Protein 1KSQ (pdb70)

InterPro domains:
  IPR000152 EGF-type aspartate/asparagine hydroxylation site [PS00010] (641-652)
  IPR000152 EGF-type aspartate/asparagine hydroxylation site [PS00010] (889-900)
  IPR000152 EGF-type aspartate/asparagine hydroxylation site [PS00010] (931-942)
  IPR000152 EGF-type aspartate/asparagine hydroxylation site [PS00010] (1053-1064)
  IPR000152 EGF-type aspartate/asparagine hydroxylation site [PS00010] (1094-1105)
  IPR000152 EGF-type aspartate/asparagine hydroxylation site [PS00010] (1135-1146)
  IPR000152 EGF-type aspartate/asparagine hydroxylation site [PS00010] (1177-1188)
  IPR000152 EGF-type aspartate/asparagine hydroxylation site [PS00010] (1218-1229)
  IPR000152 EGF-type aspartate/asparagine hydroxylation site [PS00010] (1260-1271)
  IPR000152 EGF-type aspartate/asparagine hydroxylation site [PS00010] (1482-1493)
  IPR000152 EGF-type aspartate/asparagine hydroxylation site [PS00010] (1681-1692)
  IPR000742 EGF-like domain [PS00022] (207-218)
  IPR000742 EGF-like domain [PS00022] (419-430)
  IPR000742 EGF-like domain [PS01186] (940-955)
  IPR000742 EGF-like domain [PS01186] (1062-1077)
  IPR000742 EGF-like domain [PS01186] (1103-1118)
  IPR000742 EGF-like domain [PS01186] (1144-1159)
  IPR000742 EGF-like domain [PS01186] (1186-1200)
  IPR000742 EGF-like domain [PS01186] (1227-1242)
  IPR000742 EGF-like domain [PS01186] (1690-1705)

Secondary structure (DSSP, 8-state):
--SSS-S-EEEEESSB-TTTT-B-SS--EEEHHHHHHT--SEEEETTEEEE---SSSHHHHHH-SS-S--SSS--

Organism: Homo sapiens (NCBI:txid9606)

GO terms:
  GO:0005515 protein binding (F, IPI)
  GO:0031012 extracellular matrix (C, IDA)
  GO:0005576 extracellular region (C, EXP)
  GO:0050431 transforming growth factor beta binding (F, IPI)
  GO:0001527 microfibril (C, IDA)
  GO:0032991 protein-containing complex (C, IDA)
  GO:0050436 microfibril binding (F, IDA)
  GO:0005576 extracellular region (C, TAS)
  GO:0005788 endoplasmic reticulum lumen (C, TAS)
  GO:0140311 protein sequestering activity (F, TAS)
  GO:0005576 extracellular region (C, HDA)
  GO:0031012 extracellular matrix (C, HDA)
  GO:0071953 elastic fiber (C, TAS)
  GO:0099126 transforming growth factor beta complex (C, TAS)
  GO:0060090 molecular adaptor activity (F, EXP)
  GO:0035592 establishment of protein localization to extracellular region (P, IDA)
  GO:0071604 transforming growth factor beta production (P, IDA)
  GO:0141069 receptor ligand inhibitor activity (F, IDA)

Foldseek 3Di:
DDQDFDQPWAWAAQDQDALAGGDRDPTGIGGQLQSQLQFGAFGDYGSRTGGHDDPPDDRNCNSHVPHHQDHPPSD

Solvent-accessible surface area: 4432 Å² total; per-residue (Å²): 91,108,134,101,40,118,132,82,124,69,63,0,0,59,73,60,0,85,46,83,91,32,61,47,102,162,28,66,86,36,36,14,36,67,2,0,5,0,34,18,17,0,0,0,56,76,31,91,1,94,78,0,24,74,98,75,58,77,47,16,68,99,12,5,111,164,31,119,23,132,21,98,80,16,152

Radius of gyration: 10.79 Å; Cα contacts (8 Å, |Δi|>4): 195; chains: 1; bounding box: 28×29×21 Å

CATH classification: 3.90.290.10

Structure (mmCIF, N/CA/C/O backbone):
data_1KSQ
#
_entry.id   1KSQ
#
loop_
_atom_site.group_PDB
_atom_site.id
_atom_site.type_symbol
_atom_site.label_atom_id
_atom_site.label_alt_id
_atom_site.label_comp_id
_atom_site.label_asym_id
_atom_site.label_entity_id
_atom_site.label_seq_id
_atom_site.pdbx_PDB_ins_code
_atom_site.Cartn_x
_atom_site.Cartn_y
_atom_site.Cartn_z
_atom_site.occupancy
_atom_site.B_iso_or_equiv
_atom_site.auth_seq_id
_atom_site.auth_comp_id
_atom_site.auth_asym_id
_atom_site.auth_atom_id
_atom_site.pdbx_PDB_model_num
ATOM 1 N N . SER A 1 1 ? 13.944 -8.417 6.735 1.00 0.00 1 SER A N 1
ATOM 2 C CA . SER A 1 1 ? 13.155 -7.446 7.537 1.00 0.00 1 SER A CA 1
ATOM 3 C C . SER A 1 1 ? 13.019 -6.111 6.810 1.00 0.00 1 SER A C 1
ATOM 4 O O . SER A 1 1 ? 11.911 -5.657 6.527 1.00 0.00 1 SER A O 1
ATOM 14 N N . ALA A 1 2 ? 14.155 -5.488 6.512 1.00 0.00 2 ALA A N 1
ATOM 15 C CA . ALA A 1 2 ? 14.162 -4.207 5.817 1.00 0.00 2 ALA A CA 1
ATOM 16 C C . ALA A 1 2 ? 14.084 -4.403 4.307 1.00 0.00 2 ALA A C 1
ATOM 17 O O . ALA A 1 2 ? 13.589 -3.538 3.584 1.00 0.00 2 ALA A O 1
ATOM 24 N N . ASP A 1 3 ? 14.574 -5.546 3.838 1.00 0.00 3 ASP A N 1
ATOM 25 C CA . ASP A 1 3 ? 14.558 -5.857 2.413 1.00 0.00 3 ASP A CA 1
ATOM 26 C C . ASP A 1 3 ? 13.293 -6.620 2.037 1.00 0.00 3 ASP A C 1
ATOM 27 O O . ASP A 1 3 ? 13.352 -7.637 1.347 1.00 0.00 3 ASP A O 1
ATOM 36 N N . GLN A 1 4 ? 12.150 -6.122 2.496 1.00 0.00 4 GLN A N 1
ATOM 37 C CA . GLN A 1 4 ? 10.870 -6.757 2.207 1.00 0.00 4 GLN A CA 1
ATOM 38 C C . GLN A 1 4 ? 9.746 -6.104 3.005 1.00 0.00 4 GLN A C 1
ATOM 39 O O . GLN A 1 4 ? 9.923 -5.745 4.169 1.00 0.00 4 GLN A O 1
ATOM 53 N N . PRO A 1 5 ? 8.570 -5.942 2.380 1.00 0.00 5 PRO A N 1
ATOM 54 C CA . PRO A 1 5 ? 7.405 -5.330 3.027 1.00 0.00 5 PRO A CA 1
ATOM 55 C C . PRO A 1 5 ? 7.036 -6.030 4.331 1.00 0.00 5 PRO A C 1
ATOM 56 O O . PRO A 1 5 ? 6.359 -7.059 4.325 1.00 0.00 5 PRO A O 1
ATOM 67 N N . LYS A 1 6 ? 7.485 -5.467 5.448 1.00 0.00 6 LYS A N 1
ATOM 68 C CA . LYS A 1 6 ? 7.202 -6.039 6.759 1.00 0.00 6 LYS A CA 1
ATOM 69 C C . LYS A 1 6 ? 7.420 -5.008 7.862 1.00 0.00 6 LYS A C 1
ATOM 70 O O . LYS A 1 6 ? 8.219 -4.084 7.709 1.00 0.00 6 LYS A O 1
ATOM 89 N N . GLU A 1 7 ? 6.706 -5.178 8.972 1.00 0.00 7 GLU A N 1
ATOM 90 C CA . GLU A 1 7 ? 6.817 -4.268 10.107 1.00 0.00 7 GLU A CA 1
ATOM 91 C C . GLU A 1 7 ? 7.103 -2.843 9.645 1.00 0.00 7 GLU A C 1
ATOM 92 O O . GLU A 1 7 ? 8.208 -2.331 9.827 1.00 0.00 7 GLU A O 1
ATOM 104 N N . GLU A 1 8 ? 6.101 -2.208 9.047 1.00 0.00 8 GLU A N 1
ATOM 105 C CA . GLU A 1 8 ? 6.244 -0.842 8.559 1.00 0.00 8 GLU A CA 1
ATOM 106 C C . GLU A 1 8 ? 4.890 -0.252 8.184 1.00 0.00 8 GLU A C 1
ATOM 107 O O . GLU A 1 8 ? 4.401 -0.453 7.072 1.00 0.00 8 GLU A O 1
ATOM 119 N N . LYS A 1 9 ? 4.288 0.480 9.116 1.00 0.00 9 LYS A N 1
ATOM 120 C CA . LYS A 1 9 ? 2.993 1.100 8.874 1.00 0.00 9 LYS A CA 1
ATOM 121 C C . LYS A 1 9 ? 3.159 2.551 8.435 1.00 0.00 9 LYS A C 1
ATOM 122 O O . LYS A 1 9 ? 4.006 3.277 8.954 1.00 0.00 9 LYS A O 1
ATOM 141 N N . LYS A 1 10 ? 2.343 2.961 7.472 1.00 0.00 10 LYS A N 1
ATOM 142 C CA . LYS A 1 10 ? 2.378 4.319 6.952 1.00 0.00 10 LYS A CA 1
ATOM 143 C C . LYS A 1 10 ? 1.000 4.726 6.452 1.00 0.00 10 LYS A C 1
ATOM 144 O O . LYS A 1 10 ? 0.015 4.028 6.688 1.00 0.00 10 LYS A O 1
ATOM 163 N N . GLU A 1 11 ? 0.935 5.849 5.749 1.00 0.00 11 GLU A N 1
ATOM 164 C CA . GLU A 1 11 ? -0.329 6.329 5.210 1.00 0.00 11 GLU A CA 1
ATOM 165 C C . GLU A 1 11 ? -0.598 5.703 3.847 1.00 0.00 11 GLU A C 1
ATOM 166 O O . GLU A 1 11 ? 0.257 5.735 2.960 1.00 0.00 11 GLU A O 1
ATOM 178 N N . CYS A 1 12 ? -1.787 5.133 3.685 1.00 0.00 12 CYS A N 1
ATOM 179 C CA . CYS A 1 12 ? -2.157 4.504 2.425 1.00 0.00 12 CYS A CA 1
ATOM 180 C C . CYS A 1 12 ? -2.523 5.565 1.397 1.00 0.00 12 CYS A C 1
ATOM 181 O O . CYS A 1 12 ? -2.790 6.713 1.749 1.00 0.00 12 CYS A O 1
ATOM 188 N N . TYR A 1 13 ? -2.517 5.187 0.126 1.00 0.00 13 TYR A N 1
ATOM 189 C CA . TYR A 1 13 ? -2.838 6.128 -0.938 1.00 0.00 13 TYR A CA 1
ATOM 190 C C . TYR A 1 13 ? -3.596 5.452 -2.074 1.00 0.00 13 TYR A C 1
ATOM 191 O O . TYR A 1 13 ? -2.999 4.763 -2.902 1.00 0.00 13 TYR A O 1
ATOM 209 N N . TYR A 1 14 ? -4.905 5.671 -2.131 1.00 0.00 14 TYR A N 1
ATOM 210 C CA . TYR A 1 14 ? -5.716 5.095 -3.194 1.00 0.00 14 TYR A CA 1
ATOM 211 C C . TYR A 1 14 ? -5.456 5.853 -4.491 1.00 0.00 14 TYR A C 1
ATOM 212 O O . TYR A 1 14 ? -5.321 5.251 -5.554 1.00 0.00 14 TYR A O 1
ATOM 230 N N . ASN A 1 15 ? -5.338 7.178 -4.387 1.00 0.00 15 ASN A N 1
ATOM 231 C CA . ASN A 1 15 ? -5.030 7.997 -5.552 1.00 0.00 15 ASN A CA 1
ATOM 232 C C . ASN A 1 15 ? -3.606 7.662 -5.970 1.00 0.00 15 ASN A C 1
ATOM 233 O O . ASN A 1 15 ? -3.354 6.551 -6.406 1.00 0.00 15 ASN A O 1
ATOM 244 N N . LEU A 1 16 ? -2.661 8.579 -5.778 1.00 0.00 16 LEU A N 1
ATOM 245 C CA . LEU A 1 16 ? -1.265 8.280 -6.083 1.00 0.00 16 LEU A CA 1
ATOM 246 C C . LEU A 1 16 ? -0.328 9.098 -5.210 1.00 0.00 16 LEU A C 1
ATOM 247 O O . LEU A 1 16 ? -0.709 9.584 -4.154 1.00 0.00 16 LEU A O 1
ATOM 263 N N . ASN A 1 17 ? 0.910 9.214 -5.646 1.00 0.00 17 ASN A N 1
ATOM 264 C CA . ASN A 1 17 ? 1.929 9.927 -4.900 1.00 0.00 17 ASN A CA 1
ATOM 265 C C . ASN A 1 17 ? 3.174 10.133 -5.745 1.00 0.00 17 ASN A C 1
ATOM 266 O O . ASN A 1 17 ? 3.871 11.137 -5.613 1.00 0.00 17 ASN A O 1
ATOM 277 N N . ASP A 1 18 ? 3.471 9.150 -6.584 1.00 0.00 18 ASP A N 1
ATOM 278 C CA . ASP A 1 18 ? 4.656 9.207 -7.425 1.00 0.00 18 ASP A CA 1
ATOM 279 C C . ASP A 1 18 ? 5.894 9.398 -6.559 1.00 0.00 18 ASP A C 1
ATOM 280 O O . ASP A 1 18 ? 6.944 9.825 -7.038 1.00 0.00 18 ASP A O 1
ATOM 289 N N . ALA A 1 19 ? 5.752 9.085 -5.274 1.00 0.00 19 ALA A N 1
ATOM 290 C CA . ALA A 1 19 ? 6.847 9.227 -4.326 1.00 0.00 19 ALA A CA 1
ATOM 291 C C . ALA A 1 19 ? 7.599 10.529 -4.562 1.00 0.00 19 ALA A C 1
ATOM 292 O O . ALA A 1 19 ? 8.815 10.531 -4.750 1.00 0.00 19 ALA A O 1
ATOM 299 N N . SER A 1 20 ? 6.864 11.638 -4.549 1.00 0.00 20 SER A N 1
ATOM 300 C CA . SER A 1 20 ? 7.463 12.951 -4.763 1.00 0.00 20 SER A CA 1
ATOM 301 C C . SER A 1 20 ? 6.403 14.047 -4.866 1.00 0.00 20 SER A C 1
ATOM 302 O O . SER A 1 20 ? 6.677 15.212 -4.574 1.00 0.00 20 SER A O 1
ATOM 310 N N . LEU A 1 21 ? 5.196 13.675 -5.278 1.00 0.00 21 LEU A N 1
ATOM 311 C CA . LEU A 1 21 ? 4.109 14.639 -5.411 1.00 0.00 21 LEU A CA 1
ATOM 312 C C . LEU A 1 21 ? 3.040 14.408 -4.347 1.00 0.00 21 LEU A C 1
ATOM 313 O O . LEU A 1 21 ? 2.198 15.271 -4.106 1.00 0.00 21 LEU A O 1
ATOM 329 N N . CYS A 1 22 ? 3.088 13.240 -3.707 1.00 0.00 22 CYS A N 1
ATOM 330 C CA . CYS A 1 22 ? 2.128 12.893 -2.658 1.00 0.00 22 CYS A CA 1
ATOM 331 C C . CYS A 1 22 ? 0.693 13.161 -3.113 1.00 0.00 22 CYS A C 1
ATOM 332 O O . CYS A 1 22 ? 0.281 14.312 -3.252 1.00 0.00 22 CYS A O 1
ATOM 339 N N . ASP A 1 23 ? -0.065 12.091 -3.348 1.00 0.00 23 ASP A N 1
ATOM 340 C CA . ASP A 1 23 ? -1.450 12.223 -3.796 1.00 0.00 23 ASP A CA 1
ATOM 341 C C . ASP A 1 23 ? -2.370 11.228 -3.089 1.00 0.00 23 ASP A C 1
ATOM 342 O O . ASP A 1 23 ? -2.876 10.292 -3.708 1.00 0.00 23 ASP A O 1
ATOM 351 N N . ASN A 1 24 ? -2.590 11.436 -1.794 1.00 0.00 24 ASN A N 1
ATOM 352 C CA . ASN A 1 24 ? -3.457 10.551 -1.015 1.00 0.00 24 ASN A CA 1
ATOM 353 C C . ASN A 1 24 ? -4.929 10.882 -1.247 1.00 0.00 24 ASN A C 1
ATOM 354 O O . ASN A 1 24 ? -5.542 10.390 -2.194 1.00 0.00 24 ASN A O 1
ATOM 365 N N . VAL A 1 25 ? -5.492 11.714 -0.375 1.00 0.00 25 VAL A N 1
ATOM 366 C CA . VAL A 1 25 ? -6.893 12.102 -0.490 1.00 0.00 25 VAL A CA 1
ATOM 367 C C . VAL A 1 25 ? -7.814 10.931 -0.162 1.00 0.00 25 VAL A C 1
ATOM 368 O O . VAL A 1 25 ? -8.395 10.319 -1.058 1.00 0.00 25 VAL A O 1
ATOM 381 N N . LEU A 1 26 ? -7.939 10.628 1.128 1.00 0.00 26 LEU A N 1
ATOM 382 C CA . LEU A 1 26 ? -8.789 9.532 1.583 1.00 0.00 26 LEU A CA 1
ATOM 383 C C . LEU A 1 26 ? -8.026 8.211 1.596 1.00 0.00 26 LEU A C 1
ATOM 384 O O . LEU A 1 26 ? -8.112 7.423 0.654 1.00 0.00 26 LEU A O 1
ATOM 400 N N . ALA A 1 27 ? -7.284 7.975 2.673 1.00 0.00 27 ALA A N 1
ATOM 401 C CA . ALA A 1 27 ? -6.510 6.751 2.817 1.00 0.00 27 ALA A CA 1
ATOM 402 C C . ALA A 1 27 ? -6.007 6.597 4.249 1.00 0.00 27 ALA A C 1
ATOM 403 O O . ALA A 1 27 ? -5.351 7.489 4.786 1.00 0.00 27 ALA A O 1
ATOM 410 N N . PRO A 1 28 ? -6.320 5.461 4.887 1.00 0.00 28 PRO A N 1
ATOM 411 C CA . PRO A 1 28 ? -5.911 5.188 6.268 1.00 0.00 28 PRO A CA 1
ATOM 412 C C . PRO A 1 28 ? -4.443 4.795 6.379 1.00 0.00 28 PRO A C 1
ATOM 413 O O . PRO A 1 28 ? -3.826 4.372 5.400 1.00 0.00 28 PRO A O 1
ATOM 424 N N . ASN A 1 29 ? -3.892 4.927 7.581 1.00 0.00 29 ASN A N 1
ATOM 425 C CA . ASN A 1 29 ? -2.499 4.576 7.826 1.00 0.00 29 ASN A CA 1
ATOM 426 C C . ASN A 1 29 ? -2.390 3.114 8.242 1.00 0.00 29 ASN A C 1
ATOM 427 O O . ASN A 1 29 ? -2.889 2.721 9.296 1.00 0.00 29 ASN A O 1
ATOM 438 N N . VAL A 1 30 ? -1.750 2.309 7.402 1.00 0.00 30 VAL A N 1
ATOM 439 C CA . VAL A 1 30 ? -1.597 0.889 7.684 1.00 0.00 30 VAL A CA 1
ATOM 440 C C . VAL A 1 30 ? -0.317 0.331 7.075 1.00 0.00 30 VAL A C 1
ATOM 441 O O . VAL A 1 30 ? 0.567 1.080 6.666 1.00 0.00 30 VAL A O 1
ATOM 454 N N . THR A 1 31 ? -0.234 -0.992 7.009 1.00 0.00 31 THR A N 1
ATOM 455 C CA . THR A 1 31 ? 0.929 -1.654 6.438 1.00 0.00 31 THR A CA 1
ATOM 456 C C . THR A 1 31 ? 0.723 -1.896 4.947 1.00 0.00 31 THR A C 1
ATOM 457 O O . THR A 1 31 ? -0.264 -2.504 4.541 1.00 0.00 31 THR A O 1
ATOM 468 N N . LYS A 1 32 ? 1.659 -1.406 4.141 1.00 0.00 32 LYS A N 1
ATOM 469 C CA . LYS A 1 32 ? 1.589 -1.558 2.689 1.00 0.00 32 LYS A CA 1
ATOM 470 C C . LYS A 1 32 ? 0.887 -2.855 2.295 1.00 0.00 32 LYS A C 1
ATOM 471 O O . LYS A 1 32 ? 0.144 -2.898 1.315 1.00 0.00 32 LYS A O 1
ATOM 490 N N . GLN A 1 33 ? 1.133 -3.911 3.061 1.00 0.00 33 GLN A N 1
ATOM 491 C CA . GLN A 1 33 ? 0.530 -5.211 2.789 1.00 0.00 33 GLN A CA 1
ATOM 492 C C . GLN A 1 33 ? -0.993 -5.123 2.787 1.00 0.00 33 GLN A C 1
ATOM 493 O O . GLN A 1 33 ? -1.657 -5.706 1.929 1.00 0.00 33 GLN A O 1
ATOM 507 N N . GLU A 1 34 ? -1.542 -4.397 3.755 1.00 0.00 34 GLU A N 1
ATOM 508 C CA . GLU A 1 34 ? -2.988 -4.237 3.871 1.00 0.00 34 GLU A CA 1
ATOM 509 C C . GLU A 1 34 ? -3.517 -3.225 2.858 1.00 0.00 34 GLU A C 1
ATOM 510 O O . GLU A 1 34 ? -4.404 -3.535 2.063 1.00 0.00 34 GLU A O 1
ATOM 522 N N . CYS A 1 35 ? -2.971 -2.014 2.896 1.00 0.00 35 CYS A N 1
ATOM 523 C CA . CYS A 1 35 ? -3.395 -0.957 1.984 1.00 0.00 35 CYS A CA 1
ATOM 524 C C . CYS A 1 35 ? -3.386 -1.444 0.538 1.00 0.00 35 CYS A C 1
ATOM 525 O O . CYS A 1 35 ? -4.424 -1.480 -0.123 1.00 0.00 35 CYS A O 1
ATOM 532 N N . CYS A 1 36 ? -2.207 -1.814 0.055 1.00 0.00 36 CYS A N 1
ATOM 533 C CA . CYS A 1 36 ? -2.052 -2.296 -1.312 1.00 0.00 36 CYS A CA 1
ATOM 534 C C . CYS A 1 36 ? -2.909 -3.531 -1.564 1.00 0.00 36 CYS A C 1
ATOM 535 O O . CYS A 1 36 ? -3.610 -3.607 -2.570 1.00 0.00 36 CYS A O 1
ATOM 542 N N . CYS A 1 37 ? -2.865 -4.495 -0.651 1.00 0.00 37 CYS A N 1
ATOM 543 C CA . CYS A 1 37 ? -3.663 -5.704 -0.811 1.00 0.00 37 CYS A CA 1
ATOM 544 C C . CYS A 1 37 ? -5.119 -5.328 -1.057 1.00 0.00 37 CYS A C 1
ATOM 545 O O . CYS A 1 37 ? -5.886 -6.104 -1.626 1.00 0.00 37 CYS A O 1
ATOM 552 N N . THR A 1 38 ? -5.480 -4.116 -0.646 1.00 0.00 38 THR A N 1
ATOM 553 C CA . THR A 1 38 ? -6.831 -3.611 -0.841 1.00 0.00 38 THR A CA 1
ATOM 554 C C . THR A 1 38 ? -7.020 -3.197 -2.295 1.00 0.00 38 THR A C 1
ATOM 555 O O . THR A 1 38 ? -8.142 -3.148 -2.800 1.00 0.00 38 THR A O 1
ATOM 566 N N . SER A 1 39 ? -5.897 -2.910 -2.957 1.00 0.00 39 SER A N 1
ATOM 567 C CA . SER A 1 39 ? -5.890 -2.506 -4.361 1.00 0.00 39 SER A CA 1
ATOM 568 C C . SER A 1 39 ? -5.896 -0.992 -4.501 1.00 0.00 39 SER A C 1
ATOM 569 O O . SER A 1 39 ? -6.790 -0.416 -5.122 1.00 0.00 39 SER A O 1
ATOM 577 N N . GLY A 1 40 ? -4.886 -0.355 -3.921 1.00 0.00 40 GLY A N 1
ATOM 578 C CA . GLY A 1 40 ? -4.782 1.086 -3.991 1.00 0.00 40 GLY A CA 1
ATOM 579 C C . GLY A 1 40 ? -3.940 1.563 -5.161 1.00 0.00 40 GLY A C 1
ATOM 580 O O . GLY A 1 40 ? -4.232 1.255 -6.317 1.00 0.00 40 GLY A O 1
ATOM 584 N N . ALA A 1 41 ? -2.900 2.331 -4.854 1.00 0.00 41 ALA A N 1
ATOM 585 C CA . ALA A 1 41 ? -2.008 2.881 -5.871 1.00 0.00 41 ALA A CA 1
ATOM 586 C C . ALA A 1 41 ? -0.606 3.110 -5.336 1.00 0.00 41 ALA A C 1
ATOM 587 O O . ALA A 1 41 ? 0.374 2.983 -6.068 1.00 0.00 41 ALA A O 1
ATOM 594 N N . GLY A 1 42 ? -0.514 3.454 -4.060 1.00 0.00 42 GLY A N 1
ATOM 595 C CA . GLY A 1 42 ? 0.766 3.701 -3.453 1.00 0.00 42 GLY A CA 1
ATOM 596 C C . GLY A 1 42 ? 0.678 3.695 -1.936 1.00 0.00 42 GLY A C 1
ATOM 597 O O . GLY A 1 42 ? -0.356 4.041 -1.369 1.00 0.00 42 GLY A O 1
ATOM 601 N N . TRP A 1 43 ? 1.754 3.289 -1.275 1.00 0.00 43 TRP A N 1
ATOM 602 C CA . TRP A 1 43 ? 1.779 3.239 0.184 1.00 0.00 43 TRP A CA 1
ATOM 603 C C . TRP A 1 43 ? 3.112 3.746 0.723 1.00 0.00 43 TRP A C 1
ATOM 604 O O . TRP A 1 43 ? 4.170 3.223 0.373 1.00 0.00 43 TRP A O 1
ATOM 625 N N . GLY A 1 44 ? 3.058 4.766 1.576 1.00 0.00 44 GLY A N 1
ATOM 626 C CA . GLY A 1 44 ? 4.278 5.315 2.141 1.00 0.00 44 GLY A CA 1
ATOM 627 C C . GLY A 1 44 ? 4.029 6.485 3.071 1.00 0.00 44 GLY A C 1
ATOM 628 O O . GLY A 1 44 ? 2.932 6.647 3.606 1.00 0.00 44 GLY A O 1
ATOM 632 N N . ASP A 1 45 ? 5.063 7.299 3.271 1.00 0.00 45 ASP A N 1
ATOM 633 C CA . ASP A 1 45 ? 4.971 8.459 4.150 1.00 0.00 45 ASP A CA 1
ATOM 634 C C . ASP A 1 45 ? 4.886 9.760 3.352 1.00 0.00 45 ASP A C 1
ATOM 635 O O . ASP A 1 45 ? 5.906 10.363 3.024 1.00 0.00 45 ASP A O 1
ATOM 644 N N . ASN A 1 46 ? 3.656 10.182 3.064 1.00 0.00 46 ASN A N 1
ATOM 645 C CA . ASN A 1 46 ? 3.396 11.419 2.321 1.00 0.00 46 ASN A CA 1
ATOM 646 C C . ASN A 1 46 ? 4.559 11.818 1.417 1.00 0.00 46 ASN A C 1
ATOM 647 O O . ASN A 1 46 ? 5.573 12.337 1.882 1.00 0.00 46 ASN A O 1
ATOM 658 N N . CYS A 1 47 ? 4.392 11.594 0.114 1.00 0.00 47 CYS A N 1
ATOM 659 C CA . CYS A 1 47 ? 5.414 11.947 -0.867 1.00 0.00 47 CYS A CA 1
ATOM 660 C C . CYS A 1 47 ? 6.435 10.825 -1.033 1.00 0.00 47 CYS A C 1
ATOM 661 O O . CYS A 1 47 ? 7.123 10.746 -2.050 1.00 0.00 47 CYS A O 1
ATOM 668 N N . GLU A 1 48 ? 6.513 9.949 -0.039 1.00 0.00 48 GLU A N 1
ATOM 669 C CA . GLU A 1 48 ? 7.429 8.816 -0.087 1.00 0.00 48 GLU A CA 1
ATOM 670 C C . GLU A 1 48 ? 6.626 7.524 -0.173 1.00 0.00 48 GLU A C 1
ATOM 671 O O . GLU A 1 48 ? 6.713 6.659 0.698 1.00 0.00 48 GLU A O 1
ATOM 683 N N . ILE A 1 49 ? 5.816 7.429 -1.221 1.00 0.00 49 ILE A N 1
ATOM 684 C CA . ILE A 1 49 ? 4.952 6.278 -1.435 1.00 0.00 49 ILE A CA 1
ATOM 685 C C . ILE A 1 49 ? 5.471 5.375 -2.557 1.00 0.00 49 ILE A C 1
ATOM 686 O O . ILE A 1 49 ? 6.181 5.828 -3.454 1.00 0.00 49 ILE A O 1
ATOM 702 N N . PHE A 1 50 ? 5.101 4.095 -2.497 1.00 0.00 50 PHE A N 1
ATOM 703 C CA . PHE A 1 50 ? 5.517 3.125 -3.504 1.00 0.00 50 PHE A CA 1
ATOM 704 C C . PHE A 1 50 ? 4.313 2.632 -4.303 1.00 0.00 50 PHE A C 1
ATOM 705 O O . PHE A 1 50 ? 3.364 2.085 -3.740 1.00 0.00 50 PHE A O 1
ATOM 722 N N . PRO A 1 51 ? 4.338 2.828 -5.629 1.00 0.00 51 PRO A N 1
ATOM 723 C CA . PRO A 1 51 ? 3.248 2.411 -6.516 1.00 0.00 51 PRO A CA 1
ATOM 724 C C . PRO A 1 51 ? 2.743 1.000 -6.220 1.00 0.00 51 PRO A C 1
ATOM 725 O O . PRO A 1 51 ? 3.330 0.014 -6.666 1.00 0.00 51 PRO A O 1
ATOM 736 N N . CYS A 1 52 ? 1.648 0.913 -5.468 1.00 0.00 52 CYS A N 1
ATOM 737 C CA . CYS A 1 52 ? 1.059 -0.375 -5.116 1.00 0.00 52 CYS A CA 1
ATOM 738 C C . CYS A 1 52 ? -0.460 -0.316 -5.121 1.00 0.00 52 CYS A C 1
ATOM 739 O O . CYS A 1 52 ? -1.076 0.692 -4.731 1.00 0.00 52 CYS A O 1
ATOM 746 N N . PRO A 1 53 ? -1.091 -1.411 -5.556 1.00 0.00 53 PRO A N 1
ATOM 747 C CA . PRO A 1 53 ? -0.416 -2.617 -6.020 1.00 0.00 53 PRO A CA 1
ATOM 748 C C . PRO A 1 53 ? -0.250 -2.646 -7.536 1.00 0.00 53 PRO A C 1
ATOM 749 O O . PRO A 1 53 ? -0.403 -1.627 -8.208 1.00 0.00 53 PRO A O 1
ATOM 760 N N . VAL A 1 54 ? 0.056 -3.826 -8.064 1.00 0.00 54 VAL A N 1
ATOM 761 C CA . VAL A 1 54 ? 0.235 -4.001 -9.499 1.00 0.00 54 VAL A CA 1
ATOM 762 C C . VAL A 1 54 ? -0.681 -5.099 -10.037 1.00 0.00 54 VAL A C 1
ATOM 763 O O . VAL A 1 54 ? -0.788 -5.294 -11.248 1.00 0.00 54 VAL A O 1
ATOM 776 N N . LEU A 1 55 ? -1.344 -5.811 -9.128 1.00 0.00 55 LEU A N 1
ATOM 777 C CA . LEU A 1 55 ? -2.252 -6.888 -9.509 1.00 0.00 55 LEU A CA 1
ATOM 778 C C . LEU A 1 55 ? -1.524 -7.958 -10.313 1.00 0.00 55 LEU A C 1
ATOM 779 O O . LEU A 1 55 ? -0.705 -7.651 -11.180 1.00 0.00 55 LEU A O 1
ATOM 795 N N . GLY A 1 56 ? -1.829 -9.218 -10.019 1.00 0.00 56 GLY A N 1
ATOM 796 C CA . GLY A 1 56 ? -1.198 -10.318 -10.723 1.00 0.00 56 GLY A CA 1
ATOM 797 C C . GLY A 1 56 ? 0.257 -10.040 -11.044 1.00 0.00 56 GLY A C 1
ATOM 798 O O . GLY A 1 56 ? 0.708 -10.278 -12.165 1.00 0.00 56 GLY A O 1
ATOM 802 N N . THR A 1 57 ? 0.994 -9.535 -10.061 1.00 0.00 57 THR A N 1
ATOM 803 C CA . THR A 1 57 ? 2.405 -9.225 -10.249 1.00 0.00 57 THR A CA 1
ATOM 804 C C . THR A 1 57 ? 3.182 -9.390 -8.949 1.00 0.00 57 THR A C 1
ATOM 805 O O . THR A 1 57 ? 2.606 -9.647 -7.893 1.00 0.00 57 THR A O 1
ATOM 816 N N . ALA A 1 58 ? 4.499 -9.241 -9.040 1.00 0.00 58 ALA A N 1
ATOM 817 C CA . ALA A 1 58 ? 5.373 -9.374 -7.882 1.00 0.00 58 ALA A CA 1
ATOM 818 C C . ALA A 1 58 ? 4.884 -8.537 -6.706 1.00 0.00 58 ALA A C 1
ATOM 819 O O . ALA A 1 58 ? 4.520 -9.071 -5.658 1.00 0.00 58 ALA A O 1
ATOM 826 N N . GLU A 1 59 ? 4.891 -7.222 -6.886 1.00 0.00 59 GLU A N 1
ATOM 827 C CA . GLU A 1 59 ? 4.461 -6.306 -5.842 1.00 0.00 59 GLU A CA 1
ATOM 828 C C . GLU A 1 59 ? 3.243 -6.849 -5.108 1.00 0.00 59 GLU A C 1
ATOM 829 O O . GLU A 1 59 ? 3.372 -7.522 -4.085 1.00 0.00 59 GLU A O 1
ATOM 841 N N . PHE A 1 60 ? 2.061 -6.548 -5.631 1.00 0.00 60 PHE A N 1
ATOM 842 C CA . PHE A 1 60 ? 0.818 -7.003 -5.022 1.00 0.00 60 PHE A CA 1
ATOM 843 C C . PHE A 1 60 ? 0.972 -8.375 -4.382 1.00 0.00 60 PHE A C 1
ATOM 844 O O . PHE A 1 60 ? 0.885 -8.522 -3.164 1.00 0.00 60 PHE A O 1
ATOM 861 N N . THR A 1 61 ? 1.179 -9.383 -5.218 1.00 0.00 61 THR A N 1
ATOM 862 C CA . THR A 1 61 ? 1.324 -10.754 -4.739 1.00 0.00 61 THR A CA 1
ATOM 863 C C . THR A 1 61 ? 2.038 -10.794 -3.391 1.00 0.00 61 THR A C 1
ATOM 864 O O . THR A 1 61 ? 1.784 -11.676 -2.570 1.00 0.00 61 THR A O 1
ATOM 875 N N . GLU A 1 62 ? 2.929 -9.833 -3.166 1.00 0.00 62 GLU A N 1
ATOM 876 C CA . GLU A 1 62 ? 3.672 -9.761 -1.914 1.00 0.00 62 GLU A CA 1
ATOM 877 C C . GLU A 1 62 ? 2.831 -9.128 -0.808 1.00 0.00 62 GLU A C 1
ATOM 878 O O . GLU A 1 62 ? 2.683 -9.695 0.274 1.00 0.00 62 GLU A O 1
ATOM 890 N N . MET A 1 63 ? 2.294 -7.945 -1.085 1.00 0.00 63 MET A N 1
ATOM 891 C CA . MET A 1 63 ? 1.477 -7.225 -0.111 1.00 0.00 63 MET A CA 1
ATOM 892 C C . MET A 1 63 ? 0.133 -7.912 0.118 1.00 0.00 63 MET A C 1
ATOM 893 O O . MET A 1 63 ? -0.576 -7.592 1.072 1.00 0.00 63 MET A O 1
ATOM 907 N N . CYS A 1 64 ? -0.219 -8.843 -0.759 1.00 0.00 64 CYS A N 1
ATOM 908 C CA . CYS A 1 64 ? -1.489 -9.552 -0.636 1.00 0.00 64 CYS A CA 1
ATOM 909 C C . CYS A 1 64 ? -1.370 -10.992 -1.127 1.00 0.00 64 CYS A C 1
ATOM 910 O O . CYS A 1 64 ? -1.672 -11.293 -2.282 1.00 0.00 64 CYS A O 1
ATOM 917 N N . PRO A 1 65 ? -0.931 -11.902 -0.246 1.00 0.00 65 PRO A N 1
ATOM 918 C CA . PRO A 1 65 ? -0.776 -13.318 -0.581 1.00 0.00 65 PRO A CA 1
ATOM 919 C C . PRO A 1 65 ? -2.112 -14.052 -0.618 1.00 0.00 65 PRO A C 1
ATOM 920 O O . PRO A 1 65 ? -2.204 -15.172 -1.119 1.00 0.00 65 PRO A O 1
ATOM 931 N N . LYS A 1 66 ? -3.146 -13.411 -0.081 1.00 0.00 66 LYS A N 1
ATOM 932 C CA . LYS A 1 66 ? -4.479 -14.002 -0.049 1.00 0.00 66 LYS A CA 1
ATOM 933 C C . LYS A 1 66 ? -5.267 -13.632 -1.301 1.00 0.00 66 LYS A C 1
ATOM 934 O O . LYS A 1 66 ? -5.500 -14.472 -2.171 1.00 0.00 66 LYS A O 1
ATOM 953 N N . GLY A 1 67 ? -5.675 -12.370 -1.387 1.00 0.00 67 GLY A N 1
ATOM 954 C CA . GLY A 1 67 ? -6.432 -11.912 -2.538 1.00 0.00 67 GLY A CA 1
ATOM 955 C C . GLY A 1 67 ? -6.859 -10.463 -2.413 1.00 0.00 67 GLY A C 1
ATOM 956 O O . GLY A 1 67 ? -6.916 -9.918 -1.311 1.00 0.00 67 GLY A O 1
ATOM 960 N N . LYS A 1 68 ? -7.160 -9.840 -3.546 1.00 0.00 68 LYS A N 1
ATOM 961 C CA . LYS A 1 68 ? -7.583 -8.445 -3.564 1.00 0.00 68 LYS A CA 1
ATOM 962 C C . LYS A 1 68 ? -8.942 -8.277 -2.892 1.00 0.00 68 LYS A C 1
ATOM 963 O O . LYS A 1 68 ? -9.937 -8.852 -3.332 1.00 0.00 68 LYS A O 1
ATOM 982 N N . GLY A 1 69 ? -8.977 -7.486 -1.825 1.00 0.00 69 GLY A N 1
ATOM 983 C CA . GLY A 1 69 ? -10.219 -7.255 -1.112 1.00 0.00 69 GLY A CA 1
ATOM 984 C C . GLY A 1 69 ? -10.202 -7.827 0.291 1.00 0.00 69 GLY A C 1
ATOM 985 O O . GLY A 1 69 ? -11.121 -8.540 0.691 1.00 0.00 69 GLY A O 1
ATOM 989 N N . PHE A 1 70 ? -9.152 -7.510 1.038 1.00 0.00 70 PHE A N 1
ATOM 990 C CA . PHE A 1 70 ? -9.015 -7.994 2.407 1.00 0.00 70 PHE A CA 1
ATOM 991 C C . PHE A 1 70 ? -9.430 -6.923 3.407 1.00 0.00 70 PHE A C 1
ATOM 992 O O . PHE A 1 70 ? -10.307 -7.142 4.243 1.00 0.00 70 PHE A O 1
ATOM 1009 N N . VAL A 1 71 ? -8.794 -5.762 3.313 1.00 0.00 71 VAL A N 1
ATOM 1010 C CA . VAL A 1 71 ? -9.092 -4.649 4.204 1.00 0.00 71 VAL A CA 1
ATOM 1011 C C . VAL A 1 71 ? -10.353 -3.913 3.740 1.00 0.00 71 VAL A C 1
ATOM 1012 O O . VAL A 1 71 ? -10.889 -4.204 2.671 1.00 0.00 71 VAL A O 1
ATOM 1025 N N . PRO A 1 72 ? -10.846 -2.952 4.539 1.00 0.00 72 PRO A N 1
ATOM 1026 C CA . PRO A 1 72 ? -12.049 -2.185 4.196 1.00 0.00 72 PRO A CA 1
ATOM 1027 C C . PRO A 1 72 ? -11.846 -1.313 2.961 1.00 0.00 72 PRO A C 1
ATOM 1028 O O . PRO A 1 72 ? -10.716 -1.078 2.533 1.00 0.00 72 PRO A O 1
ATOM 1039 N N . ALA A 1 73 ? -12.949 -0.840 2.390 1.00 0.00 73 ALA A N 1
ATOM 1040 C CA . ALA A 1 73 ? -12.894 0.002 1.203 1.00 0.00 73 ALA A CA 1
ATOM 1041 C C . ALA A 1 73 ? -12.729 -0.840 -0.056 1.00 0.00 73 ALA A C 1
ATOM 1042 O O . ALA A 1 73 ? -13.675 -1.024 -0.823 1.00 0.00 73 ALA A O 1
ATOM 1049 N N . GLY A 1 74 ? -11.522 -1.351 -0.262 1.00 0.00 74 GLY A N 1
ATOM 1050 C CA . GLY A 1 74 ? -11.252 -2.171 -1.428 1.00 0.00 74 GLY A CA 1
ATOM 1051 C C . GLY A 1 74 ? -11.719 -3.601 -1.250 1.00 0.00 74 GLY A C 1
ATOM 1052 O O . GLY A 1 74 ? -11.439 -4.462 -2.084 1.00 0.00 74 GLY A O 1
ATOM 1056 N N . GLU A 1 75 ? -12.434 -3.856 -0.158 1.00 0.00 75 GLU A N 1
ATOM 1057 C CA . GLU A 1 75 ? -12.942 -5.193 0.129 1.00 0.00 75 GLU A CA 1
ATOM 1058 C C . GLU A 1 75 ? -13.933 -5.637 -0.943 1.00 0.00 75 GLU A C 1
ATOM 1059 O O . GLU A 1 75 ? -14.065 -6.861 -1.154 1.00 0.00 75 GLU A O 1
ATOM 1072 N N . SER A 1 1 ? 20.231 -11.801 3.185 1.00 0.00 1 SER A N 2
ATOM 1073 C CA . SER A 1 1 ? 19.086 -11.637 2.254 1.00 0.00 1 SER A CA 2
ATOM 1074 C C . SER A 1 1 ? 17.799 -12.187 2.860 1.00 0.00 1 SER A C 2
ATOM 1075 O O . SER A 1 1 ? 17.199 -13.122 2.328 1.00 0.00 1 SER A O 2
ATOM 1085 N N . ALA A 1 2 ? 17.380 -11.602 3.977 1.00 0.00 2 ALA A N 2
ATOM 1086 C CA . ALA A 1 2 ? 16.165 -12.032 4.656 1.00 0.00 2 ALA A CA 2
ATOM 1087 C C . ALA A 1 2 ? 15.583 -10.909 5.506 1.00 0.00 2 ALA A C 2
ATOM 1088 O O . ALA A 1 2 ? 15.938 -10.752 6.674 1.00 0.00 2 ALA A O 2
ATOM 1095 N N . ASP A 1 3 ? 14.685 -10.128 4.912 1.00 0.00 3 ASP A N 2
ATOM 1096 C CA . ASP A 1 3 ? 14.054 -9.018 5.615 1.00 0.00 3 ASP A CA 2
ATOM 1097 C C . ASP A 1 3 ? 12.625 -8.804 5.124 1.00 0.00 3 ASP A C 2
ATOM 1098 O O . ASP A 1 3 ? 12.371 -8.768 3.920 1.00 0.00 3 ASP A O 2
ATOM 1107 N N . GLN A 1 4 ? 11.696 -8.665 6.064 1.00 0.00 4 GLN A N 2
ATOM 1108 C CA . GLN A 1 4 ? 10.294 -8.454 5.726 1.00 0.00 4 GLN A CA 2
ATOM 1109 C C . GLN A 1 4 ? 9.768 -7.173 6.365 1.00 0.00 4 GLN A C 2
ATOM 1110 O O . GLN A 1 4 ? 10.235 -6.757 7.425 1.00 0.00 4 GLN A O 2
ATOM 1124 N N . PRO A 1 5 ? 8.782 -6.530 5.722 1.00 0.00 5 PRO A N 2
ATOM 1125 C CA . PRO A 1 5 ? 8.184 -5.290 6.223 1.00 0.00 5 PRO A CA 2
ATOM 1126 C C . PRO A 1 5 ? 7.708 -5.418 7.666 1.00 0.00 5 PRO A C 2
ATOM 1127 O O . PRO A 1 5 ? 6.584 -5.850 7.923 1.00 0.00 5 PRO A O 2
ATOM 1138 N N . LYS A 1 6 ? 8.569 -5.040 8.604 1.00 0.00 6 LYS A N 2
ATOM 1139 C CA . LYS A 1 6 ? 8.234 -5.112 10.020 1.00 0.00 6 LYS A CA 2
ATOM 1140 C C . LYS A 1 6 ? 7.775 -3.753 10.537 1.00 0.00 6 LYS A C 2
ATOM 1141 O O . LYS A 1 6 ? 8.344 -2.720 10.184 1.00 0.00 6 LYS A O 2
ATOM 1160 N N . GLU A 1 7 ? 6.743 -3.762 11.375 1.00 0.00 7 GLU A N 2
ATOM 1161 C CA . GLU A 1 7 ? 6.206 -2.531 11.940 1.00 0.00 7 GLU A CA 2
ATOM 1162 C C . GLU A 1 7 ? 6.278 -1.389 10.930 1.00 0.00 7 GLU A C 2
ATOM 1163 O O . GLU A 1 7 ? 6.529 -0.241 11.294 1.00 0.00 7 GLU A O 2
ATOM 1175 N N . GLU A 1 8 ? 6.060 -1.716 9.660 1.00 0.00 8 GLU A N 2
ATOM 1176 C CA . GLU A 1 8 ? 6.101 -0.721 8.596 1.00 0.00 8 GLU A CA 2
ATOM 1177 C C . GLU A 1 8 ? 4.693 -0.312 8.177 1.00 0.00 8 GLU A C 2
ATOM 1178 O O . GLU A 1 8 ? 4.195 -0.745 7.137 1.00 0.00 8 GLU A O 2
ATOM 1190 N N . LYS A 1 9 ? 4.057 0.524 8.991 1.00 0.00 9 LYS A N 2
ATOM 1191 C CA . LYS A 1 9 ? 2.707 0.991 8.702 1.00 0.00 9 LYS A CA 2
ATOM 1192 C C . LYS A 1 9 ? 2.704 2.486 8.394 1.00 0.00 9 LYS A C 2
ATOM 1193 O O . LYS A 1 9 ? 3.142 3.300 9.208 1.00 0.00 9 LYS A O 2
ATOM 1212 N N . LYS A 1 10 ? 2.206 2.839 7.214 1.00 0.00 10 LYS A N 2
ATOM 1213 C CA . LYS A 1 10 ? 2.143 4.234 6.795 1.00 0.00 10 LYS A CA 2
ATOM 1214 C C . LYS A 1 10 ? 0.756 4.568 6.260 1.00 0.00 10 LYS A C 2
ATOM 1215 O O . LYS A 1 10 ? -0.174 3.771 6.382 1.00 0.00 10 LYS A O 2
ATOM 1234 N N . GLU A 1 11 ? 0.623 5.748 5.667 1.00 0.00 11 GLU A N 2
ATOM 1235 C CA . GLU A 1 11 ? -0.654 6.182 5.114 1.00 0.00 11 GLU A CA 2
ATOM 1236 C C . GLU A 1 11 ? -0.838 5.649 3.696 1.00 0.00 11 GLU A C 2
ATOM 1237 O O . GLU A 1 11 ? -0.013 5.900 2.818 1.00 0.00 11 GLU A O 2
ATOM 1249 N N . CYS A 1 12 ? -1.927 4.917 3.477 1.00 0.00 12 CYS A N 2
ATOM 1250 C CA . CYS A 1 12 ? -2.214 4.359 2.163 1.00 0.00 12 CYS A CA 2
ATOM 1251 C C . CYS A 1 12 ? -2.449 5.477 1.155 1.00 0.00 12 CYS A C 2
ATOM 1252 O O . CYS A 1 12 ? -2.644 6.632 1.535 1.00 0.00 12 CYS A O 2
ATOM 1259 N N . TYR A 1 13 ? -2.418 5.140 -0.130 1.00 0.00 13 TYR A N 2
ATOM 1260 C CA . TYR A 1 13 ? -2.619 6.136 -1.176 1.00 0.00 13 TYR A CA 2
ATOM 1261 C C . TYR A 1 13 ? -3.417 5.566 -2.342 1.00 0.00 13 TYR A C 2
ATOM 1262 O O . TYR A 1 13 ? -2.843 5.058 -3.305 1.00 0.00 13 TYR A O 2
ATOM 1280 N N . TYR A 1 14 ? -4.739 5.665 -2.263 1.00 0.00 14 TYR A N 2
ATOM 1281 C CA . TYR A 1 14 ? -5.594 5.168 -3.332 1.00 0.00 14 TYR A CA 2
ATOM 1282 C C . TYR A 1 14 ? -5.227 5.848 -4.645 1.00 0.00 14 TYR A C 2
ATOM 1283 O O . TYR A 1 14 ? -4.982 5.179 -5.650 1.00 0.00 14 TYR A O 2
ATOM 1301 N N . ASN A 1 15 ? -5.147 7.179 -4.628 1.00 0.00 15 ASN A N 2
ATOM 1302 C CA . ASN A 1 15 ? -4.760 7.920 -5.820 1.00 0.00 15 ASN A CA 2
ATOM 1303 C C . ASN A 1 15 ? -3.344 7.497 -6.194 1.00 0.00 15 ASN A C 2
ATOM 1304 O O . ASN A 1 15 ? -3.117 6.327 -6.468 1.00 0.00 15 ASN A O 2
ATOM 1315 N N . LEU A 1 16 ? -2.379 8.411 -6.161 1.00 0.00 16 LEU A N 2
ATOM 1316 C CA . LEU A 1 16 ? -1.005 8.027 -6.456 1.00 0.00 16 LEU A CA 2
ATOM 1317 C C . LEU A 1 16 ? 0.004 8.913 -5.740 1.00 0.00 16 LEU A C 2
ATOM 1318 O O . LEU A 1 16 ? -0.255 9.394 -4.642 1.00 0.00 16 LEU A O 2
ATOM 1334 N N . ASN A 1 17 ? 1.174 9.092 -6.341 1.00 0.00 17 ASN A N 2
ATOM 1335 C CA . ASN A 1 17 ? 2.221 9.873 -5.710 1.00 0.00 17 ASN A CA 2
ATOM 1336 C C . ASN A 1 17 ? 3.525 9.801 -6.494 1.00 0.00 17 ASN A C 2
ATOM 1337 O O . ASN A 1 17 ? 4.356 10.705 -6.425 1.00 0.00 17 ASN A O 2
ATOM 1348 N N . ASP A 1 18 ? 3.732 8.693 -7.193 1.00 0.00 18 ASP A N 2
ATOM 1349 C CA . ASP A 1 18 ? 4.970 8.503 -7.929 1.00 0.00 18 ASP A CA 2
ATOM 1350 C C . ASP A 1 18 ? 6.138 8.756 -6.987 1.00 0.00 18 ASP A C 2
ATOM 1351 O O . ASP A 1 18 ? 7.238 9.112 -7.408 1.00 0.00 18 ASP A O 2
ATOM 1360 N N . ALA A 1 19 ? 5.866 8.579 -5.694 1.00 0.00 19 ALA A N 2
ATOM 1361 C CA . ALA A 1 19 ? 6.855 8.794 -4.652 1.00 0.00 19 ALA A CA 2
ATOM 1362 C C . ALA A 1 19 ? 7.453 10.190 -4.750 1.00 0.00 19 ALA A C 2
ATOM 1363 O O . ALA A 1 19 ? 8.673 10.358 -4.753 1.00 0.00 19 ALA A O 2
ATOM 1370 N N . SER A 1 20 ? 6.581 11.193 -4.825 1.00 0.00 20 SER A N 2
ATOM 1371 C CA . SER A 1 20 ? 7.021 12.579 -4.914 1.00 0.00 20 SER A CA 2
ATOM 1372 C C . SER A 1 20 ? 5.842 13.531 -5.075 1.00 0.00 20 SER A C 2
ATOM 1373 O O . SER A 1 20 ? 5.391 14.131 -4.101 1.00 0.00 20 SER A O 2
ATOM 1381 N N . LEU A 1 21 ? 5.351 13.666 -6.301 1.00 0.00 21 LEU A N 2
ATOM 1382 C CA . LEU A 1 21 ? 4.221 14.548 -6.580 1.00 0.00 21 LEU A CA 2
ATOM 1383 C C . LEU A 1 21 ? 3.257 14.587 -5.398 1.00 0.00 21 LEU A C 2
ATOM 1384 O O . LEU A 1 21 ? 2.642 15.616 -5.119 1.00 0.00 21 LEU A O 2
ATOM 1400 N N . CYS A 1 22 ? 3.134 13.457 -4.702 1.00 0.00 22 CYS A N 2
ATOM 1401 C CA . CYS A 1 22 ? 2.251 13.365 -3.545 1.00 0.00 22 CYS A CA 2
ATOM 1402 C C . CYS A 1 22 ? 0.783 13.387 -3.975 1.00 0.00 22 CYS A C 2
ATOM 1403 O O . CYS A 1 22 ? 0.235 14.449 -4.267 1.00 0.00 22 CYS A O 2
ATOM 1410 N N . ASP A 1 23 ? 0.146 12.215 -4.015 1.00 0.00 23 ASP A N 2
ATOM 1411 C CA . ASP A 1 23 ? -1.257 12.139 -4.416 1.00 0.00 23 ASP A CA 2
ATOM 1412 C C . ASP A 1 23 ? -2.049 11.165 -3.541 1.00 0.00 23 ASP A C 2
ATOM 1413 O O . ASP A 1 23 ? -2.336 10.039 -3.946 1.00 0.00 23 ASP A O 2
ATOM 1422 N N . ASN A 1 24 ? -2.411 11.612 -2.343 1.00 0.00 24 ASN A N 2
ATOM 1423 C CA . ASN A 1 24 ? -3.174 10.786 -1.412 1.00 0.00 24 ASN A CA 2
ATOM 1424 C C . ASN A 1 24 ? -4.658 10.770 -1.773 1.00 0.00 24 ASN A C 2
ATOM 1425 O O . ASN A 1 24 ? -5.088 9.997 -2.629 1.00 0.00 24 ASN A O 2
ATOM 1436 N N . VAL A 1 25 ? -5.440 11.622 -1.115 1.00 0.00 25 VAL A N 2
ATOM 1437 C CA . VAL A 1 25 ? -6.873 11.691 -1.370 1.00 0.00 25 VAL A CA 2
ATOM 1438 C C . VAL A 1 25 ? -7.622 10.628 -0.572 1.00 0.00 25 VAL A C 2
ATOM 1439 O O . VAL A 1 25 ? -8.397 9.851 -1.131 1.00 0.00 25 VAL A O 2
ATOM 1452 N N . LEU A 1 26 ? -7.384 10.601 0.736 1.00 0.00 26 LEU A N 2
ATOM 1453 C CA . LEU A 1 26 ? -8.034 9.637 1.618 1.00 0.00 26 LEU A CA 2
ATOM 1454 C C . LEU A 1 26 ? -7.246 8.332 1.680 1.00 0.00 26 LEU A C 2
ATOM 1455 O O . LEU A 1 26 ? -6.839 7.790 0.653 1.00 0.00 26 LEU A O 2
ATOM 1471 N N . ALA A 1 27 ? -7.038 7.830 2.894 1.00 0.00 27 ALA A N 2
ATOM 1472 C CA . ALA A 1 27 ? -6.303 6.588 3.095 1.00 0.00 27 ALA A CA 2
ATOM 1473 C C . ALA A 1 27 ? -5.808 6.471 4.533 1.00 0.00 27 ALA A C 2
ATOM 1474 O O . ALA A 1 27 ? -5.083 7.337 5.022 1.00 0.00 27 ALA A O 2
ATOM 1481 N N . PRO A 1 28 ? -6.197 5.392 5.230 1.00 0.00 28 PRO A N 2
ATOM 1482 C CA . PRO A 1 28 ? -5.794 5.159 6.620 1.00 0.00 28 PRO A CA 2
ATOM 1483 C C . PRO A 1 28 ? -4.327 4.758 6.740 1.00 0.00 28 PRO A C 2
ATOM 1484 O O . PRO A 1 28 ? -3.654 4.525 5.735 1.00 0.00 28 PRO A O 2
ATOM 1495 N N . ASN A 1 29 ? -3.837 4.679 7.973 1.00 0.00 29 ASN A N 2
ATOM 1496 C CA . ASN A 1 29 ? -2.449 4.304 8.219 1.00 0.00 29 ASN A CA 2
ATOM 1497 C C . ASN A 1 29 ? -2.334 2.816 8.525 1.00 0.00 29 ASN A C 2
ATOM 1498 O O . ASN A 1 29 ? -2.706 2.362 9.607 1.00 0.00 29 ASN A O 2
ATOM 1509 N N . VAL A 1 30 ? -1.816 2.058 7.563 1.00 0.00 30 VAL A N 2
ATOM 1510 C CA . VAL A 1 30 ? -1.651 0.620 7.727 1.00 0.00 30 VAL A CA 2
ATOM 1511 C C . VAL A 1 30 ? -0.343 0.145 7.107 1.00 0.00 30 VAL A C 2
ATOM 1512 O O . VAL A 1 30 ? 0.532 0.951 6.785 1.00 0.00 30 VAL A O 2
ATOM 1525 N N . THR A 1 31 ? -0.222 -1.164 6.928 1.00 0.00 31 THR A N 2
ATOM 1526 C CA . THR A 1 31 ? 0.972 -1.742 6.331 1.00 0.00 31 THR A CA 2
ATOM 1527 C C . THR A 1 31 ? 0.811 -1.830 4.818 1.00 0.00 31 THR A C 2
ATOM 1528 O O . THR A 1 31 ? -0.202 -2.323 4.321 1.00 0.00 31 THR A O 2
ATOM 1539 N N . LYS A 1 32 ? 1.809 -1.344 4.090 1.00 0.00 32 LYS A N 2
ATOM 1540 C CA . LYS A 1 32 ? 1.767 -1.363 2.633 1.00 0.00 32 LYS A CA 2
ATOM 1541 C C . LYS A 1 32 ? 1.107 -2.642 2.132 1.00 0.00 32 LYS A C 2
ATOM 1542 O O . LYS A 1 32 ? 0.466 -2.652 1.081 1.00 0.00 32 LYS A O 2
ATOM 1561 N N . GLN A 1 33 ? 1.267 -3.716 2.893 1.00 0.00 33 GLN A N 2
ATOM 1562 C CA . GLN A 1 33 ? 0.687 -4.997 2.528 1.00 0.00 33 GLN A CA 2
ATOM 1563 C C . GLN A 1 33 ? -0.834 -4.941 2.598 1.00 0.00 33 GLN A C 2
ATOM 1564 O O . GLN A 1 33 ? -1.514 -5.170 1.604 1.00 0.00 33 GLN A O 2
ATOM 1578 N N . GLU A 1 34 ? -1.358 -4.640 3.782 1.00 0.00 34 GLU A N 2
ATOM 1579 C CA . GLU A 1 34 ? -2.801 -4.563 3.986 1.00 0.00 34 GLU A CA 2
ATOM 1580 C C . GLU A 1 34 ? -3.438 -3.455 3.151 1.00 0.00 34 GLU A C 2
ATOM 1581 O O . GLU A 1 34 ? -4.473 -3.662 2.518 1.00 0.00 34 GLU A O 2
ATOM 1593 N N . CYS A 1 35 ? -2.828 -2.275 3.166 1.00 0.00 35 CYS A N 2
ATOM 1594 C CA . CYS A 1 35 ? -3.356 -1.135 2.424 1.00 0.00 35 CYS A CA 2
ATOM 1595 C C . CYS A 1 35 ? -3.536 -1.462 0.942 1.00 0.00 35 CYS A C 2
ATOM 1596 O O . CYS A 1 35 ? -4.658 -1.493 0.437 1.00 0.00 35 CYS A O 2
ATOM 1603 N N . CYS A 1 36 ? -2.427 -1.683 0.247 1.00 0.00 36 CYS A N 2
ATOM 1604 C CA . CYS A 1 36 ? -2.467 -1.984 -1.179 1.00 0.00 36 CYS A CA 2
ATOM 1605 C C . CYS A 1 36 ? -3.073 -3.356 -1.453 1.00 0.00 36 CYS A C 2
ATOM 1606 O O . CYS A 1 36 ? -3.598 -3.598 -2.539 1.00 0.00 36 CYS A O 2
ATOM 1613 N N . CYS A 1 37 ? -3.031 -4.250 -0.467 1.00 0.00 37 CYS A N 2
ATOM 1614 C CA . CYS A 1 37 ? -3.616 -5.573 -0.645 1.00 0.00 37 CYS A CA 2
ATOM 1615 C C . CYS A 1 37 ? -5.091 -5.428 -0.987 1.00 0.00 37 CYS A C 2
ATOM 1616 O O . CYS A 1 37 ? -5.613 -6.122 -1.860 1.00 0.00 37 CYS A O 2
ATOM 1623 N N . THR A 1 38 ? -5.753 -4.506 -0.294 1.00 0.00 38 THR A N 2
ATOM 1624 C CA . THR A 1 38 ? -7.166 -4.249 -0.524 1.00 0.00 38 THR A CA 2
ATOM 1625 C C . THR A 1 38 ? -7.365 -3.653 -1.909 1.00 0.00 38 THR A C 2
ATOM 1626 O O . THR A 1 38 ? -8.193 -4.122 -2.689 1.00 0.00 38 THR A O 2
ATOM 1637 N N . SER A 1 39 ? -6.586 -2.615 -2.200 1.00 0.00 39 SER A N 2
ATOM 1638 C CA . SER A 1 39 ? -6.648 -1.931 -3.485 1.00 0.00 39 SER A CA 2
ATOM 1639 C C . SER A 1 39 ? -6.184 -0.491 -3.344 1.00 0.00 39 SER A C 2
ATOM 1640 O O . SER A 1 39 ? -6.751 0.283 -2.573 1.00 0.00 39 SER A O 2
ATOM 1648 N N . GLY A 1 40 ? -5.145 -0.135 -4.087 1.00 0.00 40 GLY A N 2
ATOM 1649 C CA . GLY A 1 40 ? -4.625 1.213 -4.021 1.00 0.00 40 GLY A CA 2
ATOM 1650 C C . GLY A 1 40 ? -3.694 1.551 -5.169 1.00 0.00 40 GLY A C 2
ATOM 1651 O O . GLY A 1 40 ? -3.885 1.094 -6.295 1.00 0.00 40 GLY A O 2
ATOM 1655 N N . ALA A 1 41 ? -2.692 2.365 -4.872 1.00 0.00 41 ALA A N 2
ATOM 1656 C CA . ALA A 1 41 ? -1.715 2.792 -5.866 1.00 0.00 41 ALA A CA 2
ATOM 1657 C C . ALA A 1 41 ? -0.372 3.113 -5.227 1.00 0.00 41 ALA A C 2
ATOM 1658 O O . ALA A 1 41 ? 0.674 2.921 -5.840 1.00 0.00 41 ALA A O 2
ATOM 1665 N N . GLY A 1 42 ? -0.412 3.605 -3.993 1.00 0.00 42 GLY A N 2
ATOM 1666 C CA . GLY A 1 42 ? 0.800 3.947 -3.286 1.00 0.00 42 GLY A CA 2
ATOM 1667 C C . GLY A 1 42 ? 0.639 3.804 -1.782 1.00 0.00 42 GLY A C 2
ATOM 1668 O O . GLY A 1 42 ? -0.472 3.890 -1.259 1.00 0.00 42 GLY A O 2
ATOM 1672 N N . TRP A 1 43 ? 1.746 3.589 -1.082 1.00 0.00 43 TRP A N 2
ATOM 1673 C CA . TRP A 1 43 ? 1.718 3.453 0.373 1.00 0.00 43 TRP A CA 2
ATOM 1674 C C . TRP A 1 43 ? 3.026 3.938 0.996 1.00 0.00 43 TRP A C 2
ATOM 1675 O O . TRP A 1 43 ? 4.091 3.380 0.737 1.00 0.00 43 TRP A O 2
ATOM 1696 N N . GLY A 1 44 ? 2.936 4.980 1.818 1.00 0.00 44 GLY A N 2
ATOM 1697 C CA . GLY A 1 44 ? 4.118 5.521 2.469 1.00 0.00 44 GLY A CA 2
ATOM 1698 C C . GLY A 1 44 ? 3.825 6.770 3.269 1.00 0.00 44 GLY A C 2
ATOM 1699 O O . GLY A 1 44 ? 2.722 6.944 3.788 1.00 0.00 44 GLY A O 2
ATOM 1703 N N . ASP A 1 45 ? 4.823 7.636 3.373 1.00 0.00 45 ASP A N 2
ATOM 1704 C CA . ASP A 1 45 ? 4.683 8.880 4.123 1.00 0.00 45 ASP A CA 2
ATOM 1705 C C . ASP A 1 45 ? 4.746 10.096 3.201 1.00 0.00 45 ASP A C 2
ATOM 1706 O O . ASP A 1 45 ? 5.829 10.564 2.858 1.00 0.00 45 ASP A O 2
ATOM 1715 N N . ASN A 1 46 ? 3.571 10.598 2.819 1.00 0.00 46 ASN A N 2
ATOM 1716 C CA . ASN A 1 46 ? 3.449 11.769 1.945 1.00 0.00 46 ASN A CA 2
ATOM 1717 C C . ASN A 1 46 ? 4.678 11.976 1.061 1.00 0.00 46 ASN A C 2
ATOM 1718 O O . ASN A 1 46 ? 5.726 12.412 1.532 1.00 0.00 46 ASN A O 2
ATOM 1729 N N . CYS A 1 47 ? 4.518 11.680 -0.228 1.00 0.00 47 CYS A N 2
ATOM 1730 C CA . CYS A 1 47 ? 5.584 11.839 -1.223 1.00 0.00 47 CYS A CA 2
ATOM 1731 C C . CYS A 1 47 ? 6.546 10.657 -1.191 1.00 0.00 47 CYS A C 2
ATOM 1732 O O . CYS A 1 47 ? 6.932 10.138 -2.238 1.00 0.00 47 CYS A O 2
ATOM 1739 N N . GLU A 1 48 ? 6.902 10.203 0.006 1.00 0.00 48 GLU A N 2
ATOM 1740 C CA . GLU A 1 48 ? 7.781 9.050 0.147 1.00 0.00 48 GLU A CA 2
ATOM 1741 C C . GLU A 1 48 ? 6.920 7.795 0.190 1.00 0.00 48 GLU A C 2
ATOM 1742 O O . GLU A 1 48 ? 7.024 6.968 1.097 1.00 0.00 48 GLU A O 2
ATOM 1754 N N . ILE A 1 49 ? 6.033 7.705 -0.793 1.00 0.00 49 ILE A N 2
ATOM 1755 C CA . ILE A 1 49 ? 5.083 6.617 -0.914 1.00 0.00 49 ILE A CA 2
ATOM 1756 C C . ILE A 1 49 ? 5.625 5.449 -1.735 1.00 0.00 49 ILE A C 2
ATOM 1757 O O . ILE A 1 49 ? 6.606 5.584 -2.465 1.00 0.00 49 ILE A O 2
ATOM 1773 N N . PHE A 1 50 ? 4.963 4.300 -1.606 1.00 0.00 50 PHE A N 2
ATOM 1774 C CA . PHE A 1 50 ? 5.350 3.089 -2.326 1.00 0.00 50 PHE A CA 2
ATOM 1775 C C . PHE A 1 50 ? 4.252 2.680 -3.304 1.00 0.00 50 PHE A C 2
ATOM 1776 O O . PHE A 1 50 ? 3.199 2.188 -2.901 1.00 0.00 50 PHE A O 2
ATOM 1793 N N . PRO A 1 51 ? 4.487 2.903 -4.606 1.00 0.00 51 PRO A N 2
ATOM 1794 C CA . PRO A 1 51 ? 3.518 2.589 -5.667 1.00 0.00 51 PRO A CA 2
ATOM 1795 C C . PRO A 1 51 ? 2.965 1.162 -5.618 1.00 0.00 51 PRO A C 2
ATOM 1796 O O . PRO A 1 51 ? 3.550 0.243 -6.193 1.00 0.00 51 PRO A O 2
ATOM 1807 N N . CYS A 1 52 ? 1.818 0.987 -4.960 1.00 0.00 52 CYS A N 2
ATOM 1808 C CA . CYS A 1 52 ? 1.172 -0.321 -4.879 1.00 0.00 52 CYS A CA 2
ATOM 1809 C C . CYS A 1 52 ? -0.344 -0.192 -4.756 1.00 0.00 52 CYS A C 2
ATOM 1810 O O . CYS A 1 52 ? -0.876 0.817 -4.266 1.00 0.00 52 CYS A O 2
ATOM 1817 N N . PRO A 1 53 ? -1.064 -1.229 -5.201 1.00 0.00 53 PRO A N 2
ATOM 1818 C CA . PRO A 1 53 ? -0.478 -2.428 -5.786 1.00 0.00 53 PRO A CA 2
ATOM 1819 C C . PRO A 1 53 ? -0.399 -2.334 -7.305 1.00 0.00 53 PRO A C 2
ATOM 1820 O O . PRO A 1 53 ? -0.526 -1.250 -7.875 1.00 0.00 53 PRO A O 2
ATOM 1831 N N . VAL A 1 54 ? -0.201 -3.472 -7.958 1.00 0.00 54 VAL A N 2
ATOM 1832 C CA . VAL A 1 54 ? -0.121 -3.509 -9.411 1.00 0.00 54 VAL A CA 2
ATOM 1833 C C . VAL A 1 54 ? -1.152 -4.476 -9.991 1.00 0.00 54 VAL A C 2
ATOM 1834 O O . VAL A 1 54 ? -1.381 -4.506 -11.200 1.00 0.00 54 VAL A O 2
ATOM 1847 N N . LEU A 1 55 ? -1.784 -5.256 -9.114 1.00 0.00 55 LEU A N 2
ATOM 1848 C CA . LEU A 1 55 ? -2.804 -6.216 -9.528 1.00 0.00 55 LEU A CA 2
ATOM 1849 C C . LEU A 1 55 ? -2.194 -7.361 -10.328 1.00 0.00 55 LEU A C 2
ATOM 1850 O O . LEU A 1 55 ? -1.398 -7.139 -11.240 1.00 0.00 55 LEU A O 2
ATOM 1866 N N . GLY A 1 56 ? -2.580 -8.587 -9.979 1.00 0.00 56 GLY A N 2
ATOM 1867 C CA . GLY A 1 56 ? -2.067 -9.754 -10.672 1.00 0.00 56 GLY A CA 2
ATOM 1868 C C . GLY A 1 56 ? -0.631 -9.573 -11.115 1.00 0.00 56 GLY A C 2
ATOM 1869 O O . GLY A 1 56 ? -0.329 -9.643 -12.307 1.00 0.00 56 GLY A O 2
ATOM 1873 N N . THR A 1 57 ? 0.254 -9.328 -10.156 1.00 0.00 57 THR A N 2
ATOM 1874 C CA . THR A 1 57 ? 1.664 -9.122 -10.459 1.00 0.00 57 THR A CA 2
ATOM 1875 C C . THR A 1 57 ? 2.536 -9.375 -9.233 1.00 0.00 57 THR A C 2
ATOM 1876 O O . THR A 1 57 ? 2.076 -9.927 -8.234 1.00 0.00 57 THR A O 2
ATOM 1887 N N . ALA A 1 58 ? 3.800 -8.974 -9.326 1.00 0.00 58 ALA A N 2
ATOM 1888 C CA . ALA A 1 58 ? 4.750 -9.161 -8.237 1.00 0.00 58 ALA A CA 2
ATOM 1889 C C . ALA A 1 58 ? 4.355 -8.373 -6.988 1.00 0.00 58 ALA A C 2
ATOM 1890 O O . ALA A 1 58 ? 3.992 -8.953 -5.969 1.00 0.00 58 ALA A O 2
ATOM 1897 N N . GLU A 1 59 ? 4.448 -7.050 -7.067 1.00 0.00 59 GLU A N 2
ATOM 1898 C CA . GLU A 1 59 ? 4.119 -6.194 -5.931 1.00 0.00 59 GLU A CA 2
ATOM 1899 C C . GLU A 1 59 ? 2.916 -6.721 -5.152 1.00 0.00 59 GLU A C 2
ATOM 1900 O O . GLU A 1 59 ? 3.078 -7.364 -4.115 1.00 0.00 59 GLU A O 2
ATOM 1912 N N . PHE A 1 60 ? 1.712 -6.436 -5.643 1.00 0.00 60 PHE A N 2
ATOM 1913 C CA . PHE A 1 60 ? 0.489 -6.875 -4.977 1.00 0.00 60 PHE A CA 2
ATOM 1914 C C . PHE A 1 60 ? 0.679 -8.221 -4.284 1.00 0.00 60 PHE A C 2
ATOM 1915 O O . PHE A 1 60 ? 0.891 -8.281 -3.073 1.00 0.00 60 PHE A O 2
ATOM 1932 N N . THR A 1 61 ? 0.592 -9.298 -5.055 1.00 0.00 61 THR A N 2
ATOM 1933 C CA . THR A 1 61 ? 0.745 -10.642 -4.506 1.00 0.00 61 THR A CA 2
ATOM 1934 C C . THR A 1 61 ? 1.835 -10.678 -3.441 1.00 0.00 61 THR A C 2
ATOM 1935 O O . THR A 1 61 ? 1.627 -11.196 -2.344 1.00 0.00 61 THR A O 2
ATOM 1946 N N . GLU A 1 62 ? 2.998 -10.126 -3.769 1.00 0.00 62 GLU A N 2
ATOM 1947 C CA . GLU A 1 62 ? 4.121 -10.095 -2.838 1.00 0.00 62 GLU A CA 2
ATOM 1948 C C . GLU A 1 62 ? 3.704 -9.486 -1.505 1.00 0.00 62 GLU A C 2
ATOM 1949 O O . GLU A 1 62 ? 4.175 -9.902 -0.446 1.00 0.00 62 GLU A O 2
ATOM 1961 N N . MET A 1 63 ? 2.824 -8.494 -1.564 1.00 0.00 63 MET A N 2
ATOM 1962 C CA . MET A 1 63 ? 2.350 -7.820 -0.364 1.00 0.00 63 MET A CA 2
ATOM 1963 C C . MET A 1 63 ? 1.221 -8.605 0.300 1.00 0.00 63 MET A C 2
ATOM 1964 O O . MET A 1 63 ? 1.179 -8.730 1.523 1.00 0.00 63 MET A O 2
ATOM 1978 N N . CYS A 1 64 ? 0.309 -9.133 -0.511 1.00 0.00 64 CYS A N 2
ATOM 1979 C CA . CYS A 1 64 ? -0.811 -9.904 0.012 1.00 0.00 64 CYS A CA 2
ATOM 1980 C C . CYS A 1 64 ? -0.794 -11.334 -0.519 1.00 0.00 64 CYS A C 2
ATOM 1981 O O . CYS A 1 64 ? -1.007 -11.568 -1.709 1.00 0.00 64 CYS A O 2
ATOM 1988 N N . PRO A 1 65 ? -0.545 -12.310 0.366 1.00 0.00 65 PRO A N 2
ATOM 1989 C CA . PRO A 1 65 ? -0.505 -13.726 -0.009 1.00 0.00 65 PRO A CA 2
ATOM 1990 C C . PRO A 1 65 ? -1.897 -14.287 -0.283 1.00 0.00 65 PRO A C 2
ATOM 1991 O O . PRO A 1 65 ? -2.042 -15.350 -0.889 1.00 0.00 65 PRO A O 2
ATOM 2002 N N . LYS A 1 66 ? -2.918 -13.565 0.168 1.00 0.00 66 LYS A N 2
ATOM 2003 C CA . LYS A 1 66 ? -4.301 -13.988 -0.026 1.00 0.00 66 LYS A CA 2
ATOM 2004 C C . LYS A 1 66 ? -4.852 -13.457 -1.345 1.00 0.00 66 LYS A C 2
ATOM 2005 O O . LYS A 1 66 ? -4.881 -14.170 -2.349 1.00 0.00 66 LYS A O 2
ATOM 2024 N N . GLY A 1 67 ? -5.288 -12.202 -1.338 1.00 0.00 67 GLY A N 2
ATOM 2025 C CA . GLY A 1 67 ? -5.832 -11.598 -2.540 1.00 0.00 67 GLY A CA 2
ATOM 2026 C C . GLY A 1 67 ? -6.282 -10.167 -2.318 1.00 0.00 67 GLY A C 2
ATOM 2027 O O . GLY A 1 67 ? -5.874 -9.523 -1.352 1.00 0.00 67 GLY A O 2
ATOM 2031 N N . LYS A 1 68 ? -7.125 -9.668 -3.217 1.00 0.00 68 LYS A N 2
ATOM 2032 C CA . LYS A 1 68 ? -7.631 -8.303 -3.116 1.00 0.00 68 LYS A CA 2
ATOM 2033 C C . LYS A 1 68 ? -8.690 -8.193 -2.024 1.00 0.00 68 LYS A C 2
ATOM 2034 O O . LYS A 1 68 ? -9.310 -9.187 -1.644 1.00 0.00 68 LYS A O 2
ATOM 2053 N N . GLY A 1 69 ? -8.892 -6.980 -1.522 1.00 0.00 69 GLY A N 2
ATOM 2054 C CA . GLY A 1 69 ? -9.876 -6.764 -0.476 1.00 0.00 69 GLY A CA 2
ATOM 2055 C C . GLY A 1 69 ? -9.867 -7.870 0.559 1.00 0.00 69 GLY A C 2
ATOM 2056 O O . GLY A 1 69 ? -10.645 -8.819 0.471 1.00 0.00 69 GLY A O 2
ATOM 2060 N N . PHE A 1 70 ? -8.979 -7.749 1.539 1.00 0.00 70 PHE A N 2
ATOM 2061 C CA . PHE A 1 70 ? -8.866 -8.748 2.594 1.00 0.00 70 PHE A CA 2
ATOM 2062 C C . PHE A 1 70 ? -9.306 -8.181 3.939 1.00 0.00 70 PHE A C 2
ATOM 2063 O O . PHE A 1 70 ? -9.648 -8.927 4.856 1.00 0.00 70 PHE A O 2
ATOM 2080 N N . VAL A 1 71 ? -9.291 -6.857 4.052 1.00 0.00 71 VAL A N 2
ATOM 2081 C CA . VAL A 1 71 ? -9.683 -6.195 5.289 1.00 0.00 71 VAL A CA 2
ATOM 2082 C C . VAL A 1 71 ? -11.171 -5.838 5.273 1.00 0.00 71 VAL A C 2
ATOM 2083 O O . VAL A 1 71 ? -11.902 -6.141 6.216 1.00 0.00 71 VAL A O 2
ATOM 2096 N N . PRO A 1 72 ? -11.630 -5.184 4.199 1.00 0.00 72 PRO A N 2
ATOM 2097 C CA . PRO A 1 72 ? -13.018 -4.771 4.039 1.00 0.00 72 PRO A CA 2
ATOM 2098 C C . PRO A 1 72 ? -13.867 -5.850 3.375 1.00 0.00 72 PRO A C 2
ATOM 2099 O O . PRO A 1 72 ? -14.600 -6.580 4.043 1.00 0.00 72 PRO A O 2
ATOM 2110 N N . ALA A 1 73 ? -13.758 -5.945 2.054 1.00 0.00 73 ALA A N 2
ATOM 2111 C CA . ALA A 1 73 ? -14.509 -6.933 1.288 1.00 0.00 73 ALA A CA 2
ATOM 2112 C C . ALA A 1 73 ? -14.416 -6.644 -0.206 1.00 0.00 73 ALA A C 2
ATOM 2113 O O . ALA A 1 73 ? -15.382 -6.827 -0.947 1.00 0.00 73 ALA A O 2
ATOM 2120 N N . GLY A 1 74 ? -13.245 -6.187 -0.641 1.00 0.00 74 GLY A N 2
ATOM 2121 C CA . GLY A 1 74 ? -13.043 -5.876 -2.043 1.00 0.00 74 GLY A CA 2
ATOM 2122 C C . GLY A 1 74 ? -13.304 -4.416 -2.355 1.00 0.00 74 GLY A C 2
ATOM 2123 O O . GLY A 1 74 ? -13.882 -4.089 -3.392 1.00 0.00 74 GLY A O 2
ATOM 2127 N N . GLU A 1 75 ? -12.879 -3.535 -1.455 1.00 0.00 75 GLU A N 2
ATOM 2128 C CA . GLU A 1 75 ? -13.070 -2.102 -1.638 1.00 0.00 75 GLU A CA 2
ATOM 2129 C C . GLU A 1 75 ? -11.838 -1.326 -1.182 1.00 0.00 75 GLU A C 2
ATOM 2130 O O . GLU A 1 75 ? -11.916 -0.082 -1.110 1.00 0.00 75 GLU A O 2
ATOM 2143 N N . SER A 1 1 ? 16.693 -1.533 -0.472 1.00 0.00 1 SER A N 3
ATOM 2144 C CA . SER A 1 1 ? 15.354 -2.177 -0.497 1.00 0.00 1 SER A CA 3
ATOM 2145 C C . SER A 1 1 ? 14.977 -2.717 0.878 1.00 0.00 1 SER A C 3
ATOM 2146 O O . SER A 1 1 ? 15.763 -3.415 1.520 1.00 0.00 1 SER A O 3
ATOM 2156 N N . ALA A 1 2 ? 13.769 -2.390 1.324 1.00 0.00 2 ALA A N 3
ATOM 2157 C CA . ALA A 1 2 ? 13.286 -2.841 2.624 1.00 0.00 2 ALA A CA 3
ATOM 2158 C C . ALA A 1 2 ? 13.309 -4.362 2.724 1.00 0.00 2 ALA A C 3
ATOM 2159 O O . ALA A 1 2 ? 13.255 -4.923 3.818 1.00 0.00 2 ALA A O 3
ATOM 2166 N N . ASP A 1 3 ? 13.391 -5.026 1.575 1.00 0.00 3 ASP A N 3
ATOM 2167 C CA . ASP A 1 3 ? 13.421 -6.483 1.536 1.00 0.00 3 ASP A CA 3
ATOM 2168 C C . ASP A 1 3 ? 12.115 -7.068 2.063 1.00 0.00 3 ASP A C 3
ATOM 2169 O O . ASP A 1 3 ? 11.174 -7.298 1.302 1.00 0.00 3 ASP A O 3
ATOM 2178 N N . GLN A 1 4 ? 12.062 -7.305 3.369 1.00 0.00 4 GLN A N 3
ATOM 2179 C CA . GLN A 1 4 ? 10.870 -7.862 3.999 1.00 0.00 4 GLN A CA 3
ATOM 2180 C C . GLN A 1 4 ? 10.207 -6.834 4.911 1.00 0.00 4 GLN A C 3
ATOM 2181 O O . GLN A 1 4 ? 10.595 -6.677 6.070 1.00 0.00 4 GLN A O 3
ATOM 2195 N N . PRO A 1 5 ? 9.197 -6.119 4.395 1.00 0.00 5 PRO A N 3
ATOM 2196 C CA . PRO A 1 5 ? 8.473 -5.099 5.161 1.00 0.00 5 PRO A CA 3
ATOM 2197 C C . PRO A 1 5 ? 7.919 -5.643 6.474 1.00 0.00 5 PRO A C 3
ATOM 2198 O O . PRO A 1 5 ? 7.123 -6.581 6.483 1.00 0.00 5 PRO A O 3
ATOM 2209 N N . LYS A 1 6 ? 8.348 -5.049 7.583 1.00 0.00 6 LYS A N 3
ATOM 2210 C CA . LYS A 1 6 ? 7.896 -5.475 8.902 1.00 0.00 6 LYS A CA 3
ATOM 2211 C C . LYS A 1 6 ? 7.473 -4.277 9.746 1.00 0.00 6 LYS A C 3
ATOM 2212 O O . LYS A 1 6 ? 8.107 -3.223 9.709 1.00 0.00 6 LYS A O 3
ATOM 2231 N N . GLU A 1 7 ? 6.397 -4.450 10.509 1.00 0.00 7 GLU A N 3
ATOM 2232 C CA . GLU A 1 7 ? 5.885 -3.386 11.366 1.00 0.00 7 GLU A CA 3
ATOM 2233 C C . GLU A 1 7 ? 6.079 -2.017 10.722 1.00 0.00 7 GLU A C 3
ATOM 2234 O O . GLU A 1 7 ? 6.277 -1.018 11.413 1.00 0.00 7 GLU A O 3
ATOM 2246 N N . GLU A 1 8 ? 6.019 -1.979 9.396 1.00 0.00 8 GLU A N 3
ATOM 2247 C CA . GLU A 1 8 ? 6.185 -0.731 8.658 1.00 0.00 8 GLU A CA 3
ATOM 2248 C C . GLU A 1 8 ? 4.831 -0.164 8.246 1.00 0.00 8 GLU A C 3
ATOM 2249 O O . GLU A 1 8 ? 4.349 -0.421 7.143 1.00 0.00 8 GLU A O 3
ATOM 2261 N N . LYS A 1 9 ? 4.220 0.607 9.140 1.00 0.00 9 LYS A N 3
ATOM 2262 C CA . LYS A 1 9 ? 2.919 1.206 8.865 1.00 0.00 9 LYS A CA 3
ATOM 2263 C C . LYS A 1 9 ? 3.068 2.649 8.392 1.00 0.00 9 LYS A C 3
ATOM 2264 O O . LYS A 1 9 ? 3.885 3.407 8.914 1.00 0.00 9 LYS A O 3
ATOM 2283 N N . LYS A 1 10 ? 2.263 3.017 7.403 1.00 0.00 10 LYS A N 3
ATOM 2284 C CA . LYS A 1 10 ? 2.280 4.365 6.856 1.00 0.00 10 LYS A CA 3
ATOM 2285 C C . LYS A 1 10 ? 0.903 4.732 6.319 1.00 0.00 10 LYS A C 3
ATOM 2286 O O . LYS A 1 10 ? -0.047 3.958 6.444 1.00 0.00 10 LYS A O 3
ATOM 2305 N N . GLU A 1 11 ? 0.795 5.911 5.722 1.00 0.00 11 GLU A N 3
ATOM 2306 C CA . GLU A 1 11 ? -0.473 6.365 5.170 1.00 0.00 11 GLU A CA 3
ATOM 2307 C C . GLU A 1 11 ? -0.694 5.792 3.775 1.00 0.00 11 GLU A C 3
ATOM 2308 O O . GLU A 1 11 ? 0.101 6.026 2.862 1.00 0.00 11 GLU A O 3
ATOM 2320 N N . CYS A 1 12 ? -1.777 5.040 3.618 1.00 0.00 12 CYS A N 3
ATOM 2321 C CA . CYS A 1 12 ? -2.107 4.434 2.336 1.00 0.00 12 CYS A CA 3
ATOM 2322 C C . CYS A 1 12 ? -2.561 5.497 1.341 1.00 0.00 12 CYS A C 3
ATOM 2323 O O . CYS A 1 12 ? -3.026 6.567 1.735 1.00 0.00 12 CYS A O 3
ATOM 2330 N N . TYR A 1 13 ? -2.414 5.204 0.054 1.00 0.00 13 TYR A N 3
ATOM 2331 C CA . TYR A 1 13 ? -2.807 6.144 -0.988 1.00 0.00 13 TYR A CA 3
ATOM 2332 C C . TYR A 1 13 ? -3.559 5.444 -2.110 1.00 0.00 13 TYR A C 3
ATOM 2333 O O . TYR A 1 13 ? -2.990 4.623 -2.830 1.00 0.00 13 TYR A O 3
ATOM 2351 N N . TYR A 1 14 ? -4.830 5.787 -2.275 1.00 0.00 14 TYR A N 3
ATOM 2352 C CA . TYR A 1 14 ? -5.634 5.201 -3.335 1.00 0.00 14 TYR A CA 3
ATOM 2353 C C . TYR A 1 14 ? -5.401 5.969 -4.633 1.00 0.00 14 TYR A C 3
ATOM 2354 O O . TYR A 1 14 ? -5.376 5.384 -5.713 1.00 0.00 14 TYR A O 3
ATOM 2372 N N . ASN A 1 15 ? -5.174 7.279 -4.512 1.00 0.00 15 ASN A N 3
ATOM 2373 C CA . ASN A 1 15 ? -4.875 8.101 -5.678 1.00 0.00 15 ASN A CA 3
ATOM 2374 C C . ASN A 1 15 ? -3.449 7.772 -6.096 1.00 0.00 15 ASN A C 3
ATOM 2375 O O . ASN A 1 15 ? -3.190 6.668 -6.555 1.00 0.00 15 ASN A O 3
ATOM 2386 N N . LEU A 1 16 ? -2.507 8.687 -5.883 1.00 0.00 16 LEU A N 3
ATOM 2387 C CA . LEU A 1 16 ? -1.114 8.389 -6.186 1.00 0.00 16 LEU A CA 3
ATOM 2388 C C . LEU A 1 16 ? -0.165 9.180 -5.309 1.00 0.00 16 LEU A C 3
ATOM 2389 O O . LEU A 1 16 ? -0.547 9.704 -4.268 1.00 0.00 16 LEU A O 3
ATOM 2405 N N . ASN A 1 17 ? 1.087 9.226 -5.721 1.00 0.00 17 ASN A N 3
ATOM 2406 C CA . ASN A 1 17 ? 2.122 9.902 -4.966 1.00 0.00 17 ASN A CA 3
ATOM 2407 C C . ASN A 1 17 ? 3.409 9.978 -5.767 1.00 0.00 17 ASN A C 3
ATOM 2408 O O . ASN A 1 17 ? 4.158 10.948 -5.673 1.00 0.00 17 ASN A O 3
ATOM 2419 N N . ASP A 1 18 ? 3.672 8.929 -6.532 1.00 0.00 18 ASP A N 3
ATOM 2420 C CA . ASP A 1 18 ? 4.885 8.861 -7.332 1.00 0.00 18 ASP A CA 3
ATOM 2421 C C . ASP A 1 18 ? 6.104 9.032 -6.437 1.00 0.00 18 ASP A C 3
ATOM 2422 O O . ASP A 1 18 ? 7.193 9.367 -6.903 1.00 0.00 18 ASP A O 3
ATOM 2431 N N . ALA A 1 19 ? 5.904 8.805 -5.142 1.00 0.00 19 ALA A N 3
ATOM 2432 C CA . ALA A 1 19 ? 6.976 8.937 -4.167 1.00 0.00 19 ALA A CA 3
ATOM 2433 C C . ALA A 1 19 ? 7.787 10.200 -4.424 1.00 0.00 19 ALA A C 3
ATOM 2434 O O . ALA A 1 19 ? 9.008 10.146 -4.574 1.00 0.00 19 ALA A O 3
ATOM 2441 N N . SER A 1 20 ? 7.100 11.338 -4.473 1.00 0.00 20 SER A N 3
ATOM 2442 C CA . SER A 1 20 ? 7.762 12.616 -4.712 1.00 0.00 20 SER A CA 3
ATOM 2443 C C . SER A 1 20 ? 6.755 13.746 -4.925 1.00 0.00 20 SER A C 3
ATOM 2444 O O . SER A 1 20 ? 7.068 14.912 -4.686 1.00 0.00 20 SER A O 3
ATOM 2452 N N . LEU A 1 21 ? 5.552 13.404 -5.374 1.00 0.00 21 LEU A N 3
ATOM 2453 C CA . LEU A 1 21 ? 4.519 14.407 -5.611 1.00 0.00 21 LEU A CA 3
ATOM 2454 C C . LEU A 1 21 ? 3.381 14.278 -4.600 1.00 0.00 21 LEU A C 3
ATOM 2455 O O . LEU A 1 21 ? 2.569 15.189 -4.455 1.00 0.00 21 LEU A O 3
ATOM 2471 N N . CYS A 1 22 ? 3.341 13.147 -3.897 1.00 0.00 22 CYS A N 3
ATOM 2472 C CA . CYS A 1 22 ? 2.310 12.896 -2.887 1.00 0.00 22 CYS A CA 3
ATOM 2473 C C . CYS A 1 22 ? 0.915 13.226 -3.420 1.00 0.00 22 CYS A C 3
ATOM 2474 O O . CYS A 1 22 ? 0.579 14.391 -3.629 1.00 0.00 22 CYS A O 3
ATOM 2481 N N . ASP A 1 23 ? 0.100 12.193 -3.637 1.00 0.00 23 ASP A N 3
ATOM 2482 C CA . ASP A 1 23 ? -1.255 12.389 -4.149 1.00 0.00 23 ASP A CA 3
ATOM 2483 C C . ASP A 1 23 ? -2.269 11.498 -3.430 1.00 0.00 23 ASP A C 3
ATOM 2484 O O . ASP A 1 23 ? -2.706 10.481 -3.966 1.00 0.00 23 ASP A O 3
ATOM 2493 N N . ASN A 1 24 ? -2.654 11.896 -2.221 1.00 0.00 24 ASN A N 3
ATOM 2494 C CA . ASN A 1 24 ? -3.629 11.139 -1.442 1.00 0.00 24 ASN A CA 3
ATOM 2495 C C . ASN A 1 24 ? -5.048 11.584 -1.778 1.00 0.00 24 ASN A C 3
ATOM 2496 O O . ASN A 1 24 ? -5.256 12.398 -2.678 1.00 0.00 24 ASN A O 3
ATOM 2507 N N . VAL A 1 25 ? -6.024 11.049 -1.051 1.00 0.00 25 VAL A N 3
ATOM 2508 C CA . VAL A 1 25 ? -7.422 11.398 -1.278 1.00 0.00 25 VAL A CA 3
ATOM 2509 C C . VAL A 1 25 ? -8.296 10.980 -0.100 1.00 0.00 25 VAL A C 3
ATOM 2510 O O . VAL A 1 25 ? -9.089 11.773 0.409 1.00 0.00 25 VAL A O 3
ATOM 2523 N N . LEU A 1 26 ? -8.147 9.732 0.328 1.00 0.00 26 LEU A N 3
ATOM 2524 C CA . LEU A 1 26 ? -8.923 9.207 1.446 1.00 0.00 26 LEU A CA 3
ATOM 2525 C C . LEU A 1 26 ? -8.474 7.795 1.794 1.00 0.00 26 LEU A C 3
ATOM 2526 O O . LEU A 1 26 ? -9.233 6.837 1.655 1.00 0.00 26 LEU A O 3
ATOM 2542 N N . ALA A 1 27 ? -7.229 7.673 2.244 1.00 0.00 27 ALA A N 3
ATOM 2543 C CA . ALA A 1 27 ? -6.671 6.379 2.608 1.00 0.00 27 ALA A CA 3
ATOM 2544 C C . ALA A 1 27 ? -6.190 6.374 4.055 1.00 0.00 27 ALA A C 3
ATOM 2545 O O . ALA A 1 27 ? -5.703 7.383 4.563 1.00 0.00 27 ALA A O 3
ATOM 2552 N N . PRO A 1 28 ? -6.332 5.230 4.740 1.00 0.00 28 PRO A N 3
ATOM 2553 C CA . PRO A 1 28 ? -5.927 5.078 6.137 1.00 0.00 28 PRO A CA 3
ATOM 2554 C C . PRO A 1 28 ? -4.452 4.724 6.292 1.00 0.00 28 PRO A C 3
ATOM 2555 O O . PRO A 1 28 ? -3.792 4.330 5.330 1.00 0.00 28 PRO A O 3
ATOM 2566 N N . ASN A 1 29 ? -3.945 4.854 7.515 1.00 0.00 29 ASN A N 3
ATOM 2567 C CA . ASN A 1 29 ? -2.553 4.533 7.805 1.00 0.00 29 ASN A CA 3
ATOM 2568 C C . ASN A 1 29 ? -2.433 3.076 8.241 1.00 0.00 29 ASN A C 3
ATOM 2569 O O . ASN A 1 29 ? -2.921 2.697 9.305 1.00 0.00 29 ASN A O 3
ATOM 2580 N N . VAL A 1 30 ? -1.797 2.261 7.408 1.00 0.00 30 VAL A N 3
ATOM 2581 C CA . VAL A 1 30 ? -1.637 0.846 7.710 1.00 0.00 30 VAL A CA 3
ATOM 2582 C C . VAL A 1 30 ? -0.333 0.296 7.149 1.00 0.00 30 VAL A C 3
ATOM 2583 O O . VAL A 1 30 ? 0.518 1.045 6.673 1.00 0.00 30 VAL A O 3
ATOM 2596 N N . THR A 1 31 ? -0.190 -1.024 7.195 1.00 0.00 31 THR A N 3
ATOM 2597 C CA . THR A 1 31 ? 1.002 -1.681 6.680 1.00 0.00 31 THR A CA 3
ATOM 2598 C C . THR A 1 31 ? 0.882 -1.886 5.175 1.00 0.00 31 THR A C 3
ATOM 2599 O O . THR A 1 31 ? -0.102 -2.450 4.695 1.00 0.00 31 THR A O 3
ATOM 2610 N N . LYS A 1 32 ? 1.884 -1.416 4.441 1.00 0.00 32 LYS A N 3
ATOM 2611 C CA . LYS A 1 32 ? 1.902 -1.533 2.985 1.00 0.00 32 LYS A CA 3
ATOM 2612 C C . LYS A 1 32 ? 1.165 -2.781 2.516 1.00 0.00 32 LYS A C 3
ATOM 2613 O O . LYS A 1 32 ? 0.468 -2.755 1.501 1.00 0.00 32 LYS A O 3
ATOM 2632 N N . GLN A 1 33 ? 1.318 -3.869 3.259 1.00 0.00 33 GLN A N 3
ATOM 2633 C CA . GLN A 1 33 ? 0.661 -5.120 2.914 1.00 0.00 33 GLN A CA 3
ATOM 2634 C C . GLN A 1 33 ? -0.850 -4.932 2.832 1.00 0.00 33 GLN A C 3
ATOM 2635 O O . GLN A 1 33 ? -1.447 -5.076 1.767 1.00 0.00 33 GLN A O 3
ATOM 2649 N N . GLU A 1 34 ? -1.461 -4.613 3.968 1.00 0.00 34 GLU A N 3
ATOM 2650 C CA . GLU A 1 34 ? -2.904 -4.409 4.033 1.00 0.00 34 GLU A CA 3
ATOM 2651 C C . GLU A 1 34 ? -3.369 -3.362 3.025 1.00 0.00 34 GLU A C 3
ATOM 2652 O O . GLU A 1 34 ? -4.300 -3.601 2.257 1.00 0.00 34 GLU A O 3
ATOM 2664 N N . CYS A 1 35 ? -2.725 -2.199 3.037 1.00 0.00 35 CYS A N 3
ATOM 2665 C CA . CYS A 1 35 ? -3.089 -1.120 2.127 1.00 0.00 35 CYS A CA 3
ATOM 2666 C C . CYS A 1 35 ? -3.054 -1.589 0.675 1.00 0.00 35 CYS A C 3
ATOM 2667 O O . CYS A 1 35 ? -4.064 -1.550 -0.027 1.00 0.00 35 CYS A O 3
ATOM 2674 N N . CYS A 1 36 ? -1.881 -2.022 0.232 1.00 0.00 36 CYS A N 3
ATOM 2675 C CA . CYS A 1 36 ? -1.704 -2.490 -1.137 1.00 0.00 36 CYS A CA 3
ATOM 2676 C C . CYS A 1 36 ? -2.525 -3.747 -1.410 1.00 0.00 36 CYS A C 3
ATOM 2677 O O . CYS A 1 36 ? -2.917 -4.000 -2.548 1.00 0.00 36 CYS A O 3
ATOM 2684 N N . CYS A 1 37 ? -2.796 -4.530 -0.371 1.00 0.00 37 CYS A N 3
ATOM 2685 C CA . CYS A 1 37 ? -3.585 -5.746 -0.540 1.00 0.00 37 CYS A CA 3
ATOM 2686 C C . CYS A 1 37 ? -4.992 -5.398 -1.007 1.00 0.00 37 CYS A C 3
ATOM 2687 O O . CYS A 1 37 ? -5.551 -6.065 -1.878 1.00 0.00 37 CYS A O 3
ATOM 2694 N N . THR A 1 38 ? -5.555 -4.336 -0.438 1.00 0.00 38 THR A N 3
ATOM 2695 C CA . THR A 1 38 ? -6.890 -3.889 -0.814 1.00 0.00 38 THR A CA 3
ATOM 2696 C C . THR A 1 38 ? -6.914 -3.506 -2.287 1.00 0.00 38 THR A C 3
ATOM 2697 O O . THR A 1 38 ? -7.947 -3.612 -2.949 1.00 0.00 38 THR A O 3
ATOM 2708 N N . SER A 1 39 ? -5.759 -3.061 -2.781 1.00 0.00 39 SER A N 3
ATOM 2709 C CA . SER A 1 39 ? -5.597 -2.651 -4.174 1.00 0.00 39 SER A CA 3
ATOM 2710 C C . SER A 1 39 ? -5.721 -1.143 -4.316 1.00 0.00 39 SER A C 3
ATOM 2711 O O . SER A 1 39 ? -6.717 -0.633 -4.827 1.00 0.00 39 SER A O 3
ATOM 2719 N N . GLY A 1 40 ? -4.696 -0.434 -3.855 1.00 0.00 40 GLY A N 3
ATOM 2720 C CA . GLY A 1 40 ? -4.702 1.010 -3.932 1.00 0.00 40 GLY A CA 3
ATOM 2721 C C . GLY A 1 40 ? -3.893 1.549 -5.100 1.00 0.00 40 GLY A C 3
ATOM 2722 O O . GLY A 1 40 ? -4.205 1.283 -6.260 1.00 0.00 40 GLY A O 3
ATOM 2726 N N . ALA A 1 41 ? -2.865 2.329 -4.783 1.00 0.00 41 ALA A N 3
ATOM 2727 C CA . ALA A 1 41 ? -2.012 2.942 -5.797 1.00 0.00 41 ALA A CA 3
ATOM 2728 C C . ALA A 1 41 ? -0.602 3.185 -5.286 1.00 0.00 41 ALA A C 3
ATOM 2729 O O . ALA A 1 41 ? 0.367 3.074 -6.035 1.00 0.00 41 ALA A O 3
ATOM 2736 N N . GLY A 1 42 ? -0.493 3.523 -4.010 1.00 0.00 42 GLY A N 3
ATOM 2737 C CA . GLY A 1 42 ? 0.794 3.782 -3.418 1.00 0.00 42 GLY A CA 3
ATOM 2738 C C . GLY A 1 42 ? 0.714 3.779 -1.900 1.00 0.00 42 GLY A C 3
ATOM 2739 O O . GLY A 1 42 ? -0.289 4.199 -1.329 1.00 0.00 42 GLY A O 3
ATOM 2743 N N . TRP A 1 43 ? 1.758 3.292 -1.241 1.00 0.00 43 TRP A N 3
ATOM 2744 C CA . TRP A 1 43 ? 1.774 3.237 0.218 1.00 0.00 43 TRP A CA 3
ATOM 2745 C C . TRP A 1 43 ? 3.061 3.839 0.775 1.00 0.00 43 TRP A C 3
ATOM 2746 O O . TRP A 1 43 ? 4.159 3.395 0.439 1.00 0.00 43 TRP A O 3
ATOM 2767 N N . GLY A 1 44 ? 2.920 4.850 1.628 1.00 0.00 44 GLY A N 3
ATOM 2768 C CA . GLY A 1 44 ? 4.087 5.487 2.212 1.00 0.00 44 GLY A CA 3
ATOM 2769 C C . GLY A 1 44 ? 3.737 6.658 3.108 1.00 0.00 44 GLY A C 3
ATOM 2770 O O . GLY A 1 44 ? 2.616 6.756 3.608 1.00 0.00 44 GLY A O 3
ATOM 2774 N N . ASP A 1 45 ? 4.706 7.544 3.315 1.00 0.00 45 ASP A N 3
ATOM 2775 C CA . ASP A 1 45 ? 4.506 8.713 4.162 1.00 0.00 45 ASP A CA 3
ATOM 2776 C C . ASP A 1 45 ? 4.539 10.005 3.348 1.00 0.00 45 ASP A C 3
ATOM 2777 O O . ASP A 1 45 ? 5.602 10.583 3.127 1.00 0.00 45 ASP A O 3
ATOM 2786 N N . ASN A 1 46 ? 3.361 10.452 2.921 1.00 0.00 46 ASN A N 3
ATOM 2787 C CA . ASN A 1 46 ? 3.225 11.682 2.142 1.00 0.00 46 ASN A CA 3
ATOM 2788 C C . ASN A 1 46 ? 4.463 11.978 1.301 1.00 0.00 46 ASN A C 3
ATOM 2789 O O . ASN A 1 46 ? 5.468 12.478 1.809 1.00 0.00 46 ASN A O 3
ATOM 2800 N N . CYS A 1 47 ? 4.374 11.687 0.005 1.00 0.00 47 CYS A N 3
ATOM 2801 C CA . CYS A 1 47 ? 5.476 11.938 -0.919 1.00 0.00 47 CYS A CA 3
ATOM 2802 C C . CYS A 1 47 ? 6.456 10.768 -0.954 1.00 0.00 47 CYS A C 3
ATOM 2803 O O . CYS A 1 47 ? 7.160 10.568 -1.942 1.00 0.00 47 CYS A O 3
ATOM 2810 N N . GLU A 1 48 ? 6.486 9.990 0.122 1.00 0.00 48 GLU A N 3
ATOM 2811 C CA . GLU A 1 48 ? 7.368 8.832 0.200 1.00 0.00 48 GLU A CA 3
ATOM 2812 C C . GLU A 1 48 ? 6.551 7.555 0.063 1.00 0.00 48 GLU A C 3
ATOM 2813 O O . GLU A 1 48 ? 6.583 6.682 0.930 1.00 0.00 48 GLU A O 3
ATOM 2825 N N . ILE A 1 49 ? 5.798 7.474 -1.028 1.00 0.00 49 ILE A N 3
ATOM 2826 C CA . ILE A 1 49 ? 4.935 6.331 -1.295 1.00 0.00 49 ILE A CA 3
ATOM 2827 C C . ILE A 1 49 ? 5.471 5.473 -2.442 1.00 0.00 49 ILE A C 3
ATOM 2828 O O . ILE A 1 49 ? 6.184 5.962 -3.317 1.00 0.00 49 ILE A O 3
ATOM 2844 N N . PHE A 1 50 ? 5.110 4.189 -2.431 1.00 0.00 50 PHE A N 3
ATOM 2845 C CA . PHE A 1 50 ? 5.540 3.261 -3.471 1.00 0.00 50 PHE A CA 3
ATOM 2846 C C . PHE A 1 50 ? 4.340 2.772 -4.278 1.00 0.00 50 PHE A C 3
ATOM 2847 O O . PHE A 1 50 ? 3.410 2.181 -3.730 1.00 0.00 50 PHE A O 3
ATOM 2864 N N . PRO A 1 51 ? 4.347 3.019 -5.596 1.00 0.00 51 PRO A N 3
ATOM 2865 C CA . PRO A 1 51 ? 3.258 2.611 -6.486 1.00 0.00 51 PRO A CA 3
ATOM 2866 C C . PRO A 1 51 ? 2.784 1.182 -6.229 1.00 0.00 51 PRO A C 3
ATOM 2867 O O . PRO A 1 51 ? 3.386 0.223 -6.712 1.00 0.00 51 PRO A O 3
ATOM 2878 N N . CYS A 1 52 ? 1.699 1.049 -5.471 1.00 0.00 52 CYS A N 3
ATOM 2879 C CA . CYS A 1 52 ? 1.143 -0.261 -5.158 1.00 0.00 52 CYS A CA 3
ATOM 2880 C C . CYS A 1 52 ? -0.375 -0.249 -5.173 1.00 0.00 52 CYS A C 3
ATOM 2881 O O . CYS A 1 52 ? -1.027 0.728 -4.764 1.00 0.00 52 CYS A O 3
ATOM 2888 N N . PRO A 1 53 ? -0.959 -1.356 -5.637 1.00 0.00 53 PRO A N 3
ATOM 2889 C CA . PRO A 1 53 ? -0.231 -2.522 -6.124 1.00 0.00 53 PRO A CA 3
ATOM 2890 C C . PRO A 1 53 ? -0.053 -2.504 -7.638 1.00 0.00 53 PRO A C 3
ATOM 2891 O O . PRO A 1 53 ? -0.183 -1.460 -8.277 1.00 0.00 53 PRO A O 3
ATOM 2902 N N . VAL A 1 54 ? 0.233 -3.671 -8.204 1.00 0.00 54 VAL A N 3
ATOM 2903 C CA . VAL A 1 54 ? 0.415 -3.801 -9.644 1.00 0.00 54 VAL A CA 3
ATOM 2904 C C . VAL A 1 54 ? -0.641 -4.729 -10.240 1.00 0.00 54 VAL A C 3
ATOM 2905 O O . VAL A 1 54 ? -0.835 -4.768 -11.454 1.00 0.00 54 VAL A O 3
ATOM 2918 N N . LEU A 1 55 ? -1.323 -5.471 -9.371 1.00 0.00 55 LEU A N 3
ATOM 2919 C CA . LEU A 1 55 ? -2.365 -6.398 -9.801 1.00 0.00 55 LEU A CA 3
ATOM 2920 C C . LEU A 1 55 ? -1.768 -7.592 -10.539 1.00 0.00 55 LEU A C 3
ATOM 2921 O O . LEU A 1 55 ? -1.035 -7.428 -11.514 1.00 0.00 55 LEU A O 3
ATOM 2937 N N . GLY A 1 56 ? -2.090 -8.792 -10.067 1.00 0.00 56 GLY A N 3
ATOM 2938 C CA . GLY A 1 56 ? -1.579 -9.997 -10.694 1.00 0.00 56 GLY A CA 3
ATOM 2939 C C . GLY A 1 56 ? -0.125 -9.863 -11.101 1.00 0.00 56 GLY A C 3
ATOM 2940 O O . GLY A 1 56 ? 0.271 -10.315 -12.175 1.00 0.00 56 GLY A O 3
ATOM 2944 N N . THR A 1 57 ? 0.669 -9.237 -10.240 1.00 0.00 57 THR A N 3
ATOM 2945 C CA . THR A 1 57 ? 2.088 -9.041 -10.512 1.00 0.00 57 THR A CA 3
ATOM 2946 C C . THR A 1 57 ? 2.926 -9.368 -9.281 1.00 0.00 57 THR A C 3
ATOM 2947 O O . THR A 1 57 ? 2.466 -10.058 -8.372 1.00 0.00 57 THR A O 3
ATOM 2958 N N . ALA A 1 58 ? 4.156 -8.871 -9.264 1.00 0.00 58 ALA A N 3
ATOM 2959 C CA . ALA A 1 58 ? 5.064 -9.112 -8.149 1.00 0.00 58 ALA A CA 3
ATOM 2960 C C . ALA A 1 58 ? 4.596 -8.400 -6.882 1.00 0.00 58 ALA A C 3
ATOM 2961 O O . ALA A 1 58 ? 4.138 -9.037 -5.934 1.00 0.00 58 ALA A O 3
ATOM 2968 N N . GLU A 1 59 ? 4.722 -7.076 -6.870 1.00 0.00 59 GLU A N 3
ATOM 2969 C CA . GLU A 1 59 ? 4.321 -6.280 -5.714 1.00 0.00 59 GLU A CA 3
ATOM 2970 C C . GLU A 1 59 ? 3.067 -6.853 -5.055 1.00 0.00 59 GLU A C 3
ATOM 2971 O O . GLU A 1 59 ? 3.153 -7.546 -4.042 1.00 0.00 59 GLU A O 3
ATOM 2983 N N . PHE A 1 60 ? 1.902 -6.556 -5.626 1.00 0.00 60 PHE A N 3
ATOM 2984 C CA . PHE A 1 60 ? 0.642 -7.039 -5.077 1.00 0.00 60 PHE A CA 3
ATOM 2985 C C . PHE A 1 60 ? 0.779 -8.436 -4.483 1.00 0.00 60 PHE A C 3
ATOM 2986 O O . PHE A 1 60 ? 0.772 -8.604 -3.268 1.00 0.00 60 PHE A O 3
ATOM 3003 N N . THR A 1 61 ? 0.880 -9.437 -5.350 1.00 0.00 61 THR A N 3
ATOM 3004 C CA . THR A 1 61 ? 0.995 -10.824 -4.911 1.00 0.00 61 THR A CA 3
ATOM 3005 C C . THR A 1 61 ? 1.792 -10.942 -3.612 1.00 0.00 61 THR A C 3
ATOM 3006 O O . THR A 1 61 ? 1.559 -11.850 -2.814 1.00 0.00 61 THR A O 3
ATOM 3017 N N . GLU A 1 62 ? 2.734 -10.027 -3.403 1.00 0.00 62 GLU A N 3
ATOM 3018 C CA . GLU A 1 62 ? 3.559 -10.044 -2.199 1.00 0.00 62 GLU A CA 3
ATOM 3019 C C . GLU A 1 62 ? 2.851 -9.359 -1.032 1.00 0.00 62 GLU A C 3
ATOM 3020 O O . GLU A 1 62 ? 2.947 -9.806 0.112 1.00 0.00 62 GLU A O 3
ATOM 3032 N N . MET A 1 63 ? 2.153 -8.268 -1.325 1.00 0.00 63 MET A N 3
ATOM 3033 C CA . MET A 1 63 ? 1.439 -7.514 -0.301 1.00 0.00 63 MET A CA 3
ATOM 3034 C C . MET A 1 63 ? 0.011 -8.019 -0.118 1.00 0.00 63 MET A C 3
ATOM 3035 O O . MET A 1 63 ? -0.684 -7.606 0.811 1.00 0.00 63 MET A O 3
ATOM 3049 N N . CYS A 1 64 ? -0.430 -8.900 -1.008 1.00 0.00 64 CYS A N 3
ATOM 3050 C CA . CYS A 1 64 ? -1.783 -9.437 -0.933 1.00 0.00 64 CYS A CA 3
ATOM 3051 C C . CYS A 1 64 ? -1.794 -10.941 -1.182 1.00 0.00 64 CYS A C 3
ATOM 3052 O O . CYS A 1 64 ? -2.165 -11.401 -2.261 1.00 0.00 64 CYS A O 3
ATOM 3059 N N . PRO A 1 65 ? -1.389 -11.729 -0.174 1.00 0.00 65 PRO A N 3
ATOM 3060 C CA . PRO A 1 65 ? -1.354 -13.189 -0.274 1.00 0.00 65 PRO A CA 3
ATOM 3061 C C . PRO A 1 65 ? -2.744 -13.807 -0.164 1.00 0.00 65 PRO A C 3
ATOM 3062 O O . PRO A 1 65 ? -2.990 -14.902 -0.668 1.00 0.00 65 PRO A O 3
ATOM 3073 N N . LYS A 1 66 ? -3.650 -13.095 0.499 1.00 0.00 66 LYS A N 3
ATOM 3074 C CA . LYS A 1 66 ? -5.018 -13.569 0.676 1.00 0.00 66 LYS A CA 3
ATOM 3075 C C . LYS A 1 66 ? -5.931 -13.008 -0.410 1.00 0.00 66 LYS A C 3
ATOM 3076 O O . LYS A 1 66 ? -6.850 -13.683 -0.874 1.00 0.00 66 LYS A O 3
ATOM 3095 N N . GLY A 1 67 ? -5.671 -11.768 -0.810 1.00 0.00 67 GLY A N 3
ATOM 3096 C CA . GLY A 1 67 ? -6.476 -11.134 -1.838 1.00 0.00 67 GLY A CA 3
ATOM 3097 C C . GLY A 1 67 ? -7.095 -9.832 -1.369 1.00 0.00 67 GLY A C 3
ATOM 3098 O O . GLY A 1 67 ? -7.228 -9.595 -0.168 1.00 0.00 67 GLY A O 3
ATOM 3102 N N . LYS A 1 68 ? -7.473 -8.985 -2.320 1.00 0.00 68 LYS A N 3
ATOM 3103 C CA . LYS A 1 68 ? -8.081 -7.698 -2.002 1.00 0.00 68 LYS A CA 3
ATOM 3104 C C . LYS A 1 68 ? -9.343 -7.882 -1.167 1.00 0.00 68 LYS A C 3
ATOM 3105 O O . LYS A 1 68 ? -10.112 -8.820 -1.382 1.00 0.00 68 LYS A O 3
ATOM 3124 N N . GLY A 1 69 ? -9.552 -6.980 -0.212 1.00 0.00 69 GLY A N 3
ATOM 3125 C CA . GLY A 1 69 ? -10.724 -7.060 0.638 1.00 0.00 69 GLY A CA 3
ATOM 3126 C C . GLY A 1 69 ? -10.374 -7.263 2.100 1.00 0.00 69 GLY A C 3
ATOM 3127 O O . GLY A 1 69 ? -11.257 -7.475 2.932 1.00 0.00 69 GLY A O 3
ATOM 3131 N N . PHE A 1 70 ? -9.085 -7.196 2.413 1.00 0.00 70 PHE A N 3
ATOM 3132 C CA . PHE A 1 70 ? -8.621 -7.374 3.785 1.00 0.00 70 PHE A CA 3
ATOM 3133 C C . PHE A 1 70 ? -8.457 -6.028 4.487 1.00 0.00 70 PHE A C 3
ATOM 3134 O O . PHE A 1 70 ? -7.980 -5.962 5.619 1.00 0.00 70 PHE A O 3
ATOM 3151 N N . VAL A 1 71 ? -8.847 -4.956 3.803 1.00 0.00 71 VAL A N 3
ATOM 3152 C CA . VAL A 1 71 ? -8.736 -3.611 4.356 1.00 0.00 71 VAL A CA 3
ATOM 3153 C C . VAL A 1 71 ? -9.984 -2.787 4.052 1.00 0.00 71 VAL A C 3
ATOM 3154 O O . VAL A 1 71 ? -10.555 -2.885 2.967 1.00 0.00 71 VAL A O 3
ATOM 3167 N N . PRO A 1 72 ? -10.422 -1.958 5.013 1.00 0.00 72 PRO A N 3
ATOM 3168 C CA . PRO A 1 72 ? -11.608 -1.108 4.851 1.00 0.00 72 PRO A CA 3
ATOM 3169 C C . PRO A 1 72 ? -11.510 -0.209 3.623 1.00 0.00 72 PRO A C 3
ATOM 3170 O O . PRO A 1 72 ? -10.461 -0.122 2.985 1.00 0.00 72 PRO A O 3
ATOM 3181 N N . ALA A 1 73 ? -12.613 0.457 3.295 1.00 0.00 73 ALA A N 3
ATOM 3182 C CA . ALA A 1 73 ? -12.655 1.349 2.143 1.00 0.00 73 ALA A CA 3
ATOM 3183 C C . ALA A 1 73 ? -12.840 0.565 0.849 1.00 0.00 73 ALA A C 3
ATOM 3184 O O . ALA A 1 73 ? -13.726 0.864 0.049 1.00 0.00 73 ALA A O 3
ATOM 3191 N N . GLY A 1 74 ? -11.996 -0.440 0.654 1.00 0.00 74 GLY A N 3
ATOM 3192 C CA . GLY A 1 74 ? -12.077 -1.258 -0.543 1.00 0.00 74 GLY A CA 3
ATOM 3193 C C . GLY A 1 74 ? -13.018 -2.435 -0.378 1.00 0.00 74 GLY A C 3
ATOM 3194 O O . GLY A 1 74 ? -13.254 -3.187 -1.325 1.00 0.00 74 GLY A O 3
ATOM 3198 N N . GLU A 1 75 ? -13.555 -2.598 0.826 1.00 0.00 75 GLU A N 3
ATOM 3199 C CA . GLU A 1 75 ? -14.476 -3.693 1.112 1.00 0.00 75 GLU A CA 3
ATOM 3200 C C . GLU A 1 75 ? -15.640 -3.696 0.128 1.00 0.00 75 GLU A C 3
ATOM 3201 O O . GLU A 1 75 ? -16.099 -2.596 -0.247 1.00 0.00 75 GLU A O 3
ATOM 3214 N N . SER A 1 1 ? 16.496 -11.394 0.985 1.00 0.00 1 SER A N 4
ATOM 3215 C CA . SER A 1 1 ? 17.037 -10.860 2.262 1.00 0.00 1 SER A CA 4
ATOM 3216 C C . SER A 1 1 ? 15.914 -10.448 3.207 1.00 0.00 1 SER A C 4
ATOM 3217 O O . SER A 1 1 ? 15.879 -10.862 4.366 1.00 0.00 1 SER A O 4
ATOM 3227 N N . ALA A 1 2 ? 14.997 -9.627 2.705 1.00 0.00 2 ALA A N 4
ATOM 3228 C CA . ALA A 1 2 ? 13.871 -9.158 3.504 1.00 0.00 2 ALA A CA 4
ATOM 3229 C C . ALA A 1 2 ? 13.229 -10.305 4.276 1.00 0.00 2 ALA A C 4
ATOM 3230 O O . ALA A 1 2 ? 13.575 -11.470 4.079 1.00 0.00 2 ALA A O 4
ATOM 3237 N N . ASP A 1 3 ? 12.290 -9.967 5.154 1.00 0.00 3 ASP A N 4
ATOM 3238 C CA . ASP A 1 3 ? 11.597 -10.970 5.955 1.00 0.00 3 ASP A CA 4
ATOM 3239 C C . ASP A 1 3 ? 10.098 -10.692 5.994 1.00 0.00 3 ASP A C 4
ATOM 3240 O O . ASP A 1 3 ? 9.287 -11.569 5.694 1.00 0.00 3 ASP A O 4
ATOM 3249 N N . GLN A 1 4 ? 9.733 -9.469 6.367 1.00 0.00 4 GLN A N 4
ATOM 3250 C CA . GLN A 1 4 ? 8.329 -9.082 6.443 1.00 0.00 4 GLN A CA 4
ATOM 3251 C C . GLN A 1 4 ? 8.179 -7.657 6.968 1.00 0.00 4 GLN A C 4
ATOM 3252 O O . GLN A 1 4 ? 8.931 -7.221 7.840 1.00 0.00 4 GLN A O 4
ATOM 3266 N N . PRO A 1 5 ? 7.196 -6.915 6.437 1.00 0.00 5 PRO A N 4
ATOM 3267 C CA . PRO A 1 5 ? 6.933 -5.529 6.845 1.00 0.00 5 PRO A CA 4
ATOM 3268 C C . PRO A 1 5 ? 6.677 -5.408 8.343 1.00 0.00 5 PRO A C 4
ATOM 3269 O O . PRO A 1 5 ? 5.544 -5.200 8.775 1.00 0.00 5 PRO A O 4
ATOM 3280 N N . LYS A 1 6 ? 7.740 -5.540 9.132 1.00 0.00 6 LYS A N 4
ATOM 3281 C CA . LYS A 1 6 ? 7.632 -5.447 10.583 1.00 0.00 6 LYS A CA 4
ATOM 3282 C C . LYS A 1 6 ? 7.253 -4.034 11.015 1.00 0.00 6 LYS A C 4
ATOM 3283 O O . LYS A 1 6 ? 7.909 -3.063 10.639 1.00 0.00 6 LYS A O 4
ATOM 3302 N N . GLU A 1 7 ? 6.191 -3.932 11.809 1.00 0.00 7 GLU A N 4
ATOM 3303 C CA . GLU A 1 7 ? 5.718 -2.642 12.302 1.00 0.00 7 GLU A CA 4
ATOM 3304 C C . GLU A 1 7 ? 5.952 -1.538 11.276 1.00 0.00 7 GLU A C 4
ATOM 3305 O O . GLU A 1 7 ? 6.300 -0.412 11.629 1.00 0.00 7 GLU A O 4
ATOM 3317 N N . GLU A 1 8 ? 5.756 -1.867 10.004 1.00 0.00 8 GLU A N 4
ATOM 3318 C CA . GLU A 1 8 ? 5.943 -0.901 8.929 1.00 0.00 8 GLU A CA 4
ATOM 3319 C C . GLU A 1 8 ? 4.599 -0.379 8.434 1.00 0.00 8 GLU A C 4
ATOM 3320 O O . GLU A 1 8 ? 4.154 -0.722 7.338 1.00 0.00 8 GLU A O 4
ATOM 3332 N N . LYS A 1 9 ? 3.955 0.450 9.248 1.00 0.00 9 LYS A N 4
ATOM 3333 C CA . LYS A 1 9 ? 2.660 1.015 8.890 1.00 0.00 9 LYS A CA 4
ATOM 3334 C C . LYS A 1 9 ? 2.780 2.502 8.565 1.00 0.00 9 LYS A C 4
ATOM 3335 O O . LYS A 1 9 ? 3.322 3.280 9.349 1.00 0.00 9 LYS A O 4
ATOM 3354 N N . LYS A 1 10 ? 2.262 2.883 7.403 1.00 0.00 10 LYS A N 4
ATOM 3355 C CA . LYS A 1 10 ? 2.295 4.271 6.960 1.00 0.00 10 LYS A CA 4
ATOM 3356 C C . LYS A 1 10 ? 0.943 4.664 6.378 1.00 0.00 10 LYS A C 4
ATOM 3357 O O . LYS A 1 10 ? -0.033 3.927 6.508 1.00 0.00 10 LYS A O 4
ATOM 3376 N N . GLU A 1 11 ? 0.889 5.822 5.732 1.00 0.00 11 GLU A N 4
ATOM 3377 C CA . GLU A 1 11 ? -0.351 6.294 5.131 1.00 0.00 11 GLU A CA 4
ATOM 3378 C C . GLU A 1 11 ? -0.563 5.652 3.765 1.00 0.00 11 GLU A C 4
ATOM 3379 O O . GLU A 1 11 ? 0.325 5.680 2.913 1.00 0.00 11 GLU A O 4
ATOM 3391 N N . CYS A 1 12 ? -1.745 5.081 3.558 1.00 0.00 12 CYS A N 4
ATOM 3392 C CA . CYS A 1 12 ? -2.065 4.439 2.289 1.00 0.00 12 CYS A CA 4
ATOM 3393 C C . CYS A 1 12 ? -2.412 5.494 1.248 1.00 0.00 12 CYS A C 4
ATOM 3394 O O . CYS A 1 12 ? -2.630 6.656 1.587 1.00 0.00 12 CYS A O 4
ATOM 3401 N N . TYR A 1 13 ? -2.442 5.103 -0.020 1.00 0.00 13 TYR A N 4
ATOM 3402 C CA . TYR A 1 13 ? -2.747 6.048 -1.083 1.00 0.00 13 TYR A CA 4
ATOM 3403 C C . TYR A 1 13 ? -3.559 5.407 -2.199 1.00 0.00 13 TYR A C 4
ATOM 3404 O O . TYR A 1 13 ? -3.010 4.729 -3.067 1.00 0.00 13 TYR A O 4
ATOM 3422 N N . TYR A 1 14 ? -4.866 5.648 -2.190 1.00 0.00 14 TYR A N 4
ATOM 3423 C CA . TYR A 1 14 ? -5.733 5.112 -3.227 1.00 0.00 14 TYR A CA 4
ATOM 3424 C C . TYR A 1 14 ? -5.504 5.883 -4.521 1.00 0.00 14 TYR A C 4
ATOM 3425 O O . TYR A 1 14 ? -5.481 5.301 -5.606 1.00 0.00 14 TYR A O 4
ATOM 3443 N N . ASN A 1 15 ? -5.280 7.192 -4.394 1.00 0.00 15 ASN A N 4
ATOM 3444 C CA . ASN A 1 15 ? -4.989 8.022 -5.554 1.00 0.00 15 ASN A CA 4
ATOM 3445 C C . ASN A 1 15 ? -3.581 7.675 -6.019 1.00 0.00 15 ASN A C 4
ATOM 3446 O O . ASN A 1 15 ? -3.353 6.569 -6.494 1.00 0.00 15 ASN A O 4
ATOM 3457 N N . LEU A 1 16 ? -2.619 8.575 -5.837 1.00 0.00 16 LEU A N 4
ATOM 3458 C CA . LEU A 1 16 ? -1.248 8.250 -6.199 1.00 0.00 16 LEU A CA 4
ATOM 3459 C C . LEU A 1 16 ? -0.227 9.010 -5.366 1.00 0.00 16 LEU A C 4
ATOM 3460 O O . LEU A 1 16 ? -0.482 9.357 -4.221 1.00 0.00 16 LEU A O 4
ATOM 3476 N N . ASN A 1 17 ? 0.951 9.229 -5.924 1.00 0.00 17 ASN A N 4
ATOM 3477 C CA . ASN A 1 17 ? 2.009 9.888 -5.186 1.00 0.00 17 ASN A CA 4
ATOM 3478 C C . ASN A 1 17 ? 3.292 9.936 -5.995 1.00 0.00 17 ASN A C 4
ATOM 3479 O O . ASN A 1 17 ? 4.111 10.840 -5.831 1.00 0.00 17 ASN A O 4
ATOM 3490 N N . ASP A 1 18 ? 3.483 8.922 -6.828 1.00 0.00 18 ASP A N 4
ATOM 3491 C CA . ASP A 1 18 ? 4.692 8.819 -7.630 1.00 0.00 18 ASP A CA 4
ATOM 3492 C C . ASP A 1 18 ? 5.902 9.030 -6.733 1.00 0.00 18 ASP A C 4
ATOM 3493 O O . ASP A 1 18 ? 6.962 9.465 -7.182 1.00 0.00 18 ASP A O 4
ATOM 3502 N N . ALA A 1 19 ? 5.718 8.728 -5.451 1.00 0.00 19 ALA A N 4
ATOM 3503 C CA . ALA A 1 19 ? 6.771 8.891 -4.462 1.00 0.00 19 ALA A CA 4
ATOM 3504 C C . ALA A 1 19 ? 7.389 10.277 -4.568 1.00 0.00 19 ALA A C 4
ATOM 3505 O O . ALA A 1 19 ? 8.596 10.449 -4.399 1.00 0.00 19 ALA A O 4
ATOM 3512 N N . SER A 1 20 ? 6.545 11.268 -4.849 1.00 0.00 20 SER A N 4
ATOM 3513 C CA . SER A 1 20 ? 6.999 12.644 -4.978 1.00 0.00 20 SER A CA 4
ATOM 3514 C C . SER A 1 20 ? 5.821 13.607 -5.108 1.00 0.00 20 SER A C 4
ATOM 3515 O O . SER A 1 20 ? 5.532 14.368 -4.185 1.00 0.00 20 SER A O 4
ATOM 3523 N N . LEU A 1 21 ? 5.142 13.577 -6.253 1.00 0.00 21 LEU A N 4
ATOM 3524 C CA . LEU A 1 21 ? 4.000 14.459 -6.475 1.00 0.00 21 LEU A CA 4
ATOM 3525 C C . LEU A 1 21 ? 3.089 14.470 -5.251 1.00 0.00 21 LEU A C 4
ATOM 3526 O O . LEU A 1 21 ? 2.459 15.483 -4.945 1.00 0.00 21 LEU A O 4
ATOM 3542 N N . CYS A 1 22 ? 3.030 13.342 -4.546 1.00 0.00 22 CYS A N 4
ATOM 3543 C CA . CYS A 1 22 ? 2.202 13.240 -3.348 1.00 0.00 22 CYS A CA 4
ATOM 3544 C C . CYS A 1 22 ? 0.722 13.377 -3.694 1.00 0.00 22 CYS A C 4
ATOM 3545 O O . CYS A 1 22 ? 0.252 14.478 -3.984 1.00 0.00 22 CYS A O 4
ATOM 3552 N N . ASP A 1 23 ? -0.018 12.266 -3.668 1.00 0.00 23 ASP A N 4
ATOM 3553 C CA . ASP A 1 23 ? -1.439 12.316 -3.989 1.00 0.00 23 ASP A CA 4
ATOM 3554 C C . ASP A 1 23 ? -2.253 11.298 -3.191 1.00 0.00 23 ASP A C 4
ATOM 3555 O O . ASP A 1 23 ? -2.574 10.217 -3.686 1.00 0.00 23 ASP A O 4
ATOM 3564 N N . ASN A 1 24 ? -2.603 11.663 -1.960 1.00 0.00 24 ASN A N 4
ATOM 3565 C CA . ASN A 1 24 ? -3.396 10.794 -1.092 1.00 0.00 24 ASN A CA 4
ATOM 3566 C C . ASN A 1 24 ? -4.879 10.906 -1.415 1.00 0.00 24 ASN A C 4
ATOM 3567 O O . ASN A 1 24 ? -5.403 10.162 -2.244 1.00 0.00 24 ASN A O 4
ATOM 3578 N N . VAL A 1 25 ? -5.554 11.837 -0.751 1.00 0.00 25 VAL A N 4
ATOM 3579 C CA . VAL A 1 25 ? -6.978 12.040 -0.967 1.00 0.00 25 VAL A CA 4
ATOM 3580 C C . VAL A 1 25 ? -7.782 10.869 -0.411 1.00 0.00 25 VAL A C 4
ATOM 3581 O O . VAL A 1 25 ? -8.395 10.112 -1.164 1.00 0.00 25 VAL A O 4
ATOM 3594 N N . LEU A 1 26 ? -7.772 10.726 0.912 1.00 0.00 26 LEU A N 4
ATOM 3595 C CA . LEU A 1 26 ? -8.500 9.648 1.572 1.00 0.00 26 LEU A CA 4
ATOM 3596 C C . LEU A 1 26 ? -7.677 8.363 1.597 1.00 0.00 26 LEU A C 4
ATOM 3597 O O . LEU A 1 26 ? -7.534 7.686 0.579 1.00 0.00 26 LEU A O 4
ATOM 3613 N N . ALA A 1 27 ? -7.141 8.034 2.769 1.00 0.00 27 ALA A N 4
ATOM 3614 C CA . ALA A 1 27 ? -6.337 6.832 2.930 1.00 0.00 27 ALA A CA 4
ATOM 3615 C C . ALA A 1 27 ? -5.881 6.668 4.375 1.00 0.00 27 ALA A C 4
ATOM 3616 O O . ALA A 1 27 ? -5.289 7.576 4.958 1.00 0.00 27 ALA A O 4
ATOM 3623 N N . PRO A 1 28 ? -6.161 5.502 4.974 1.00 0.00 28 PRO A N 4
ATOM 3624 C CA . PRO A 1 28 ? -5.789 5.211 6.361 1.00 0.00 28 PRO A CA 4
ATOM 3625 C C . PRO A 1 28 ? -4.318 4.839 6.504 1.00 0.00 28 PRO A C 4
ATOM 3626 O O . PRO A 1 28 ? -3.662 4.474 5.528 1.00 0.00 28 PRO A O 4
ATOM 3637 N N . ASN A 1 29 ? -3.810 4.922 7.729 1.00 0.00 29 ASN A N 4
ATOM 3638 C CA . ASN A 1 29 ? -2.420 4.581 8.004 1.00 0.00 29 ASN A CA 4
ATOM 3639 C C . ASN A 1 29 ? -2.300 3.105 8.367 1.00 0.00 29 ASN A C 4
ATOM 3640 O O . ASN A 1 29 ? -2.636 2.701 9.480 1.00 0.00 29 ASN A O 4
ATOM 3651 N N . VAL A 1 30 ? -1.836 2.301 7.417 1.00 0.00 30 VAL A N 4
ATOM 3652 C CA . VAL A 1 30 ? -1.692 0.869 7.637 1.00 0.00 30 VAL A CA 4
ATOM 3653 C C . VAL A 1 30 ? -0.394 0.340 7.037 1.00 0.00 30 VAL A C 4
ATOM 3654 O O . VAL A 1 30 ? 0.461 1.110 6.602 1.00 0.00 30 VAL A O 4
ATOM 3667 N N . THR A 1 31 ? -0.264 -0.982 7.005 1.00 0.00 31 THR A N 4
ATOM 3668 C CA . THR A 1 31 ? 0.918 -1.618 6.442 1.00 0.00 31 THR A CA 4
ATOM 3669 C C . THR A 1 31 ? 0.698 -1.904 4.962 1.00 0.00 31 THR A C 4
ATOM 3670 O O . THR A 1 31 ? -0.342 -2.435 4.574 1.00 0.00 31 THR A O 4
ATOM 3681 N N . LYS A 1 32 ? 1.673 -1.541 4.137 1.00 0.00 32 LYS A N 4
ATOM 3682 C CA . LYS A 1 32 ? 1.569 -1.751 2.699 1.00 0.00 32 LYS A CA 4
ATOM 3683 C C . LYS A 1 32 ? 0.855 -3.064 2.391 1.00 0.00 32 LYS A C 4
ATOM 3684 O O . LYS A 1 32 ? 0.144 -3.177 1.393 1.00 0.00 32 LYS A O 4
ATOM 3703 N N . GLN A 1 33 ? 1.045 -4.053 3.257 1.00 0.00 33 GLN A N 4
ATOM 3704 C CA . GLN A 1 33 ? 0.413 -5.354 3.076 1.00 0.00 33 GLN A CA 4
ATOM 3705 C C . GLN A 1 33 ? -1.104 -5.216 3.014 1.00 0.00 33 GLN A C 4
ATOM 3706 O O . GLN A 1 33 ? -1.749 -5.753 2.115 1.00 0.00 33 GLN A O 4
ATOM 3720 N N . GLU A 1 34 ? -1.666 -4.490 3.974 1.00 0.00 34 GLU A N 4
ATOM 3721 C CA . GLU A 1 34 ? -3.108 -4.281 4.026 1.00 0.00 34 GLU A CA 4
ATOM 3722 C C . GLU A 1 34 ? -3.546 -3.243 2.998 1.00 0.00 34 GLU A C 4
ATOM 3723 O O . GLU A 1 34 ? -4.410 -3.506 2.163 1.00 0.00 34 GLU A O 4
ATOM 3735 N N . CYS A 1 35 ? -2.946 -2.060 3.067 1.00 0.00 35 CYS A N 4
ATOM 3736 C CA . CYS A 1 35 ? -3.274 -0.980 2.144 1.00 0.00 35 CYS A CA 4
ATOM 3737 C C . CYS A 1 35 ? -3.322 -1.482 0.702 1.00 0.00 35 CYS A C 4
ATOM 3738 O O . CYS A 1 35 ? -4.372 -1.457 0.060 1.00 0.00 35 CYS A O 4
ATOM 3745 N N . CYS A 1 36 ? -2.176 -1.927 0.199 1.00 0.00 36 CYS A N 4
ATOM 3746 C CA . CYS A 1 36 ? -2.083 -2.422 -1.170 1.00 0.00 36 CYS A CA 4
ATOM 3747 C C . CYS A 1 36 ? -2.993 -3.626 -1.390 1.00 0.00 36 CYS A C 4
ATOM 3748 O O . CYS A 1 36 ? -3.677 -3.712 -2.409 1.00 0.00 36 CYS A O 4
ATOM 3755 N N . CYS A 1 37 ? -3.010 -4.555 -0.439 1.00 0.00 37 CYS A N 4
ATOM 3756 C CA . CYS A 1 37 ? -3.858 -5.733 -0.569 1.00 0.00 37 CYS A CA 4
ATOM 3757 C C . CYS A 1 37 ? -5.265 -5.323 -0.991 1.00 0.00 37 CYS A C 4
ATOM 3758 O O . CYS A 1 37 ? -5.923 -6.023 -1.758 1.00 0.00 37 CYS A O 4
ATOM 3765 N N . THR A 1 38 ? -5.713 -4.174 -0.489 1.00 0.00 38 THR A N 4
ATOM 3766 C CA . THR A 1 38 ? -7.036 -3.658 -0.818 1.00 0.00 38 THR A CA 4
ATOM 3767 C C . THR A 1 38 ? -7.106 -3.273 -2.292 1.00 0.00 38 THR A C 4
ATOM 3768 O O . THR A 1 38 ? -8.183 -3.257 -2.886 1.00 0.00 38 THR A O 4
ATOM 3779 N N . SER A 1 39 ? -5.941 -2.965 -2.865 1.00 0.00 39 SER A N 4
ATOM 3780 C CA . SER A 1 39 ? -5.833 -2.577 -4.270 1.00 0.00 39 SER A CA 4
ATOM 3781 C C . SER A 1 39 ? -5.843 -1.064 -4.422 1.00 0.00 39 SER A C 4
ATOM 3782 O O . SER A 1 39 ? -6.675 -0.504 -5.136 1.00 0.00 39 SER A O 4
ATOM 3790 N N . GLY A 1 40 ? -4.911 -0.409 -3.742 1.00 0.00 40 GLY A N 4
ATOM 3791 C CA . GLY A 1 40 ? -4.823 1.034 -3.811 1.00 0.00 40 GLY A CA 4
ATOM 3792 C C . GLY A 1 40 ? -4.017 1.521 -5.001 1.00 0.00 40 GLY A C 4
ATOM 3793 O O . GLY A 1 40 ? -4.334 1.204 -6.148 1.00 0.00 40 GLY A O 4
ATOM 3797 N N . ALA A 1 41 ? -2.978 2.298 -4.723 1.00 0.00 41 ALA A N 4
ATOM 3798 C CA . ALA A 1 41 ? -2.119 2.845 -5.768 1.00 0.00 41 ALA A CA 4
ATOM 3799 C C . ALA A 1 41 ? -0.706 3.090 -5.257 1.00 0.00 41 ALA A C 4
ATOM 3800 O O . ALA A 1 41 ? 0.265 2.920 -5.993 1.00 0.00 41 ALA A O 4
ATOM 3807 N N . GLY A 1 42 ? -0.600 3.504 -3.997 1.00 0.00 42 GLY A N 4
ATOM 3808 C CA . GLY A 1 42 ? 0.690 3.778 -3.403 1.00 0.00 42 GLY A CA 4
ATOM 3809 C C . GLY A 1 42 ? 0.643 3.671 -1.884 1.00 0.00 42 GLY A C 4
ATOM 3810 O O . GLY A 1 42 ? -0.401 3.898 -1.275 1.00 0.00 42 GLY A O 4
ATOM 3814 N N . TRP A 1 43 ? 1.767 3.319 -1.267 1.00 0.00 43 TRP A N 4
ATOM 3815 C CA . TRP A 1 43 ? 1.832 3.192 0.189 1.00 0.00 43 TRP A CA 4
ATOM 3816 C C . TRP A 1 43 ? 3.167 3.701 0.729 1.00 0.00 43 TRP A C 4
ATOM 3817 O O . TRP A 1 43 ? 4.228 3.200 0.356 1.00 0.00 43 TRP A O 4
ATOM 3838 N N . GLY A 1 44 ? 3.108 4.696 1.615 1.00 0.00 44 GLY A N 4
ATOM 3839 C CA . GLY A 1 44 ? 4.319 5.246 2.198 1.00 0.00 44 GLY A CA 4
ATOM 3840 C C . GLY A 1 44 ? 4.049 6.398 3.144 1.00 0.00 44 GLY A C 4
ATOM 3841 O O . GLY A 1 44 ? 2.961 6.507 3.711 1.00 0.00 44 GLY A O 4
ATOM 3845 N N . ASP A 1 45 ? 5.050 7.252 3.319 1.00 0.00 45 ASP A N 4
ATOM 3846 C CA . ASP A 1 45 ? 4.929 8.401 4.210 1.00 0.00 45 ASP A CA 4
ATOM 3847 C C . ASP A 1 45 ? 4.829 9.707 3.425 1.00 0.00 45 ASP A C 4
ATOM 3848 O O . ASP A 1 45 ? 5.843 10.318 3.087 1.00 0.00 45 ASP A O 4
ATOM 3857 N N . ASN A 1 46 ? 3.595 10.124 3.150 1.00 0.00 46 ASN A N 4
ATOM 3858 C CA . ASN A 1 46 ? 3.325 11.360 2.412 1.00 0.00 46 ASN A CA 4
ATOM 3859 C C . ASN A 1 46 ? 4.464 11.734 1.468 1.00 0.00 46 ASN A C 4
ATOM 3860 O O . ASN A 1 46 ? 5.485 12.273 1.893 1.00 0.00 46 ASN A O 4
ATOM 3871 N N . CYS A 1 47 ? 4.261 11.466 0.182 1.00 0.00 47 CYS A N 4
ATOM 3872 C CA . CYS A 1 47 ? 5.243 11.789 -0.850 1.00 0.00 47 CYS A CA 4
ATOM 3873 C C . CYS A 1 47 ? 6.277 10.680 -0.996 1.00 0.00 47 CYS A C 4
ATOM 3874 O O . CYS A 1 47 ? 6.656 10.323 -2.110 1.00 0.00 47 CYS A O 4
ATOM 3881 N N . GLU A 1 48 ? 6.709 10.115 0.124 1.00 0.00 48 GLU A N 4
ATOM 3882 C CA . GLU A 1 48 ? 7.671 9.020 0.093 1.00 0.00 48 GLU A CA 4
ATOM 3883 C C . GLU A 1 48 ? 6.905 7.708 0.006 1.00 0.00 48 GLU A C 4
ATOM 3884 O O . GLU A 1 48 ? 7.061 6.813 0.837 1.00 0.00 48 GLU A O 4
ATOM 3896 N N . ILE A 1 49 ? 6.037 7.642 -0.995 1.00 0.00 49 ILE A N 4
ATOM 3897 C CA . ILE A 1 49 ? 5.175 6.495 -1.222 1.00 0.00 49 ILE A CA 4
ATOM 3898 C C . ILE A 1 49 ? 5.696 5.584 -2.334 1.00 0.00 49 ILE A C 4
ATOM 3899 O O . ILE A 1 49 ? 6.583 5.964 -3.100 1.00 0.00 49 ILE A O 4
ATOM 3915 N N . PHE A 1 50 ? 5.128 4.378 -2.418 1.00 0.00 50 PHE A N 4
ATOM 3916 C CA . PHE A 1 50 ? 5.523 3.409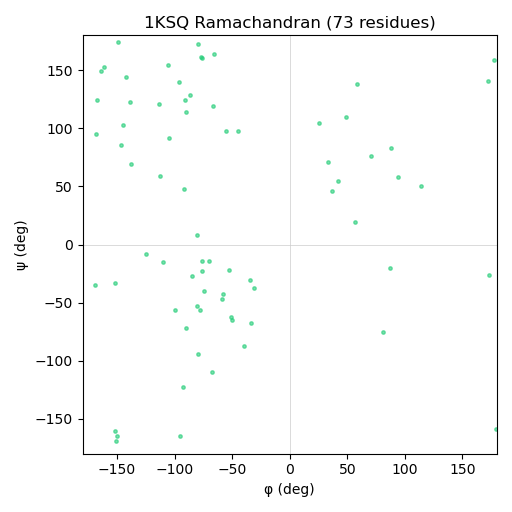 -3.437 1.00 0.00 50 PHE A CA 4
ATOM 3917 C C . PHE A 1 50 ? 4.297 2.866 -4.169 1.00 0.00 50 PHE A C 4
ATOM 3918 O O . PHE A 1 50 ? 3.363 2.362 -3.547 1.00 0.00 50 PHE A O 4
ATOM 3935 N N . PRO A 1 51 ? 4.288 2.973 -5.506 1.00 0.00 51 PRO A N 4
ATOM 3936 C CA . PRO A 1 51 ? 3.173 2.504 -6.339 1.00 0.00 51 PRO A CA 4
ATOM 3937 C C . PRO A 1 51 ? 2.727 1.080 -6.009 1.00 0.00 51 PRO A C 4
ATOM 3938 O O . PRO A 1 51 ? 3.372 0.110 -6.403 1.00 0.00 51 PRO A O 4
ATOM 3949 N N . CYS A 1 52 ? 1.610 0.965 -5.294 1.00 0.00 52 CYS A N 4
ATOM 3950 C CA . CYS A 1 52 ? 1.064 -0.334 -4.922 1.00 0.00 52 CYS A CA 4
ATOM 3951 C C . CYS A 1 52 ? -0.456 -0.315 -4.883 1.00 0.00 52 CYS A C 4
ATOM 3952 O O . CYS A 1 52 ? -1.088 0.680 -4.482 1.00 0.00 52 CYS A O 4
ATOM 3959 N N . PRO A 1 53 ? -1.064 -1.433 -5.288 1.00 0.00 53 PRO A N 4
ATOM 3960 C CA . PRO A 1 53 ? -0.352 -2.613 -5.763 1.00 0.00 53 PRO A CA 4
ATOM 3961 C C . PRO A 1 53 ? -0.200 -2.623 -7.282 1.00 0.00 53 PRO A C 4
ATOM 3962 O O . PRO A 1 53 ? -0.335 -1.589 -7.936 1.00 0.00 53 PRO A O 4
ATOM 3973 N N . VAL A 1 54 ? 0.074 -3.800 -7.835 1.00 0.00 54 VAL A N 4
ATOM 3974 C CA . VAL A 1 54 ? 0.234 -3.951 -9.276 1.00 0.00 54 VAL A CA 4
ATOM 3975 C C . VAL A 1 54 ? -0.784 -4.940 -9.840 1.00 0.00 54 VAL A C 4
ATOM 3976 O O . VAL A 1 54 ? -0.900 -5.101 -11.055 1.00 0.00 54 VAL A O 4
ATOM 3989 N N . LEU A 1 55 ? -1.518 -5.601 -8.949 1.00 0.00 55 LEU A N 4
ATOM 3990 C CA . LEU A 1 55 ? -2.527 -6.575 -9.354 1.00 0.00 55 LEU A CA 4
ATOM 3991 C C . LEU A 1 55 ? -1.911 -7.672 -10.215 1.00 0.00 55 LEU A C 4
ATOM 3992 O O . LEU A 1 55 ? -1.302 -7.396 -11.248 1.00 0.00 55 LEU A O 4
ATOM 4008 N N . GLY A 1 56 ? -2.073 -8.918 -9.781 1.00 0.00 56 GLY A N 4
ATOM 4009 C CA . GLY A 1 56 ? -1.527 -10.039 -10.523 1.00 0.00 56 GLY A CA 4
ATOM 4010 C C . GLY A 1 56 ? -0.106 -9.788 -10.986 1.00 0.00 56 GLY A C 4
ATOM 4011 O O . GLY A 1 56 ? 0.265 -10.152 -12.103 1.00 0.00 56 GLY A O 4
ATOM 4015 N N . THR A 1 57 ? 0.692 -9.165 -10.126 1.00 0.00 57 THR A N 4
ATOM 4016 C CA . THR A 1 57 ? 2.081 -8.866 -10.451 1.00 0.00 57 THR A CA 4
ATOM 4017 C C . THR A 1 57 ? 2.992 -9.152 -9.263 1.00 0.00 57 THR A C 4
ATOM 4018 O O . THR A 1 57 ? 2.621 -9.881 -8.343 1.00 0.00 57 THR A O 4
ATOM 4029 N N . ALA A 1 58 ? 4.189 -8.576 -9.294 1.00 0.00 58 ALA A N 4
ATOM 4030 C CA . ALA A 1 58 ? 5.162 -8.770 -8.225 1.00 0.00 58 ALA A CA 4
ATOM 4031 C C . ALA A 1 58 ? 4.707 -8.114 -6.926 1.00 0.00 58 ALA A C 4
ATOM 4032 O O . ALA A 1 58 ? 4.415 -8.796 -5.945 1.00 0.00 58 ALA A O 4
ATOM 4039 N N . GLU A 1 59 ? 4.660 -6.787 -6.919 1.00 0.00 59 GLU A N 4
ATOM 4040 C CA . GLU A 1 59 ? 4.251 -6.049 -5.730 1.00 0.00 59 GLU A CA 4
ATOM 4041 C C . GLU A 1 59 ? 3.088 -6.744 -5.022 1.00 0.00 59 GLU A C 4
ATOM 4042 O O . GLU A 1 59 ? 3.290 -7.438 -4.026 1.00 0.00 59 GLU A O 4
ATOM 4054 N N . PHE A 1 60 ? 1.871 -6.554 -5.531 1.00 0.00 60 PHE A N 4
ATOM 4055 C CA . PHE A 1 60 ? 0.692 -7.166 -4.929 1.00 0.00 60 PHE A CA 4
ATOM 4056 C C . PHE A 1 60 ? 0.996 -8.562 -4.396 1.00 0.00 60 PHE A C 4
ATOM 4057 O O . PHE A 1 60 ? 0.994 -8.789 -3.188 1.00 0.00 60 PHE A O 4
ATOM 4074 N N . THR A 1 61 ? 1.242 -9.498 -5.306 1.00 0.00 61 THR A N 4
ATOM 4075 C CA . THR A 1 61 ? 1.531 -10.875 -4.923 1.00 0.00 61 THR A CA 4
ATOM 4076 C C . THR A 1 61 ? 2.322 -10.936 -3.619 1.00 0.00 61 THR A C 4
ATOM 4077 O O . THR A 1 61 ? 2.199 -11.891 -2.853 1.00 0.00 61 THR A O 4
ATOM 4088 N N . GLU A 1 62 ? 3.136 -9.913 -3.370 1.00 0.00 62 GLU A N 4
ATOM 4089 C CA . GLU A 1 62 ? 3.942 -9.859 -2.156 1.00 0.00 62 GLU A CA 4
ATOM 4090 C C . GLU A 1 62 ? 3.118 -9.390 -0.960 1.00 0.00 62 GLU A C 4
ATOM 4091 O O . GLU A 1 62 ? 3.115 -10.028 0.092 1.00 0.00 62 GLU A O 4
ATOM 4103 N N . MET A 1 63 ? 2.430 -8.264 -1.123 1.00 0.00 63 MET A N 4
ATOM 4104 C CA . MET A 1 63 ? 1.615 -7.704 -0.050 1.00 0.00 63 MET A CA 4
ATOM 4105 C C . MET A 1 63 ? 0.357 -8.535 0.200 1.00 0.00 63 MET A C 4
ATOM 4106 O O . MET A 1 63 ? 0.022 -8.833 1.347 1.00 0.00 63 MET A O 4
ATOM 4120 N N . CYS A 1 64 ? -0.340 -8.904 -0.871 1.00 0.00 64 CYS A N 4
ATOM 4121 C CA . CYS A 1 64 ? -1.557 -9.696 -0.747 1.00 0.00 64 CYS A CA 4
ATOM 4122 C C . CYS A 1 64 ? -1.566 -10.851 -1.745 1.00 0.00 64 CYS A C 4
ATOM 4123 O O . CYS A 1 64 ? -2.189 -10.765 -2.804 1.00 0.00 64 CYS A O 4
ATOM 4130 N N . PRO A 1 65 ? -0.876 -11.953 -1.414 1.00 0.00 65 PRO A N 4
ATOM 4131 C CA . PRO A 1 65 ? -0.806 -13.131 -2.281 1.00 0.00 65 PRO A CA 4
ATOM 4132 C C . PRO A 1 65 ? -2.102 -13.934 -2.266 1.00 0.00 65 PRO A C 4
ATOM 4133 O O . PRO A 1 65 ? -2.401 -14.668 -3.208 1.00 0.00 65 PRO A O 4
ATOM 4144 N N . LYS A 1 66 ? -2.868 -13.787 -1.190 1.00 0.00 66 LYS A N 4
ATOM 4145 C CA . LYS A 1 66 ? -4.134 -14.496 -1.046 1.00 0.00 66 LYS A CA 4
ATOM 4146 C C . LYS A 1 66 ? -5.126 -14.063 -2.120 1.00 0.00 66 LYS A C 4
ATOM 4147 O O . LYS A 1 66 ? -5.450 -14.831 -3.026 1.00 0.00 66 LYS A O 4
ATOM 4166 N N . GLY A 1 67 ? -5.606 -12.829 -2.012 1.00 0.00 67 GLY A N 4
ATOM 4167 C CA . GLY A 1 67 ? -6.556 -12.312 -2.978 1.00 0.00 67 GLY A CA 4
ATOM 4168 C C . GLY A 1 67 ? -6.640 -10.799 -2.956 1.00 0.00 67 GLY A C 4
ATOM 4169 O O . GLY A 1 67 ? -5.868 -10.138 -2.260 1.00 0.00 67 GLY A O 4
ATOM 4173 N N . LYS A 1 68 ? -7.578 -10.248 -3.719 1.00 0.00 68 LYS A N 4
ATOM 4174 C CA . LYS A 1 68 ? -7.758 -8.802 -3.784 1.00 0.00 68 LYS A CA 4
ATOM 4175 C C . LYS A 1 68 ? -8.977 -8.366 -2.979 1.00 0.00 68 LYS A C 4
ATOM 4176 O O . LYS A 1 68 ? -10.019 -8.031 -3.543 1.00 0.00 68 LYS A O 4
ATOM 4195 N N . GLY A 1 69 ? -8.840 -8.369 -1.656 1.00 0.00 69 GLY A N 4
ATOM 4196 C CA . GLY A 1 69 ? -9.939 -7.969 -0.797 1.00 0.00 69 GLY A CA 4
ATOM 4197 C C . GLY A 1 69 ? -9.797 -8.497 0.617 1.00 0.00 69 GLY A C 4
ATOM 4198 O O . GLY A 1 69 ? -10.785 -8.859 1.255 1.00 0.00 69 GLY A O 4
ATOM 4202 N N . PHE A 1 70 ? -8.564 -8.534 1.108 1.00 0.00 70 PHE A N 4
ATOM 4203 C CA . PHE A 1 70 ? -8.289 -9.012 2.457 1.00 0.00 70 PHE A CA 4
ATOM 4204 C C . PHE A 1 70 ? -8.227 -7.843 3.433 1.00 0.00 70 PHE A C 4
ATOM 4205 O O . PHE A 1 70 ? -7.699 -7.966 4.538 1.00 0.00 70 PHE A O 4
ATOM 4222 N N . VAL A 1 71 ? -8.768 -6.705 3.006 1.00 0.00 71 VAL A N 4
ATOM 4223 C CA . VAL A 1 71 ? -8.777 -5.499 3.825 1.00 0.00 71 VAL A CA 4
ATOM 4224 C C . VAL A 1 71 ? -10.143 -4.821 3.780 1.00 0.00 71 VAL A C 4
ATOM 4225 O O . VAL A 1 71 ? -11.010 -5.204 2.993 1.00 0.00 71 VAL A O 4
ATOM 4238 N N . PRO A 1 72 ? -10.351 -3.800 4.625 1.00 0.00 72 PRO A N 4
ATOM 4239 C CA . PRO A 1 72 ? -11.620 -3.065 4.680 1.00 0.00 72 PRO A CA 4
ATOM 4240 C C . PRO A 1 72 ? -11.906 -2.310 3.386 1.00 0.00 72 PRO A C 4
ATOM 4241 O O . PRO A 1 72 ? -10.989 -1.829 2.721 1.00 0.00 72 PRO A O 4
ATOM 4252 N N . ALA A 1 73 ? -13.184 -2.209 3.036 1.00 0.00 73 ALA A N 4
ATOM 4253 C CA . ALA A 1 73 ? -13.591 -1.513 1.821 1.00 0.00 73 ALA A CA 4
ATOM 4254 C C . ALA A 1 73 ? -13.251 -0.028 1.895 1.00 0.00 73 ALA A C 4
ATOM 4255 O O . ALA A 1 73 ? -14.140 0.823 1.890 1.00 0.00 73 ALA A O 4
ATOM 4262 N N . GLY A 1 74 ? -11.959 0.277 1.964 1.00 0.00 74 GLY A N 4
ATOM 4263 C CA . GLY A 1 74 ? -11.527 1.661 2.037 1.00 0.00 74 GLY A CA 4
ATOM 4264 C C . GLY A 1 74 ? -12.082 2.379 3.253 1.00 0.00 74 GLY A C 4
ATOM 4265 O O . GLY A 1 74 ? -12.968 3.224 3.131 1.00 0.00 74 GLY A O 4
ATOM 4269 N N . GLU A 1 75 ? -11.560 2.041 4.427 1.00 0.00 75 GLU A N 4
ATOM 4270 C CA . GLU A 1 75 ? -12.009 2.660 5.670 1.00 0.00 75 GLU A CA 4
ATOM 4271 C C . GLU A 1 75 ? -10.860 2.783 6.665 1.00 0.00 75 GLU A C 4
ATOM 4272 O O . GLU A 1 75 ? -10.015 1.865 6.708 1.00 0.00 75 GLU A O 4
ATOM 4285 N N . SER A 1 1 ? 12.270 -9.603 -7.031 1.00 0.00 1 SER A N 5
ATOM 4286 C CA . SER A 1 1 ? 12.675 -10.997 -6.706 1.00 0.00 1 SER A CA 5
ATOM 4287 C C . SER A 1 1 ? 12.547 -11.272 -5.212 1.00 0.00 1 SER A C 5
ATOM 4288 O O . SER A 1 1 ? 13.538 -11.262 -4.481 1.00 0.00 1 SER A O 5
ATOM 4298 N N . ALA A 1 2 ? 11.320 -11.519 -4.764 1.00 0.00 2 ALA A N 5
ATOM 4299 C CA . ALA A 1 2 ? 11.061 -11.798 -3.357 1.00 0.00 2 ALA A CA 5
ATOM 4300 C C . ALA A 1 2 ? 11.581 -10.672 -2.469 1.00 0.00 2 ALA A C 5
ATOM 4301 O O . ALA A 1 2 ? 12.775 -10.602 -2.176 1.00 0.00 2 ALA A O 5
ATOM 4308 N N . ASP A 1 3 ? 10.679 -9.795 -2.043 1.00 0.00 3 ASP A N 5
ATOM 4309 C CA . ASP A 1 3 ? 11.047 -8.672 -1.189 1.00 0.00 3 ASP A CA 5
ATOM 4310 C C . ASP A 1 3 ? 10.536 -8.881 0.234 1.00 0.00 3 ASP A C 5
ATOM 4311 O O . ASP A 1 3 ? 11.302 -8.813 1.196 1.00 0.00 3 ASP A O 5
ATOM 4320 N N . GLN A 1 4 ? 9.238 -9.136 0.359 1.00 0.00 4 GLN A N 5
ATOM 4321 C CA . GLN A 1 4 ? 8.623 -9.354 1.662 1.00 0.00 4 GLN A CA 5
ATOM 4322 C C . GLN A 1 4 ? 8.771 -8.120 2.546 1.00 0.00 4 GLN A C 5
ATOM 4323 O O . GLN A 1 4 ? 9.569 -8.106 3.482 1.00 0.00 4 GLN A O 5
ATOM 4337 N N . PRO A 1 5 ? 7.996 -7.065 2.253 1.00 0.00 5 PRO A N 5
ATOM 4338 C CA . PRO A 1 5 ? 8.035 -5.816 3.020 1.00 0.00 5 PRO A CA 5
ATOM 4339 C C . PRO A 1 5 ? 7.917 -6.053 4.521 1.00 0.00 5 PRO A C 5
ATOM 4340 O O . PRO A 1 5 ? 7.091 -6.846 4.971 1.00 0.00 5 PRO A O 5
ATOM 4351 N N . LYS A 1 6 ? 8.750 -5.360 5.291 1.00 0.00 6 LYS A N 5
ATOM 4352 C CA . LYS A 1 6 ? 8.740 -5.495 6.743 1.00 0.00 6 LYS A CA 5
ATOM 4353 C C . LYS A 1 6 ? 7.484 -4.869 7.341 1.00 0.00 6 LYS A C 5
ATOM 4354 O O . LYS A 1 6 ? 6.640 -4.337 6.621 1.00 0.00 6 LYS A O 5
ATOM 4373 N N . GLU A 1 7 ? 7.367 -4.940 8.663 1.00 0.00 7 GLU A N 5
ATOM 4374 C CA . GLU A 1 7 ? 6.215 -4.380 9.360 1.00 0.00 7 GLU A CA 5
ATOM 4375 C C . GLU A 1 7 ? 6.250 -2.855 9.332 1.00 0.00 7 GLU A C 5
ATOM 4376 O O . GLU A 1 7 ? 6.276 -2.207 10.378 1.00 0.00 7 GLU A O 5
ATOM 4388 N N . GLU A 1 8 ? 6.253 -2.289 8.130 1.00 0.00 8 GLU A N 5
ATOM 4389 C CA . GLU A 1 8 ? 6.287 -0.841 7.967 1.00 0.00 8 GLU A CA 5
ATOM 4390 C C . GLU A 1 8 ? 4.883 -0.281 7.766 1.00 0.00 8 GLU A C 5
ATOM 4391 O O . GLU A 1 8 ? 4.245 -0.528 6.742 1.00 0.00 8 GLU A O 5
ATOM 4403 N N . LYS A 1 9 ? 4.405 0.475 8.750 1.00 0.00 9 LYS A N 5
ATOM 4404 C CA . LYS A 1 9 ? 3.076 1.070 8.681 1.00 0.00 9 LYS A CA 5
ATOM 4405 C C . LYS A 1 9 ? 3.161 2.546 8.302 1.00 0.00 9 LYS A C 5
ATOM 4406 O O . LYS A 1 9 ? 3.929 3.306 8.892 1.00 0.00 9 LYS A O 5
ATOM 4425 N N . LYS A 1 10 ? 2.365 2.943 7.315 1.00 0.00 10 LYS A N 5
ATOM 4426 C CA . LYS A 1 10 ? 2.346 4.324 6.851 1.00 0.00 10 LYS A CA 5
ATOM 4427 C C . LYS A 1 10 ? 0.961 4.701 6.339 1.00 0.00 10 LYS A C 5
ATOM 4428 O O . LYS A 1 10 ? 0.021 3.911 6.426 1.00 0.00 10 LYS A O 5
ATOM 4447 N N . GLU A 1 11 ? 0.842 5.909 5.801 1.00 0.00 11 GLU A N 5
ATOM 4448 C CA . GLU A 1 11 ? -0.429 6.386 5.270 1.00 0.00 11 GLU A CA 5
ATOM 4449 C C . GLU A 1 11 ? -0.680 5.813 3.880 1.00 0.00 11 GLU A C 5
ATOM 4450 O O . GLU A 1 11 ? 0.074 6.078 2.944 1.00 0.00 11 GLU A O 5
ATOM 4462 N N . CYS A 1 12 ? -1.743 5.025 3.751 1.00 0.00 12 CYS A N 5
ATOM 4463 C CA . CYS A 1 12 ? -2.089 4.419 2.473 1.00 0.00 12 CYS A CA 5
ATOM 4464 C C . CYS A 1 12 ? -2.298 5.491 1.412 1.00 0.00 12 CYS A C 5
ATOM 4465 O O . CYS A 1 12 ? -2.475 6.668 1.732 1.00 0.00 12 CYS A O 5
ATOM 4472 N N . TYR A 1 13 ? -2.269 5.086 0.150 1.00 0.00 13 TYR A N 5
ATOM 4473 C CA . TYR A 1 13 ? -2.450 6.023 -0.949 1.00 0.00 13 TYR A CA 5
ATOM 4474 C C . TYR A 1 13 ? -3.174 5.364 -2.119 1.00 0.00 13 TYR A C 5
ATOM 4475 O O . TYR A 1 13 ? -2.545 4.760 -2.988 1.00 0.00 13 TYR A O 5
ATOM 4493 N N . TYR A 1 14 ? -4.498 5.484 -2.134 1.00 0.00 14 TYR A N 5
ATOM 4494 C CA . TYR A 1 14 ? -5.304 4.899 -3.199 1.00 0.00 14 TYR A CA 5
ATOM 4495 C C . TYR A 1 14 ? -4.989 5.556 -4.538 1.00 0.00 14 TYR A C 5
ATOM 4496 O O . TYR A 1 14 ? -4.617 4.874 -5.493 1.00 0.00 14 TYR A O 5
ATOM 4514 N N . ASN A 1 15 ? -5.119 6.881 -4.605 1.00 0.00 15 ASN A N 5
ATOM 4515 C CA . ASN A 1 15 ? -4.817 7.604 -5.835 1.00 0.00 15 ASN A CA 5
ATOM 4516 C C . ASN A 1 15 ? -3.394 7.264 -6.270 1.00 0.00 15 ASN A C 5
ATOM 4517 O O . ASN A 1 15 ? -3.142 6.155 -6.726 1.00 0.00 15 ASN A O 5
ATOM 4528 N N . LEU A 1 16 ? -2.456 8.192 -6.094 1.00 0.00 16 LEU A N 5
ATOM 4529 C CA . LEU A 1 16 ? -1.067 7.915 -6.438 1.00 0.00 16 LEU A CA 5
ATOM 4530 C C . LEU A 1 16 ? -0.111 8.718 -5.572 1.00 0.00 16 LEU A C 5
ATOM 4531 O O . LEU A 1 16 ? -0.397 8.972 -4.413 1.00 0.00 16 LEU A O 5
ATOM 4547 N N . ASN A 1 17 ? 1.041 9.091 -6.107 1.00 0.00 17 ASN A N 5
ATOM 4548 C CA . ASN A 1 17 ? 2.010 9.817 -5.308 1.00 0.00 17 ASN A CA 5
ATOM 4549 C C . ASN A 1 17 ? 3.294 10.063 -6.070 1.00 0.00 17 ASN A C 5
ATOM 4550 O O . ASN A 1 17 ? 3.995 11.042 -5.824 1.00 0.00 17 ASN A O 5
ATOM 4561 N N . ASP A 1 18 ? 3.627 9.134 -6.951 1.00 0.00 18 ASP A N 5
ATOM 4562 C CA . ASP A 1 18 ? 4.864 9.229 -7.706 1.00 0.00 18 ASP A CA 5
ATOM 4563 C C . ASP A 1 18 ? 6.015 9.473 -6.738 1.00 0.00 18 ASP A C 5
ATOM 4564 O O . ASP A 1 18 ? 7.055 10.019 -7.107 1.00 0.00 18 ASP A O 5
ATOM 4573 N N . ALA A 1 19 ? 5.800 9.070 -5.486 1.00 0.00 19 ALA A N 5
ATOM 4574 C CA . ALA A 1 19 ? 6.791 9.244 -4.436 1.00 0.00 19 ALA A CA 5
ATOM 4575 C C . ALA A 1 19 ? 7.395 10.640 -4.491 1.00 0.00 19 ALA A C 5
ATOM 4576 O O . ALA A 1 19 ? 8.613 10.806 -4.435 1.00 0.00 19 ALA A O 5
ATOM 4583 N N . SER A 1 20 ? 6.528 11.643 -4.596 1.00 0.00 20 SER A N 5
ATOM 4584 C CA . SER A 1 20 ? 6.966 13.030 -4.654 1.00 0.00 20 SER A CA 5
ATOM 4585 C C . SER A 1 20 ? 5.777 13.978 -4.740 1.00 0.00 20 SER A C 5
ATOM 4586 O O . SER A 1 20 ? 5.597 14.845 -3.886 1.00 0.00 20 SER A O 5
ATOM 4594 N N . LEU A 1 21 ? 4.969 13.805 -5.774 1.00 0.00 21 LEU A N 5
ATOM 4595 C CA . LEU A 1 21 ? 3.788 14.639 -5.974 1.00 0.00 21 LEU A CA 5
ATOM 4596 C C . LEU A 1 21 ? 2.759 14.394 -4.871 1.00 0.00 21 LEU A C 5
ATOM 4597 O O . LEU A 1 21 ? 1.842 15.191 -4.676 1.00 0.00 21 LEU A O 5
ATOM 4613 N N . CYS A 1 22 ? 2.918 13.280 -4.156 1.00 0.00 22 CYS A N 5
ATOM 4614 C CA . CYS A 1 22 ? 2.004 12.918 -3.074 1.00 0.00 22 CYS A CA 5
ATOM 4615 C C . CYS A 1 22 ? 0.546 13.064 -3.513 1.00 0.00 22 CYS A C 5
ATOM 4616 O O . CYS A 1 22 ? 0.033 14.178 -3.628 1.00 0.00 22 CYS A O 5
ATOM 4623 N N . ASP A 1 23 ? -0.119 11.935 -3.757 1.00 0.00 23 ASP A N 5
ATOM 4624 C CA . ASP A 1 23 ? -1.516 11.948 -4.184 1.00 0.00 23 ASP A CA 5
ATOM 4625 C C . ASP A 1 23 ? -2.314 10.848 -3.489 1.00 0.00 23 ASP A C 5
ATOM 4626 O O . ASP A 1 23 ? -2.540 9.780 -4.055 1.00 0.00 23 ASP A O 5
ATOM 4635 N N . ASN A 1 24 ? -2.739 11.117 -2.259 1.00 0.00 24 ASN A N 5
ATOM 4636 C CA . ASN A 1 24 ? -3.510 10.144 -1.490 1.00 0.00 24 ASN A CA 5
ATOM 4637 C C . ASN A 1 24 ? -5.008 10.395 -1.632 1.00 0.00 24 ASN A C 5
ATOM 4638 O O . ASN A 1 24 ? -5.641 9.912 -2.570 1.00 0.00 24 ASN A O 5
ATOM 4649 N N . VAL A 1 25 ? -5.573 11.147 -0.692 1.00 0.00 25 VAL A N 5
ATOM 4650 C CA . VAL A 1 25 ? -6.998 11.452 -0.714 1.00 0.00 25 VAL A CA 5
ATOM 4651 C C . VAL A 1 25 ? -7.817 10.268 -0.212 1.00 0.00 25 VAL A C 5
ATOM 4652 O O . VAL A 1 25 ? -8.381 9.512 -1.005 1.00 0.00 25 VAL A O 5
ATOM 4665 N N . LEU A 1 26 ? -7.880 10.113 1.108 1.00 0.00 26 LEU A N 5
ATOM 4666 C CA . LEU A 1 26 ? -8.630 9.021 1.721 1.00 0.00 26 LEU A CA 5
ATOM 4667 C C . LEU A 1 26 ? -7.771 7.767 1.850 1.00 0.00 26 LEU A C 5
ATOM 4668 O O . LEU A 1 26 ? -7.739 6.928 0.950 1.00 0.00 26 LEU A O 5
ATOM 4684 N N . ALA A 1 27 ? -7.077 7.643 2.979 1.00 0.00 27 ALA A N 5
ATOM 4685 C CA . ALA A 1 27 ? -6.222 6.489 3.229 1.00 0.00 27 ALA A CA 5
ATOM 4686 C C . ALA A 1 27 ? -5.713 6.488 4.667 1.00 0.00 27 ALA A C 5
ATOM 4687 O O . ALA A 1 27 ? -5.115 7.460 5.126 1.00 0.00 27 ALA A O 5
ATOM 4694 N N . PRO A 1 28 ? -5.948 5.387 5.396 1.00 0.00 28 PRO A N 5
ATOM 4695 C CA . PRO A 1 28 ? -5.518 5.248 6.789 1.00 0.00 28 PRO A CA 5
ATOM 4696 C C . PRO A 1 28 ? -4.046 4.868 6.909 1.00 0.00 28 PRO A C 5
ATOM 4697 O O . PRO A 1 28 ? -3.399 4.543 5.915 1.00 0.00 28 PRO A O 5
ATOM 4708 N N . ASN A 1 29 ? -3.526 4.898 8.132 1.00 0.00 29 ASN A N 5
ATOM 4709 C CA . ASN A 1 29 ? -2.133 4.543 8.374 1.00 0.00 29 ASN A CA 5
ATOM 4710 C C . ASN A 1 29 ? -2.013 3.050 8.653 1.00 0.00 29 ASN A C 5
ATOM 4711 O O . ASN A 1 29 ? -2.262 2.593 9.769 1.00 0.00 29 ASN A O 5
ATOM 4722 N N . VAL A 1 30 ? -1.644 2.292 7.627 1.00 0.00 30 VAL A N 5
ATOM 4723 C CA . VAL A 1 30 ? -1.507 0.848 7.754 1.00 0.00 30 VAL A CA 5
ATOM 4724 C C . VAL A 1 30 ? -0.243 0.346 7.071 1.00 0.00 30 VAL A C 5
ATOM 4725 O O . VAL A 1 30 ? 0.521 1.124 6.508 1.00 0.00 30 VAL A O 5
ATOM 4738 N N . THR A 1 31 ? -0.048 -0.966 7.102 1.00 0.00 31 THR A N 5
ATOM 4739 C CA . THR A 1 31 ? 1.103 -1.576 6.458 1.00 0.00 31 THR A CA 5
ATOM 4740 C C . THR A 1 31 ? 0.782 -1.828 4.992 1.00 0.00 31 THR A C 5
ATOM 4741 O O . THR A 1 31 ? -0.235 -2.447 4.676 1.00 0.00 31 THR A O 5
ATOM 4752 N N . LYS A 1 32 ? 1.636 -1.330 4.101 1.00 0.00 32 LYS A N 5
ATOM 4753 C CA . LYS A 1 32 ? 1.427 -1.488 2.664 1.00 0.00 32 LYS A CA 5
ATOM 4754 C C . LYS A 1 32 ? 0.694 -2.789 2.356 1.00 0.00 32 LYS A C 5
ATOM 4755 O O . LYS A 1 32 ? -0.249 -2.810 1.569 1.00 0.00 32 LYS A O 5
ATOM 4774 N N . GLN A 1 33 ? 1.116 -3.870 2.995 1.00 0.00 33 GLN A N 5
ATOM 4775 C CA . GLN A 1 33 ? 0.481 -5.161 2.789 1.00 0.00 33 GLN A CA 5
ATOM 4776 C C . GLN A 1 33 ? -1.034 -5.009 2.735 1.00 0.00 33 GLN A C 5
ATOM 4777 O O . GLN A 1 33 ? -1.673 -5.419 1.769 1.00 0.00 33 GLN A O 5
ATOM 4791 N N . GLU A 1 34 ? -1.600 -4.413 3.779 1.00 0.00 34 GLU A N 5
ATOM 4792 C CA . GLU A 1 34 ? -3.041 -4.203 3.857 1.00 0.00 34 GLU A CA 5
ATOM 4793 C C . GLU A 1 34 ? -3.516 -3.191 2.818 1.00 0.00 34 GLU A C 5
ATOM 4794 O O . GLU A 1 34 ? -4.316 -3.518 1.940 1.00 0.00 34 GLU A O 5
ATOM 4806 N N . CYS A 1 35 ? -3.027 -1.959 2.928 1.00 0.00 35 CYS A N 5
ATOM 4807 C CA . CYS A 1 35 ? -3.411 -0.898 2.004 1.00 0.00 35 CYS A CA 5
ATOM 4808 C C . CYS A 1 35 ? -3.430 -1.398 0.561 1.00 0.00 35 CYS A C 5
ATOM 4809 O O . CYS A 1 35 ? -4.460 -1.337 -0.112 1.00 0.00 35 CYS A O 5
ATOM 4816 N N . CYS A 1 36 ? -2.291 -1.893 0.090 1.00 0.00 36 CYS A N 5
ATOM 4817 C CA . CYS A 1 36 ? -2.186 -2.402 -1.275 1.00 0.00 36 CYS A CA 5
ATOM 4818 C C . CYS A 1 36 ? -3.108 -3.599 -1.484 1.00 0.00 36 CYS A C 5
ATOM 4819 O O . CYS A 1 36 ? -3.681 -3.763 -2.560 1.00 0.00 36 CYS A O 5
ATOM 4826 N N . CYS A 1 37 ? -3.257 -4.435 -0.458 1.00 0.00 37 CYS A N 5
ATOM 4827 C CA . CYS A 1 37 ? -4.125 -5.603 -0.566 1.00 0.00 37 CYS A CA 5
ATOM 4828 C C . CYS A 1 37 ? -5.487 -5.196 -1.111 1.00 0.00 37 CYS A C 5
ATOM 4829 O O . CYS A 1 37 ? -6.089 -5.918 -1.906 1.00 0.00 37 CYS A O 5
ATOM 4836 N N . THR A 1 38 ? -5.958 -4.025 -0.695 1.00 0.00 38 THR A N 5
ATOM 4837 C CA . THR A 1 38 ? -7.238 -3.511 -1.162 1.00 0.00 38 THR A CA 5
ATOM 4838 C C . THR A 1 38 ? -7.146 -3.172 -2.645 1.00 0.00 38 THR A C 5
ATOM 4839 O O . THR A 1 38 ? -8.157 -3.088 -3.343 1.00 0.00 38 THR A O 5
ATOM 4850 N N . SER A 1 39 ? -5.912 -2.986 -3.111 1.00 0.00 39 SER A N 5
ATOM 4851 C CA . SER A 1 39 ? -5.642 -2.663 -4.507 1.00 0.00 39 SER A CA 5
ATOM 4852 C C . SER A 1 39 ? -5.581 -1.157 -4.723 1.00 0.00 39 SER A C 5
ATOM 4853 O O . SER A 1 39 ? -6.411 -0.583 -5.429 1.00 0.00 39 SER A O 5
ATOM 4861 N N . GLY A 1 40 ? -4.588 -0.524 -4.112 1.00 0.00 40 GLY A N 5
ATOM 4862 C CA . GLY A 1 40 ? -4.427 0.909 -4.251 1.00 0.00 40 GLY A CA 5
ATOM 4863 C C . GLY A 1 40 ? -3.536 1.291 -5.421 1.00 0.00 40 GLY A C 5
ATOM 4864 O O . GLY A 1 40 ? -3.741 0.835 -6.546 1.00 0.00 40 GLY A O 5
ATOM 4868 N N . ALA A 1 41 ? -2.549 2.134 -5.146 1.00 0.00 41 ALA A N 5
ATOM 4869 C CA . ALA A 1 41 ? -1.609 2.599 -6.163 1.00 0.00 41 ALA A CA 5
ATOM 4870 C C . ALA A 1 41 ? -0.265 2.944 -5.540 1.00 0.00 41 ALA A C 5
ATOM 4871 O O . ALA A 1 41 ? 0.788 2.705 -6.130 1.00 0.00 41 ALA A O 5
ATOM 4878 N N . GLY A 1 42 ? -0.317 3.510 -4.339 1.00 0.00 42 GLY A N 5
ATOM 4879 C CA . GLY A 1 42 ? 0.880 3.885 -3.624 1.00 0.00 42 GLY A CA 5
ATOM 4880 C C . GLY A 1 42 ? 0.669 3.801 -2.120 1.00 0.00 42 GLY A C 5
ATOM 4881 O O . GLY A 1 42 ? -0.462 3.915 -1.646 1.00 0.00 42 GLY A O 5
ATOM 4885 N N . TRP A 1 43 ? 1.745 3.593 -1.365 1.00 0.00 43 TRP A N 5
ATOM 4886 C CA . TRP A 1 43 ? 1.649 3.502 0.094 1.00 0.00 43 TRP A CA 5
ATOM 4887 C C . TRP A 1 43 ? 2.921 4.020 0.762 1.00 0.00 43 TRP A C 5
ATOM 4888 O O . TRP A 1 43 ? 4.013 3.506 0.521 1.00 0.00 43 TRP A O 5
ATOM 4909 N N . GLY A 1 44 ? 2.775 5.039 1.609 1.00 0.00 44 GLY A N 5
ATOM 4910 C CA . GLY A 1 44 ? 3.923 5.601 2.301 1.00 0.00 44 GLY A CA 5
ATOM 4911 C C . GLY A 1 44 ? 3.577 6.806 3.149 1.00 0.00 44 GLY A C 5
ATOM 4912 O O . GLY A 1 44 ? 2.452 6.938 3.633 1.00 0.00 44 GLY A O 5
ATOM 4916 N N . ASP A 1 45 ? 4.559 7.680 3.340 1.00 0.00 45 ASP A N 5
ATOM 4917 C CA . ASP A 1 45 ? 4.373 8.882 4.147 1.00 0.00 45 ASP A CA 5
ATOM 4918 C C . ASP A 1 45 ? 4.376 10.143 3.288 1.00 0.00 45 ASP A C 5
ATOM 4919 O O . ASP A 1 45 ? 5.435 10.649 2.921 1.00 0.00 45 ASP A O 5
ATOM 4928 N N . ASN A 1 46 ? 3.176 10.644 2.990 1.00 0.00 46 ASN A N 5
ATOM 4929 C CA . ASN A 1 46 ? 2.993 11.858 2.189 1.00 0.00 46 ASN A CA 5
ATOM 4930 C C . ASN A 1 46 ? 4.205 12.173 1.313 1.00 0.00 46 ASN A C 5
ATOM 4931 O O . ASN A 1 46 ? 5.228 12.656 1.799 1.00 0.00 46 ASN A O 5
ATOM 4942 N N . CYS A 1 47 ? 4.071 11.916 0.014 1.00 0.00 47 CYS A N 5
ATOM 4943 C CA . CYS A 1 47 ? 5.141 12.184 -0.945 1.00 0.00 47 CYS A CA 5
ATOM 4944 C C . CYS A 1 47 ? 6.157 11.046 -0.977 1.00 0.00 47 CYS A C 5
ATOM 4945 O O . CYS A 1 47 ? 6.593 10.626 -2.049 1.00 0.00 47 CYS A O 5
ATOM 4952 N N . GLU A 1 48 ? 6.515 10.533 0.195 1.00 0.00 48 GLU A N 5
ATOM 4953 C CA . GLU A 1 48 ? 7.459 9.424 0.280 1.00 0.00 48 GLU A CA 5
ATOM 4954 C C . GLU A 1 48 ? 6.688 8.114 0.221 1.00 0.00 48 GLU A C 5
ATOM 4955 O O . GLU A 1 48 ? 6.823 7.247 1.085 1.00 0.00 48 GLU A O 5
ATOM 4967 N N . ILE A 1 49 ? 5.845 8.014 -0.796 1.00 0.00 49 ILE A N 5
ATOM 4968 C CA . ILE A 1 49 ? 4.991 6.860 -1.002 1.00 0.00 49 ILE A CA 5
ATOM 4969 C C . ILE A 1 49 ? 5.650 5.790 -1.872 1.00 0.00 49 ILE A C 5
ATOM 4970 O O . ILE A 1 49 ? 6.666 6.039 -2.522 1.00 0.00 49 ILE A O 5
ATOM 4986 N N . PHE A 1 50 ? 5.061 4.592 -1.871 1.00 0.00 50 PHE A N 5
ATOM 4987 C CA . PHE A 1 50 ? 5.582 3.473 -2.651 1.00 0.00 50 PHE A CA 5
ATOM 4988 C C . PHE A 1 50 ? 4.495 2.902 -3.563 1.00 0.00 50 PHE A C 5
ATOM 4989 O O . PHE A 1 50 ? 3.446 2.463 -3.095 1.00 0.00 50 PHE A O 5
ATOM 5006 N N . PRO A 1 51 ? 4.736 2.918 -4.884 1.00 0.00 51 PRO A N 5
ATOM 5007 C CA . PRO A 1 51 ? 3.777 2.420 -5.881 1.00 0.00 51 PRO A CA 5
ATOM 5008 C C . PRO A 1 51 ? 3.289 0.997 -5.609 1.00 0.00 51 PRO A C 5
ATOM 5009 O O . PRO A 1 51 ? 3.994 0.024 -5.879 1.00 0.00 51 PRO A O 5
ATOM 5020 N N . CYS A 1 52 ? 2.068 0.888 -5.091 1.00 0.00 52 CYS A N 5
ATOM 5021 C CA . CYS A 1 52 ? 1.465 -0.407 -4.800 1.00 0.00 52 CYS A CA 5
ATOM 5022 C C . CYS A 1 52 ? -0.048 -0.352 -4.927 1.00 0.00 52 CYS A C 5
ATOM 5023 O O . CYS A 1 52 ? -0.693 0.642 -4.563 1.00 0.00 52 CYS A O 5
ATOM 5030 N N . PRO A 1 53 ? -0.643 -1.433 -5.435 1.00 0.00 53 PRO A N 5
ATOM 5031 C CA . PRO A 1 53 ? 0.066 -2.627 -5.875 1.00 0.00 53 PRO A CA 5
ATOM 5032 C C . PRO A 1 53 ? 0.355 -2.604 -7.373 1.00 0.00 53 PRO A C 5
ATOM 5033 O O . PRO A 1 53 ? 0.312 -1.551 -8.008 1.00 0.00 53 PRO A O 5
ATOM 5044 N N . VAL A 1 54 ? 0.642 -3.775 -7.930 1.00 0.00 54 VAL A N 5
ATOM 5045 C CA . VAL A 1 54 ? 0.930 -3.895 -9.352 1.00 0.00 54 VAL A CA 5
ATOM 5046 C C . VAL A 1 54 ? -0.142 -4.725 -10.055 1.00 0.00 54 VAL A C 5
ATOM 5047 O O . VAL A 1 54 ? -0.208 -4.763 -11.283 1.00 0.00 54 VAL A O 5
ATOM 5060 N N . LEU A 1 55 ? -0.985 -5.384 -9.262 1.00 0.00 55 LEU A N 5
ATOM 5061 C CA . LEU A 1 55 ? -2.063 -6.209 -9.798 1.00 0.00 55 LEU A CA 5
ATOM 5062 C C . LEU A 1 55 ? -1.516 -7.415 -10.553 1.00 0.00 55 LEU A C 5
ATOM 5063 O O . LEU A 1 55 ? -0.754 -7.271 -11.509 1.00 0.00 55 LEU A O 5
ATOM 5079 N N . GLY A 1 56 ? -1.918 -8.605 -10.121 1.00 0.00 56 GLY A N 5
ATOM 5080 C CA . GLY A 1 56 ? -1.462 -9.822 -10.768 1.00 0.00 56 GLY A CA 5
ATOM 5081 C C . GLY A 1 56 ? 0.001 -9.759 -11.155 1.00 0.00 56 GLY A C 5
ATOM 5082 O O . GLY A 1 56 ? 0.408 -10.327 -12.168 1.00 0.00 56 GLY A O 5
ATOM 5086 N N . THR A 1 57 ? 0.793 -9.064 -10.346 1.00 0.00 57 THR A N 5
ATOM 5087 C CA . THR A 1 57 ? 2.221 -8.925 -10.605 1.00 0.00 57 THR A CA 5
ATOM 5088 C C . THR A 1 57 ? 3.040 -9.415 -9.417 1.00 0.00 57 THR A C 5
ATOM 5089 O O . THR A 1 57 ? 2.553 -10.183 -8.588 1.00 0.00 57 THR A O 5
ATOM 5100 N N . ALA A 1 58 ? 4.286 -8.968 -9.347 1.00 0.00 58 ALA A N 5
ATOM 5101 C CA . ALA A 1 58 ? 5.184 -9.357 -8.267 1.00 0.00 58 ALA A CA 5
ATOM 5102 C C . ALA A 1 58 ? 4.791 -8.699 -6.949 1.00 0.00 58 ALA A C 5
ATOM 5103 O O . ALA A 1 58 ? 4.457 -9.377 -5.980 1.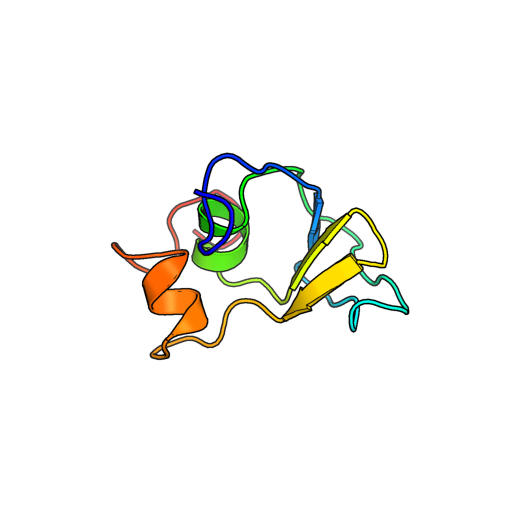00 0.00 58 ALA A O 5
ATOM 5110 N N . GLU A 1 59 ? 4.842 -7.372 -6.916 1.00 0.00 59 GLU A N 5
ATOM 5111 C CA . GLU A 1 59 ? 4.498 -6.624 -5.712 1.00 0.00 59 GLU A CA 5
ATOM 5112 C C . GLU A 1 59 ? 3.226 -7.168 -5.071 1.00 0.00 59 GLU A C 5
ATOM 5113 O O . GLU A 1 59 ? 3.283 -7.932 -4.108 1.00 0.00 59 GLU A O 5
ATOM 5125 N N . PHE A 1 60 ? 2.078 -6.760 -5.603 1.00 0.00 60 PHE A N 5
ATOM 5126 C CA . PHE A 1 60 ? 0.794 -7.195 -5.079 1.00 0.00 60 PHE A CA 5
ATOM 5127 C C . PHE A 1 60 ? 0.845 -8.618 -4.525 1.00 0.00 60 PHE A C 5
ATOM 5128 O O . PHE A 1 60 ? 0.887 -8.815 -3.314 1.00 0.00 60 PHE A O 5
ATOM 5145 N N . THR A 1 61 ? 0.824 -9.606 -5.410 1.00 0.00 61 THR A N 5
ATOM 5146 C CA . THR A 1 61 ? 0.849 -11.006 -4.993 1.00 0.00 61 THR A CA 5
ATOM 5147 C C . THR A 1 61 ? 1.751 -11.215 -3.777 1.00 0.00 61 THR A C 5
ATOM 5148 O O . THR A 1 61 ? 1.529 -12.130 -2.984 1.00 0.00 61 THR A O 5
ATOM 5159 N N . GLU A 1 62 ? 2.772 -10.375 -3.637 1.00 0.00 62 GLU A N 5
ATOM 5160 C CA . GLU A 1 62 ? 3.704 -10.486 -2.519 1.00 0.00 62 GLU A CA 5
ATOM 5161 C C . GLU A 1 62 ? 3.182 -9.774 -1.272 1.00 0.00 62 GLU A C 5
ATOM 5162 O O . GLU A 1 62 ? 3.469 -10.188 -0.149 1.00 0.00 62 GLU A O 5
ATOM 5174 N N . MET A 1 63 ? 2.432 -8.695 -1.470 1.00 0.00 63 MET A N 5
ATOM 5175 C CA . MET A 1 63 ? 1.895 -7.927 -0.352 1.00 0.00 63 MET A CA 5
ATOM 5176 C C . MET A 1 63 ? 0.524 -8.433 0.087 1.00 0.00 63 MET A C 5
ATOM 5177 O O . MET A 1 63 ? 0.206 -8.426 1.276 1.00 0.00 63 MET A O 5
ATOM 5191 N N . CYS A 1 64 ? -0.288 -8.866 -0.870 1.00 0.00 64 CYS A N 5
ATOM 5192 C CA . CYS A 1 64 ? -1.623 -9.366 -0.565 1.00 0.00 64 CYS A CA 5
ATOM 5193 C C . CYS A 1 64 ? -1.906 -10.664 -1.316 1.00 0.00 64 CYS A C 5
ATOM 5194 O O . CYS A 1 64 ? -2.594 -10.667 -2.337 1.00 0.00 64 CYS A O 5
ATOM 5201 N N . PRO A 1 65 ? -1.374 -11.785 -0.810 1.00 0.00 65 PRO A N 5
ATOM 5202 C CA . PRO A 1 65 ? -1.565 -13.100 -1.427 1.00 0.00 65 PRO A CA 5
ATOM 5203 C C . PRO A 1 65 ? -2.990 -13.616 -1.263 1.00 0.00 65 PRO A C 5
ATOM 5204 O O . PRO A 1 65 ? -3.407 -14.549 -1.950 1.00 0.00 65 PRO A O 5
ATOM 5215 N N . LYS A 1 66 ? -3.734 -13.001 -0.350 1.00 0.00 66 LYS A N 5
ATOM 5216 C CA . LYS A 1 66 ? -5.114 -13.396 -0.097 1.00 0.00 66 LYS A CA 5
ATOM 5217 C C . LYS A 1 66 ? -6.026 -12.942 -1.230 1.00 0.00 66 LYS A C 5
ATOM 5218 O O . LYS A 1 66 ? -7.068 -13.547 -1.485 1.00 0.00 66 LYS A O 5
ATOM 5237 N N . GLY A 1 67 ? -5.627 -11.870 -1.908 1.00 0.00 67 GLY A N 5
ATOM 5238 C CA . GLY A 1 67 ? -6.417 -11.350 -3.008 1.00 0.00 67 GLY A CA 5
ATOM 5239 C C . GLY A 1 67 ? -6.974 -9.969 -2.717 1.00 0.00 67 GLY A C 5
ATOM 5240 O O . GLY A 1 67 ? -6.993 -9.532 -1.566 1.00 0.00 67 GLY A O 5
ATOM 5244 N N . LYS A 1 68 ? -7.430 -9.284 -3.760 1.00 0.00 68 LYS A N 5
ATOM 5245 C CA . LYS A 1 68 ? -7.989 -7.945 -3.608 1.00 0.00 68 LYS A CA 5
ATOM 5246 C C . LYS A 1 68 ? -9.277 -7.983 -2.793 1.00 0.00 68 LYS A C 5
ATOM 5247 O O . LYS A 1 68 ? -10.152 -8.814 -3.036 1.00 0.00 68 LYS A O 5
ATOM 5266 N N . GLY A 1 69 ? -9.387 -7.078 -1.828 1.00 0.00 69 GLY A N 5
ATOM 5267 C CA . GLY A 1 69 ? -10.573 -7.026 -0.994 1.00 0.00 69 GLY A CA 5
ATOM 5268 C C . GLY A 1 69 ? -10.332 -7.579 0.396 1.00 0.00 69 GLY A C 5
ATOM 5269 O O . GLY A 1 69 ? -10.833 -8.649 0.743 1.00 0.00 69 GLY A O 5
ATOM 5273 N N . PHE A 1 70 ? -9.563 -6.847 1.191 1.00 0.00 70 PHE A N 5
ATOM 5274 C CA . PHE A 1 70 ? -9.254 -7.263 2.554 1.00 0.00 70 PHE A CA 5
ATOM 5275 C C . PHE A 1 70 ? -9.593 -6.159 3.546 1.00 0.00 70 PHE A C 5
ATOM 5276 O O . PHE A 1 70 ? -10.468 -6.317 4.397 1.00 0.00 70 PHE A O 5
ATOM 5293 N N . VAL A 1 71 ? -8.893 -5.040 3.427 1.00 0.00 71 VAL A N 5
ATOM 5294 C CA . VAL A 1 71 ? -9.112 -3.899 4.305 1.00 0.00 71 VAL A CA 5
ATOM 5295 C C . VAL A 1 71 ? -10.508 -3.311 4.095 1.00 0.00 71 VAL A C 5
ATOM 5296 O O . VAL A 1 71 ? -11.298 -3.836 3.310 1.00 0.00 71 VAL A O 5
ATOM 5309 N N . PRO A 1 72 ? -10.833 -2.213 4.797 1.00 0.00 72 PRO A N 5
ATOM 5310 C CA . PRO A 1 72 ? -12.133 -1.561 4.685 1.00 0.00 72 PRO A CA 5
ATOM 5311 C C . PRO A 1 72 ? -12.183 -0.551 3.544 1.00 0.00 72 PRO A C 5
ATOM 5312 O O . PRO A 1 72 ? -11.907 0.633 3.737 1.00 0.00 72 PRO A O 5
ATOM 5323 N N . ALA A 1 73 ? -12.536 -1.027 2.354 1.00 0.00 73 ALA A N 5
ATOM 5324 C CA . ALA A 1 73 ? -12.623 -0.167 1.181 1.00 0.00 73 ALA A CA 5
ATOM 5325 C C . ALA A 1 73 ? -12.695 -0.991 -0.098 1.00 0.00 73 ALA A C 5
ATOM 5326 O O . ALA A 1 73 ? -13.253 -0.549 -1.102 1.00 0.00 73 ALA A O 5
ATOM 5333 N N . GLY A 1 74 ? -12.130 -2.193 -0.054 1.00 0.00 74 GLY A N 5
ATOM 5334 C CA . GLY A 1 74 ? -12.143 -3.062 -1.216 1.00 0.00 74 GLY A CA 5
ATOM 5335 C C . GLY A 1 74 ? -12.838 -4.381 -0.944 1.00 0.00 74 GLY A C 5
ATOM 5336 O O . GLY A 1 74 ? -13.208 -5.099 -1.873 1.00 0.00 74 GLY A O 5
ATOM 5340 N N . GLU A 1 75 ? -13.016 -4.702 0.333 1.00 0.00 75 GLU A N 5
ATOM 5341 C CA . GLU A 1 75 ? -13.671 -5.943 0.727 1.00 0.00 75 GLU A CA 5
ATOM 5342 C C . GLU A 1 75 ? -14.886 -6.220 -0.153 1.00 0.00 75 GLU A C 5
ATOM 5343 O O . GLU A 1 75 ? -15.560 -5.248 -0.552 1.00 0.00 75 GLU A O 5
ATOM 5356 N N . SER A 1 1 ? 12.197 -3.645 0.396 1.00 0.00 1 SER A N 6
ATOM 5357 C CA . SER A 1 1 ? 12.846 -3.875 -0.922 1.00 0.00 1 SER A CA 6
ATOM 5358 C C . SER A 1 1 ? 12.857 -5.358 -1.280 1.00 0.00 1 SER A C 6
ATOM 5359 O O . SER A 1 1 ? 13.204 -5.734 -2.400 1.00 0.00 1 SER A O 6
ATOM 5369 N N . ALA A 1 2 ? 12.475 -6.197 -0.322 1.00 0.00 2 ALA A N 6
ATOM 5370 C CA . ALA A 1 2 ? 12.441 -7.639 -0.540 1.00 0.00 2 ALA A CA 6
ATOM 5371 C C . ALA A 1 2 ? 12.029 -8.376 0.730 1.00 0.00 2 ALA A C 6
ATOM 5372 O O . ALA A 1 2 ? 12.091 -7.825 1.828 1.00 0.00 2 ALA A O 6
ATOM 5379 N N . ASP A 1 3 ? 11.609 -9.628 0.571 1.00 0.00 3 ASP A N 6
ATOM 5380 C CA . ASP A 1 3 ? 11.186 -10.442 1.704 1.00 0.00 3 ASP A CA 6
ATOM 5381 C C . ASP A 1 3 ? 10.076 -9.749 2.488 1.00 0.00 3 ASP A C 6
ATOM 5382 O O . ASP A 1 3 ? 9.862 -8.545 2.347 1.00 0.00 3 ASP A O 6
ATOM 5391 N N . GLN A 1 4 ? 9.373 -10.517 3.313 1.00 0.00 4 GLN A N 6
ATOM 5392 C CA . GLN A 1 4 ? 8.286 -9.977 4.120 1.00 0.00 4 GLN A CA 6
ATOM 5393 C C . GLN A 1 4 ? 8.674 -8.629 4.721 1.00 0.00 4 GLN A C 6
ATOM 5394 O O . GLN A 1 4 ? 9.622 -8.536 5.501 1.00 0.00 4 GLN A O 6
ATOM 5408 N N . PRO A 1 5 ? 7.941 -7.563 4.363 1.00 0.00 5 PRO A N 6
ATOM 5409 C CA . PRO A 1 5 ? 8.207 -6.211 4.865 1.00 0.00 5 PRO A CA 6
ATOM 5410 C C . PRO A 1 5 ? 8.196 -6.148 6.389 1.00 0.00 5 PRO A C 6
ATOM 5411 O O . PRO A 1 5 ? 7.674 -7.044 7.053 1.00 0.00 5 PRO A O 6
ATOM 5422 N N . LYS A 1 6 ? 8.776 -5.085 6.937 1.00 0.00 6 LYS A N 6
ATOM 5423 C CA . LYS A 1 6 ? 8.833 -4.907 8.383 1.00 0.00 6 LYS A CA 6
ATOM 5424 C C . LYS A 1 6 ? 7.567 -4.232 8.899 1.00 0.00 6 LYS A C 6
ATOM 5425 O O . LYS A 1 6 ? 6.686 -3.864 8.122 1.00 0.00 6 LYS A O 6
ATOM 5444 N N . GLU A 1 7 ? 7.483 -4.072 10.215 1.00 0.00 7 GLU A N 6
ATOM 5445 C CA . GLU A 1 7 ? 6.325 -3.441 10.837 1.00 0.00 7 GLU A CA 6
ATOM 5446 C C . GLU A 1 7 ? 6.254 -1.960 10.477 1.00 0.00 7 GLU A C 6
ATOM 5447 O O . GLU A 1 7 ? 6.280 -1.098 11.354 1.00 0.00 7 GLU A O 6
ATOM 5459 N N . GLU A 1 8 ? 6.163 -1.674 9.183 1.00 0.00 8 GLU A N 6
ATOM 5460 C CA . GLU A 1 8 ? 6.088 -0.297 8.708 1.00 0.00 8 GLU A CA 6
ATOM 5461 C C . GLU A 1 8 ? 4.656 0.071 8.330 1.00 0.00 8 GLU A C 6
ATOM 5462 O O . GLU A 1 8 ? 4.099 -0.465 7.374 1.00 0.00 8 GLU A O 6
ATOM 5474 N N . LYS A 1 9 ? 4.068 0.990 9.090 1.00 0.00 9 LYS A N 6
ATOM 5475 C CA . LYS A 1 9 ? 2.700 1.430 8.837 1.00 0.00 9 LYS A CA 6
ATOM 5476 C C . LYS A 1 9 ? 2.669 2.885 8.379 1.00 0.00 9 LYS A C 6
ATOM 5477 O O . LYS A 1 9 ? 3.137 3.779 9.084 1.00 0.00 9 LYS A O 6
ATOM 5496 N N . LYS A 1 10 ? 2.110 3.116 7.195 1.00 0.00 10 LYS A N 6
ATOM 5497 C CA . LYS A 1 10 ? 2.010 4.461 6.642 1.00 0.00 10 LYS A CA 6
ATOM 5498 C C . LYS A 1 10 ? 0.630 4.689 6.036 1.00 0.00 10 LYS A C 6
ATOM 5499 O O . LYS A 1 10 ? -0.259 3.845 6.157 1.00 0.00 10 LYS A O 6
ATOM 5518 N N . GLU A 1 11 ? 0.454 5.832 5.384 1.00 0.00 11 GLU A N 6
ATOM 5519 C CA . GLU A 1 11 ? -0.821 6.166 4.761 1.00 0.00 11 GLU A CA 6
ATOM 5520 C C . GLU A 1 11 ? -1.019 5.382 3.468 1.00 0.00 11 GLU A C 6
ATOM 5521 O O . GLU A 1 11 ? -0.084 5.211 2.685 1.00 0.00 11 GLU A O 6
ATOM 5533 N N . CYS A 1 12 ? -2.244 4.914 3.248 1.00 0.00 12 CYS A N 6
ATOM 5534 C CA . CYS A 1 12 ? -2.568 4.156 2.047 1.00 0.00 12 CYS A CA 6
ATOM 5535 C C . CYS A 1 12 ? -3.216 5.059 1.008 1.00 0.00 12 CYS A C 6
ATOM 5536 O O . CYS A 1 12 ? -4.400 5.379 1.100 1.00 0.00 12 CYS A O 6
ATOM 5543 N N . TYR A 1 13 ? -2.429 5.480 0.027 1.00 0.00 13 TYR A N 6
ATOM 5544 C CA . TYR A 1 13 ? -2.924 6.363 -1.019 1.00 0.00 13 TYR A CA 6
ATOM 5545 C C . TYR A 1 13 ? -3.788 5.618 -2.026 1.00 0.00 13 TYR A C 6
ATOM 5546 O O . TYR A 1 13 ? -3.473 4.495 -2.423 1.00 0.00 13 TYR A O 6
ATOM 5564 N N . TYR A 1 14 ? -4.871 6.266 -2.445 1.00 0.00 14 TYR A N 6
ATOM 5565 C CA . TYR A 1 14 ? -5.784 5.693 -3.424 1.00 0.00 14 TYR A CA 6
ATOM 5566 C C . TYR A 1 14 ? -5.548 6.337 -4.789 1.00 0.00 14 TYR A C 6
ATOM 5567 O O . TYR A 1 14 ? -5.703 5.687 -5.824 1.00 0.00 14 TYR A O 6
ATOM 5585 N N . ASN A 1 15 ? -5.118 7.604 -4.785 1.00 0.00 15 ASN A N 6
ATOM 5586 C CA . ASN A 1 15 ? -4.798 8.302 -6.028 1.00 0.00 15 ASN A CA 6
ATOM 5587 C C . ASN A 1 15 ? -3.376 7.919 -6.407 1.00 0.00 15 ASN A C 6
ATOM 5588 O O . ASN A 1 15 ? -3.150 6.831 -6.923 1.00 0.00 15 ASN A O 6
ATOM 5599 N N . LEU A 1 16 ? -2.409 8.780 -6.107 1.00 0.00 16 LEU A N 6
ATOM 5600 C CA . LEU A 1 16 ? -1.014 8.442 -6.350 1.00 0.00 16 LEU A CA 6
ATOM 5601 C C . LEU A 1 16 ? -0.073 9.220 -5.447 1.00 0.00 16 LEU A C 6
ATOM 5602 O O . LEU A 1 16 ? -0.476 9.747 -4.417 1.00 0.00 16 LEU A O 6
ATOM 5618 N N . ASN A 1 17 ? 1.191 9.277 -5.837 1.00 0.00 17 ASN A N 6
ATOM 5619 C CA . ASN A 1 17 ? 2.201 9.975 -5.058 1.00 0.00 17 ASN A CA 6
ATOM 5620 C C . ASN A 1 17 ? 3.517 10.037 -5.820 1.00 0.00 17 ASN A C 6
ATOM 5621 O O . ASN A 1 17 ? 4.251 11.021 -5.739 1.00 0.00 17 ASN A O 6
ATOM 5632 N N . ASP A 1 18 ? 3.810 8.971 -6.555 1.00 0.00 18 ASP A N 6
ATOM 5633 C CA . ASP A 1 18 ? 5.039 8.895 -7.332 1.00 0.00 18 ASP A CA 6
ATOM 5634 C C . ASP A 1 18 ? 6.253 9.101 -6.437 1.00 0.00 18 ASP A C 6
ATOM 5635 O O . ASP A 1 18 ? 7.342 9.426 -6.909 1.00 0.00 18 ASP A O 6
ATOM 5644 N N . ALA A 1 19 ? 6.053 8.909 -5.138 1.00 0.00 19 ALA A N 6
ATOM 5645 C CA . ALA A 1 19 ? 7.125 9.072 -4.167 1.00 0.00 19 ALA A CA 6
ATOM 5646 C C . ALA A 1 19 ? 7.932 10.331 -4.450 1.00 0.00 19 ALA A C 6
ATOM 5647 O O . ALA A 1 19 ? 9.154 10.278 -4.585 1.00 0.00 19 ALA A O 6
ATOM 5654 N N . SER A 1 20 ? 7.241 11.465 -4.534 1.00 0.00 20 SER A N 6
ATOM 5655 C CA . SER A 1 20 ? 7.903 12.739 -4.797 1.00 0.00 20 SER A CA 6
ATOM 5656 C C . SER A 1 20 ? 6.896 13.869 -5.009 1.00 0.00 20 SER A C 6
ATOM 5657 O O . SER A 1 20 ? 7.212 15.036 -4.778 1.00 0.00 20 SER A O 6
ATOM 5665 N N . LEU A 1 21 ? 5.688 13.527 -5.444 1.00 0.00 21 LEU A N 6
ATOM 5666 C CA . LEU A 1 21 ? 4.654 14.531 -5.676 1.00 0.00 21 LEU A CA 6
ATOM 5667 C C . LEU A 1 21 ? 3.533 14.414 -4.647 1.00 0.00 21 LEU A C 6
ATOM 5668 O O . LEU A 1 21 ? 2.710 15.318 -4.509 1.00 0.00 21 LEU A O 6
ATOM 5684 N N . CYS A 1 22 ? 3.516 13.300 -3.918 1.00 0.00 22 CYS A N 6
ATOM 5685 C CA . CYS A 1 22 ? 2.504 13.067 -2.888 1.00 0.00 22 CYS A CA 6
ATOM 5686 C C . CYS A 1 22 ? 1.100 13.374 -3.410 1.00 0.00 22 CYS A C 6
ATOM 5687 O O . CYS A 1 22 ? 0.732 14.536 -3.585 1.00 0.00 22 CYS A O 6
ATOM 5694 N N . ASP A 1 23 ? 0.315 12.324 -3.653 1.00 0.00 23 ASP A N 6
ATOM 5695 C CA . ASP A 1 23 ? -1.049 12.485 -4.155 1.00 0.00 23 ASP A CA 6
ATOM 5696 C C . ASP A 1 23 ? -2.037 11.627 -3.362 1.00 0.00 23 ASP A C 6
ATOM 5697 O O . ASP A 1 23 ? -2.539 10.619 -3.857 1.00 0.00 23 ASP A O 6
ATOM 5706 N N . ASN A 1 24 ? -2.309 12.037 -2.127 1.00 0.00 24 ASN A N 6
ATOM 5707 C CA . ASN A 1 24 ? -3.230 11.311 -1.256 1.00 0.00 24 ASN A CA 6
ATOM 5708 C C . ASN A 1 24 ? -4.686 11.628 -1.588 1.00 0.00 24 ASN A C 6
ATOM 5709 O O . ASN A 1 24 ? -4.984 12.249 -2.608 1.00 0.00 24 ASN A O 6
ATOM 5720 N N . VAL A 1 25 ? -5.584 11.189 -0.708 1.00 0.00 25 VAL A N 6
ATOM 5721 C CA . VAL A 1 25 ? -7.018 11.408 -0.875 1.00 0.00 25 VAL A CA 6
ATOM 5722 C C . VAL A 1 25 ? -7.807 10.342 -0.124 1.00 0.00 25 VAL A C 6
ATOM 5723 O O . VAL A 1 25 ? -8.434 9.474 -0.733 1.00 0.00 25 VAL A O 6
ATOM 5736 N N . LEU A 1 26 ? -7.758 10.405 1.203 1.00 0.00 26 LEU A N 6
ATOM 5737 C CA . LEU A 1 26 ? -8.454 9.435 2.042 1.00 0.00 26 LEU A CA 6
ATOM 5738 C C . LEU A 1 26 ? -7.585 8.200 2.242 1.00 0.00 26 LEU A C 6
ATOM 5739 O O . LEU A 1 26 ? -8.040 7.068 2.074 1.00 0.00 26 LEU A O 6
ATOM 5755 N N . ALA A 1 27 ? -6.322 8.430 2.587 1.00 0.00 27 ALA A N 6
ATOM 5756 C CA . ALA A 1 27 ? -5.372 7.345 2.793 1.00 0.00 27 ALA A CA 6
ATOM 5757 C C . ALA A 1 27 ? -5.178 7.035 4.274 1.00 0.00 27 ALA A C 6
ATOM 5758 O O . ALA A 1 27 ? -4.570 7.814 5.009 1.00 0.00 27 ALA A O 6
ATOM 5765 N N . PRO A 1 28 ? -5.682 5.876 4.725 1.00 0.00 28 PRO A N 6
ATOM 5766 C CA . PRO A 1 28 ? -5.553 5.445 6.120 1.00 0.00 28 PRO A CA 6
ATOM 5767 C C . PRO A 1 28 ? -4.133 4.987 6.437 1.00 0.00 28 PRO A C 6
ATOM 5768 O O . PRO A 1 28 ? -3.395 4.575 5.545 1.00 0.00 28 PRO A O 6
ATOM 5779 N N . ASN A 1 29 ? -3.752 5.062 7.706 1.00 0.00 29 ASN A N 6
ATOM 5780 C CA . ASN A 1 29 ? -2.412 4.654 8.116 1.00 0.00 29 ASN A CA 6
ATOM 5781 C C . ASN A 1 29 ? -2.379 3.174 8.483 1.00 0.00 29 ASN A C 6
ATOM 5782 O O . ASN A 1 29 ? -2.722 2.792 9.602 1.00 0.00 29 ASN A O 6
ATOM 5793 N N . VAL A 1 30 ? -1.960 2.349 7.531 1.00 0.00 30 VAL A N 6
ATOM 5794 C CA . VAL A 1 30 ? -1.876 0.909 7.745 1.00 0.00 30 VAL A CA 6
ATOM 5795 C C . VAL A 1 30 ? -0.521 0.373 7.302 1.00 0.00 30 VAL A C 6
ATOM 5796 O O . VAL A 1 30 ? 0.404 1.139 7.028 1.00 0.00 30 VAL A O 6
ATOM 5809 N N . THR A 1 31 ? -0.411 -0.948 7.222 1.00 0.00 31 THR A N 6
ATOM 5810 C CA . THR A 1 31 ? 0.827 -1.585 6.797 1.00 0.00 31 THR A CA 6
ATOM 5811 C C . THR A 1 31 ? 0.773 -1.908 5.308 1.00 0.00 31 THR A C 6
ATOM 5812 O O . THR A 1 31 ? -0.208 -2.471 4.823 1.00 0.00 31 THR A O 6
ATOM 5823 N N . LYS A 1 32 ? 1.830 -1.537 4.590 1.00 0.00 32 LYS A N 6
ATOM 5824 C CA . LYS A 1 32 ? 1.910 -1.773 3.150 1.00 0.00 32 LYS A CA 6
ATOM 5825 C C . LYS A 1 32 ? 1.154 -3.034 2.748 1.00 0.00 32 LYS A C 6
ATOM 5826 O O . LYS A 1 32 ? 0.403 -3.035 1.773 1.00 0.00 32 LYS A O 6
ATOM 5845 N N . GLN A 1 33 ? 1.356 -4.105 3.504 1.00 0.00 33 GLN A N 6
ATOM 5846 C CA . GLN A 1 33 ? 0.691 -5.370 3.222 1.00 0.00 33 GLN A CA 6
ATOM 5847 C C . GLN A 1 33 ? -0.820 -5.184 3.149 1.00 0.00 33 GLN A C 6
ATOM 5848 O O . GLN A 1 33 ? -1.428 -5.375 2.097 1.00 0.00 33 GLN A O 6
ATOM 5862 N N . GLU A 1 34 ? -1.421 -4.807 4.271 1.00 0.00 34 GLU A N 6
ATOM 5863 C CA . GLU A 1 34 ? -2.863 -4.596 4.330 1.00 0.00 34 GLU A CA 6
ATOM 5864 C C . GLU A 1 34 ? -3.320 -3.631 3.241 1.00 0.00 34 GLU A C 6
ATOM 5865 O O . GLU A 1 34 ? -4.247 -3.924 2.484 1.00 0.00 34 GLU A O 6
ATOM 5877 N N . CYS A 1 35 ? -2.666 -2.478 3.172 1.00 0.00 35 CYS A N 6
ATOM 5878 C CA . CYS A 1 35 ? -3.009 -1.465 2.183 1.00 0.00 35 CYS A CA 6
ATOM 5879 C C . CYS A 1 35 ? -2.913 -2.017 0.764 1.00 0.00 35 CYS A C 6
ATOM 5880 O O . CYS A 1 35 ? -3.929 -2.256 0.111 1.00 0.00 35 CYS A O 6
ATOM 5887 N N . CYS A 1 36 ? -1.687 -2.204 0.287 1.00 0.00 36 CYS A N 6
ATOM 5888 C CA . CYS A 1 36 ? -1.461 -2.715 -1.061 1.00 0.00 36 CYS A CA 6
ATOM 5889 C C . CYS A 1 36 ? -2.345 -3.926 -1.352 1.00 0.00 36 CYS A C 6
ATOM 5890 O O . CYS A 1 36 ? -2.812 -4.105 -2.476 1.00 0.00 36 CYS A O 6
ATOM 5897 N N . CYS A 1 37 ? -2.573 -4.751 -0.335 1.00 0.00 37 CYS A N 6
ATOM 5898 C CA . CYS A 1 37 ? -3.406 -5.941 -0.493 1.00 0.00 37 CYS A CA 6
ATOM 5899 C C . CYS A 1 37 ? -4.866 -5.550 -0.705 1.00 0.00 37 CYS A C 6
ATOM 5900 O O . CYS A 1 37 ? -5.651 -6.316 -1.263 1.00 0.00 37 CYS A O 6
ATOM 5907 N N . THR A 1 38 ? -5.223 -4.347 -0.262 1.00 0.00 38 THR A N 6
ATOM 5908 C CA . THR A 1 38 ? -6.587 -3.854 -0.411 1.00 0.00 38 THR A CA 6
ATOM 5909 C C . THR A 1 38 ? -6.806 -3.276 -1.805 1.00 0.00 38 THR A C 6
ATOM 5910 O O . THR A 1 38 ? -7.886 -3.417 -2.378 1.00 0.00 38 THR A O 6
ATOM 5921 N N . SER A 1 39 ? -5.769 -2.621 -2.334 1.00 0.00 39 SER A N 6
ATOM 5922 C CA . SER A 1 39 ? -5.816 -2.004 -3.660 1.00 0.00 39 SER A CA 6
ATOM 5923 C C . SER A 1 39 ? -6.096 -0.513 -3.540 1.00 0.00 39 SER A C 6
ATOM 5924 O O . SER A 1 39 ? -7.083 -0.105 -2.928 1.00 0.00 39 SER A O 6
ATOM 5932 N N . GLY A 1 40 ? -5.217 0.299 -4.116 1.00 0.00 40 GLY A N 6
ATOM 5933 C CA . GLY A 1 40 ? -5.395 1.731 -4.043 1.00 0.00 40 GLY A CA 6
ATOM 5934 C C . GLY A 1 40 ? -4.504 2.510 -4.993 1.00 0.00 40 GLY A C 6
ATOM 5935 O O . GLY A 1 40 ? -4.896 2.796 -6.125 1.00 0.00 40 GLY A O 6
ATOM 5939 N N . ALA A 1 41 ? -3.316 2.884 -4.524 1.00 0.00 41 ALA A N 6
ATOM 5940 C CA . ALA A 1 41 ? -2.390 3.667 -5.332 1.00 0.00 41 ALA A CA 6
ATOM 5941 C C . ALA A 1 41 ? -0.951 3.430 -4.947 1.00 0.00 41 ALA A C 6
ATOM 5942 O O . ALA A 1 41 ? -0.187 2.809 -5.679 1.00 0.00 41 ALA A O 6
ATOM 5949 N N . GLY A 1 42 ? -0.597 3.974 -3.792 1.00 0.00 42 GLY A N 6
ATOM 5950 C CA . GLY A 1 42 ? 0.749 3.870 -3.287 1.00 0.00 42 GLY A CA 6
ATOM 5951 C C . GLY A 1 42 ? 0.778 3.961 -1.772 1.00 0.00 42 GLY A C 6
ATOM 5952 O O . GLY A 1 42 ? 0.004 4.706 -1.176 1.00 0.00 42 GLY A O 6
ATOM 5956 N N . TRP A 1 43 ? 1.654 3.189 -1.140 1.00 0.00 43 TRP A N 6
ATOM 5957 C CA . TRP A 1 43 ? 1.744 3.189 0.317 1.00 0.00 43 TRP A CA 6
ATOM 5958 C C . TRP A 1 43 ? 3.041 3.828 0.806 1.00 0.00 43 TRP A C 6
ATOM 5959 O O . TRP A 1 43 ? 4.132 3.329 0.529 1.00 0.00 43 TRP A O 6
ATOM 5980 N N . GLY A 1 44 ? 2.916 4.932 1.546 1.00 0.00 44 GLY A N 6
ATOM 5981 C CA . GLY A 1 44 ? 4.090 5.602 2.068 1.00 0.00 44 GLY A CA 6
ATOM 5982 C C . GLY A 1 44 ? 3.766 6.754 2.998 1.00 0.00 44 GLY A C 6
ATOM 5983 O O . GLY A 1 44 ? 2.667 6.831 3.551 1.00 0.00 44 GLY A O 6
ATOM 5987 N N . ASP A 1 45 ? 4.739 7.644 3.176 1.00 0.00 45 ASP A N 6
ATOM 5988 C CA . ASP A 1 45 ? 4.575 8.800 4.049 1.00 0.00 45 ASP A CA 6
ATOM 5989 C C . ASP A 1 45 ? 4.680 10.110 3.269 1.00 0.00 45 ASP A C 6
ATOM 5990 O O . ASP A 1 45 ? 5.771 10.639 3.062 1.00 0.00 45 ASP A O 6
ATOM 5999 N N . ASN A 1 46 ? 3.529 10.626 2.854 1.00 0.00 46 ASN A N 6
ATOM 6000 C CA . ASN A 1 46 ? 3.453 11.882 2.110 1.00 0.00 46 ASN A CA 6
ATOM 6001 C C . ASN A 1 46 ? 4.695 12.132 1.259 1.00 0.00 46 ASN A C 6
ATOM 6002 O O . ASN A 1 46 ? 5.730 12.569 1.762 1.00 0.00 46 ASN A O 6
ATOM 6013 N N . CYS A 1 47 ? 4.573 11.873 -0.042 1.00 0.00 47 CYS A N 6
ATOM 6014 C CA . CYS A 1 47 ? 5.673 12.091 -0.975 1.00 0.00 47 CYS A CA 6
ATOM 6015 C C . CYS A 1 47 ? 6.630 10.903 -1.009 1.00 0.00 47 CYS A C 6
ATOM 6016 O O . CYS A 1 47 ? 7.371 10.722 -1.974 1.00 0.00 47 CYS A O 6
ATOM 6023 N N . GLU A 1 48 ? 6.606 10.090 0.041 1.00 0.00 48 GLU A N 6
ATOM 6024 C CA . GLU A 1 48 ? 7.465 8.915 0.118 1.00 0.00 48 GLU A CA 6
ATOM 6025 C C . GLU A 1 48 ? 6.611 7.648 0.040 1.00 0.00 48 GLU A C 6
ATOM 6026 O O . GLU A 1 48 ? 6.503 6.889 1.000 1.00 0.00 48 GLU A O 6
ATOM 6038 N N . ILE A 1 49 ? 5.978 7.454 -1.113 1.00 0.00 49 ILE A N 6
ATOM 6039 C CA . ILE A 1 49 ? 5.101 6.314 -1.332 1.00 0.00 49 ILE A CA 6
ATOM 6040 C C . ILE A 1 49 ? 5.591 5.408 -2.461 1.00 0.00 49 ILE A C 6
ATOM 6041 O O . ILE A 1 49 ? 6.338 5.835 -3.342 1.00 0.00 49 ILE A O 6
ATOM 6057 N N . PHE A 1 50 ? 5.139 4.155 -2.423 1.00 0.00 50 PHE A N 6
ATOM 6058 C CA . PHE A 1 50 ? 5.498 3.169 -3.436 1.00 0.00 50 PHE A CA 6
ATOM 6059 C C . PHE A 1 50 ? 4.244 2.678 -4.160 1.00 0.00 50 PHE A C 6
ATOM 6060 O O . PHE A 1 50 ? 3.390 2.020 -3.566 1.00 0.00 50 PHE A O 6
ATOM 6077 N N . PRO A 1 51 ? 4.118 3.004 -5.455 1.00 0.00 51 PRO A N 6
ATOM 6078 C CA . PRO A 1 51 ? 2.966 2.611 -6.269 1.00 0.00 51 PRO A CA 6
ATOM 6079 C C . PRO A 1 51 ? 2.506 1.177 -6.007 1.00 0.00 51 PRO A C 6
ATOM 6080 O O . PRO A 1 51 ? 3.122 0.221 -6.477 1.00 0.00 51 PRO A O 6
ATOM 6091 N N . CYS A 1 52 ? 1.412 1.040 -5.262 1.00 0.00 52 CYS A N 6
ATOM 6092 C CA . CYS A 1 52 ? 0.856 -0.268 -4.948 1.00 0.00 52 CYS A CA 6
ATOM 6093 C C . CYS A 1 52 ? -0.654 -0.219 -4.754 1.00 0.00 52 CYS A C 6
ATOM 6094 O O . CYS A 1 52 ? -1.234 0.796 -4.313 1.00 0.00 52 CYS A O 6
ATOM 6101 N N . PRO A 1 53 ? -1.309 -1.341 -5.071 1.00 0.00 53 PRO A N 6
ATOM 6102 C CA . PRO A 1 53 ? -0.645 -2.535 -5.590 1.00 0.00 53 PRO A CA 6
ATOM 6103 C C . PRO A 1 53 ? -0.507 -2.494 -7.108 1.00 0.00 53 PRO A C 6
ATOM 6104 O O . PRO A 1 53 ? -0.848 -1.496 -7.743 1.00 0.00 53 PRO A O 6
ATOM 6115 N N . VAL A 1 54 ? -0.006 -3.580 -7.687 1.00 0.00 54 VAL A N 6
ATOM 6116 C CA . VAL A 1 54 ? 0.171 -3.657 -9.133 1.00 0.00 54 VAL A CA 6
ATOM 6117 C C . VAL A 1 54 ? -0.804 -4.652 -9.757 1.00 0.00 54 VAL A C 6
ATOM 6118 O O . VAL A 1 54 ? -0.848 -4.809 -10.977 1.00 0.00 54 VAL A O 6
ATOM 6131 N N . LEU A 1 55 ? -1.588 -5.318 -8.913 1.00 0.00 55 LEU A N 6
ATOM 6132 C CA . LEU A 1 55 ? -2.566 -6.292 -9.383 1.00 0.00 55 LEU A CA 6
ATOM 6133 C C . LEU A 1 55 ? -1.898 -7.386 -10.211 1.00 0.00 55 LEU A C 6
ATOM 6134 O O . LEU A 1 55 ? -1.224 -7.104 -11.203 1.00 0.00 55 LEU A O 6
ATOM 6150 N N . GLY A 1 56 ? -2.091 -8.634 -9.798 1.00 0.00 56 GLY A N 6
ATOM 6151 C CA . GLY A 1 56 ? -1.503 -9.751 -10.514 1.00 0.00 56 GLY A CA 6
ATOM 6152 C C . GLY A 1 56 ? -0.089 -9.461 -10.977 1.00 0.00 56 GLY A C 6
ATOM 6153 O O . GLY A 1 56 ? 0.264 -9.733 -12.124 1.00 0.00 56 GLY A O 6
ATOM 6157 N N . THR A 1 57 ? 0.722 -8.906 -10.082 1.00 0.00 57 THR A N 6
ATOM 6158 C CA . THR A 1 57 ? 2.104 -8.576 -10.405 1.00 0.00 57 THR A CA 6
ATOM 6159 C C . THR A 1 57 ? 3.037 -8.943 -9.256 1.00 0.00 57 THR A C 6
ATOM 6160 O O . THR A 1 57 ? 2.686 -9.741 -8.387 1.00 0.00 57 THR A O 6
ATOM 6171 N N . ALA A 1 58 ? 4.226 -8.353 -9.262 1.00 0.00 58 ALA A N 6
ATOM 6172 C CA . ALA A 1 58 ? 5.218 -8.612 -8.226 1.00 0.00 58 ALA A CA 6
ATOM 6173 C C . ALA A 1 58 ? 4.784 -8.035 -6.883 1.00 0.00 58 ALA A C 6
ATOM 6174 O O . ALA A 1 58 ? 4.598 -8.767 -5.912 1.00 0.00 58 ALA A O 6
ATOM 6181 N N . GLU A 1 59 ? 4.633 -6.717 -6.829 1.00 0.00 59 GLU A N 6
ATOM 6182 C CA . GLU A 1 59 ? 4.229 -6.049 -5.598 1.00 0.00 59 GLU A CA 6
ATOM 6183 C C . GLU A 1 59 ? 2.998 -6.715 -4.987 1.00 0.00 59 GLU A C 6
ATOM 6184 O O . GLU A 1 59 ? 3.109 -7.469 -4.021 1.00 0.00 59 GLU A O 6
ATOM 6196 N N . PHE A 1 60 ? 1.825 -6.426 -5.543 1.00 0.00 60 PHE A N 6
ATOM 6197 C CA . PHE A 1 60 ? 0.583 -6.993 -5.035 1.00 0.00 60 PHE A CA 6
ATOM 6198 C C . PHE A 1 60 ? 0.742 -8.448 -4.613 1.00 0.00 60 PHE A C 6
ATOM 6199 O O . PHE A 1 60 ? 0.775 -8.751 -3.426 1.00 0.00 60 PHE A O 6
ATOM 6216 N N . THR A 1 61 ? 0.813 -9.348 -5.591 1.00 0.00 61 THR A N 6
ATOM 6217 C CA . THR A 1 61 ? 0.939 -10.777 -5.314 1.00 0.00 61 THR A CA 6
ATOM 6218 C C . THR A 1 61 ? 1.737 -11.032 -4.038 1.00 0.00 61 THR A C 6
ATOM 6219 O O . THR A 1 61 ? 1.432 -11.954 -3.282 1.00 0.00 61 THR A O 6
ATOM 6230 N N . GLU A 1 62 ? 2.755 -10.212 -3.800 1.00 0.00 62 GLU A N 6
ATOM 6231 C CA . GLU A 1 62 ? 3.586 -10.357 -2.608 1.00 0.00 62 GLU A CA 6
ATOM 6232 C C . GLU A 1 62 ? 2.841 -9.891 -1.359 1.00 0.00 62 GLU A C 6
ATOM 6233 O O . GLU A 1 62 ? 2.891 -10.540 -0.314 1.00 0.00 62 GLU A O 6
ATOM 6245 N N . MET A 1 63 ? 2.161 -8.757 -1.475 1.00 0.00 63 MET A N 6
ATOM 6246 C CA . MET A 1 63 ? 1.412 -8.184 -0.363 1.00 0.00 63 MET A CA 6
ATOM 6247 C C . MET A 1 63 ? -0.027 -8.693 -0.325 1.00 0.00 63 MET A C 6
ATOM 6248 O O . MET A 1 63 ? -0.773 -8.385 0.604 1.00 0.00 63 MET A O 6
ATOM 6262 N N . CYS A 1 64 ? -0.420 -9.454 -1.338 1.00 0.00 64 CYS A N 6
ATOM 6263 C CA . CYS A 1 64 ? -1.779 -9.978 -1.407 1.00 0.00 64 CYS A CA 6
ATOM 6264 C C . CYS A 1 64 ? -1.805 -11.369 -2.032 1.00 0.00 64 CYS A C 6
ATOM 6265 O O . CYS A 1 64 ? -1.986 -11.515 -3.241 1.00 0.00 64 CYS A O 6
ATOM 6272 N N . PRO A 1 65 ? -1.628 -12.410 -1.206 1.00 0.00 65 PRO A N 6
ATOM 6273 C CA . PRO A 1 65 ? -1.635 -13.799 -1.669 1.00 0.00 65 PRO A CA 6
ATOM 6274 C C . PRO A 1 65 ? -3.048 -14.318 -1.909 1.00 0.00 65 PRO A C 6
ATOM 6275 O O . PRO A 1 65 ? -3.242 -15.477 -2.273 1.00 0.00 65 PRO A O 6
ATOM 6286 N N . LYS A 1 66 ? -4.033 -13.449 -1.702 1.00 0.00 66 LYS A N 6
ATOM 6287 C CA . LYS A 1 66 ? -5.432 -13.814 -1.895 1.00 0.00 66 LYS A CA 6
ATOM 6288 C C . LYS A 1 66 ? -5.988 -13.180 -3.166 1.00 0.00 66 LYS A C 6
ATOM 6289 O O . LYS A 1 66 ? -6.471 -13.876 -4.060 1.00 0.00 66 LYS A O 6
ATOM 6308 N N . GLY A 1 67 ? -5.917 -11.855 -3.238 1.00 0.00 67 GLY A N 6
ATOM 6309 C CA . GLY A 1 67 ? -6.417 -11.148 -4.403 1.00 0.00 67 GLY A CA 6
ATOM 6310 C C . GLY A 1 67 ? -7.057 -9.820 -4.045 1.00 0.00 67 GLY A C 6
ATOM 6311 O O . GLY A 1 67 ? -7.260 -9.519 -2.869 1.00 0.00 67 GLY A O 6
ATOM 6315 N N . LYS A 1 68 ? -7.373 -9.024 -5.061 1.00 0.00 68 LYS A N 6
ATOM 6316 C CA . LYS A 1 68 ? -7.994 -7.722 -4.848 1.00 0.00 68 LYS A CA 6
ATOM 6317 C C . LYS A 1 68 ? -9.006 -7.782 -3.709 1.00 0.00 68 LYS A C 6
ATOM 6318 O O . LYS A 1 68 ? -9.793 -8.723 -3.613 1.00 0.00 68 LYS A O 6
ATOM 6337 N N . GLY A 1 69 ? -8.980 -6.771 -2.846 1.00 0.00 69 GLY A N 6
ATOM 6338 C CA . GLY A 1 69 ? -9.900 -6.730 -1.725 1.00 0.00 69 GLY A CA 6
ATOM 6339 C C . GLY A 1 69 ? -9.692 -7.881 -0.764 1.00 0.00 69 GLY A C 6
ATOM 6340 O O . GLY A 1 69 ? -10.453 -8.849 -0.767 1.00 0.00 69 GLY A O 6
ATOM 6344 N N . PHE A 1 70 ? -8.655 -7.778 0.057 1.00 0.00 70 PHE A N 6
ATOM 6345 C CA . PHE A 1 70 ? -8.341 -8.818 1.028 1.00 0.00 70 PHE A CA 6
ATOM 6346 C C . PHE A 1 70 ? -9.158 -8.639 2.302 1.00 0.00 70 PHE A C 6
ATOM 6347 O O . PHE A 1 70 ? -9.826 -9.568 2.758 1.00 0.00 70 PHE A O 6
ATOM 6364 N N . VAL A 1 71 ? -9.099 -7.443 2.871 1.00 0.00 71 VAL A N 6
ATOM 6365 C CA . VAL A 1 71 ? -9.837 -7.144 4.093 1.00 0.00 71 VAL A CA 6
ATOM 6366 C C . VAL A 1 71 ? -11.239 -6.630 3.768 1.00 0.00 71 VAL A C 6
ATOM 6367 O O . VAL A 1 71 ? -12.230 -7.088 4.335 1.00 0.00 71 VAL A O 6
ATOM 6380 N N . PRO A 1 72 ? -11.326 -5.663 2.848 1.00 0.00 72 PRO A N 6
ATOM 6381 C CA . PRO A 1 72 ? -12.575 -5.060 2.427 1.00 0.00 72 PRO A CA 6
ATOM 6382 C C . PRO A 1 72 ? -13.121 -5.695 1.152 1.00 0.00 72 PRO A C 6
ATOM 6383 O O . PRO A 1 72 ? -12.688 -6.776 0.751 1.00 0.00 72 PRO A O 6
ATOM 6394 N N . ALA A 1 73 ? -14.067 -5.015 0.515 1.00 0.00 73 ALA A N 6
ATOM 6395 C CA . ALA A 1 73 ? -14.664 -5.509 -0.715 1.00 0.00 73 ALA A CA 6
ATOM 6396 C C . ALA A 1 73 ? -13.839 -5.090 -1.928 1.00 0.00 73 ALA A C 6
ATOM 6397 O O . ALA A 1 73 ? -14.306 -5.163 -3.065 1.00 0.00 73 ALA A O 6
ATOM 6404 N N . GLY A 1 74 ? -12.610 -4.650 -1.676 1.00 0.00 74 GLY A N 6
ATOM 6405 C CA . GLY A 1 74 ? -11.738 -4.222 -2.755 1.00 0.00 74 GLY A CA 6
ATOM 6406 C C . GLY A 1 74 ? -11.778 -2.723 -2.965 1.00 0.00 74 GLY A C 6
ATOM 6407 O O . GLY A 1 74 ? -12.010 -2.251 -4.078 1.00 0.00 74 GLY A O 6
ATOM 6411 N N . GLU A 1 75 ? -11.552 -1.973 -1.891 1.00 0.00 75 GLU A N 6
ATOM 6412 C CA . GLU A 1 75 ? -11.565 -0.517 -1.961 1.00 0.00 75 GLU A CA 6
ATOM 6413 C C . GLU A 1 75 ? -10.155 0.029 -2.158 1.00 0.00 75 GLU A C 6
ATOM 6414 O O . GLU A 1 75 ? -9.879 1.147 -1.673 1.00 0.00 75 GLU A O 6
ATOM 6427 N N . SER A 1 1 ? 17.545 -6.199 -6.239 1.00 0.00 1 SER A N 7
ATOM 6428 C CA . SER A 1 1 ? 17.035 -5.539 -5.009 1.00 0.00 1 SER A CA 7
ATOM 6429 C C . SER A 1 1 ? 15.763 -6.216 -4.505 1.00 0.00 1 SER A C 7
ATOM 6430 O O . SER A 1 1 ? 14.657 -5.727 -4.732 1.00 0.00 1 SER A O 7
ATOM 6440 N N . ALA A 1 2 ? 15.931 -7.343 -3.822 1.00 0.00 2 ALA A N 7
ATOM 6441 C CA . ALA A 1 2 ? 14.796 -8.086 -3.286 1.00 0.00 2 ALA A CA 7
ATOM 6442 C C . ALA A 1 2 ? 14.495 -7.664 -1.852 1.00 0.00 2 ALA A C 7
ATOM 6443 O O . ALA A 1 2 ? 14.742 -8.416 -0.908 1.00 0.00 2 ALA A O 7
ATOM 6450 N N . ASP A 1 3 ? 13.962 -6.458 -1.696 1.00 0.00 3 ASP A N 7
ATOM 6451 C CA . ASP A 1 3 ? 13.629 -5.934 -0.376 1.00 0.00 3 ASP A CA 7
ATOM 6452 C C . ASP A 1 3 ? 12.346 -6.566 0.155 1.00 0.00 3 ASP A C 7
ATOM 6453 O O . ASP A 1 3 ? 11.472 -6.962 -0.616 1.00 0.00 3 ASP A O 7
ATOM 6462 N N . GLN A 1 4 ? 12.240 -6.656 1.476 1.00 0.00 4 GLN A N 7
ATOM 6463 C CA . GLN A 1 4 ? 11.065 -7.238 2.113 1.00 0.00 4 GLN A CA 7
ATOM 6464 C C . GLN A 1 4 ? 10.557 -6.339 3.237 1.00 0.00 4 GLN A C 7
ATOM 6465 O O . GLN A 1 4 ? 11.345 -5.763 3.988 1.00 0.00 4 GLN A O 7
ATOM 6479 N N . PRO A 1 5 ? 9.229 -6.211 3.364 1.00 0.00 5 PRO A N 7
ATOM 6480 C CA . PRO A 1 5 ? 8.607 -5.380 4.400 1.00 0.00 5 PRO A CA 7
ATOM 6481 C C . PRO A 1 5 ? 9.092 -5.739 5.800 1.00 0.00 5 PRO A C 7
ATOM 6482 O O . PRO A 1 5 ? 9.956 -6.601 5.966 1.00 0.00 5 PRO A O 7
ATOM 6493 N N . LYS A 1 6 ? 8.530 -5.075 6.806 1.00 0.00 6 LYS A N 7
ATOM 6494 C CA . LYS A 1 6 ? 8.908 -5.328 8.192 1.00 0.00 6 LYS A CA 7
ATOM 6495 C C . LYS A 1 6 ? 8.064 -4.494 9.151 1.00 0.00 6 LYS A C 7
ATOM 6496 O O . LYS A 1 6 ? 8.433 -3.376 9.508 1.00 0.00 6 LYS A O 7
ATOM 6515 N N . GLU A 1 7 ? 6.929 -5.050 9.566 1.00 0.00 7 GLU A N 7
ATOM 6516 C CA . GLU A 1 7 ? 6.030 -4.364 10.486 1.00 0.00 7 GLU A CA 7
ATOM 6517 C C . GLU A 1 7 ? 6.029 -2.858 10.239 1.00 0.00 7 GLU A C 7
ATOM 6518 O O . GLU A 1 7 ? 5.970 -2.066 11.180 1.00 0.00 7 GLU A O 7
ATOM 6530 N N . GLU A 1 8 ? 6.091 -2.469 8.971 1.00 0.00 8 GLU A N 7
ATOM 6531 C CA . GLU A 1 8 ? 6.095 -1.058 8.603 1.00 0.00 8 GLU A CA 7
ATOM 6532 C C . GLU A 1 8 ? 4.682 -0.575 8.288 1.00 0.00 8 GLU A C 7
ATOM 6533 O O . GLU A 1 8 ? 4.072 -1.008 7.311 1.00 0.00 8 GLU A O 7
ATOM 6545 N N . LYS A 1 9 ? 4.167 0.322 9.124 1.00 0.00 9 LYS A N 7
ATOM 6546 C CA . LYS A 1 9 ? 2.825 0.859 8.933 1.00 0.00 9 LYS A CA 7
ATOM 6547 C C . LYS A 1 9 ? 2.870 2.352 8.618 1.00 0.00 9 LYS A C 7
ATOM 6548 O O . LYS A 1 9 ? 3.417 3.143 9.386 1.00 0.00 9 LYS A O 7
ATOM 6567 N N . LYS A 1 10 ? 2.283 2.729 7.486 1.00 0.00 10 LYS A N 7
ATOM 6568 C CA . LYS A 1 10 ? 2.246 4.125 7.070 1.00 0.00 10 LYS A CA 7
ATOM 6569 C C . LYS A 1 10 ? 0.881 4.478 6.493 1.00 0.00 10 LYS A C 7
ATOM 6570 O O . LYS A 1 10 ? -0.058 3.685 6.567 1.00 0.00 10 LYS A O 7
ATOM 6589 N N . GLU A 1 11 ? 0.778 5.668 5.915 1.00 0.00 11 GLU A N 7
ATOM 6590 C CA . GLU A 1 11 ? -0.474 6.121 5.322 1.00 0.00 11 GLU A CA 7
ATOM 6591 C C . GLU A 1 11 ? -0.634 5.560 3.915 1.00 0.00 11 GLU A C 7
ATOM 6592 O O . GLU A 1 11 ? 0.288 5.622 3.103 1.00 0.00 11 GLU A O 7
ATOM 6604 N N . CYS A 1 12 ? -1.811 5.014 3.631 1.00 0.00 12 CYS A N 7
ATOM 6605 C CA . CYS A 1 12 ? -2.087 4.446 2.318 1.00 0.00 12 CYS A CA 7
ATOM 6606 C C . CYS A 1 12 ? -2.434 5.546 1.324 1.00 0.00 12 CYS A C 7
ATOM 6607 O O . CYS A 1 12 ? -2.766 6.665 1.716 1.00 0.00 12 CYS A O 7
ATOM 6614 N N . TYR A 1 13 ? -2.344 5.234 0.038 1.00 0.00 13 TYR A N 7
ATOM 6615 C CA . TYR A 1 13 ? -2.645 6.211 -1.002 1.00 0.00 13 TYR A CA 7
ATOM 6616 C C . TYR A 1 13 ? -3.493 5.592 -2.106 1.00 0.00 13 TYR A C 7
ATOM 6617 O O . TYR A 1 13 ? -3.016 4.754 -2.872 1.00 0.00 13 TYR A O 7
ATOM 6635 N N . TYR A 1 14 ? -4.745 6.021 -2.198 1.00 0.00 14 TYR A N 7
ATOM 6636 C CA . TYR A 1 14 ? -5.647 5.518 -3.227 1.00 0.00 14 TYR A CA 7
ATOM 6637 C C . TYR A 1 14 ? -5.591 6.413 -4.464 1.00 0.00 14 TYR A C 7
ATOM 6638 O O . TYR A 1 14 ? -6.323 6.202 -5.431 1.00 0.00 14 TYR A O 7
ATOM 6656 N N . ASN A 1 15 ? -4.712 7.412 -4.422 1.00 0.00 15 ASN A N 7
ATOM 6657 C CA . ASN A 1 15 ? -4.548 8.346 -5.530 1.00 0.00 15 ASN A CA 7
ATOM 6658 C C . ASN A 1 15 ? -3.327 9.232 -5.300 1.00 0.00 15 ASN A C 7
ATOM 6659 O O . ASN A 1 15 ? -3.458 10.442 -5.191 1.00 0.00 15 ASN A O 7
ATOM 6670 N N . LEU A 1 16 ? -2.162 8.583 -5.185 1.00 0.00 16 LEU A N 7
ATOM 6671 C CA . LEU A 1 16 ? -0.858 9.196 -4.903 1.00 0.00 16 LEU A CA 7
ATOM 6672 C C . LEU A 1 16 ? -0.206 9.762 -6.138 1.00 0.00 16 LEU A C 7
ATOM 6673 O O . LEU A 1 16 ? -0.336 10.946 -6.421 1.00 0.00 16 LEU A O 7
ATOM 6689 N N . ASN A 1 17 ? 0.495 8.909 -6.844 1.00 0.00 17 ASN A N 7
ATOM 6690 C CA . ASN A 1 17 ? 1.189 9.266 -8.067 1.00 0.00 17 ASN A CA 7
ATOM 6691 C C . ASN A 1 17 ? 2.693 9.424 -7.872 1.00 0.00 17 ASN A C 7
ATOM 6692 O O . ASN A 1 17 ? 3.261 10.473 -8.167 1.00 0.00 17 ASN A O 7
ATOM 6703 N N . ASP A 1 18 ? 3.340 8.365 -7.410 1.00 0.00 18 ASP A N 7
ATOM 6704 C CA . ASP A 1 18 ? 4.785 8.382 -7.223 1.00 0.00 18 ASP A CA 7
ATOM 6705 C C . ASP A 1 18 ? 5.196 9.062 -5.923 1.00 0.00 18 ASP A C 7
ATOM 6706 O O . ASP A 1 18 ? 4.633 10.086 -5.537 1.00 0.00 18 ASP A O 7
ATOM 6715 N N . ALA A 1 19 ? 6.195 8.483 -5.261 1.00 0.00 19 ALA A N 7
ATOM 6716 C CA . ALA A 1 19 ? 6.705 9.030 -4.014 1.00 0.00 19 ALA A CA 7
ATOM 6717 C C . ALA A 1 19 ? 7.418 10.353 -4.258 1.00 0.00 19 ALA A C 7
ATOM 6718 O O . ALA A 1 19 ? 8.645 10.406 -4.336 1.00 0.00 19 ALA A O 7
ATOM 6725 N N . SER A 1 20 ? 6.635 11.419 -4.373 1.00 0.00 20 SER A N 7
ATOM 6726 C CA . SER A 1 20 ? 7.176 12.755 -4.607 1.00 0.00 20 SER A CA 7
ATOM 6727 C C . SER A 1 20 ? 6.044 13.748 -4.825 1.00 0.00 20 SER A C 7
ATOM 6728 O O . SER A 1 20 ? 5.548 14.350 -3.873 1.00 0.00 20 SER A O 7
ATOM 6736 N N . LEU A 1 21 ? 5.595 13.888 -6.064 1.00 0.00 21 LEU A N 7
ATOM 6737 C CA . LEU A 1 21 ? 4.476 14.774 -6.339 1.00 0.00 21 LEU A CA 7
ATOM 6738 C C . LEU A 1 21 ? 3.329 14.302 -5.457 1.00 0.00 21 LEU A C 7
ATOM 6739 O O . LEU A 1 21 ? 2.654 15.085 -4.792 1.00 0.00 21 LEU A O 7
ATOM 6755 N N . CYS A 1 22 ? 3.210 12.978 -5.432 1.00 0.00 22 CYS A N 7
ATOM 6756 C CA . CYS A 1 22 ? 2.257 12.225 -4.621 1.00 0.00 22 CYS A CA 7
ATOM 6757 C C . CYS A 1 22 ? 0.875 12.846 -4.427 1.00 0.00 22 CYS A C 7
ATOM 6758 O O . CYS A 1 22 ? 0.680 14.057 -4.486 1.00 0.00 22 CYS A O 7
ATOM 6765 N N . ASP A 1 23 ? -0.074 11.955 -4.141 1.00 0.00 23 ASP A N 7
ATOM 6766 C CA . ASP A 1 23 ? -1.455 12.344 -3.865 1.00 0.00 23 ASP A CA 7
ATOM 6767 C C . ASP A 1 23 ? -2.195 11.348 -2.928 1.00 0.00 23 ASP A C 7
ATOM 6768 O O . ASP A 1 23 ? -2.429 10.163 -3.259 1.00 0.00 23 ASP A O 7
ATOM 6777 N N . ASN A 1 24 ? -2.567 11.835 -1.750 1.00 0.00 24 ASN A N 7
ATOM 6778 C CA . ASN A 1 24 ? -3.272 11.010 -0.771 1.00 0.00 24 ASN A CA 7
ATOM 6779 C C . ASN A 1 24 ? -4.782 11.215 -0.872 1.00 0.00 24 ASN A C 7
ATOM 6780 O O . ASN A 1 24 ? -5.458 10.540 -1.648 1.00 0.00 24 ASN A O 7
ATOM 6791 N N . VAL A 1 25 ? -5.300 12.152 -0.084 1.00 0.00 25 VAL A N 7
ATOM 6792 C CA . VAL A 1 25 ? -6.728 12.452 -0.082 1.00 0.00 25 VAL A CA 7
ATOM 6793 C C . VAL A 1 25 ? -7.481 11.583 0.921 1.00 0.00 25 VAL A C 7
ATOM 6794 O O . VAL A 1 25 ? -7.894 12.058 1.978 1.00 0.00 25 VAL A O 7
ATOM 6807 N N . LEU A 1 26 ? -7.658 10.309 0.585 1.00 0.00 26 LEU A N 7
ATOM 6808 C CA . LEU A 1 26 ? -8.364 9.382 1.461 1.00 0.00 26 LEU A CA 7
ATOM 6809 C C . LEU A 1 26 ? -7.572 8.092 1.639 1.00 0.00 26 LEU A C 7
ATOM 6810 O O . LEU A 1 26 ? -7.302 7.379 0.673 1.00 0.00 26 LEU A O 7
ATOM 6826 N N . ALA A 1 27 ? -7.199 7.800 2.880 1.00 0.00 27 ALA A N 7
ATOM 6827 C CA . ALA A 1 27 ? -6.435 6.598 3.181 1.00 0.00 27 ALA A CA 7
ATOM 6828 C C . ALA A 1 27 ? -5.958 6.599 4.629 1.00 0.00 27 ALA A C 7
ATOM 6829 O O . ALA A 1 27 ? -5.518 7.625 5.150 1.00 0.00 27 ALA A O 7
ATOM 6836 N N . PRO A 1 28 ? -6.049 5.444 5.302 1.00 0.00 28 PRO A N 7
ATOM 6837 C CA . PRO A 1 28 ? -5.638 5.297 6.698 1.00 0.00 28 PRO A CA 7
ATOM 6838 C C . PRO A 1 28 ? -4.152 4.985 6.845 1.00 0.00 28 PRO A C 7
ATOM 6839 O O . PRO A 1 28 ? -3.394 5.045 5.877 1.00 0.00 28 PRO A O 7
ATOM 6850 N N . ASN A 1 29 ? -3.749 4.636 8.061 1.00 0.00 29 ASN A N 7
ATOM 6851 C CA . ASN A 1 29 ? -2.361 4.293 8.345 1.00 0.00 29 ASN A CA 7
ATOM 6852 C C . ASN A 1 29 ? -2.248 2.811 8.679 1.00 0.00 29 ASN A C 7
ATOM 6853 O O . ASN A 1 29 ? -2.540 2.395 9.801 1.00 0.00 29 ASN A O 7
ATOM 6864 N N . VAL A 1 30 ? -1.842 2.013 7.698 1.00 0.00 30 VAL A N 7
ATOM 6865 C CA . VAL A 1 30 ? -1.713 0.574 7.891 1.00 0.00 30 VAL A CA 7
ATOM 6866 C C . VAL A 1 30 ? -0.389 0.050 7.350 1.00 0.00 30 VAL A C 7
ATOM 6867 O O . VAL A 1 30 ? 0.537 0.816 7.085 1.00 0.00 30 VAL A O 7
ATOM 6880 N N . THR A 1 31 ? -0.317 -1.266 7.179 1.00 0.00 31 THR A N 7
ATOM 6881 C CA . THR A 1 31 ? 0.882 -1.908 6.658 1.00 0.00 31 THR A CA 7
ATOM 6882 C C . THR A 1 31 ? 0.759 -2.124 5.153 1.00 0.00 31 THR A C 7
ATOM 6883 O O . THR A 1 31 ? -0.253 -2.634 4.671 1.00 0.00 31 THR A O 7
ATOM 6894 N N . LYS A 1 32 ? 1.794 -1.724 4.424 1.00 0.00 32 LYS A N 7
ATOM 6895 C CA . LYS A 1 32 ? 1.821 -1.860 2.971 1.00 0.00 32 LYS A CA 7
ATOM 6896 C C . LYS A 1 32 ? 1.015 -3.068 2.503 1.00 0.00 32 LYS A C 7
ATOM 6897 O O . LYS A 1 32 ? 0.158 -2.953 1.626 1.00 0.00 32 LYS A O 7
ATOM 6916 N N . GLN A 1 33 ? 1.297 -4.226 3.089 1.00 0.00 33 GLN A N 7
ATOM 6917 C CA . GLN A 1 33 ? 0.597 -5.453 2.727 1.00 0.00 33 GLN A CA 7
ATOM 6918 C C . GLN A 1 33 ? -0.906 -5.217 2.623 1.00 0.00 33 GLN A C 7
ATOM 6919 O O . GLN A 1 33 ? -1.515 -5.480 1.586 1.00 0.00 33 GLN A O 7
ATOM 6933 N N . GLU A 1 34 ? -1.498 -4.727 3.705 1.00 0.00 34 GLU A N 7
ATOM 6934 C CA . GLU A 1 34 ? -2.932 -4.461 3.743 1.00 0.00 34 GLU A CA 7
ATOM 6935 C C . GLU A 1 34 ? -3.319 -3.352 2.767 1.00 0.00 34 GLU A C 7
ATOM 6936 O O . GLU A 1 34 ? -4.124 -3.565 1.862 1.00 0.00 34 GLU A O 7
ATOM 6948 N N . CYS A 1 35 ? -2.747 -2.167 2.959 1.00 0.00 35 CYS A N 7
ATOM 6949 C CA . CYS A 1 35 ? -3.048 -1.030 2.097 1.00 0.00 35 CYS A CA 7
ATOM 6950 C C . CYS A 1 35 ? -3.015 -1.432 0.624 1.00 0.00 35 CYS A C 7
ATOM 6951 O O . CYS A 1 35 ? -4.033 -1.383 -0.067 1.00 0.00 35 CYS A O 7
ATOM 6958 N N . CYS A 1 36 ? -1.837 -1.817 0.151 1.00 0.00 36 CYS A N 7
ATOM 6959 C CA . CYS A 1 36 ? -1.663 -2.216 -1.241 1.00 0.00 36 CYS A CA 7
ATOM 6960 C C . CYS A 1 36 ? -2.602 -3.358 -1.619 1.00 0.00 36 CYS A C 7
ATOM 6961 O O . CYS A 1 36 ? -3.203 -3.343 -2.693 1.00 0.00 36 CYS A O 7
ATOM 6968 N N . CYS A 1 37 ? -2.726 -4.346 -0.740 1.00 0.00 37 CYS A N 7
ATOM 6969 C CA . CYS A 1 37 ? -3.599 -5.484 -1.007 1.00 0.00 37 CYS A CA 7
ATOM 6970 C C . CYS A 1 37 ? -5.039 -5.026 -1.199 1.00 0.00 37 CYS A C 7
ATOM 6971 O O . CYS A 1 37 ? -5.873 -5.769 -1.718 1.00 0.00 37 CYS A O 7
ATOM 6978 N N . THR A 1 38 ? -5.323 -3.793 -0.793 1.00 0.00 38 THR A N 7
ATOM 6979 C CA . THR A 1 38 ? -6.660 -3.232 -0.936 1.00 0.00 38 THR A CA 7
ATOM 6980 C C . THR A 1 38 ? -6.795 -2.526 -2.278 1.00 0.00 38 THR A C 7
ATOM 6981 O O . THR A 1 38 ? -7.902 -2.236 -2.733 1.00 0.00 38 THR A O 7
ATOM 6992 N N . SER A 1 39 ? -5.656 -2.249 -2.905 1.00 0.00 39 SER A N 7
ATOM 6993 C CA . SER A 1 39 ? -5.636 -1.572 -4.194 1.00 0.00 39 SER A CA 7
ATOM 6994 C C . SER A 1 39 ? -5.793 -0.070 -4.013 1.00 0.00 39 SER A C 7
ATOM 6995 O O . SER A 1 39 ? -6.652 0.389 -3.259 1.00 0.00 39 SER A O 7
ATOM 7003 N N . GLY A 1 40 ? -4.956 0.695 -4.703 1.00 0.00 40 GLY A N 7
ATOM 7004 C CA . GLY A 1 40 ? -5.019 2.135 -4.593 1.00 0.00 40 GLY A CA 7
ATOM 7005 C C . GLY A 1 40 ? -4.036 2.849 -5.501 1.00 0.00 40 GLY A C 7
ATOM 7006 O O . GLY A 1 40 ? -4.322 3.087 -6.674 1.00 0.00 40 GLY A O 7
ATOM 7010 N N . ALA A 1 41 ? -2.878 3.205 -4.951 1.00 0.00 41 ALA A N 7
ATOM 7011 C CA . ALA A 1 41 ? -1.853 3.909 -5.708 1.00 0.00 41 ALA A CA 7
ATOM 7012 C C . ALA A 1 41 ? -0.470 3.623 -5.144 1.00 0.00 41 ALA A C 7
ATOM 7013 O O . ALA A 1 41 ? 0.487 3.420 -5.889 1.00 0.00 41 ALA A O 7
ATOM 7020 N N . GLY A 1 42 ? -0.377 3.629 -3.813 1.00 0.00 42 GLY A N 7
ATOM 7021 C CA . GLY A 1 42 ? 0.886 3.384 -3.142 1.00 0.00 42 GLY A CA 7
ATOM 7022 C C . GLY A 1 42 ? 0.772 3.455 -1.635 1.00 0.00 42 GLY A C 7
ATOM 7023 O O . GLY A 1 42 ? -0.174 4.031 -1.101 1.00 0.00 42 GLY A O 7
ATOM 7027 N N . TRP A 1 43 ? 1.748 2.872 -0.949 1.00 0.00 43 TRP A N 7
ATOM 7028 C CA . TRP A 1 43 ? 1.763 2.877 0.510 1.00 0.00 43 TRP A CA 7
ATOM 7029 C C . TRP A 1 43 ? 3.034 3.538 1.045 1.00 0.00 43 TRP A C 7
ATOM 7030 O O . TRP A 1 43 ? 4.145 3.140 0.692 1.00 0.00 43 TRP A O 7
ATOM 7051 N N . GLY A 1 44 ? 2.866 4.551 1.897 1.00 0.00 44 GLY A N 7
ATOM 7052 C CA . GLY A 1 44 ? 4.013 5.243 2.463 1.00 0.00 44 GLY A CA 7
ATOM 7053 C C . GLY A 1 44 ? 3.633 6.472 3.261 1.00 0.00 44 GLY A C 7
ATOM 7054 O O . GLY A 1 44 ? 2.527 6.563 3.796 1.00 0.00 44 GLY A O 7
ATOM 7058 N N . ASP A 1 45 ? 4.564 7.418 3.350 1.00 0.00 45 ASP A N 7
ATOM 7059 C CA . ASP A 1 45 ? 4.337 8.652 4.098 1.00 0.00 45 ASP A CA 7
ATOM 7060 C C . ASP A 1 45 ? 4.540 9.892 3.226 1.00 0.00 45 ASP A C 7
ATOM 7061 O O . ASP A 1 45 ? 5.596 10.071 2.621 1.00 0.00 45 ASP A O 7
ATOM 7070 N N . ASN A 1 46 ? 3.514 10.743 3.187 1.00 0.00 46 ASN A N 7
ATOM 7071 C CA . ASN A 1 46 ? 3.538 11.987 2.410 1.00 0.00 46 ASN A CA 7
ATOM 7072 C C . ASN A 1 46 ? 4.559 11.954 1.275 1.00 0.00 46 ASN A C 7
ATOM 7073 O O . ASN A 1 46 ? 5.716 12.331 1.451 1.00 0.00 46 ASN A O 7
ATOM 7084 N N . CYS A 1 47 ? 4.106 11.514 0.108 1.00 0.00 47 CYS A N 7
ATOM 7085 C CA . CYS A 1 47 ? 4.947 11.436 -1.085 1.00 0.00 47 CYS A CA 7
ATOM 7086 C C . CYS A 1 47 ? 6.164 10.542 -0.893 1.00 0.00 47 CYS A C 7
ATOM 7087 O O . CYS A 1 47 ? 7.029 10.470 -1.760 1.00 0.00 47 CYS A O 7
ATOM 7094 N N . GLU A 1 48 ? 6.202 9.818 0.208 1.00 0.00 48 GLU A N 7
ATOM 7095 C CA . GLU A 1 48 ? 7.282 8.880 0.452 1.00 0.00 48 GLU A CA 7
ATOM 7096 C C . GLU A 1 48 ? 6.678 7.494 0.344 1.00 0.00 48 GLU A C 7
ATOM 7097 O O . GLU A 1 48 ? 6.895 6.620 1.184 1.00 0.00 48 GLU A O 7
ATOM 7109 N N . ILE A 1 49 ? 5.847 7.354 -0.681 1.00 0.00 49 ILE A N 7
ATOM 7110 C CA . ILE A 1 49 ? 5.101 6.137 -0.935 1.00 0.00 49 ILE A CA 7
ATOM 7111 C C . ILE A 1 49 ? 5.649 5.328 -2.106 1.00 0.00 49 ILE A C 7
ATOM 7112 O O . ILE A 1 49 ? 6.427 5.821 -2.920 1.00 0.00 49 ILE A O 7
ATOM 7128 N N . PHE A 1 50 ? 5.207 4.074 -2.176 1.00 0.00 50 PHE A N 7
ATOM 7129 C CA . PHE A 1 50 ? 5.609 3.162 -3.235 1.00 0.00 50 PHE A CA 7
ATOM 7130 C C . PHE A 1 50 ? 4.401 2.769 -4.082 1.00 0.00 50 PHE A C 7
ATOM 7131 O O . PHE A 1 50 ? 3.433 2.199 -3.572 1.00 0.00 50 PHE A O 7
ATOM 7148 N N . PRO A 1 51 ? 4.444 3.069 -5.388 1.00 0.00 51 PRO A N 7
ATOM 7149 C CA . PRO A 1 51 ? 3.359 2.748 -6.317 1.00 0.00 51 PRO A CA 7
ATOM 7150 C C . PRO A 1 51 ? 2.816 1.339 -6.108 1.00 0.00 51 PRO A C 7
ATOM 7151 O O . PRO A 1 51 ? 3.429 0.359 -6.532 1.00 0.00 51 PRO A O 7
ATOM 7162 N N . CYS A 1 52 ? 1.667 1.242 -5.449 1.00 0.00 52 CYS A N 7
ATOM 7163 C CA . CYS A 1 52 ? 1.051 -0.052 -5.182 1.00 0.00 52 CYS A CA 7
ATOM 7164 C C . CYS A 1 52 ? -0.466 0.034 -5.099 1.00 0.00 52 CYS A C 7
ATOM 7165 O O . CYS A 1 52 ? -1.046 1.056 -4.682 1.00 0.00 52 CYS A O 7
ATOM 7172 N N . PRO A 1 53 ? -1.124 -1.067 -5.478 1.00 0.00 53 PRO A N 7
ATOM 7173 C CA . PRO A 1 53 ? -0.461 -2.272 -5.968 1.00 0.00 53 PRO A CA 7
ATOM 7174 C C . PRO A 1 53 ? -0.339 -2.270 -7.489 1.00 0.00 53 PRO A C 7
ATOM 7175 O O . PRO A 1 53 ? -0.523 -1.238 -8.133 1.00 0.00 53 PRO A O 7
ATOM 7186 N N . VAL A 1 54 ? -0.040 -3.431 -8.059 1.00 0.00 54 VAL A N 7
ATOM 7187 C CA . VAL A 1 54 ? 0.092 -3.557 -9.504 1.00 0.00 54 VAL A CA 7
ATOM 7188 C C . VAL A 1 54 ? -0.851 -4.631 -10.045 1.00 0.00 54 VAL A C 7
ATOM 7189 O O . VAL A 1 54 ? -0.997 -4.792 -11.257 1.00 0.00 54 VAL A O 7
ATOM 7202 N N . LEU A 1 55 ? -1.497 -5.358 -9.134 1.00 0.00 55 LEU A N 7
ATOM 7203 C CA . LEU A 1 55 ? -2.434 -6.411 -9.512 1.00 0.00 55 LEU A CA 7
ATOM 7204 C C . LEU A 1 55 ? -1.705 -7.616 -10.097 1.00 0.00 55 LEU A C 7
ATOM 7205 O O . LEU A 1 55 ? -0.921 -7.484 -11.036 1.00 0.00 55 LEU A O 7
ATOM 7221 N N . GLY A 1 56 ? -1.973 -8.789 -9.532 1.00 0.00 56 GLY A N 7
ATOM 7222 C CA . GLY A 1 56 ? -1.341 -10.007 -10.004 1.00 0.00 56 GLY A CA 7
ATOM 7223 C C . GLY A 1 56 ? 0.082 -9.777 -10.471 1.00 0.00 56 GLY A C 7
ATOM 7224 O O . GLY A 1 56 ? 0.395 -9.972 -11.646 1.00 0.00 56 GLY A O 7
ATOM 7228 N N . THR A 1 57 ? 0.944 -9.357 -9.553 1.00 0.00 57 THR A N 7
ATOM 7229 C CA . THR A 1 57 ? 2.339 -9.096 -9.884 1.00 0.00 57 THR A CA 7
ATOM 7230 C C . THR A 1 57 ? 3.200 -9.027 -8.629 1.00 0.00 57 THR A C 7
ATOM 7231 O O . THR A 1 57 ? 2.711 -9.208 -7.514 1.00 0.00 57 THR A O 7
ATOM 7242 N N . ALA A 1 58 ? 4.489 -8.767 -8.822 1.00 0.00 58 ALA A N 7
ATOM 7243 C CA . ALA A 1 58 ? 5.429 -8.675 -7.711 1.00 0.00 58 ALA A CA 7
ATOM 7244 C C . ALA A 1 58 ? 4.827 -7.922 -6.529 1.00 0.00 58 ALA A C 7
ATOM 7245 O O . ALA A 1 58 ? 4.417 -8.527 -5.540 1.00 0.00 58 ALA A O 7
ATOM 7252 N N . GLU A 1 59 ? 4.787 -6.598 -6.633 1.00 0.00 59 GLU A N 7
ATOM 7253 C CA . GLU A 1 59 ? 4.247 -5.768 -5.563 1.00 0.00 59 GLU A CA 7
ATOM 7254 C C . GLU A 1 59 ? 3.001 -6.402 -4.947 1.00 0.00 59 GLU A C 7
ATOM 7255 O O . GLU A 1 59 ? 3.083 -7.054 -3.906 1.00 0.00 59 GLU A O 7
ATOM 7267 N N . PHE A 1 60 ? 1.847 -6.207 -5.581 1.00 0.00 60 PHE A N 7
ATOM 7268 C CA . PHE A 1 60 ? 0.603 -6.762 -5.065 1.00 0.00 60 PHE A CA 7
ATOM 7269 C C . PHE A 1 60 ? 0.803 -8.155 -4.478 1.00 0.00 60 PHE A C 7
ATOM 7270 O O . PHE A 1 60 ? 0.723 -8.342 -3.268 1.00 0.00 60 PHE A O 7
ATOM 7287 N N . THR A 1 61 ? 1.049 -9.132 -5.343 1.00 0.00 61 THR A N 7
ATOM 7288 C CA . THR A 1 61 ? 1.241 -10.510 -4.900 1.00 0.00 61 THR A CA 7
ATOM 7289 C C . THR A 1 61 ? 1.957 -10.568 -3.551 1.00 0.00 61 THR A C 7
ATOM 7290 O O . THR A 1 61 ? 1.744 -11.495 -2.768 1.00 0.00 61 THR A O 7
ATOM 7301 N N . GLU A 1 62 ? 2.807 -9.580 -3.282 1.00 0.00 62 GLU A N 7
ATOM 7302 C CA . GLU A 1 62 ? 3.549 -9.531 -2.027 1.00 0.00 62 GLU A CA 7
ATOM 7303 C C . GLU A 1 62 ? 2.704 -8.945 -0.898 1.00 0.00 62 GLU A C 7
ATOM 7304 O O . GLU A 1 62 ? 2.673 -9.484 0.210 1.00 0.00 62 GLU A O 7
ATOM 7316 N N . MET A 1 63 ? 2.034 -7.833 -1.178 1.00 0.00 63 MET A N 7
ATOM 7317 C CA . MET A 1 63 ? 1.204 -7.166 -0.180 1.00 0.00 63 MET A CA 7
ATOM 7318 C C . MET A 1 63 ? -0.143 -7.863 -0.003 1.00 0.00 63 MET A C 7
ATOM 7319 O O . MET A 1 63 ? -0.842 -7.634 0.982 1.00 0.00 63 MET A O 7
ATOM 7333 N N . CYS A 1 64 ? -0.505 -8.706 -0.964 1.00 0.00 64 CYS A N 7
ATOM 7334 C CA . CYS A 1 64 ? -1.774 -9.422 -0.910 1.00 0.00 64 CYS A CA 7
ATOM 7335 C C . CYS A 1 64 ? -1.610 -10.870 -1.363 1.00 0.00 64 CYS A C 7
ATOM 7336 O O . CYS A 1 64 ? -1.978 -11.227 -2.482 1.00 0.00 64 CYS A O 7
ATOM 7343 N N . PRO A 1 65 ? -1.051 -11.722 -0.491 1.00 0.00 65 PRO A N 7
ATOM 7344 C CA . PRO A 1 65 ? -0.832 -13.138 -0.792 1.00 0.00 65 PRO A CA 7
ATOM 7345 C C . PRO A 1 65 ? -2.107 -13.965 -0.659 1.00 0.00 65 PRO A C 7
ATOM 7346 O O . PRO A 1 65 ? -2.128 -14.981 0.036 1.00 0.00 65 PRO A O 7
ATOM 7357 N N . LYS A 1 66 ? -3.169 -13.526 -1.329 1.00 0.00 66 LYS A N 7
ATOM 7358 C CA . LYS A 1 66 ? -4.444 -14.231 -1.280 1.00 0.00 66 LYS A CA 7
ATOM 7359 C C . LYS A 1 66 ? -5.280 -13.939 -2.523 1.00 0.00 66 LYS A C 7
ATOM 7360 O O . LYS A 1 66 ? -5.445 -14.802 -3.386 1.00 0.00 66 LYS A O 7
ATOM 7379 N N . GLY A 1 67 ? -5.805 -12.722 -2.608 1.00 0.00 67 GLY A N 7
ATOM 7380 C CA . GLY A 1 67 ? -6.618 -12.346 -3.750 1.00 0.00 67 GLY A CA 7
ATOM 7381 C C . GLY A 1 67 ? -6.682 -10.845 -3.953 1.00 0.00 67 GLY A C 7
ATOM 7382 O O . GLY A 1 67 ? -5.821 -10.109 -3.472 1.00 0.00 67 GLY A O 7
ATOM 7386 N N . LYS A 1 68 ? -7.704 -10.392 -4.673 1.00 0.00 68 LYS A N 7
ATOM 7387 C CA . LYS A 1 68 ? -7.879 -8.970 -4.945 1.00 0.00 68 LYS A CA 7
ATOM 7388 C C . LYS A 1 68 ? -9.002 -8.383 -4.097 1.00 0.00 68 LYS A C 7
ATOM 7389 O O . LYS A 1 68 ? -10.131 -8.227 -4.565 1.00 0.00 68 LYS A O 7
ATOM 7408 N N . GLY A 1 69 ? -8.686 -8.053 -2.848 1.00 0.00 69 GLY A N 7
ATOM 7409 C CA . GLY A 1 69 ? -9.682 -7.481 -1.960 1.00 0.00 69 GLY A CA 7
ATOM 7410 C C . GLY A 1 69 ? -9.776 -8.214 -0.637 1.00 0.00 69 GLY A C 7
ATOM 7411 O O . GLY A 1 69 ? -10.846 -8.691 -0.257 1.00 0.00 69 GLY A O 7
ATOM 7415 N N . PHE A 1 70 ? -8.655 -8.299 0.067 1.00 0.00 70 PHE A N 7
ATOM 7416 C CA . PHE A 1 70 ? -8.611 -8.972 1.359 1.00 0.00 70 PHE A CA 7
ATOM 7417 C C . PHE A 1 70 ? -8.435 -7.960 2.486 1.00 0.00 70 PHE A C 7
ATOM 7418 O O . PHE A 1 70 ? -8.092 -8.320 3.612 1.00 0.00 70 PHE A O 7
ATOM 7435 N N . VAL A 1 71 ? -8.670 -6.691 2.170 1.00 0.00 71 VAL A N 7
ATOM 7436 C CA . VAL A 1 71 ? -8.536 -5.615 3.147 1.00 0.00 71 VAL A CA 7
ATOM 7437 C C . VAL A 1 71 ? -9.790 -4.744 3.168 1.00 0.00 71 VAL A C 7
ATOM 7438 O O . VAL A 1 71 ? -10.712 -4.952 2.379 1.00 0.00 71 VAL A O 7
ATOM 7451 N N . PRO A 1 72 ? -9.846 -3.756 4.077 1.00 0.00 72 PRO A N 7
ATOM 7452 C CA . PRO A 1 72 ? -10.998 -2.858 4.198 1.00 0.00 72 PRO A CA 7
ATOM 7453 C C . PRO A 1 72 ? -11.038 -1.806 3.094 1.00 0.00 72 PRO A C 7
ATOM 7454 O O . PRO A 1 72 ? -10.628 -0.663 3.300 1.00 0.00 72 PRO A O 7
ATOM 7465 N N . ALA A 1 73 ? -11.538 -2.198 1.927 1.00 0.00 73 ALA A N 7
ATOM 7466 C CA . ALA A 1 73 ? -11.636 -1.290 0.791 1.00 0.00 73 ALA A CA 7
ATOM 7467 C C . ALA A 1 73 ? -11.742 -2.061 -0.522 1.00 0.00 73 ALA A C 7
ATOM 7468 O O . ALA A 1 73 ? -12.366 -1.598 -1.476 1.00 0.00 73 ALA A O 7
ATOM 7475 N N . GLY A 1 74 ? -11.129 -3.239 -0.561 1.00 0.00 74 GLY A N 7
ATOM 7476 C CA . GLY A 1 74 ? -11.167 -4.056 -1.759 1.00 0.00 74 GLY A CA 7
ATOM 7477 C C . GLY A 1 74 ? -12.203 -5.159 -1.676 1.00 0.00 74 GLY A C 7
ATOM 7478 O O . GLY A 1 74 ? -12.840 -5.499 -2.673 1.00 0.00 74 GLY A O 7
ATOM 7482 N N . GLU A 1 75 ? -12.373 -5.720 -0.483 1.00 0.00 75 GLU A N 7
ATOM 7483 C CA . GLU A 1 75 ? -13.339 -6.791 -0.272 1.00 0.00 75 GLU A CA 7
ATOM 7484 C C . GLU A 1 75 ? -14.700 -6.418 -0.849 1.00 0.00 75 GLU A C 7
ATOM 7485 O O . GLU A 1 75 ? -15.222 -7.191 -1.680 1.00 0.00 75 GLU A O 7
ATOM 7498 N N . SER A 1 1 ? 17.240 -12.042 6.586 1.00 0.00 1 SER A N 8
ATOM 7499 C CA . SER A 1 1 ? 16.721 -10.746 6.073 1.00 0.00 1 SER A CA 8
ATOM 7500 C C . SER A 1 1 ? 15.201 -10.769 5.953 1.00 0.00 1 SER A C 8
ATOM 7501 O O . SER A 1 1 ? 14.648 -11.425 5.071 1.00 0.00 1 SER A O 8
ATOM 7511 N N . ALA A 1 2 ? 14.531 -10.048 6.847 1.00 0.00 2 ALA A N 8
ATOM 7512 C CA . ALA A 1 2 ? 13.074 -9.987 6.842 1.00 0.00 2 ALA A CA 8
ATOM 7513 C C . ALA A 1 2 ? 12.559 -9.266 5.602 1.00 0.00 2 ALA A C 8
ATOM 7514 O O . ALA A 1 2 ? 12.087 -8.132 5.682 1.00 0.00 2 ALA A O 8
ATOM 7521 N N . ASP A 1 3 ? 12.649 -9.932 4.455 1.00 0.00 3 ASP A N 8
ATOM 7522 C CA . ASP A 1 3 ? 12.189 -9.354 3.198 1.00 0.00 3 ASP A CA 8
ATOM 7523 C C . ASP A 1 3 ? 10.775 -8.803 3.342 1.00 0.00 3 ASP A C 8
ATOM 7524 O O . ASP A 1 3 ? 10.546 -7.604 3.186 1.00 0.00 3 ASP A O 8
ATOM 7533 N N . GLN A 1 4 ? 9.830 -9.688 3.642 1.00 0.00 4 GLN A N 8
ATOM 7534 C CA . GLN A 1 4 ? 8.437 -9.294 3.809 1.00 0.00 4 GLN A CA 8
ATOM 7535 C C . GLN A 1 4 ? 8.321 -8.079 4.722 1.00 0.00 4 GLN A C 8
ATOM 7536 O O . GLN A 1 4 ? 9.097 -7.920 5.665 1.00 0.00 4 GLN A O 8
ATOM 7550 N N . PRO A 1 5 ? 7.341 -7.204 4.452 1.00 0.00 5 PRO A N 8
ATOM 7551 C CA . PRO A 1 5 ? 7.116 -5.996 5.251 1.00 0.00 5 PRO A CA 8
ATOM 7552 C C . PRO A 1 5 ? 6.991 -6.303 6.739 1.00 0.00 5 PRO A C 8
ATOM 7553 O O . PRO A 1 5 ? 7.006 -7.464 7.146 1.00 0.00 5 PRO A O 8
ATOM 7564 N N . LYS A 1 6 ? 6.867 -5.255 7.546 1.00 0.00 6 LYS A N 8
ATOM 7565 C CA . LYS A 1 6 ? 6.738 -5.412 8.990 1.00 0.00 6 LYS A CA 8
ATOM 7566 C C . LYS A 1 6 ? 5.774 -4.381 9.564 1.00 0.00 6 LYS A C 8
ATOM 7567 O O . LYS A 1 6 ? 4.959 -3.807 8.841 1.00 0.00 6 LYS A O 8
ATOM 7586 N N . GLU A 1 7 ? 5.873 -4.151 10.868 1.00 0.00 7 GLU A N 8
ATOM 7587 C CA . GLU A 1 7 ? 5.010 -3.188 11.543 1.00 0.00 7 GLU A CA 8
ATOM 7588 C C . GLU A 1 7 ? 4.938 -1.880 10.761 1.00 0.00 7 GLU A C 8
ATOM 7589 O O . GLU A 1 7 ? 3.976 -1.123 10.893 1.00 0.00 7 GLU A O 8
ATOM 7601 N N . GLU A 1 8 ? 5.962 -1.622 9.949 1.00 0.00 8 GLU A N 8
ATOM 7602 C CA . GLU A 1 8 ? 6.016 -0.406 9.143 1.00 0.00 8 GLU A CA 8
ATOM 7603 C C . GLU A 1 8 ? 4.621 0.020 8.702 1.00 0.00 8 GLU A C 8
ATOM 7604 O O . GLU A 1 8 ? 4.119 -0.429 7.671 1.00 0.00 8 GLU A O 8
ATOM 7616 N N . LYS A 1 9 ? 3.997 0.889 9.491 1.00 0.00 9 LYS A N 8
ATOM 7617 C CA . LYS A 1 9 ? 2.658 1.376 9.185 1.00 0.00 9 LYS A CA 8
ATOM 7618 C C . LYS A 1 9 ? 2.676 2.870 8.887 1.00 0.00 9 LYS A C 8
ATOM 7619 O O . LYS A 1 9 ? 3.051 3.681 9.734 1.00 0.00 9 LYS A O 8
ATOM 7638 N N . LYS A 1 10 ? 2.251 3.226 7.681 1.00 0.00 10 LYS A N 8
ATOM 7639 C CA . LYS A 1 10 ? 2.199 4.619 7.268 1.00 0.00 10 LYS A CA 8
ATOM 7640 C C . LYS A 1 10 ? 0.816 4.941 6.724 1.00 0.00 10 LYS A C 8
ATOM 7641 O O . LYS A 1 10 ? -0.159 4.270 7.063 1.00 0.00 10 LYS A O 8
ATOM 7660 N N . GLU A 1 11 ? 0.727 5.957 5.881 1.00 0.00 11 GLU A N 8
ATOM 7661 C CA . GLU A 1 11 ? -0.549 6.337 5.302 1.00 0.00 11 GLU A CA 8
ATOM 7662 C C . GLU A 1 11 ? -0.710 5.728 3.916 1.00 0.00 11 GLU A C 8
ATOM 7663 O O . GLU A 1 11 ? 0.203 5.791 3.088 1.00 0.00 11 GLU A O 8
ATOM 7675 N N . CYS A 1 12 ? -1.878 5.147 3.661 1.00 0.00 12 CYS A N 8
ATOM 7676 C CA . CYS A 1 12 ? -2.156 4.547 2.370 1.00 0.00 12 CYS A CA 8
ATOM 7677 C C . CYS A 1 12 ? -2.392 5.653 1.358 1.00 0.00 12 CYS A C 8
ATOM 7678 O O . CYS A 1 12 ? -2.549 6.812 1.735 1.00 0.00 12 CYS A O 8
ATOM 7685 N N . TYR A 1 13 ? -2.392 5.313 0.084 1.00 0.00 13 TYR A N 8
ATOM 7686 C CA . TYR A 1 13 ? -2.584 6.315 -0.954 1.00 0.00 13 TYR A CA 8
ATOM 7687 C C . TYR A 1 13 ? -3.253 5.702 -2.189 1.00 0.00 13 TYR A C 8
ATOM 7688 O O . TYR A 1 13 ? -2.869 4.620 -2.633 1.00 0.00 13 TYR A O 8
ATOM 7706 N N . TYR A 1 14 ? -4.261 6.387 -2.738 1.00 0.00 14 TYR A N 8
ATOM 7707 C CA . TYR A 1 14 ? -4.970 5.877 -3.916 1.00 0.00 14 TYR A CA 8
ATOM 7708 C C . TYR A 1 14 ? -4.745 6.744 -5.171 1.00 0.00 14 TYR A C 8
ATOM 7709 O O . TYR A 1 14 ? -4.190 6.264 -6.159 1.00 0.00 14 TYR A O 8
ATOM 7727 N N . ASN A 1 15 ? -5.166 8.015 -5.139 1.00 0.00 15 ASN A N 8
ATOM 7728 C CA . ASN A 1 15 ? -4.984 8.911 -6.293 1.00 0.00 15 ASN A CA 8
ATOM 7729 C C . ASN A 1 15 ? -3.718 9.730 -6.095 1.00 0.00 15 ASN A C 8
ATOM 7730 O O . ASN A 1 15 ? -3.698 10.940 -6.287 1.00 0.00 15 ASN A O 8
ATOM 7741 N N . LEU A 1 16 ? -2.712 9.032 -5.600 1.00 0.00 16 LEU A N 8
ATOM 7742 C CA . LEU A 1 16 ? -1.422 9.563 -5.197 1.00 0.00 16 LEU A CA 8
ATOM 7743 C C . LEU A 1 16 ? -0.370 9.713 -6.285 1.00 0.00 16 LEU A C 8
ATOM 7744 O O . LEU A 1 16 ? -0.557 10.520 -7.179 1.00 0.00 16 LEU A O 8
ATOM 7760 N N . ASN A 1 17 ? 0.756 8.991 -6.133 1.00 0.00 17 ASN A N 8
ATOM 7761 C CA . ASN A 1 17 ? 1.895 9.041 -7.042 1.00 0.00 17 ASN A CA 8
ATOM 7762 C C . ASN A 1 17 ? 3.077 9.653 -6.327 1.00 0.00 17 ASN A C 8
ATOM 7763 O O . ASN A 1 17 ? 3.923 10.299 -6.930 1.00 0.00 17 ASN A O 8
ATOM 7774 N N . ASP A 1 18 ? 3.085 9.459 -5.023 1.00 0.00 18 ASP A N 8
ATOM 7775 C CA . ASP A 1 18 ? 4.101 10.003 -4.143 1.00 0.00 18 ASP A CA 8
ATOM 7776 C C . ASP A 1 18 ? 5.532 9.797 -4.608 1.00 0.00 18 ASP A C 8
ATOM 7777 O O . ASP A 1 18 ? 5.827 9.725 -5.799 1.00 0.00 18 ASP A O 8
ATOM 7786 N N . ALA A 1 19 ? 6.428 9.750 -3.622 1.00 0.00 19 ALA A N 8
ATOM 7787 C CA . ALA A 1 19 ? 7.834 9.613 -3.870 1.00 0.00 19 ALA A CA 8
ATOM 7788 C C . ALA A 1 19 ? 8.393 10.986 -4.240 1.00 0.00 19 ALA A C 8
ATOM 7789 O O . ALA A 1 19 ? 9.468 11.100 -4.829 1.00 0.00 19 ALA A O 8
ATOM 7796 N N . SER A 1 20 ? 7.621 12.022 -3.850 1.00 0.00 20 SER A N 8
ATOM 7797 C CA . SER A 1 20 ? 7.957 13.431 -4.076 1.00 0.00 20 SER A CA 8
ATOM 7798 C C . SER A 1 20 ? 6.949 14.111 -5.012 1.00 0.00 20 SER A C 8
ATOM 7799 O O . SER A 1 20 ? 7.335 14.644 -6.049 1.00 0.00 20 SER A O 8
ATOM 7807 N N . LEU A 1 21 ? 5.658 14.085 -4.637 1.00 0.00 21 LEU A N 8
ATOM 7808 C CA . LEU A 1 21 ? 4.591 14.695 -5.454 1.00 0.00 21 LEU A CA 8
ATOM 7809 C C . LEU A 1 21 ? 3.203 14.266 -4.974 1.00 0.00 21 LEU A C 8
ATOM 7810 O O . LEU A 1 21 ? 2.213 14.983 -5.107 1.00 0.00 21 LEU A O 8
ATOM 7826 N N . CYS A 1 22 ? 3.185 13.060 -4.458 1.00 0.00 22 CYS A N 8
ATOM 7827 C CA . CYS A 1 22 ? 2.003 12.364 -3.953 1.00 0.00 22 CYS A CA 8
ATOM 7828 C C . CYS A 1 22 ? 0.674 13.108 -4.010 1.00 0.00 22 CYS A C 8
ATOM 7829 O O . CYS A 1 22 ? 0.572 14.276 -3.636 1.00 0.00 22 CYS A O 8
ATOM 7836 N N . ASP A 1 23 ? -0.365 12.368 -4.424 1.00 0.00 23 ASP A N 8
ATOM 7837 C CA . ASP A 1 23 ? -1.727 12.903 -4.469 1.00 0.00 23 ASP A CA 8
ATOM 7838 C C . ASP A 1 23 ? -2.732 12.031 -3.658 1.00 0.00 23 ASP A C 8
ATOM 7839 O O . ASP A 1 23 ? -3.125 10.914 -4.057 1.00 0.00 23 ASP A O 8
ATOM 7848 N N . ASN A 1 24 ? -3.145 12.545 -2.508 1.00 0.00 24 ASN A N 8
ATOM 7849 C CA . ASN A 1 24 ? -4.082 11.834 -1.645 1.00 0.00 24 ASN A CA 8
ATOM 7850 C C . ASN A 1 24 ? -5.522 12.220 -1.963 1.00 0.00 24 ASN A C 8
ATOM 7851 O O . ASN A 1 24 ? -5.787 12.925 -2.937 1.00 0.00 24 ASN A O 8
ATOM 7862 N N . VAL A 1 25 ? -6.450 11.750 -1.136 1.00 0.00 25 VAL A N 8
ATOM 7863 C CA . VAL A 1 25 ? -7.865 12.043 -1.326 1.00 0.00 25 VAL A CA 8
ATOM 7864 C C . VAL A 1 25 ? -8.719 11.333 -0.282 1.00 0.00 25 VAL A C 8
ATOM 7865 O O . VAL A 1 25 ? -9.770 11.832 0.120 1.00 0.00 25 VAL A O 8
ATOM 7878 N N . LEU A 1 26 ? -8.260 10.165 0.152 1.00 0.00 26 LEU A N 8
ATOM 7879 C CA . LEU A 1 26 ? -8.978 9.380 1.149 1.00 0.00 26 LEU A CA 8
ATOM 7880 C C . LEU A 1 26 ? -8.237 8.081 1.441 1.00 0.00 26 LEU A C 8
ATOM 7881 O O . LEU A 1 26 ? -8.646 7.008 0.996 1.00 0.00 26 LEU A O 8
ATOM 7897 N N . ALA A 1 27 ? -7.138 8.183 2.181 1.00 0.00 27 ALA A N 8
ATOM 7898 C CA . ALA A 1 27 ? -6.338 7.019 2.518 1.00 0.00 27 ALA A CA 8
ATOM 7899 C C . ALA A 1 27 ? -5.964 7.013 3.999 1.00 0.00 27 ALA A C 8
ATOM 7900 O O . ALA A 1 27 ? -5.399 7.980 4.510 1.00 0.00 27 ALA A O 8
ATOM 7907 N N . PRO A 1 28 ? -6.279 5.917 4.707 1.00 0.00 28 PRO A N 8
ATOM 7908 C CA . PRO A 1 28 ? -5.978 5.775 6.138 1.00 0.00 28 PRO A CA 8
ATOM 7909 C C . PRO A 1 28 ? -4.499 5.491 6.392 1.00 0.00 28 PRO A C 8
ATOM 7910 O O . PRO A 1 28 ? -3.658 5.743 5.534 1.00 0.00 28 PRO A O 8
ATOM 7921 N N . ASN A 1 29 ? -4.188 4.954 7.572 1.00 0.00 29 ASN A N 8
ATOM 7922 C CA . ASN A 1 29 ? -2.809 4.624 7.923 1.00 0.00 29 ASN A CA 8
ATOM 7923 C C . ASN A 1 29 ? -2.720 3.190 8.428 1.00 0.00 29 ASN A C 8
ATOM 7924 O O . ASN A 1 29 ? -3.306 2.847 9.455 1.00 0.00 29 ASN A O 8
ATOM 7935 N N . VAL A 1 30 ? -1.993 2.354 7.698 1.00 0.00 30 VAL A N 8
ATOM 7936 C CA . VAL A 1 30 ? -1.842 0.954 8.074 1.00 0.00 30 VAL A CA 8
ATOM 7937 C C . VAL A 1 30 ? -0.506 0.394 7.602 1.00 0.00 30 VAL A C 8
ATOM 7938 O O . VAL A 1 30 ? 0.446 1.138 7.364 1.00 0.00 30 VAL A O 8
ATOM 7951 N N . THR A 1 31 ? -0.450 -0.926 7.457 1.00 0.00 31 THR A N 8
ATOM 7952 C CA . THR A 1 31 ? 0.760 -1.595 7.001 1.00 0.00 31 THR A CA 8
ATOM 7953 C C . THR A 1 31 ? 0.674 -1.883 5.506 1.00 0.00 31 THR A C 8
ATOM 7954 O O . THR A 1 31 ? -0.286 -2.493 5.037 1.00 0.00 31 THR A O 8
ATOM 7965 N N . LYS A 1 32 ? 1.681 -1.429 4.768 1.00 0.00 32 LYS A N 8
ATOM 7966 C CA . LYS A 1 32 ? 1.733 -1.622 3.321 1.00 0.00 32 LYS A CA 8
ATOM 7967 C C . LYS A 1 32 ? 1.035 -2.913 2.897 1.00 0.00 32 LYS A C 8
ATOM 7968 O O . LYS A 1 32 ? 0.384 -2.964 1.855 1.00 0.00 32 LYS A O 8
ATOM 7987 N N . GLN A 1 33 ? 1.182 -3.953 3.706 1.00 0.00 33 GLN A N 8
ATOM 7988 C CA . GLN A 1 33 ? 0.574 -5.245 3.406 1.00 0.00 33 GLN A CA 8
ATOM 7989 C C . GLN A 1 33 ? -0.944 -5.134 3.277 1.00 0.00 33 GLN A C 8
ATOM 7990 O O . GLN A 1 33 ? -1.544 -5.738 2.391 1.00 0.00 33 GLN A O 8
ATOM 8004 N N . GLU A 1 34 ? -1.560 -4.370 4.172 1.00 0.00 34 GLU A N 8
ATOM 8005 C CA . GLU A 1 34 ? -3.010 -4.199 4.161 1.00 0.00 34 GLU A CA 8
ATOM 8006 C C . GLU A 1 34 ? -3.451 -3.163 3.130 1.00 0.00 34 GLU A C 8
ATOM 8007 O O . GLU A 1 34 ? -4.379 -3.401 2.356 1.00 0.00 34 GLU A O 8
ATOM 8019 N N . CYS A 1 35 ? -2.795 -2.008 3.132 1.00 0.00 35 CYS A N 8
ATOM 8020 C CA . CYS A 1 35 ? -3.135 -0.931 2.206 1.00 0.00 35 CYS A CA 8
ATOM 8021 C C . CYS A 1 35 ? -3.043 -1.392 0.751 1.00 0.00 35 CYS A C 8
ATOM 8022 O O . CYS A 1 35 ? -3.954 -1.148 -0.041 1.00 0.00 35 CYS A O 8
ATOM 8029 N N . CYS A 1 36 ? -1.943 -2.048 0.401 1.00 0.00 36 CYS A N 8
ATOM 8030 C CA . CYS A 1 36 ? -1.745 -2.524 -0.965 1.00 0.00 36 CYS A CA 8
ATOM 8031 C C . CYS A 1 36 ? -2.580 -3.768 -1.246 1.00 0.00 36 CYS A C 8
ATOM 8032 O O . CYS A 1 36 ? -3.366 -3.785 -2.193 1.00 0.00 36 CYS A O 8
ATOM 8039 N N . CYS A 1 37 ? -2.426 -4.804 -0.429 1.00 0.00 37 CYS A N 8
ATOM 8040 C CA . CYS A 1 37 ? -3.200 -6.020 -0.632 1.00 0.00 37 CYS A CA 8
ATOM 8041 C C . CYS A 1 37 ? -4.647 -5.653 -0.930 1.00 0.00 37 CYS A C 8
ATOM 8042 O O . CYS A 1 37 ? -5.354 -6.372 -1.637 1.00 0.00 37 CYS A O 8
ATOM 8049 N N . THR A 1 38 ? -5.074 -4.508 -0.403 1.00 0.00 38 THR A N 8
ATOM 8050 C CA . THR A 1 38 ? -6.427 -4.024 -0.632 1.00 0.00 38 THR A CA 8
ATOM 8051 C C . THR A 1 38 ? -6.618 -3.713 -2.110 1.00 0.00 38 THR A C 8
ATOM 8052 O O . THR A 1 38 ? -7.636 -4.075 -2.701 1.00 0.00 38 THR A O 8
ATOM 8063 N N . SER A 1 39 ? -5.614 -3.039 -2.684 1.00 0.00 39 SER A N 8
ATOM 8064 C CA . SER A 1 39 ? -5.606 -2.649 -4.095 1.00 0.00 39 SER A CA 8
ATOM 8065 C C . SER A 1 39 ? -5.763 -1.146 -4.222 1.00 0.00 39 SER A C 8
ATOM 8066 O O . SER A 1 39 ? -6.740 -0.655 -4.789 1.00 0.00 39 SER A O 8
ATOM 8074 N N . GLY A 1 40 ? -4.798 -0.419 -3.674 1.00 0.00 40 GLY A N 8
ATOM 8075 C CA . GLY A 1 40 ? -4.850 1.023 -3.718 1.00 0.00 40 GLY A CA 8
ATOM 8076 C C . GLY A 1 40 ? -4.006 1.630 -4.822 1.00 0.00 40 GLY A C 8
ATOM 8077 O O . GLY A 1 40 ? -4.343 1.526 -6.002 1.00 0.00 40 GLY A O 8
ATOM 8081 N N . ALA A 1 41 ? -2.919 2.288 -4.433 1.00 0.00 41 ALA A N 8
ATOM 8082 C CA . ALA A 1 41 ? -2.035 2.946 -5.382 1.00 0.00 41 ALA A CA 8
ATOM 8083 C C . ALA A 1 41 ? -0.605 3.031 -4.847 1.00 0.00 41 ALA A C 8
ATOM 8084 O O . ALA A 1 41 ? 0.359 2.883 -5.597 1.00 0.00 41 ALA A O 8
ATOM 8091 N N . GLY A 1 42 ? -0.479 3.276 -3.540 1.00 0.00 42 GLY A N 8
ATOM 8092 C CA . GLY A 1 42 ? 0.826 3.382 -2.914 1.00 0.00 42 GLY A CA 8
ATOM 8093 C C . GLY A 1 42 ? 0.743 3.507 -1.411 1.00 0.00 42 GLY A C 8
ATOM 8094 O O . GLY A 1 42 ? -0.177 4.123 -0.875 1.00 0.00 42 GLY A O 8
ATOM 8098 N N . TRP A 1 43 ? 1.716 2.919 -0.734 1.00 0.00 43 TRP A N 8
ATOM 8099 C CA . TRP A 1 43 ? 1.775 2.961 0.720 1.00 0.00 43 TRP A CA 8
ATOM 8100 C C . TRP A 1 43 ? 3.121 3.504 1.175 1.00 0.00 43 TRP A C 8
ATOM 8101 O O . TRP A 1 43 ? 4.174 3.038 0.736 1.00 0.00 43 TRP A O 8
ATOM 8122 N N . GLY A 1 44 ? 3.076 4.532 2.016 1.00 0.00 44 GLY A N 8
ATOM 8123 C CA . GLY A 1 44 ? 4.288 5.163 2.491 1.00 0.00 44 GLY A CA 8
ATOM 8124 C C . GLY A 1 44 ? 3.997 6.465 3.186 1.00 0.00 44 GLY A C 8
ATOM 8125 O O . GLY A 1 44 ? 2.921 6.646 3.759 1.00 0.00 44 GLY A O 8
ATOM 8129 N N . ASP A 1 45 ? 4.947 7.379 3.133 1.00 0.00 45 ASP A N 8
ATOM 8130 C CA . ASP A 1 45 ? 4.765 8.674 3.759 1.00 0.00 45 ASP A CA 8
ATOM 8131 C C . ASP A 1 45 ? 4.377 9.715 2.713 1.00 0.00 45 ASP A C 8
ATOM 8132 O O . ASP A 1 45 ? 4.385 9.434 1.515 1.00 0.00 45 ASP A O 8
ATOM 8141 N N . ASN A 1 46 ? 4.004 10.901 3.170 1.00 0.00 46 ASN A N 8
ATOM 8142 C CA . ASN A 1 46 ? 3.575 11.968 2.270 1.00 0.00 46 ASN A CA 8
ATOM 8143 C C . ASN A 1 46 ? 4.618 12.277 1.203 1.00 0.00 46 ASN A C 8
ATOM 8144 O O . ASN A 1 46 ? 5.673 12.840 1.493 1.00 0.00 46 ASN A O 8
ATOM 8155 N N . CYS A 1 47 ? 4.299 11.921 -0.037 1.00 0.00 47 CYS A N 8
ATOM 8156 C CA . CYS A 1 47 ? 5.190 12.176 -1.160 1.00 0.00 47 CYS A CA 8
ATOM 8157 C C . CYS A 1 47 ? 6.521 11.456 -0.973 1.00 0.00 47 CYS A C 8
ATOM 8158 O O . CYS A 1 47 ? 7.567 11.899 -1.445 1.00 0.00 47 CYS A O 8
ATOM 8165 N N . GLU A 1 48 ? 6.442 10.315 -0.297 1.00 0.00 48 GLU A N 8
ATOM 8166 C CA . GLU A 1 48 ? 7.590 9.456 -0.043 1.00 0.00 48 GLU A CA 8
ATOM 8167 C C . GLU A 1 48 ? 7.085 8.022 0.079 1.00 0.00 48 GLU A C 8
ATOM 8168 O O . GLU A 1 48 ? 7.471 7.261 0.969 1.00 0.00 48 GLU A O 8
ATOM 8180 N N . ILE A 1 49 ? 6.142 7.716 -0.796 1.00 0.00 49 ILE A N 8
ATOM 8181 C CA . ILE A 1 49 ? 5.451 6.447 -0.836 1.00 0.00 49 ILE A CA 8
ATOM 8182 C C . ILE A 1 49 ? 6.103 5.390 -1.723 1.00 0.00 49 ILE A C 8
ATOM 8183 O O . ILE A 1 49 ? 7.186 5.587 -2.274 1.00 0.00 49 ILE A O 8
ATOM 8199 N N . PHE A 1 50 ? 5.397 4.263 -1.850 1.00 0.00 50 PHE A N 8
ATOM 8200 C CA . PHE A 1 50 ? 5.845 3.143 -2.665 1.00 0.00 50 PHE A CA 8
ATOM 8201 C C . PHE A 1 50 ? 4.670 2.582 -3.474 1.00 0.00 50 PHE A C 8
ATOM 8202 O O . PHE A 1 50 ? 3.831 1.850 -2.948 1.00 0.00 50 PHE A O 8
ATOM 8219 N N . PRO A 1 51 ? 4.593 2.945 -4.765 1.00 0.00 51 PRO A N 8
ATOM 8220 C CA . PRO A 1 51 ? 3.520 2.514 -5.670 1.00 0.00 51 PRO A CA 8
ATOM 8221 C C . PRO A 1 51 ? 3.054 1.077 -5.440 1.00 0.00 51 PRO A C 8
ATOM 8222 O O . PRO A 1 51 ? 3.759 0.123 -5.769 1.00 0.00 51 PRO A O 8
ATOM 8233 N N . CYS A 1 52 ? 1.847 0.935 -4.890 1.00 0.00 52 CYS A N 8
ATOM 8234 C CA . CYS A 1 52 ? 1.264 -0.378 -4.634 1.00 0.00 52 CYS A CA 8
ATOM 8235 C C . CYS A 1 52 ? -0.256 -0.335 -4.671 1.00 0.00 52 CYS A C 8
ATOM 8236 O O . CYS A 1 52 ? -0.894 0.602 -4.161 1.00 0.00 52 CYS A O 8
ATOM 8243 N N . PRO A 1 53 ? -0.864 -1.367 -5.260 1.00 0.00 53 PRO A N 8
ATOM 8244 C CA . PRO A 1 53 ? -0.165 -2.491 -5.871 1.00 0.00 53 PRO A CA 8
ATOM 8245 C C . PRO A 1 53 ? 0.068 -2.274 -7.361 1.00 0.00 53 PRO A C 8
ATOM 8246 O O . PRO A 1 53 ? -0.040 -1.154 -7.859 1.00 0.00 53 PRO A O 8
ATOM 8257 N N . VAL A 1 54 ? 0.375 -3.354 -8.069 1.00 0.00 54 VAL A N 8
ATOM 8258 C CA . VAL A 1 54 ? 0.609 -3.284 -9.502 1.00 0.00 54 VAL A CA 8
ATOM 8259 C C . VAL A 1 54 ? -0.445 -4.087 -10.264 1.00 0.00 54 VAL A C 8
ATOM 8260 O O . VAL A 1 54 ? -0.398 -4.187 -11.490 1.00 0.00 54 VAL A O 8
ATOM 8273 N N . LEU A 1 55 ? -1.399 -4.653 -9.524 1.00 0.00 55 LEU A N 8
ATOM 8274 C CA . LEU A 1 55 ? -2.472 -5.443 -10.119 1.00 0.00 55 LEU A CA 8
ATOM 8275 C C . LEU A 1 55 ? -1.916 -6.584 -10.965 1.00 0.00 55 LEU A C 8
ATOM 8276 O O . LEU A 1 55 ? -1.144 -6.360 -11.897 1.00 0.00 55 LEU A O 8
ATOM 8292 N N . GLY A 1 56 ? -2.315 -7.809 -10.631 1.00 0.00 56 GLY A N 8
ATOM 8293 C CA . GLY A 1 56 ? -1.847 -8.967 -11.369 1.00 0.00 56 GLY A CA 8
ATOM 8294 C C . GLY A 1 56 ? -0.403 -8.827 -11.807 1.00 0.00 56 GLY A C 8
ATOM 8295 O O . GLY A 1 56 ? -0.093 -8.926 -12.994 1.00 0.00 56 GLY A O 8
ATOM 8299 N N . THR A 1 57 ? 0.481 -8.594 -10.843 1.00 0.00 57 THR A N 8
ATOM 8300 C CA . THR A 1 57 ? 1.902 -8.435 -11.130 1.00 0.00 57 THR A CA 8
ATOM 8301 C C . THR A 1 57 ? 2.749 -9.045 -10.022 1.00 0.00 57 THR A C 8
ATOM 8302 O O . THR A 1 57 ? 2.289 -9.910 -9.280 1.00 0.00 57 THR A O 8
ATOM 8313 N N . ALA A 1 58 ? 3.990 -8.590 -9.928 1.00 0.00 58 ALA A N 8
ATOM 8314 C CA . ALA A 1 58 ? 4.920 -9.084 -8.919 1.00 0.00 58 ALA A CA 8
ATOM 8315 C C . ALA A 1 58 ? 4.608 -8.512 -7.540 1.00 0.00 58 ALA A C 8
ATOM 8316 O O . ALA A 1 58 ? 4.304 -9.250 -6.602 1.00 0.00 58 ALA A O 8
ATOM 8323 N N . GLU A 1 59 ? 4.698 -7.194 -7.417 1.00 0.00 59 GLU A N 8
ATOM 8324 C CA . GLU A 1 59 ? 4.435 -6.533 -6.146 1.00 0.00 59 GLU A CA 8
ATOM 8325 C C . GLU A 1 59 ? 3.167 -7.082 -5.501 1.00 0.00 59 GLU A C 8
ATOM 8326 O O . GLU A 1 59 ? 3.236 -7.936 -4.619 1.00 0.00 59 GLU A O 8
ATOM 8338 N N . PHE A 1 60 ? 2.014 -6.588 -5.938 1.00 0.00 60 PHE A N 8
ATOM 8339 C CA . PHE A 1 60 ? 0.739 -7.031 -5.395 1.00 0.00 60 PHE A CA 8
ATOM 8340 C C . PHE A 1 60 ? 0.778 -8.489 -4.953 1.00 0.00 60 PHE A C 8
ATOM 8341 O O . PHE A 1 60 ? 0.853 -8.776 -3.762 1.00 0.00 60 PHE A O 8
ATOM 8358 N N . THR A 1 61 ? 0.711 -9.407 -5.917 1.00 0.00 61 THR A N 8
ATOM 8359 C CA . THR A 1 61 ? 0.722 -10.836 -5.620 1.00 0.00 61 THR A CA 8
ATOM 8360 C C . THR A 1 61 ? 1.569 -11.142 -4.390 1.00 0.00 61 THR A C 8
ATOM 8361 O O . THR A 1 61 ? 1.254 -12.052 -3.623 1.00 0.00 61 THR A O 8
ATOM 8372 N N . GLU A 1 62 ? 2.637 -10.372 -4.192 1.00 0.00 62 GLU A N 8
ATOM 8373 C CA . GLU A 1 62 ? 3.503 -10.566 -3.041 1.00 0.00 62 GLU A CA 8
ATOM 8374 C C . GLU A 1 62 ? 2.850 -9.971 -1.803 1.00 0.00 62 GLU A C 8
ATOM 8375 O O . GLU A 1 62 ? 2.638 -10.651 -0.799 1.00 0.00 62 GLU A O 8
ATOM 8387 N N . MET A 1 63 ? 2.531 -8.690 -1.900 1.00 0.00 63 MET A N 8
ATOM 8388 C CA . MET A 1 63 ? 1.893 -7.966 -0.807 1.00 0.00 63 MET A CA 8
ATOM 8389 C C . MET A 1 63 ? 0.447 -8.417 -0.618 1.00 0.00 63 MET A C 8
ATOM 8390 O O . MET A 1 63 ? -0.222 -8.005 0.330 1.00 0.00 63 MET A O 8
ATOM 8404 N N . CYS A 1 64 ? -0.033 -9.263 -1.526 1.00 0.00 64 CYS A N 8
ATOM 8405 C CA . CYS A 1 64 ? -1.401 -9.763 -1.454 1.00 0.00 64 CYS A CA 8
ATOM 8406 C C . CYS A 1 64 ? -1.478 -11.213 -1.922 1.00 0.00 64 CYS A C 8
ATOM 8407 O O . CYS A 1 64 ? -1.908 -11.492 -3.042 1.00 0.00 64 CYS A O 8
ATOM 8414 N N . PRO A 1 65 ? -1.063 -12.156 -1.065 1.00 0.00 65 PRO A N 8
ATOM 8415 C CA . PRO A 1 65 ? -1.084 -13.585 -1.388 1.00 0.00 65 PRO A CA 8
ATOM 8416 C C . PRO A 1 65 ? -2.494 -14.166 -1.357 1.00 0.00 65 PRO A C 8
ATOM 8417 O O . PRO A 1 65 ? -2.783 -15.076 -0.579 1.00 0.00 65 PRO A O 8
ATOM 8428 N N . LYS A 1 66 ? -3.367 -13.635 -2.208 1.00 0.00 66 LYS A N 8
ATOM 8429 C CA . LYS A 1 66 ? -4.746 -14.102 -2.278 1.00 0.00 66 LYS A CA 8
ATOM 8430 C C . LYS A 1 66 ? -5.417 -13.624 -3.564 1.00 0.00 66 LYS A C 8
ATOM 8431 O O . LYS A 1 66 ? -5.499 -14.364 -4.544 1.00 0.00 66 LYS A O 8
ATOM 8450 N N . GLY A 1 67 ? -5.891 -12.383 -3.552 1.00 0.00 67 GLY A N 8
ATOM 8451 C CA . GLY A 1 67 ? -6.547 -11.828 -4.721 1.00 0.00 67 GLY A CA 8
ATOM 8452 C C . GLY A 1 67 ? -6.796 -10.338 -4.592 1.00 0.00 67 GLY A C 8
ATOM 8453 O O . GLY A 1 67 ? -6.201 -9.674 -3.743 1.00 0.00 67 GLY A O 8
ATOM 8457 N N . LYS A 1 68 ? -7.679 -9.812 -5.435 1.00 0.00 68 LYS A N 8
ATOM 8458 C CA . LYS A 1 68 ? -8.005 -8.390 -5.409 1.00 0.00 68 LYS A CA 8
ATOM 8459 C C . LYS A 1 68 ? -8.857 -8.052 -4.191 1.00 0.00 68 LYS A C 8
ATOM 8460 O O . LYS A 1 68 ? -9.763 -8.801 -3.828 1.00 0.00 68 LYS A O 8
ATOM 8479 N N . GLY A 1 69 ? -8.559 -6.918 -3.562 1.00 0.00 69 GLY A N 8
ATOM 8480 C CA . GLY A 1 69 ? -9.307 -6.504 -2.391 1.00 0.00 69 GLY A CA 8
ATOM 8481 C C . GLY A 1 69 ? -9.655 -7.668 -1.487 1.00 0.00 69 GLY A C 8
ATOM 8482 O O . GLY A 1 69 ? -10.746 -8.229 -1.576 1.00 0.00 69 GLY A O 8
ATOM 8486 N N . PHE A 1 70 ? -8.721 -8.033 -0.616 1.00 0.00 70 PHE A N 8
ATOM 8487 C CA . PHE A 1 70 ? -8.929 -9.140 0.308 1.00 0.00 70 PHE A CA 8
ATOM 8488 C C . PHE A 1 70 ? -8.980 -8.646 1.749 1.00 0.00 70 PHE A C 8
ATOM 8489 O O . PHE A 1 70 ? -9.609 -9.267 2.606 1.00 0.00 70 PHE A O 8
ATOM 8506 N N . VAL A 1 71 ? -8.312 -7.527 2.011 1.00 0.00 71 VAL A N 8
ATOM 8507 C CA . VAL A 1 71 ? -8.280 -6.957 3.349 1.00 0.00 71 VAL A CA 8
ATOM 8508 C C . VAL A 1 71 ? -9.606 -6.270 3.688 1.00 0.00 71 VAL A C 8
ATOM 8509 O O . VAL A 1 71 ? -10.257 -6.611 4.675 1.00 0.00 71 VAL A O 8
ATOM 8522 N N . PRO A 1 72 ? -10.014 -5.287 2.875 1.00 0.00 72 PRO A N 8
ATOM 8523 C CA . PRO A 1 72 ? -11.243 -4.539 3.070 1.00 0.00 72 PRO A CA 8
ATOM 8524 C C . PRO A 1 72 ? -12.400 -5.096 2.247 1.00 0.00 72 PRO A C 8
ATOM 8525 O O . PRO A 1 72 ? -13.222 -5.863 2.748 1.00 0.00 72 PRO A O 8
ATOM 8536 N N . ALA A 1 73 ? -12.452 -4.704 0.977 1.00 0.00 73 ALA A N 8
ATOM 8537 C CA . ALA A 1 73 ? -13.502 -5.160 0.074 1.00 0.00 73 ALA A CA 8
ATOM 8538 C C . ALA A 1 73 ? -13.252 -4.661 -1.345 1.00 0.00 73 ALA A C 8
ATOM 8539 O O . ALA A 1 73 ? -14.191 -4.417 -2.103 1.00 0.00 73 ALA A O 8
ATOM 8546 N N . GLY A 1 74 ? -11.978 -4.512 -1.696 1.00 0.00 74 GLY A N 8
ATOM 8547 C CA . GLY A 1 74 ? -11.624 -4.042 -3.022 1.00 0.00 74 GLY A CA 8
ATOM 8548 C C . GLY A 1 74 ? -12.090 -2.623 -3.277 1.00 0.00 74 GLY A C 8
ATOM 8549 O O . GLY A 1 74 ? -12.564 -2.304 -4.368 1.00 0.00 74 GLY A O 8
ATOM 8553 N N . GLU A 1 75 ? -11.952 -1.767 -2.269 1.00 0.00 75 GLU A N 8
ATOM 8554 C CA . GLU A 1 75 ? -12.362 -0.373 -2.389 1.00 0.00 75 GLU A CA 8
ATOM 8555 C C . GLU A 1 75 ? -11.221 0.484 -2.926 1.00 0.00 75 GLU A C 8
ATOM 8556 O O . GLU A 1 75 ? -11.390 1.719 -2.993 1.00 0.00 75 GLU A O 8
ATOM 8569 N N . SER A 1 1 ? 10.274 -0.711 -2.684 1.00 0.00 1 SER A N 9
ATOM 8570 C CA . SER A 1 1 ? 11.287 -1.483 -1.917 1.00 0.00 1 SER A CA 9
ATOM 8571 C C . SER A 1 1 ? 10.868 -2.941 -1.761 1.00 0.00 1 SER A C 9
ATOM 8572 O O . SER A 1 1 ? 9.832 -3.240 -1.167 1.00 0.00 1 SER A O 9
ATOM 8582 N N . ALA A 1 2 ? 11.680 -3.845 -2.300 1.00 0.00 2 ALA A N 9
ATOM 8583 C CA . ALA A 1 2 ? 11.394 -5.272 -2.221 1.00 0.00 2 ALA A CA 9
ATOM 8584 C C . ALA A 1 2 ? 12.389 -5.981 -1.309 1.00 0.00 2 ALA A C 9
ATOM 8585 O O . ALA A 1 2 ? 13.469 -6.379 -1.742 1.00 0.00 2 ALA A O 9
ATOM 8592 N N . ASP A 1 3 ? 12.016 -6.136 -0.042 1.00 0.00 3 ASP A N 9
ATOM 8593 C CA . ASP A 1 3 ? 12.878 -6.796 0.932 1.00 0.00 3 ASP A CA 9
ATOM 8594 C C . ASP A 1 3 ? 12.057 -7.370 2.083 1.00 0.00 3 ASP A C 9
ATOM 8595 O O . ASP A 1 3 ? 12.496 -7.364 3.233 1.00 0.00 3 ASP A O 9
ATOM 8604 N N . GLN A 1 4 ? 10.865 -7.865 1.765 1.00 0.00 4 GLN A N 9
ATOM 8605 C CA . GLN A 1 4 ? 9.985 -8.444 2.774 1.00 0.00 4 GLN A CA 9
ATOM 8606 C C . GLN A 1 4 ? 9.441 -7.363 3.703 1.00 0.00 4 GLN A C 9
ATOM 8607 O O . GLN A 1 4 ? 10.138 -6.896 4.604 1.00 0.00 4 GLN A O 9
ATOM 8621 N N . PRO A 1 5 ? 8.181 -6.954 3.492 1.00 0.00 5 PRO A N 9
ATOM 8622 C CA . PRO A 1 5 ? 7.534 -5.923 4.311 1.00 0.00 5 PRO A CA 9
ATOM 8623 C C . PRO A 1 5 ? 7.595 -6.246 5.800 1.00 0.00 5 PRO A C 9
ATOM 8624 O O . PRO A 1 5 ? 7.713 -7.407 6.190 1.00 0.00 5 PRO A O 9
ATOM 8635 N N . LYS A 1 6 ? 7.514 -5.209 6.627 1.00 0.00 6 LYS A N 9
ATOM 8636 C CA . LYS A 1 6 ? 7.561 -5.381 8.074 1.00 0.00 6 LYS A CA 9
ATOM 8637 C C . LYS A 1 6 ? 6.478 -4.553 8.756 1.00 0.00 6 LYS A C 9
ATOM 8638 O O . LYS A 1 6 ? 5.515 -4.125 8.118 1.00 0.00 6 LYS A O 9
ATOM 8657 N N . GLU A 1 7 ? 6.641 -4.330 10.055 1.00 0.00 7 GLU A N 9
ATOM 8658 C CA . GLU A 1 7 ? 5.678 -3.552 10.825 1.00 0.00 7 GLU A CA 9
ATOM 8659 C C . GLU A 1 7 ? 5.465 -2.177 10.200 1.00 0.00 7 GLU A C 9
ATOM 8660 O O . GLU A 1 7 ? 4.477 -1.500 10.485 1.00 0.00 7 GLU A O 9
ATOM 8672 N N . GLU A 1 8 ? 6.400 -1.770 9.348 1.00 0.00 8 GLU A N 9
ATOM 8673 C CA . GLU A 1 8 ? 6.318 -0.476 8.680 1.00 0.00 8 GLU A CA 9
ATOM 8674 C C . GLU A 1 8 ? 4.873 -0.123 8.343 1.00 0.00 8 GLU A C 9
ATOM 8675 O O . GLU A 1 8 ? 4.312 -0.626 7.369 1.00 0.00 8 GLU A O 9
ATOM 8687 N N . LYS A 1 9 ? 4.276 0.745 9.153 1.00 0.00 9 LYS A N 9
ATOM 8688 C CA . LYS A 1 9 ? 2.897 1.167 8.939 1.00 0.00 9 LYS A CA 9
ATOM 8689 C C . LYS A 1 9 ? 2.827 2.664 8.648 1.00 0.00 9 LYS A C 9
ATOM 8690 O O . LYS A 1 9 ? 3.300 3.484 9.435 1.00 0.00 9 LYS A O 9
ATOM 8709 N N . LYS A 1 10 ? 2.228 3.012 7.514 1.00 0.00 10 LYS A N 9
ATOM 8710 C CA . LYS A 1 10 ? 2.089 4.407 7.117 1.00 0.00 10 LYS A CA 9
ATOM 8711 C C . LYS A 1 10 ? 0.688 4.671 6.584 1.00 0.00 10 LYS A C 9
ATOM 8712 O O . LYS A 1 10 ? -0.193 3.818 6.682 1.00 0.00 10 LYS A O 9
ATOM 8731 N N . GLU A 1 11 ? 0.488 5.854 6.019 1.00 0.00 11 GLU A N 9
ATOM 8732 C CA . GLU A 1 11 ? -0.809 6.224 5.470 1.00 0.00 11 GLU A CA 9
ATOM 8733 C C . GLU A 1 11 ? -0.954 5.727 4.035 1.00 0.00 11 GLU A C 9
ATOM 8734 O O . GLU A 1 11 ? -0.155 6.073 3.164 1.00 0.00 11 GLU A O 9
ATOM 8746 N N . CYS A 1 12 ? -1.982 4.919 3.795 1.00 0.00 12 CYS A N 9
ATOM 8747 C CA . CYS A 1 12 ? -2.232 4.387 2.463 1.00 0.00 12 CYS A CA 9
ATOM 8748 C C . CYS A 1 12 ? -2.432 5.528 1.475 1.00 0.00 12 CYS A C 9
ATOM 8749 O O . CYS A 1 12 ? -2.766 6.645 1.869 1.00 0.00 12 CYS A O 9
ATOM 8756 N N . TYR A 1 13 ? -2.220 5.256 0.194 1.00 0.00 13 TYR A N 9
ATOM 8757 C CA . TYR A 1 13 ? -2.377 6.287 -0.822 1.00 0.00 13 TYR A CA 9
ATOM 8758 C C . TYR A 1 13 ? -3.219 5.805 -1.994 1.00 0.00 13 TYR A C 9
ATOM 8759 O O . TYR A 1 13 ? -2.731 5.095 -2.872 1.00 0.00 13 TYR A O 9
ATOM 8777 N N . TYR A 1 14 ? -4.479 6.220 -2.018 1.00 0.00 14 TYR A N 9
ATOM 8778 C CA . TYR A 1 14 ? -5.375 5.854 -3.101 1.00 0.00 14 TYR A CA 9
ATOM 8779 C C . TYR A 1 14 ? -5.347 6.930 -4.184 1.00 0.00 14 TYR A C 9
ATOM 8780 O O . TYR A 1 14 ? -6.231 6.991 -5.038 1.00 0.00 14 TYR A O 9
ATOM 8798 N N . ASN A 1 15 ? -4.319 7.779 -4.135 1.00 0.00 15 ASN A N 9
ATOM 8799 C CA . ASN A 1 15 ? -4.167 8.859 -5.105 1.00 0.00 15 ASN A CA 9
ATOM 8800 C C . ASN A 1 15 ? -2.745 9.423 -5.092 1.00 0.00 15 ASN A C 9
ATOM 8801 O O . ASN A 1 15 ? -2.552 10.632 -5.183 1.00 0.00 15 ASN A O 9
ATOM 8812 N N . LEU A 1 16 ? -1.755 8.537 -4.959 1.00 0.00 16 LEU A N 9
ATOM 8813 C CA . LEU A 1 16 ? -0.339 8.913 -4.891 1.00 0.00 16 LEU A CA 9
ATOM 8814 C C . LEU A 1 16 ? 0.201 9.163 -6.284 1.00 0.00 16 LEU A C 9
ATOM 8815 O O . LEU A 1 16 ? -0.518 9.701 -7.116 1.00 0.00 16 LEU A O 9
ATOM 8831 N N . ASN A 1 17 ? 1.456 8.788 -6.525 1.00 0.00 17 ASN A N 9
ATOM 8832 C CA . ASN A 1 17 ? 2.083 8.958 -7.827 1.00 0.00 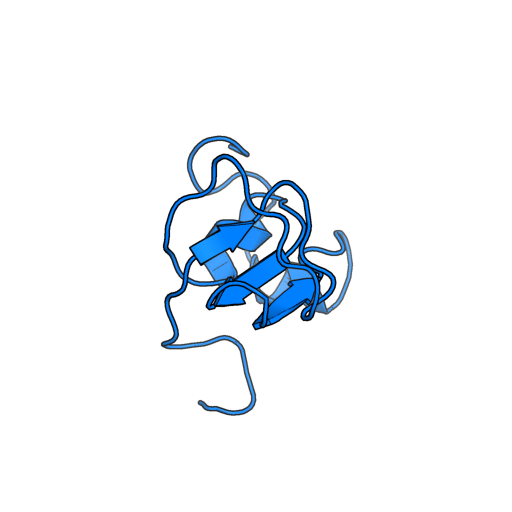17 ASN A CA 9
ATOM 8833 C C . ASN A 1 17 ? 3.576 9.226 -7.697 1.00 0.00 17 ASN A C 9
ATOM 8834 O O . ASN A 1 17 ? 4.069 10.276 -8.108 1.00 0.00 17 ASN A O 9
ATOM 8845 N N . ASP A 1 18 ? 4.293 8.263 -7.132 1.00 0.00 18 ASP A N 9
ATOM 8846 C CA . ASP A 1 18 ? 5.734 8.383 -6.957 1.00 0.00 18 ASP A CA 9
ATOM 8847 C C . ASP A 1 18 ? 6.070 9.123 -5.672 1.00 0.00 18 ASP A C 9
ATOM 8848 O O . ASP A 1 18 ? 5.564 10.218 -5.430 1.00 0.00 18 ASP A O 9
ATOM 8857 N N . ALA A 1 19 ? 6.918 8.510 -4.849 1.00 0.00 19 ALA A N 9
ATOM 8858 C CA . ALA A 1 19 ? 7.323 9.096 -3.576 1.00 0.00 19 ALA A CA 9
ATOM 8859 C C . ALA A 1 19 ? 7.980 10.465 -3.758 1.00 0.00 19 ALA A C 9
ATOM 8860 O O . ALA A 1 19 ? 9.174 10.627 -3.505 1.00 0.00 19 ALA A O 9
ATOM 8867 N N . SER A 1 20 ? 7.193 11.449 -4.186 1.00 0.00 20 SER A N 9
ATOM 8868 C CA . SER A 1 20 ? 7.695 12.803 -4.391 1.00 0.00 20 SER A CA 9
ATOM 8869 C C . SER A 1 20 ? 6.547 13.773 -4.630 1.00 0.00 20 SER A C 9
ATOM 8870 O O . SER A 1 20 ? 6.443 14.816 -3.985 1.00 0.00 20 SER A O 9
ATOM 8878 N N . LEU A 1 21 ? 5.691 13.402 -5.558 1.00 0.00 21 LEU A N 9
ATOM 8879 C CA . LEU A 1 21 ? 4.523 14.194 -5.919 1.00 0.00 21 LEU A CA 9
ATOM 8880 C C . LEU A 1 21 ? 3.265 13.490 -5.423 1.00 0.00 21 LEU A C 9
ATOM 8881 O O . LEU A 1 21 ? 2.241 14.113 -5.139 1.00 0.00 21 LEU A O 9
ATOM 8897 N N . CYS A 1 22 ? 3.380 12.171 -5.326 1.00 0.00 22 CYS A N 9
ATOM 8898 C CA . CYS A 1 22 ? 2.308 11.296 -4.871 1.00 0.00 22 CYS A CA 9
ATOM 8899 C C . CYS A 1 22 ? 1.241 11.983 -4.030 1.00 0.00 22 CYS A C 9
ATOM 8900 O O . CYS A 1 22 ? 1.534 12.633 -3.029 1.00 0.00 22 CYS A O 9
ATOM 8907 N N . ASP A 1 23 ? -0.019 11.791 -4.422 1.00 0.00 23 ASP A N 9
ATOM 8908 C CA . ASP A 1 23 ? -1.130 12.354 -3.665 1.00 0.00 23 ASP A CA 9
ATOM 8909 C C . ASP A 1 23 ? -1.870 11.273 -2.846 1.00 0.00 23 ASP A C 9
ATOM 8910 O O . ASP A 1 23 ? -1.724 10.056 -3.077 1.00 0.00 23 ASP A O 9
ATOM 8919 N N . ASN A 1 24 ? -2.669 11.727 -1.886 1.00 0.00 24 ASN A N 9
ATOM 8920 C CA . ASN A 1 24 ? -3.434 10.822 -1.036 1.00 0.00 24 ASN A CA 9
ATOM 8921 C C . ASN A 1 24 ? -4.884 11.282 -0.918 1.00 0.00 24 ASN A C 9
ATOM 8922 O O . ASN A 1 24 ? -5.201 12.440 -1.189 1.00 0.00 24 ASN A O 9
ATOM 8933 N N . VAL A 1 25 ? -5.758 10.368 -0.509 1.00 0.00 25 VAL A N 9
ATOM 8934 C CA . VAL A 1 25 ? -7.173 10.682 -0.353 1.00 0.00 25 VAL A CA 9
ATOM 8935 C C . VAL A 1 25 ? -7.982 9.433 -0.015 1.00 0.00 25 VAL A C 9
ATOM 8936 O O . VAL A 1 25 ? -8.109 8.525 -0.836 1.00 0.00 25 VAL A O 9
ATOM 8949 N N . LEU A 1 26 ? -8.529 9.398 1.195 1.00 0.00 26 LEU A N 9
ATOM 8950 C CA . LEU A 1 26 ? -9.329 8.263 1.639 1.00 0.00 26 LEU A CA 9
ATOM 8951 C C . LEU A 1 26 ? -8.449 7.051 1.926 1.00 0.00 26 LEU A C 9
ATOM 8952 O O . LEU A 1 26 ? -8.654 5.976 1.363 1.00 0.00 26 LEU A O 9
ATOM 8968 N N . ALA A 1 27 ? -7.469 7.230 2.805 1.00 0.00 27 ALA A N 9
ATOM 8969 C CA . ALA A 1 27 ? -6.562 6.146 3.161 1.00 0.00 27 ALA A CA 9
ATOM 8970 C C . ALA A 1 27 ? -6.108 6.259 4.612 1.00 0.00 27 ALA A C 9
ATOM 8971 O O . ALA A 1 27 ? -5.644 7.311 5.050 1.00 0.00 27 ALA A O 9
ATOM 8978 N N . PRO A 1 28 ? -6.232 5.164 5.376 1.00 0.00 28 PRO A N 9
ATOM 8979 C CA . PRO A 1 28 ? -5.832 5.126 6.781 1.00 0.00 28 PRO A CA 9
ATOM 8980 C C . PRO A 1 28 ? -4.336 4.887 6.949 1.00 0.00 28 PRO A C 9
ATOM 8981 O O . PRO A 1 28 ? -3.572 4.989 5.989 1.00 0.00 28 PRO A O 9
ATOM 8992 N N . ASN A 1 29 ? -3.923 4.562 8.168 1.00 0.00 29 ASN A N 9
ATOM 8993 C CA . ASN A 1 29 ? -2.517 4.299 8.453 1.00 0.00 29 ASN A CA 9
ATOM 8994 C C . ASN A 1 29 ? -2.307 2.830 8.804 1.00 0.00 29 ASN A C 9
ATOM 8995 O O . ASN A 1 29 ? -2.577 2.406 9.927 1.00 0.00 29 ASN A O 9
ATOM 9006 N N . VAL A 1 30 ? -1.830 2.059 7.834 1.00 0.00 30 VAL A N 9
ATOM 9007 C CA . VAL A 1 30 ? -1.590 0.636 8.042 1.00 0.00 30 VAL A CA 9
ATOM 9008 C C . VAL A 1 30 ? -0.263 0.204 7.427 1.00 0.00 30 VAL A C 9
ATOM 9009 O O . VAL A 1 30 ? 0.617 1.029 7.179 1.00 0.00 30 VAL A O 9
ATOM 9022 N N . THR A 1 31 ? -0.130 -1.094 7.182 1.00 0.00 31 THR A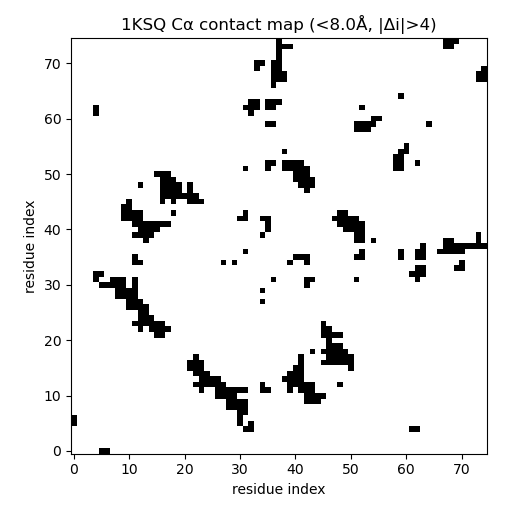 N 9
ATOM 9023 C CA . THR A 1 31 ? 1.084 -1.641 6.590 1.00 0.00 31 THR A CA 9
ATOM 9024 C C . THR A 1 31 ? 0.913 -1.828 5.086 1.00 0.00 31 THR A C 9
ATOM 9025 O O . THR A 1 31 ? -0.107 -2.344 4.628 1.00 0.00 31 THR A O 9
ATOM 9036 N N . LYS A 1 32 ? 1.913 -1.403 4.322 1.00 0.00 32 LYS A N 9
ATOM 9037 C CA . LYS A 1 32 ? 1.873 -1.520 2.868 1.00 0.00 32 LYS A CA 9
ATOM 9038 C C . LYS A 1 32 ? 1.156 -2.794 2.439 1.00 0.00 32 LYS A C 9
ATOM 9039 O O . LYS A 1 32 ? 0.496 -2.828 1.400 1.00 0.00 32 LYS A O 9
ATOM 9058 N N . GLN A 1 33 ? 1.291 -3.842 3.243 1.00 0.00 33 GLN A N 9
ATOM 9059 C CA . GLN A 1 33 ? 0.657 -5.120 2.942 1.00 0.00 33 GLN A CA 9
ATOM 9060 C C . GLN A 1 33 ? -0.862 -4.998 2.983 1.00 0.00 33 GLN A C 9
ATOM 9061 O O . GLN A 1 33 ? -1.557 -5.484 2.090 1.00 0.00 33 GLN A O 9
ATOM 9075 N N . GLU A 1 34 ? -1.373 -4.348 4.022 1.00 0.00 34 GLU A N 9
ATOM 9076 C CA . GLU A 1 34 ? -2.812 -4.164 4.176 1.00 0.00 34 GLU A CA 9
ATOM 9077 C C . GLU A 1 34 ? -3.349 -3.169 3.150 1.00 0.00 34 GLU A C 9
ATOM 9078 O O . GLU A 1 34 ? -4.285 -3.471 2.409 1.00 0.00 34 GLU A O 9
ATOM 9090 N N . CYS A 1 35 ? -2.752 -1.984 3.116 1.00 0.00 35 CYS A N 9
ATOM 9091 C CA . CYS A 1 35 ? -3.171 -0.943 2.186 1.00 0.00 35 CYS A CA 9
ATOM 9092 C C . CYS A 1 35 ? -3.129 -1.448 0.747 1.00 0.00 35 CYS A C 9
ATOM 9093 O O . CYS A 1 35 ? -4.159 -1.539 0.079 1.00 0.00 35 CYS A O 9
ATOM 9100 N N . CYS A 1 36 ? -1.930 -1.768 0.275 1.00 0.00 36 CYS A N 9
ATOM 9101 C CA . CYS A 1 36 ? -1.747 -2.255 -1.086 1.00 0.00 36 CYS A CA 9
ATOM 9102 C C . CYS A 1 36 ? -2.718 -3.389 -1.402 1.00 0.00 36 CYS A C 9
ATOM 9103 O O . CYS A 1 36 ? -3.262 -3.458 -2.505 1.00 0.00 36 CYS A O 9
ATOM 9110 N N . CYS A 1 37 ? -2.943 -4.273 -0.434 1.00 0.00 37 CYS A N 9
ATOM 9111 C CA . CYS A 1 37 ? -3.860 -5.389 -0.631 1.00 0.00 37 CYS A CA 9
ATOM 9112 C C . CYS A 1 37 ? -5.223 -4.880 -1.081 1.00 0.00 37 CYS A C 9
ATOM 9113 O O . CYS A 1 37 ? -5.835 -5.435 -1.995 1.00 0.00 37 CYS A O 9
ATOM 9120 N N . THR A 1 38 ? -5.688 -3.808 -0.446 1.00 0.00 38 THR A N 9
ATOM 9121 C CA . THR A 1 38 ? -6.971 -3.215 -0.798 1.00 0.00 38 THR A CA 9
ATOM 9122 C C . THR A 1 38 ? -6.988 -2.848 -2.276 1.00 0.00 38 THR A C 9
ATOM 9123 O O . THR A 1 38 ? -8.028 -2.901 -2.932 1.00 0.00 38 THR A O 9
ATOM 9134 N N . SER A 1 39 ? -5.818 -2.483 -2.792 1.00 0.00 39 SER A N 9
ATOM 9135 C CA . SER A 1 39 ? -5.673 -2.112 -4.194 1.00 0.00 39 SER A CA 9
ATOM 9136 C C . SER A 1 39 ? -5.978 -0.636 -4.406 1.00 0.00 39 SER A C 9
ATOM 9137 O O . SER A 1 39 ? -7.087 -0.271 -4.798 1.00 0.00 39 SER A O 9
ATOM 9145 N N . GLY A 1 40 ? -4.991 0.214 -4.137 1.00 0.00 40 GLY A N 9
ATOM 9146 C CA . GLY A 1 40 ? -5.186 1.638 -4.297 1.00 0.00 40 GLY A CA 9
ATOM 9147 C C . GLY A 1 40 ? -4.258 2.278 -5.317 1.00 0.00 40 GLY A C 9
ATOM 9148 O O . GLY A 1 40 ? -4.579 2.345 -6.504 1.00 0.00 40 GLY A O 9
ATOM 9152 N N . ALA A 1 41 ? -3.113 2.768 -4.847 1.00 0.00 41 ALA A N 9
ATOM 9153 C CA . ALA A 1 41 ? -2.140 3.430 -5.705 1.00 0.00 41 ALA A CA 9
ATOM 9154 C C . ALA A 1 41 ? -0.739 3.305 -5.126 1.00 0.00 41 ALA A C 9
ATOM 9155 O O . ALA A 1 41 ? 0.231 3.081 -5.851 1.00 0.00 41 ALA A O 9
ATOM 9162 N N . GLY A 1 42 ? -0.650 3.478 -3.808 1.00 0.00 42 GLY A N 9
ATOM 9163 C CA . GLY A 1 42 ? 0.622 3.407 -3.119 1.00 0.00 42 GLY A CA 9
ATOM 9164 C C . GLY A 1 42 ? 0.476 3.491 -1.612 1.00 0.00 42 GLY A C 9
ATOM 9165 O O . GLY A 1 42 ? -0.565 3.903 -1.103 1.00 0.00 42 GLY A O 9
ATOM 9169 N N . TRP A 1 43 ? 1.526 3.101 -0.901 1.00 0.00 43 TRP A N 9
ATOM 9170 C CA . TRP A 1 43 ? 1.527 3.139 0.557 1.00 0.00 43 TRP A CA 9
ATOM 9171 C C . TRP A 1 43 ? 2.791 3.824 1.075 1.00 0.00 43 TRP A C 9
ATOM 9172 O O . TRP A 1 43 ? 3.904 3.418 0.739 1.00 0.00 43 TRP A O 9
ATOM 9193 N N . GLY A 1 44 ? 2.618 4.865 1.886 1.00 0.00 44 GLY A N 9
ATOM 9194 C CA . GLY A 1 44 ? 3.762 5.577 2.425 1.00 0.00 44 GLY A CA 9
ATOM 9195 C C . GLY A 1 44 ? 3.376 6.755 3.296 1.00 0.00 44 GLY A C 9
ATOM 9196 O O . GLY A 1 44 ? 2.328 6.751 3.944 1.00 0.00 44 GLY A O 9
ATOM 9200 N N . ASP A 1 45 ? 4.241 7.759 3.312 1.00 0.00 45 ASP A N 9
ATOM 9201 C CA . ASP A 1 45 ? 4.020 8.967 4.112 1.00 0.00 45 ASP A CA 9
ATOM 9202 C C . ASP A 1 45 ? 3.641 10.155 3.231 1.00 0.00 45 ASP A C 9
ATOM 9203 O O . ASP A 1 45 ? 3.290 9.973 2.065 1.00 0.00 45 ASP A O 9
ATOM 9212 N N . ASN A 1 46 ? 3.714 11.369 3.808 1.00 0.00 46 ASN A N 9
ATOM 9213 C CA . ASN A 1 46 ? 3.377 12.614 3.097 1.00 0.00 46 ASN A CA 9
ATOM 9214 C C . ASN A 1 46 ? 3.449 12.425 1.590 1.00 0.00 46 ASN A C 9
ATOM 9215 O O . ASN A 1 46 ? 2.538 12.808 0.858 1.00 0.00 46 ASN A O 9
ATOM 9226 N N . CYS A 1 47 ? 4.524 11.803 1.141 1.00 0.00 47 CYS A N 9
ATOM 9227 C CA . CYS A 1 47 ? 4.699 11.516 -0.269 1.00 0.00 47 CYS A CA 9
ATOM 9228 C C . CYS A 1 47 ? 5.900 10.618 -0.491 1.00 0.00 47 CYS A C 9
ATOM 9229 O O . CYS A 1 47 ? 6.571 10.689 -1.520 1.00 0.00 47 CYS A O 9
ATOM 9236 N N . GLU A 1 48 ? 6.120 9.730 0.463 1.00 0.00 48 GLU A N 9
ATOM 9237 C CA . GLU A 1 48 ? 7.185 8.749 0.364 1.00 0.00 48 GLU A CA 9
ATOM 9238 C C . GLU A 1 48 ? 6.496 7.396 0.287 1.00 0.00 48 GLU A C 9
ATOM 9239 O O . GLU A 1 48 ? 6.535 6.577 1.205 1.00 0.00 48 GLU A O 9
ATOM 9251 N N . ILE A 1 49 ? 5.777 7.241 -0.820 1.00 0.00 49 ILE A N 9
ATOM 9252 C CA . ILE A 1 49 ? 4.961 6.073 -1.091 1.00 0.00 49 ILE A CA 9
ATOM 9253 C C . ILE A 1 49 ? 5.574 5.147 -2.135 1.00 0.00 49 ILE A C 9
ATOM 9254 O O . ILE A 1 49 ? 6.459 5.535 -2.900 1.00 0.00 49 ILE A O 9
ATOM 9270 N N . PHE A 1 50 ? 5.039 3.933 -2.184 1.00 0.00 50 PHE A N 9
ATOM 9271 C CA . PHE A 1 50 ? 5.450 2.934 -3.154 1.00 0.00 50 PHE A CA 9
ATOM 9272 C C . PHE A 1 50 ? 4.242 2.566 -4.009 1.00 0.00 50 PHE A C 9
ATOM 9273 O O . PHE A 1 50 ? 3.213 2.135 -3.484 1.00 0.00 50 PHE A O 9
ATOM 9290 N N . PRO A 1 51 ? 4.339 2.759 -5.331 1.00 0.00 51 PRO A N 9
ATOM 9291 C CA . PRO A 1 51 ? 3.241 2.473 -6.260 1.00 0.00 51 PRO A CA 9
ATOM 9292 C C . PRO A 1 51 ? 2.668 1.072 -6.087 1.00 0.00 51 PRO A C 9
ATOM 9293 O O . PRO A 1 51 ? 3.252 0.092 -6.549 1.00 0.00 51 PRO A O 9
ATOM 9304 N N . CYS A 1 52 ? 1.516 0.981 -5.424 1.00 0.00 52 CYS A N 9
ATOM 9305 C CA . CYS A 1 52 ? 0.871 -0.306 -5.206 1.00 0.00 52 CYS A CA 9
ATOM 9306 C C . CYS A 1 52 ? -0.648 -0.204 -5.231 1.00 0.00 52 CYS A C 9
ATOM 9307 O O . CYS A 1 52 ? -1.251 0.810 -4.820 1.00 0.00 52 CYS A O 9
ATOM 9314 N N . PRO A 1 53 ? -1.285 -1.279 -5.714 1.00 0.00 53 PRO A N 9
ATOM 9315 C CA . PRO A 1 53 ? -0.590 -2.473 -6.198 1.00 0.00 53 PRO A CA 9
ATOM 9316 C C . PRO A 1 53 ? -0.299 -2.416 -7.692 1.00 0.00 53 PRO A C 9
ATOM 9317 O O . PRO A 1 53 ? -0.386 -1.359 -8.316 1.00 0.00 53 PRO A O 9
ATOM 9328 N N . VAL A 1 54 ? 0.025 -3.571 -8.259 1.00 0.00 54 VAL A N 9
ATOM 9329 C CA . VAL A 1 54 ? 0.308 -3.679 -9.683 1.00 0.00 54 VAL A CA 9
ATOM 9330 C C . VAL A 1 54 ? -0.620 -4.702 -10.335 1.00 0.00 54 VAL A C 9
ATOM 9331 O O . VAL A 1 54 ? -0.599 -4.894 -11.551 1.00 0.00 54 VAL A O 9
ATOM 9344 N N . LEU A 1 55 ? -1.443 -5.354 -9.511 1.00 0.00 55 LEU A N 9
ATOM 9345 C CA . LEU A 1 55 ? -2.390 -6.353 -9.991 1.00 0.00 55 LEU A CA 9
ATOM 9346 C C . LEU A 1 55 ? -1.681 -7.508 -10.689 1.00 0.00 55 LEU A C 9
ATOM 9347 O O . LEU A 1 55 ? -0.919 -7.304 -11.633 1.00 0.00 55 LEU A O 9
ATOM 9363 N N . GLY A 1 56 ? -1.943 -8.722 -10.216 1.00 0.00 56 GLY A N 9
ATOM 9364 C CA . GLY A 1 56 ? -1.329 -9.897 -10.804 1.00 0.00 56 GLY A CA 9
ATOM 9365 C C . GLY A 1 56 ? 0.130 -9.680 -11.152 1.00 0.00 56 GLY A C 9
ATOM 9366 O O . GLY A 1 56 ? 0.639 -10.259 -12.111 1.00 0.00 56 GLY A O 9
ATOM 9370 N N . THR A 1 57 ? 0.805 -8.842 -10.371 1.00 0.00 57 THR A N 9
ATOM 9371 C CA . THR A 1 57 ? 2.215 -8.552 -10.605 1.00 0.00 57 THR A CA 9
ATOM 9372 C C . THR A 1 57 ? 3.030 -8.732 -9.330 1.00 0.00 57 THR A C 9
ATOM 9373 O O . THR A 1 57 ? 2.488 -9.033 -8.267 1.00 0.00 57 THR A O 9
ATOM 9384 N N . ALA A 1 58 ? 4.338 -8.544 -9.451 1.00 0.00 58 ALA A N 9
ATOM 9385 C CA . ALA A 1 58 ? 5.248 -8.684 -8.320 1.00 0.00 58 ALA A CA 9
ATOM 9386 C C . ALA A 1 58 ? 4.715 -7.981 -7.075 1.00 0.00 58 ALA A C 9
ATOM 9387 O O . ALA A 1 58 ? 4.273 -8.628 -6.126 1.00 0.00 58 ALA A O 9
ATOM 9394 N N . GLU A 1 59 ? 4.774 -6.654 -7.078 1.00 0.00 59 GLU A N 9
ATOM 9395 C CA . GLU A 1 59 ? 4.313 -5.865 -5.940 1.00 0.00 59 GLU A CA 9
ATOM 9396 C C . GLU A 1 59 ? 3.100 -6.504 -5.270 1.00 0.00 59 GLU A C 9
ATOM 9397 O O . GLU A 1 59 ? 3.228 -7.148 -4.228 1.00 0.00 59 GLU A O 9
ATOM 9409 N N . PHE A 1 60 ? 1.922 -6.316 -5.858 1.00 0.00 60 PHE A N 9
ATOM 9410 C CA . PHE A 1 60 ? 0.697 -6.868 -5.297 1.00 0.00 60 PHE A CA 9
ATOM 9411 C C . PHE A 1 60 ? 0.904 -8.268 -4.730 1.00 0.00 60 PHE A C 9
ATOM 9412 O O . PHE A 1 60 ? 0.967 -8.445 -3.519 1.00 0.00 60 PHE A O 9
ATOM 9429 N N . THR A 1 61 ? 0.987 -9.261 -5.609 1.00 0.00 61 THR A N 9
ATOM 9430 C CA . THR A 1 61 ? 1.165 -10.647 -5.184 1.00 0.00 61 THR A CA 9
ATOM 9431 C C . THR A 1 61 ? 2.031 -10.745 -3.928 1.00 0.00 61 THR A C 9
ATOM 9432 O O . THR A 1 61 ? 1.865 -11.662 -3.124 1.00 0.00 61 THR A O 9
ATOM 9443 N N . GLU A 1 62 ? 2.956 -9.805 -3.764 1.00 0.00 62 GLU A N 9
ATOM 9444 C CA . GLU A 1 62 ? 3.843 -9.803 -2.605 1.00 0.00 62 GLU A CA 9
ATOM 9445 C C . GLU A 1 62 ? 3.199 -9.109 -1.405 1.00 0.00 62 GLU A C 9
ATOM 9446 O O . GLU A 1 62 ? 3.389 -9.527 -0.263 1.00 0.00 62 GLU A O 9
ATOM 9458 N N . MET A 1 63 ? 2.452 -8.041 -1.666 1.00 0.00 63 MET A N 9
ATOM 9459 C CA . MET A 1 63 ? 1.802 -7.286 -0.600 1.00 0.00 63 MET A CA 9
ATOM 9460 C C . MET A 1 63 ? 0.402 -7.810 -0.291 1.00 0.00 63 MET A C 9
ATOM 9461 O O . MET A 1 63 ? -0.187 -7.449 0.727 1.00 0.00 63 MET A O 9
ATOM 9475 N N . CYS A 1 64 ? -0.136 -8.650 -1.168 1.00 0.00 64 CYS A N 9
ATOM 9476 C CA . CYS A 1 64 ? -1.473 -9.193 -0.961 1.00 0.00 64 CYS A CA 9
ATOM 9477 C C . CYS A 1 64 ? -1.714 -10.423 -1.829 1.00 0.00 64 CYS A C 9
ATOM 9478 O O . CYS A 1 64 ? -2.146 -10.314 -2.977 1.00 0.00 64 CYS A O 9
ATOM 9485 N N . PRO A 1 65 ? -1.441 -11.617 -1.280 1.00 0.00 65 PRO A N 9
ATOM 9486 C CA . PRO A 1 65 ? -1.633 -12.878 -1.995 1.00 0.00 65 PRO A CA 9
ATOM 9487 C C . PRO A 1 65 ? -3.099 -13.290 -2.046 1.00 0.00 65 PRO A C 9
ATOM 9488 O O . PRO A 1 65 ? -3.466 -14.240 -2.738 1.00 0.00 65 PRO A O 9
ATOM 9499 N N . LYS A 1 66 ? -3.936 -12.565 -1.306 1.00 0.00 66 LYS A N 9
ATOM 9500 C CA . LYS A 1 66 ? -5.364 -12.851 -1.263 1.00 0.00 66 LYS A CA 9
ATOM 9501 C C . LYS A 1 66 ? -6.073 -12.261 -2.478 1.00 0.00 66 LYS A C 9
ATOM 9502 O O . LYS A 1 66 ? -6.336 -12.960 -3.457 1.00 0.00 66 LYS A O 9
ATOM 9521 N N . GLY A 1 67 ? -6.379 -10.970 -2.407 1.00 0.00 67 GLY A N 9
ATOM 9522 C CA . GLY A 1 67 ? -7.054 -10.305 -3.506 1.00 0.00 67 GLY A CA 9
ATOM 9523 C C . GLY A 1 67 ? -7.289 -8.832 -3.236 1.00 0.00 67 GLY A C 9
ATOM 9524 O O . GLY A 1 67 ? -6.730 -8.271 -2.293 1.00 0.00 67 GLY A O 9
ATOM 9528 N N . LYS A 1 68 ? -8.117 -8.205 -4.063 1.00 0.00 68 LYS A N 9
ATOM 9529 C CA . LYS A 1 68 ? -8.425 -6.789 -3.910 1.00 0.00 68 LYS A CA 9
ATOM 9530 C C . LYS A 1 68 ? -9.724 -6.596 -3.133 1.00 0.00 68 LYS A C 9
ATOM 9531 O O . LYS A 1 68 ? -10.815 -6.715 -3.689 1.00 0.00 68 LYS A O 9
ATOM 9550 N N . GLY A 1 69 ? -9.599 -6.295 -1.844 1.00 0.00 69 GLY A N 9
ATOM 9551 C CA . GLY A 1 69 ? -10.772 -6.090 -1.015 1.00 0.00 69 GLY A CA 9
ATOM 9552 C C . GLY A 1 69 ? -10.624 -6.696 0.365 1.00 0.00 69 GLY A C 9
ATOM 9553 O O . GLY A 1 69 ? -11.485 -7.450 0.816 1.00 0.00 69 GLY A O 9
ATOM 9557 N N . PHE A 1 70 ? -9.529 -6.362 1.037 1.00 0.00 70 PHE A N 9
ATOM 9558 C CA . PHE A 1 70 ? -9.268 -6.876 2.376 1.00 0.00 70 PHE A CA 9
ATOM 9559 C C . PHE A 1 70 ? -9.559 -5.814 3.431 1.00 0.00 70 PHE A C 9
ATOM 9560 O O . PHE A 1 70 ? -10.442 -5.984 4.271 1.00 0.00 70 PHE A O 9
ATOM 9577 N N . VAL A 1 71 ? -8.814 -4.718 3.376 1.00 0.00 71 VAL A N 9
ATOM 9578 C CA . VAL A 1 71 ? -8.989 -3.622 4.320 1.00 0.00 71 VAL A CA 9
ATOM 9579 C C . VAL A 1 71 ? -10.208 -2.774 3.945 1.00 0.00 71 VAL A C 9
ATOM 9580 O O . VAL A 1 71 ? -10.831 -2.997 2.907 1.00 0.00 71 VAL A O 9
ATOM 9593 N N . PRO A 1 72 ? -10.563 -1.788 4.785 1.00 0.00 72 PRO A N 9
ATOM 9594 C CA . PRO A 1 72 ? -11.711 -0.914 4.531 1.00 0.00 72 PRO A CA 9
ATOM 9595 C C . PRO A 1 72 ? -11.419 0.132 3.459 1.00 0.00 72 PRO A C 9
ATOM 9596 O O . PRO A 1 72 ? -10.952 1.230 3.761 1.00 0.00 72 PRO A O 9
ATOM 9607 N N . ALA A 1 73 ? -11.697 -0.217 2.208 1.00 0.00 73 ALA A N 9
ATOM 9608 C CA . ALA A 1 73 ? -11.465 0.690 1.090 1.00 0.00 73 ALA A CA 9
ATOM 9609 C C . ALA A 1 73 ? -11.682 -0.017 -0.243 1.00 0.00 73 ALA A C 9
ATOM 9610 O O . ALA A 1 73 ? -12.115 0.594 -1.219 1.00 0.00 73 ALA A O 9
ATOM 9617 N N . GLY A 1 74 ? -11.378 -1.311 -0.275 1.00 0.00 74 GLY A N 9
ATOM 9618 C CA . GLY A 1 74 ? -11.546 -2.081 -1.493 1.00 0.00 74 GLY A CA 9
ATOM 9619 C C . GLY A 1 74 ? -12.778 -2.963 -1.455 1.00 0.00 74 GLY A C 9
ATOM 9620 O O . GLY A 1 74 ? -13.640 -2.875 -2.329 1.00 0.00 74 GLY A O 9
ATOM 9624 N N . GLU A 1 75 ? -12.861 -3.816 -0.439 1.00 0.00 75 GLU A N 9
ATOM 9625 C CA . GLU A 1 75 ? -13.997 -4.718 -0.289 1.00 0.00 75 GLU A CA 9
ATOM 9626 C C . GLU A 1 75 ? -15.294 -4.033 -0.706 1.00 0.00 75 GLU A C 9
ATOM 9627 O O . GLU A 1 75 ? -16.184 -4.728 -1.240 1.00 0.00 75 GLU A O 9
ATOM 9640 N N . SER A 1 1 ? 14.243 -3.645 10.178 1.00 0.00 1 SER A N 10
ATOM 9641 C CA . SER A 1 1 ? 13.466 -4.608 9.355 1.00 0.00 1 SER A CA 10
ATOM 9642 C C . SER A 1 1 ? 13.857 -4.517 7.884 1.00 0.00 1 SER A C 10
ATOM 9643 O O . SER A 1 1 ? 13.245 -3.777 7.113 1.00 0.00 1 SER A O 10
ATOM 9653 N N . ALA A 1 2 ? 14.881 -5.273 7.501 1.00 0.00 2 ALA A N 10
ATOM 9654 C CA . ALA A 1 2 ? 15.353 -5.277 6.122 1.00 0.00 2 ALA A CA 10
ATOM 9655 C C . ALA A 1 2 ? 14.607 -6.313 5.289 1.00 0.00 2 ALA A C 10
ATOM 9656 O O . ALA A 1 2 ? 15.039 -6.672 4.193 1.00 0.00 2 ALA A O 10
ATOM 9663 N N . ASP A 1 3 ? 13.482 -6.789 5.814 1.00 0.00 3 ASP A N 10
ATOM 9664 C CA . ASP A 1 3 ? 12.674 -7.784 5.117 1.00 0.00 3 ASP A CA 10
ATOM 9665 C C . ASP A 1 3 ? 11.363 -8.035 5.856 1.00 0.00 3 ASP A C 10
ATOM 9666 O O . ASP A 1 3 ? 11.151 -7.523 6.954 1.00 0.00 3 ASP A O 10
ATOM 9675 N N . GLN A 1 4 ? 10.488 -8.827 5.244 1.00 0.00 4 GLN A N 10
ATOM 96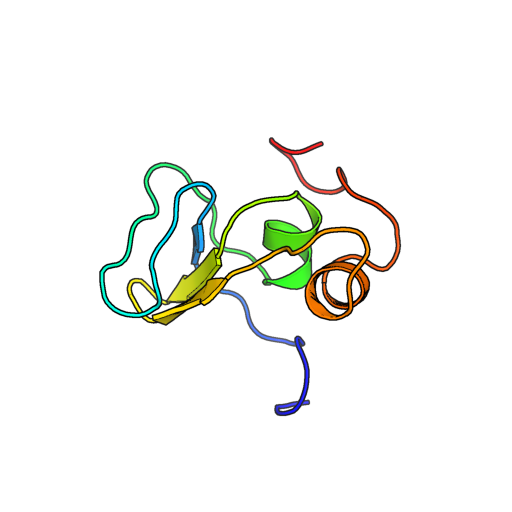76 C CA . GLN A 1 4 ? 9.198 -9.147 5.842 1.00 0.00 4 GLN A CA 10
ATOM 9677 C C . GLN A 1 4 ? 8.542 -7.897 6.422 1.00 0.00 4 GLN A C 10
ATOM 9678 O O . GLN A 1 4 ? 8.885 -7.453 7.517 1.00 0.00 4 GLN A O 10
ATOM 9692 N N . PRO A 1 5 ? 7.584 -7.314 5.686 1.00 0.00 5 PRO A N 10
ATOM 9693 C CA . PRO A 1 5 ? 6.871 -6.107 6.120 1.00 0.00 5 PRO A CA 10
ATOM 9694 C C . PRO A 1 5 ? 6.278 -6.252 7.519 1.00 0.00 5 PRO A C 10
ATOM 9695 O O . PRO A 1 5 ? 5.089 -6.523 7.675 1.00 0.00 5 PRO A O 10
ATOM 9706 N N . LYS A 1 6 ? 7.119 -6.068 8.533 1.00 0.00 6 LYS A N 10
ATOM 9707 C CA . LYS A 1 6 ? 6.681 -6.175 9.920 1.00 0.00 6 LYS A CA 10
ATOM 9708 C C . LYS A 1 6 ? 6.734 -4.816 10.611 1.00 0.00 6 LYS A C 10
ATOM 9709 O O . LYS A 1 6 ? 7.561 -3.971 10.272 1.00 0.00 6 LYS A O 10
ATOM 9728 N N . GLU A 1 7 ? 5.846 -4.616 11.581 1.00 0.00 7 GLU A N 10
ATOM 9729 C CA . GLU A 1 7 ? 5.789 -3.361 12.324 1.00 0.00 7 GLU A CA 10
ATOM 9730 C C . GLU A 1 7 ? 6.135 -2.177 11.427 1.00 0.00 7 GLU A C 10
ATOM 9731 O O . GLU A 1 7 ? 6.875 -1.278 11.825 1.00 0.00 7 GLU A O 10
ATOM 9743 N N . GLU A 1 8 ? 5.593 -2.183 10.213 1.00 0.00 8 GLU A N 10
ATOM 9744 C CA . GLU A 1 8 ? 5.843 -1.109 9.260 1.00 0.00 8 GLU A CA 10
ATOM 9745 C C . GLU A 1 8 ? 4.534 -0.540 8.723 1.00 0.00 8 GLU A C 10
ATOM 9746 O O . GLU A 1 8 ? 4.148 -0.810 7.586 1.00 0.00 8 GLU A O 10
ATOM 9758 N N . LYS A 1 9 ? 3.855 0.249 9.550 1.00 0.00 9 LYS A N 10
ATOM 9759 C CA . LYS A 1 9 ? 2.590 0.855 9.157 1.00 0.00 9 LYS A CA 10
ATOM 9760 C C . LYS A 1 9 ? 2.755 2.350 8.902 1.00 0.00 9 LYS A C 10
ATOM 9761 O O . LYS A 1 9 ? 3.254 3.087 9.752 1.00 0.00 9 LYS A O 10
ATOM 9780 N N . LYS A 1 10 ? 2.320 2.784 7.727 1.00 0.00 10 LYS A N 10
ATOM 9781 C CA . LYS A 1 10 ? 2.400 4.185 7.345 1.00 0.00 10 LYS A CA 10
ATOM 9782 C C . LYS A 1 10 ? 1.058 4.647 6.809 1.00 0.00 10 LYS A C 10
ATOM 9783 O O . LYS A 1 10 ? 0.051 3.959 6.969 1.00 0.00 10 LYS A O 10
ATOM 9802 N N . GLU A 1 11 ? 1.043 5.798 6.154 1.00 0.00 11 GLU A N 10
ATOM 9803 C CA . GLU A 1 11 ? -0.190 6.307 5.582 1.00 0.00 11 GLU A CA 10
ATOM 9804 C C . GLU A 1 11 ? -0.397 5.698 4.210 1.00 0.00 11 GLU A C 10
ATOM 9805 O O . GLU A 1 11 ? 0.498 5.736 3.365 1.00 0.00 11 GLU A O 10
ATOM 9817 N N . CYS A 1 12 ? -1.571 5.132 3.985 1.00 0.00 12 CYS A N 10
ATOM 9818 C CA . CYS A 1 12 ? -1.865 4.517 2.707 1.00 0.00 12 CYS A CA 10
ATOM 9819 C C . CYS A 1 12 ? -2.211 5.584 1.690 1.00 0.00 12 CYS A C 10
ATOM 9820 O O . CYS A 1 12 ? -2.504 6.724 2.050 1.00 0.00 12 CYS A O 10
ATOM 9827 N N . TYR A 1 13 ? -2.170 5.220 0.420 1.00 0.00 13 TYR A N 10
ATOM 9828 C CA . TYR A 1 13 ? -2.480 6.167 -0.632 1.00 0.00 13 TYR A CA 10
ATOM 9829 C C . TYR A 1 13 ? -3.406 5.560 -1.669 1.00 0.00 13 TYR A C 10
ATOM 9830 O O . TYR A 1 13 ? -3.097 4.535 -2.277 1.00 0.00 13 TYR A O 10
ATOM 9848 N N . TYR A 1 14 ? -4.535 6.216 -1.873 1.00 0.00 14 TYR A N 10
ATOM 9849 C CA . TYR A 1 14 ? -5.514 5.775 -2.847 1.00 0.00 14 TYR A CA 10
ATOM 9850 C C . TYR A 1 14 ? -5.531 6.735 -4.035 1.00 0.00 14 TYR A C 10
ATOM 9851 O O . TYR A 1 14 ? -6.297 6.557 -4.983 1.00 0.00 14 TYR A O 10
ATOM 9869 N N . ASN A 1 15 ? -4.673 7.757 -3.971 1.00 0.00 15 ASN A N 10
ATOM 9870 C CA . ASN A 1 15 ? -4.577 8.752 -5.031 1.00 0.00 15 ASN A CA 10
ATOM 9871 C C . ASN A 1 15 ? -3.165 9.331 -5.108 1.00 0.00 15 ASN A C 10
ATOM 9872 O O . ASN A 1 15 ? -2.990 10.531 -5.307 1.00 0.00 15 ASN A O 10
ATOM 9883 N N . LEU A 1 16 ? -2.162 8.468 -4.922 1.00 0.00 16 LEU A N 10
ATOM 9884 C CA . LEU A 1 16 ? -0.746 8.860 -4.927 1.00 0.00 16 LEU A CA 10
ATOM 9885 C C . LEU A 1 16 ? -0.262 8.982 -6.355 1.00 0.00 16 LEU A C 10
ATOM 9886 O O . LEU A 1 16 ? -0.980 9.520 -7.189 1.00 0.00 16 LEU A O 10
ATOM 9902 N N . ASN A 1 17 ? 0.933 8.489 -6.643 1.00 0.00 17 ASN A N 10
ATOM 9903 C CA . ASN A 1 17 ? 1.450 8.529 -7.995 1.00 0.00 17 ASN A CA 10
ATOM 9904 C C . ASN A 1 17 ? 2.954 8.288 -8.047 1.00 0.00 17 ASN A C 10
ATOM 9905 O O . ASN A 1 17 ? 3.441 7.538 -8.892 1.00 0.00 17 ASN A O 10
ATOM 9916 N N . ASP A 1 18 ? 3.683 8.923 -7.146 1.00 0.00 18 ASP A N 10
ATOM 9917 C CA . ASP A 1 18 ? 5.131 8.771 -7.093 1.00 0.00 18 ASP A CA 10
ATOM 9918 C C . ASP A 1 18 ? 5.683 9.451 -5.849 1.00 0.00 18 ASP A C 10
ATOM 9919 O O . ASP A 1 18 ? 5.313 10.582 -5.552 1.00 0.00 18 ASP A O 10
ATOM 9928 N N . ALA A 1 19 ? 6.555 8.752 -5.125 1.00 0.00 19 ALA A N 10
ATOM 9929 C CA . ALA A 1 19 ? 7.149 9.293 -3.904 1.00 0.00 19 ALA A CA 10
ATOM 9930 C C . ALA A 1 19 ? 7.801 10.653 -4.151 1.00 0.00 19 ALA A C 10
ATOM 9931 O O . ALA A 1 19 ? 9.024 10.777 -4.186 1.00 0.00 19 ALA A O 10
ATOM 9938 N N . SER A 1 20 ? 6.958 11.664 -4.322 1.00 0.00 20 SER A N 10
ATOM 9939 C CA . SER A 1 20 ? 7.396 13.028 -4.569 1.00 0.00 20 SER A CA 10
ATOM 9940 C C . SER A 1 20 ? 6.200 13.881 -4.984 1.00 0.00 20 SER A C 10
ATOM 9941 O O . SER A 1 20 ? 6.039 15.014 -4.532 1.00 0.00 20 SER A O 10
ATOM 9949 N N . LEU A 1 21 ? 5.357 13.306 -5.838 1.00 0.00 21 LEU A N 10
ATOM 9950 C CA . LEU A 1 21 ? 4.150 13.976 -6.320 1.00 0.00 21 LEU A CA 10
ATOM 9951 C C . LEU A 1 21 ? 2.913 13.246 -5.800 1.00 0.00 21 LEU A C 10
ATOM 9952 O O . LEU A 1 21 ? 1.841 13.832 -5.645 1.00 0.00 21 LEU A O 10
ATOM 9968 N N . CYS A 1 22 ? 3.093 11.959 -5.525 1.00 0.00 22 CYS A N 10
ATOM 9969 C CA . CYS A 1 22 ? 2.036 11.098 -5.008 1.00 0.00 22 CYS A CA 10
ATOM 9970 C C . CYS A 1 22 ? 0.974 11.840 -4.208 1.00 0.00 22 CYS A C 10
ATOM 9971 O O . CYS A 1 22 ? 1.269 12.468 -3.194 1.00 0.00 22 CYS A O 10
ATOM 9978 N N . ASP A 1 23 ? -0.281 11.721 -4.635 1.00 0.00 23 ASP A N 10
ATOM 9979 C CA . ASP A 1 23 ? -1.368 12.349 -3.898 1.00 0.00 23 ASP A CA 10
ATOM 9980 C C . ASP A 1 23 ? -2.041 11.351 -2.932 1.00 0.00 23 ASP A C 10
ATOM 9981 O O . ASP A 1 23 ? -2.147 10.144 -3.204 1.00 0.00 23 ASP A O 10
ATOM 9990 N N . ASN A 1 24 ? -2.485 11.861 -1.787 1.00 0.00 24 ASN A N 10
ATOM 9991 C CA . ASN A 1 24 ? -3.129 11.026 -0.776 1.00 0.00 24 ASN A CA 10
ATOM 9992 C C . ASN A 1 24 ? -4.647 11.033 -0.931 1.00 0.00 24 ASN A C 10
ATOM 9993 O O . ASN A 1 24 ? -5.170 11.344 -2.001 1.00 0.00 24 ASN A O 10
ATOM 10004 N N . VAL A 1 25 ? -5.343 10.686 0.151 1.00 0.00 25 VAL A N 10
ATOM 10005 C CA . VAL A 1 25 ? -6.802 10.648 0.153 1.00 0.00 25 VAL A CA 10
ATOM 10006 C C . VAL A 1 25 ? -7.324 9.266 -0.232 1.00 0.00 25 VAL A C 10
ATOM 10007 O O . VAL A 1 25 ? -6.772 8.607 -1.112 1.00 0.00 25 VAL A O 10
ATOM 10020 N N . LEU A 1 26 ? -8.393 8.837 0.436 1.00 0.00 26 LEU A N 10
ATOM 10021 C CA . LEU A 1 26 ? -9.001 7.537 0.167 1.00 0.00 26 LEU A CA 10
ATOM 10022 C C . LEU A 1 26 ? -8.108 6.392 0.641 1.00 0.00 26 LEU A C 10
ATOM 10023 O O . LEU A 1 26 ? -8.306 5.244 0.248 1.00 0.00 26 LEU A O 10
ATOM 10039 N N . ALA A 1 27 ? -7.127 6.703 1.487 1.00 0.00 27 ALA A N 10
ATOM 10040 C CA . ALA A 1 27 ? -6.218 5.687 1.998 1.00 0.00 27 ALA A CA 10
ATOM 10041 C C . ALA A 1 27 ? -5.841 5.961 3.453 1.00 0.00 27 ALA A C 10
ATOM 10042 O O . ALA A 1 27 ? -5.339 7.035 3.785 1.00 0.00 27 ALA A O 10
ATOM 10049 N N . PRO A 1 28 ? -6.086 4.983 4.341 1.00 0.00 28 PRO A N 10
ATOM 10050 C CA . PRO A 1 28 ? -5.783 5.099 5.770 1.00 0.00 28 PRO A CA 10
ATOM 10051 C C . PRO A 1 28 ? -4.352 4.683 6.096 1.00 0.00 28 PRO A C 10
ATOM 10052 O O . PRO A 1 28 ? -3.630 4.198 5.228 1.00 0.00 28 PRO A O 10
ATOM 10063 N N . ASN A 1 29 ? -3.950 4.853 7.354 1.00 0.00 29 ASN A N 10
ATOM 10064 C CA . ASN A 1 29 ? -2.606 4.472 7.775 1.00 0.00 29 ASN A CA 10
ATOM 10065 C C . ASN A 1 29 ? -2.594 3.024 8.240 1.00 0.00 29 ASN A C 10
ATOM 10066 O O . ASN A 1 29 ? -3.220 2.676 9.241 1.00 0.00 29 ASN A O 10
ATOM 10077 N N . VAL A 1 30 ? -1.892 2.180 7.496 1.00 0.00 30 VAL A N 10
ATOM 10078 C CA . VAL A 1 30 ? -1.815 0.765 7.822 1.00 0.00 30 VAL A CA 10
ATOM 10079 C C . VAL A 1 30 ? -0.495 0.160 7.358 1.00 0.00 30 VAL A C 10
ATOM 10080 O O . VAL A 1 30 ? 0.504 0.861 7.209 1.00 0.00 30 VAL A O 10
ATOM 10093 N N . THR A 1 31 ? -0.505 -1.149 7.122 1.00 0.00 31 THR A N 10
ATOM 10094 C CA . THR A 1 31 ? 0.685 -1.851 6.663 1.00 0.00 31 THR A CA 10
ATOM 10095 C C . THR A 1 31 ? 0.649 -2.025 5.148 1.00 0.00 31 THR A C 10
ATOM 10096 O O . THR A 1 31 ? -0.364 -2.440 4.585 1.00 0.00 31 THR A O 10
ATOM 10107 N N . LYS A 1 32 ? 1.758 -1.696 4.496 1.00 0.00 32 LYS A N 10
ATOM 10108 C CA . LYS A 1 32 ? 1.860 -1.805 3.044 1.00 0.00 32 LYS A CA 10
ATOM 10109 C C . LYS A 1 32 ? 1.041 -2.975 2.511 1.00 0.00 32 LYS A C 10
ATOM 10110 O O . LYS A 1 32 ? 0.413 -2.874 1.457 1.00 0.00 32 LYS A O 10
ATOM 10129 N N . GLN A 1 33 ? 1.056 -4.084 3.238 1.00 0.00 33 GLN A N 10
ATOM 10130 C CA . GLN A 1 33 ? 0.316 -5.272 2.831 1.00 0.00 33 GLN A CA 10
ATOM 10131 C C . GLN A 1 33 ? -1.182 -5.000 2.789 1.00 0.00 33 GLN A C 10
ATOM 10132 O O . GLN A 1 33 ? -1.815 -5.109 1.738 1.00 0.00 33 GLN A O 10
ATOM 10146 N N . GLU A 1 34 ? -1.746 -4.646 3.938 1.00 0.00 34 GLU A N 10
ATOM 10147 C CA . GLU A 1 34 ? -3.173 -4.359 4.033 1.00 0.00 34 GLU A CA 10
ATOM 10148 C C . GLU A 1 34 ? -3.556 -3.202 3.119 1.00 0.00 34 GLU A C 10
ATOM 10149 O O . GLU A 1 34 ? -4.542 -3.274 2.387 1.00 0.00 34 GLU A O 10
ATOM 10161 N N . CYS A 1 35 ? -2.770 -2.134 3.171 1.00 0.00 35 CYS A N 10
ATOM 10162 C CA . CYS A 1 35 ? -3.026 -0.956 2.353 1.00 0.00 35 CYS A CA 10
ATOM 10163 C C . CYS A 1 35 ? -2.998 -1.304 0.866 1.00 0.00 35 CYS A C 10
ATOM 10164 O O . CYS A 1 35 ? -4.042 -1.421 0.227 1.00 0.00 35 CYS A O 10
ATOM 10171 N N . CYS A 1 36 ? -1.797 -1.455 0.323 1.00 0.00 36 CYS A N 10
ATOM 10172 C CA . CYS A 1 36 ? -1.627 -1.775 -1.090 1.00 0.00 36 CYS A CA 10
ATOM 10173 C C . CYS A 1 36 ? -2.716 -2.723 -1.585 1.00 0.00 36 CYS A C 10
ATOM 10174 O O . CYS A 1 36 ? -3.348 -2.471 -2.612 1.00 0.00 36 CYS A O 10
ATOM 10181 N N . CYS A 1 37 ? -2.928 -3.819 -0.863 1.00 0.00 37 CYS A N 10
ATOM 10182 C CA . CYS A 1 37 ? -3.936 -4.801 -1.251 1.00 0.00 37 CYS A CA 10
ATOM 10183 C C . CYS A 1 37 ? -5.351 -4.277 -1.016 1.00 0.00 37 CYS A C 10
ATOM 10184 O O . CYS A 1 37 ? -6.299 -4.717 -1.666 1.00 0.00 37 CYS A O 10
ATOM 10191 N N . THR A 1 38 ? -5.488 -3.340 -0.087 1.00 0.00 38 THR A N 10
ATOM 10192 C CA . THR A 1 38 ? -6.792 -2.766 0.228 1.00 0.00 38 THR A CA 10
ATOM 10193 C C . THR A 1 38 ? -7.068 -1.536 -0.629 1.00 0.00 38 THR A C 10
ATOM 10194 O O . THR A 1 38 ? -8.067 -1.474 -1.346 1.00 0.00 38 THR A O 10
ATOM 10205 N N . SER A 1 39 ? -6.175 -0.557 -0.542 1.00 0.00 39 SER A N 10
ATOM 10206 C CA . SER A 1 39 ? -6.313 0.681 -1.298 1.00 0.00 39 SER A CA 10
ATOM 10207 C C . SER A 1 39 ? -6.122 0.436 -2.798 1.00 0.00 39 SER A C 10
ATOM 10208 O O . SER A 1 39 ? -6.696 -0.502 -3.353 1.00 0.00 39 SER A O 10
ATOM 10216 N N . GLY A 1 40 ? -5.323 1.280 -3.455 1.00 0.00 40 GLY A N 10
ATOM 10217 C CA . GLY A 1 40 ? -5.095 1.122 -4.880 1.00 0.00 40 GLY A CA 10
ATOM 10218 C C . GLY A 1 40 ? -4.285 2.258 -5.478 1.00 0.00 40 GLY A C 10
ATOM 10219 O O . GLY A 1 40 ? -4.630 2.787 -6.534 1.00 0.00 40 GLY A O 10
ATOM 10223 N N . ALA A 1 41 ? -3.204 2.629 -4.802 1.00 0.00 41 ALA A N 10
ATOM 10224 C CA . ALA A 1 41 ? -2.333 3.704 -5.267 1.00 0.00 41 ALA A CA 10
ATOM 10225 C C . ALA A 1 41 ? -0.906 3.475 -4.794 1.00 0.00 41 ALA A C 10
ATOM 10226 O O . ALA A 1 41 ? 0.006 3.280 -5.599 1.00 0.00 41 ALA A O 10
ATOM 10233 N N . GLY A 1 42 ? -0.721 3.502 -3.479 1.00 0.00 42 GLY A N 10
ATOM 10234 C CA . GLY A 1 42 ? 0.593 3.299 -2.911 1.00 0.00 42 GLY A CA 10
ATOM 10235 C C . GLY A 1 42 ? 0.591 3.375 -1.398 1.00 0.00 42 GLY A C 10
ATOM 10236 O O . GLY A 1 42 ? -0.399 3.781 -0.791 1.00 0.00 42 GLY A O 10
ATOM 10240 N N . TRP A 1 43 ? 1.703 2.981 -0.789 1.00 0.00 43 TRP A N 10
ATOM 10241 C CA . TRP A 1 43 ? 1.820 3.004 0.667 1.00 0.00 43 TRP A CA 10
ATOM 10242 C C . TRP A 1 43 ? 3.113 3.688 1.111 1.00 0.00 43 TRP A C 10
ATOM 10243 O O . TRP A 1 43 ? 4.204 3.318 0.673 1.00 0.00 43 TRP A O 10
ATOM 10264 N N . GLY A 1 44 ? 2.982 4.690 1.985 1.00 0.00 44 GLY A N 10
ATOM 10265 C CA . GLY A 1 44 ? 4.145 5.406 2.475 1.00 0.00 44 GLY A CA 10
ATOM 10266 C C . GLY A 1 44 ? 3.790 6.556 3.400 1.00 0.00 44 GLY A C 10
ATOM 10267 O O . GLY A 1 44 ? 2.645 6.688 3.836 1.00 0.00 44 GLY A O 10
ATOM 10271 N N . ASP A 1 45 ? 4.780 7.395 3.690 1.00 0.00 45 ASP A N 10
ATOM 10272 C CA . ASP A 1 45 ? 4.582 8.555 4.554 1.00 0.00 45 ASP A CA 10
ATOM 10273 C C . ASP A 1 45 ? 4.463 9.802 3.693 1.00 0.00 45 ASP A C 10
ATOM 10274 O O . ASP A 1 45 ? 5.259 9.999 2.775 1.00 0.00 45 ASP A O 10
ATOM 10283 N N . ASN A 1 46 ? 3.451 10.629 3.947 1.00 0.00 46 ASN A N 10
ATOM 10284 C CA . ASN A 1 46 ? 3.249 11.816 3.128 1.00 0.00 46 ASN A CA 10
ATOM 10285 C C . ASN A 1 46 ? 3.413 11.409 1.669 1.00 0.00 46 ASN A C 10
ATOM 10286 O O . ASN A 1 46 ? 2.835 10.411 1.248 1.00 0.00 46 ASN A O 10
ATOM 10297 N N . CYS A 1 47 ? 4.212 12.133 0.896 1.00 0.00 47 CYS A N 10
ATOM 10298 C CA . CYS A 1 47 ? 4.406 11.744 -0.489 1.00 0.00 47 CYS A CA 10
ATOM 10299 C C . CYS A 1 47 ? 5.654 10.884 -0.647 1.00 0.00 47 CYS A C 10
ATOM 10300 O O . CYS A 1 47 ? 6.409 11.025 -1.610 1.00 0.00 47 CYS A O 10
ATOM 10307 N N . GLU A 1 48 ? 5.830 9.965 0.291 1.00 0.00 48 GLU A N 10
ATOM 10308 C CA . GLU A 1 48 ? 6.943 9.026 0.270 1.00 0.00 48 GLU A CA 10
ATOM 10309 C C . GLU A 1 48 ? 6.352 7.632 0.178 1.00 0.00 48 GLU A C 10
ATOM 10310 O O . GLU A 1 48 ? 6.455 6.824 1.102 1.00 0.00 48 GLU A O 10
ATOM 10322 N N . ILE A 1 49 ? 5.651 7.409 -0.925 1.00 0.00 49 ILE A N 10
ATOM 10323 C CA . ILE A 1 49 ? 4.934 6.169 -1.160 1.00 0.00 49 ILE A CA 10
ATOM 10324 C C . ILE A 1 49 ? 5.546 5.297 -2.251 1.00 0.00 49 ILE A C 10
ATOM 10325 O O . ILE A 1 49 ? 6.366 5.741 -3.054 1.00 0.00 49 ILE A O 10
ATOM 10341 N N . PHE A 1 50 ? 5.079 4.052 -2.276 1.00 0.00 50 PHE A N 10
ATOM 10342 C CA . PHE A 1 50 ? 5.492 3.071 -3.262 1.00 0.00 50 PHE A CA 10
ATOM 10343 C C . PHE A 1 50 ? 4.263 2.602 -4.037 1.00 0.00 50 PHE A C 10
ATOM 10344 O O . PHE A 1 50 ? 3.356 1.987 -3.467 1.00 0.00 50 PHE A O 10
ATOM 10361 N N . PRO A 1 51 ? 4.206 2.916 -5.341 1.00 0.00 51 PRO A N 10
ATOM 10362 C CA . PRO A 1 51 ? 3.078 2.554 -6.208 1.00 0.00 51 PRO A CA 10
ATOM 10363 C C . PRO A 1 51 ? 2.604 1.118 -6.012 1.00 0.00 51 PRO A C 10
ATOM 10364 O O . PRO A 1 51 ? 3.232 0.175 -6.492 1.00 0.00 51 PRO A O 10
ATOM 10375 N N . CYS A 1 52 ? 1.483 0.961 -5.312 1.00 0.00 52 CYS A N 10
ATOM 10376 C CA . CYS A 1 52 ? 0.917 -0.361 -5.064 1.00 0.00 52 CYS A CA 10
ATOM 10377 C C . CYS A 1 52 ? -0.596 -0.300 -4.918 1.00 0.00 52 CYS A C 10
ATOM 10378 O O . CYS A 1 52 ? -1.150 0.676 -4.402 1.00 0.00 52 CYS A O 10
ATOM 10385 N N . PRO A 1 53 ? -1.285 -1.356 -5.363 1.00 0.00 53 PRO A N 10
ATOM 10386 C CA . PRO A 1 53 ? -0.661 -2.524 -5.978 1.00 0.00 53 PRO A CA 10
ATOM 10387 C C . PRO A 1 53 ? -0.543 -2.375 -7.491 1.00 0.00 53 PRO A C 10
ATOM 10388 O O . PRO A 1 53 ? -0.724 -1.283 -8.031 1.00 0.00 53 PRO A O 10
ATOM 10399 N N . VAL A 1 54 ? -0.248 -3.477 -8.172 1.00 0.00 54 VAL A N 10
ATOM 10400 C CA . VAL A 1 54 ? -0.119 -3.461 -9.622 1.00 0.00 54 VAL A CA 10
ATOM 10401 C C . VAL A 1 54 ? -0.920 -4.597 -10.256 1.00 0.00 54 VAL A C 10
ATOM 10402 O O . VAL A 1 54 ? -0.924 -4.764 -11.475 1.00 0.00 54 VAL A O 10
ATOM 10415 N N . LEU A 1 55 ? -1.609 -5.371 -9.418 1.00 0.00 55 LEU A N 10
ATOM 10416 C CA . LEU A 1 55 ? -2.423 -6.485 -9.890 1.00 0.00 55 LEU A CA 10
ATOM 10417 C C . LEU A 1 55 ? -1.586 -7.490 -10.672 1.00 0.00 55 LEU A C 10
ATOM 10418 O O . LEU A 1 55 ? -0.793 -7.116 -11.537 1.00 0.00 55 LEU A O 10
ATOM 10434 N N . GLY A 1 56 ? -1.773 -8.770 -10.362 1.00 0.00 56 GLY A N 10
ATOM 10435 C CA . GLY A 1 56 ? -1.036 -9.818 -11.042 1.00 0.00 56 GLY A CA 10
ATOM 10436 C C . GLY A 1 56 ? 0.369 -9.395 -11.414 1.00 0.00 56 GLY A C 10
ATOM 10437 O O . GLY A 1 56 ? 0.693 -9.270 -12.595 1.00 0.00 56 GLY A O 10
ATOM 10441 N N . THR A 1 57 ? 1.205 -9.170 -10.407 1.00 0.00 57 THR A N 10
ATOM 10442 C CA . THR A 1 57 ? 2.581 -8.756 -10.643 1.00 0.00 57 THR A CA 10
ATOM 10443 C C . THR A 1 57 ? 3.433 -8.934 -9.391 1.00 0.00 57 THR A C 10
ATOM 10444 O O . THR A 1 57 ? 3.007 -9.560 -8.422 1.00 0.00 57 THR A O 10
ATOM 10455 N N . ALA A 1 58 ? 4.641 -8.384 -9.425 1.00 0.00 58 ALA A N 10
ATOM 10456 C CA . ALA A 1 58 ? 5.563 -8.486 -8.300 1.00 0.00 58 ALA A CA 10
ATOM 10457 C C . ALA A 1 58 ? 5.005 -7.812 -7.049 1.00 0.00 58 ALA A C 10
ATOM 10458 O O . ALA A 1 58 ? 4.681 -8.478 -6.068 1.00 0.00 58 ALA A O 10
ATOM 10465 N N . GLU A 1 59 ? 4.908 -6.487 -7.085 1.00 0.00 59 GLU A N 10
ATOM 10466 C CA . GLU A 1 59 ? 4.403 -5.730 -5.945 1.00 0.00 59 GLU A CA 10
ATOM 10467 C C . GLU A 1 59 ? 3.204 -6.425 -5.301 1.00 0.00 59 GLU A C 10
ATOM 10468 O O . GLU A 1 59 ? 3.345 -7.087 -4.273 1.00 0.00 59 GLU A O 10
ATOM 10480 N N . PHE A 1 60 ? 2.025 -6.269 -5.896 1.00 0.00 60 PHE A N 10
ATOM 10481 C CA . PHE A 1 60 ? 0.817 -6.884 -5.357 1.00 0.00 60 PHE A CA 10
ATOM 10482 C C . PHE A 1 60 ? 1.102 -8.265 -4.782 1.00 0.00 60 PHE A C 10
ATOM 10483 O O . PHE A 1 60 ? 1.083 -8.455 -3.569 1.00 0.00 60 PHE A O 10
ATOM 10500 N N . THR A 1 61 ? 1.349 -9.232 -5.661 1.00 0.00 61 THR A N 10
ATOM 10501 C CA . THR A 1 61 ? 1.619 -10.602 -5.237 1.00 0.00 61 THR A CA 10
ATOM 10502 C C . THR A 1 61 ? 2.400 -10.636 -3.926 1.00 0.00 61 THR A C 10
ATOM 10503 O O . THR A 1 61 ? 2.254 -11.566 -3.133 1.00 0.00 61 THR A O 10
ATOM 10514 N N . GLU A 1 62 ? 3.225 -9.619 -3.698 1.00 0.00 62 GLU A N 10
ATOM 10515 C CA . GLU A 1 62 ? 4.020 -9.544 -2.477 1.00 0.00 62 GLU A CA 10
ATOM 10516 C C . GLU A 1 62 ? 3.168 -9.065 -1.307 1.00 0.00 62 GLU A C 10
ATOM 10517 O O . GLU A 1 62 ? 3.245 -9.609 -0.205 1.00 0.00 62 GLU A O 10
ATOM 10529 N N . MET A 1 63 ? 2.357 -8.043 -1.556 1.00 0.00 63 MET A N 10
ATOM 10530 C CA . MET A 1 63 ? 1.489 -7.487 -0.529 1.00 0.00 63 MET A CA 10
ATOM 10531 C C . MET A 1 63 ? 0.139 -8.198 -0.500 1.00 0.00 63 MET A C 10
ATOM 10532 O O . MET A 1 63 ? -0.697 -7.925 0.362 1.00 0.00 63 MET A O 10
ATOM 10546 N N . CYS A 1 64 ? -0.069 -9.113 -1.443 1.00 0.00 64 CYS A N 10
ATOM 10547 C CA . CYS A 1 64 ? -1.319 -9.860 -1.518 1.00 0.00 64 CYS A CA 10
ATOM 10548 C C . CYS A 1 64 ? -1.249 -10.946 -2.585 1.00 0.00 64 CYS A C 10
ATOM 10549 O O . CYS A 1 64 ? -1.697 -10.749 -3.715 1.00 0.00 64 CYS A O 10
ATOM 10556 N N . PRO A 1 65 ? -0.684 -12.111 -2.236 1.00 0.00 65 PRO A N 10
ATOM 10557 C CA . PRO A 1 65 ? -0.555 -13.237 -3.163 1.00 0.00 65 PRO A CA 10
ATOM 10558 C C . PRO A 1 65 ? -1.874 -13.976 -3.363 1.00 0.00 65 PRO A C 10
ATOM 10559 O O . PRO A 1 65 ? -1.939 -14.964 -4.094 1.00 0.00 65 PRO A O 10
ATOM 10570 N N . LYS A 1 66 ? -2.924 -13.489 -2.709 1.00 0.00 66 LYS A N 10
ATOM 10571 C CA . LYS A 1 66 ? -4.243 -14.103 -2.814 1.00 0.00 66 LYS A CA 10
ATOM 10572 C C . LYS A 1 66 ? -5.042 -13.485 -3.957 1.00 0.00 66 LYS A C 10
ATOM 10573 O O . LYS A 1 66 ? -5.173 -14.078 -5.028 1.00 0.00 66 LYS A O 10
ATOM 10592 N N . GLY A 1 67 ? -5.576 -12.290 -3.722 1.00 0.00 67 GLY A N 10
ATOM 10593 C CA . GLY A 1 67 ? -6.356 -11.614 -4.743 1.00 0.00 67 GLY A CA 10
ATOM 10594 C C . GLY A 1 67 ? -6.780 -10.219 -4.323 1.00 0.00 67 GLY A C 10
ATOM 10595 O O . GLY A 1 67 ? -6.435 -9.758 -3.236 1.00 0.00 67 GLY A O 10
ATOM 10599 N N . LYS A 1 68 ? -7.532 -9.548 -5.190 1.00 0.00 68 LYS A N 10
ATOM 10600 C CA . LYS A 1 68 ? -8.007 -8.197 -4.908 1.00 0.00 68 LYS A CA 10
ATOM 10601 C C . LYS A 1 68 ? -8.829 -8.164 -3.624 1.00 0.00 68 LYS A C 10
ATOM 10602 O O . LYS A 1 68 ? -9.430 -9.164 -3.233 1.00 0.00 68 LYS A O 10
ATOM 10621 N N . GLY A 1 69 ? -8.853 -7.005 -2.970 1.00 0.00 69 GLY A N 10
ATOM 10622 C CA . GLY A 1 69 ? -9.605 -6.865 -1.738 1.00 0.00 69 GLY A CA 10
ATOM 10623 C C . GLY A 1 69 ? -9.479 -8.081 -0.845 1.00 0.00 69 GLY A C 10
ATOM 10624 O O . GLY A 1 69 ? -10.305 -8.992 -0.903 1.00 0.00 69 GLY A O 10
ATOM 10628 N N . PHE A 1 70 ? -8.439 -8.099 -0.021 1.00 0.00 70 PHE A N 10
ATOM 10629 C CA . PHE A 1 70 ? -8.202 -9.215 0.886 1.00 0.00 70 PHE A CA 10
ATOM 10630 C C . PHE A 1 70 ? -9.045 -9.088 2.150 1.00 0.00 70 PHE A C 10
ATOM 10631 O O . PHE A 1 70 ? -9.655 -10.058 2.600 1.00 0.00 70 PHE A O 10
ATOM 10648 N N . VAL A 1 71 ? -9.069 -7.891 2.722 1.00 0.00 71 VAL A N 10
ATOM 10649 C CA . VAL A 1 71 ? -9.832 -7.645 3.939 1.00 0.00 71 VAL A CA 10
ATOM 10650 C C . VAL A 1 71 ? -11.228 -7.110 3.619 1.00 0.00 71 VAL A C 10
ATOM 10651 O O . VAL A 1 71 ? -12.230 -7.604 4.136 1.00 0.00 71 VAL A O 10
ATOM 10664 N N . PRO A 1 72 ? -11.300 -6.081 2.770 1.00 0.00 72 PRO A N 10
ATOM 10665 C CA . PRO A 1 72 ? -12.540 -5.445 2.371 1.00 0.00 72 PRO A CA 10
ATOM 10666 C C . PRO A 1 72 ? -13.042 -5.945 1.021 1.00 0.00 72 PRO A C 10
ATOM 10667 O O . PRO A 1 72 ? -13.923 -6.801 0.948 1.00 0.00 72 PRO A O 10
ATOM 10678 N N . ALA A 1 73 ? -12.470 -5.396 -0.046 1.00 0.00 73 ALA A N 10
ATOM 10679 C CA . ALA A 1 73 ? -12.846 -5.771 -1.402 1.00 0.00 73 ALA A CA 10
ATOM 10680 C C . ALA A 1 73 ? -12.220 -4.820 -2.418 1.00 0.00 73 ALA A C 10
ATOM 10681 O O . ALA A 1 73 ? -12.832 -4.489 -3.433 1.00 0.00 73 ALA A O 10
ATOM 10688 N N . GLY A 1 74 ? -10.997 -4.382 -2.133 1.00 0.00 74 GLY A N 10
ATOM 10689 C CA . GLY A 1 74 ? -10.307 -3.469 -3.026 1.00 0.00 74 GLY A CA 10
ATOM 10690 C C . GLY A 1 74 ? -10.790 -2.041 -2.873 1.00 0.00 74 GLY A C 10
ATOM 10691 O O . GLY A 1 74 ? -10.884 -1.301 -3.852 1.00 0.00 74 GLY A O 10
ATOM 10695 N N . GLU A 1 75 ? -11.099 -1.653 -1.639 1.00 0.00 75 GLU A N 10
ATOM 10696 C CA . GLU A 1 75 ? -11.577 -0.303 -1.358 1.00 0.00 75 GLU A CA 10
ATOM 10697 C C . GLU A 1 75 ? -10.698 0.378 -0.315 1.00 0.00 75 GLU A C 10
ATOM 10698 O O . GLU A 1 75 ? -9.660 -0.208 0.057 1.00 0.00 75 GLU A O 10
ATOM 10711 N N . SER A 1 1 ? 15.871 -6.375 4.672 1.00 0.00 1 SER A N 11
ATOM 10712 C CA . SER A 1 1 ? 16.720 -5.596 3.734 1.00 0.00 1 SER A CA 11
ATOM 10713 C C . SER A 1 1 ? 15.939 -5.198 2.486 1.00 0.00 1 SER A C 11
ATOM 10714 O O . SER A 1 1 ? 15.708 -4.014 2.238 1.00 0.00 1 SER A O 11
ATOM 10724 N N . ALA A 1 2 ? 15.535 -6.193 1.704 1.00 0.00 2 ALA A N 11
ATOM 10725 C CA . ALA A 1 2 ? 14.780 -5.947 0.482 1.00 0.00 2 ALA A CA 11
ATOM 10726 C C . ALA A 1 2 ? 14.402 -7.255 -0.203 1.00 0.00 2 ALA A C 11
ATOM 10727 O O . ALA A 1 2 ? 14.865 -7.547 -1.307 1.00 0.00 2 ALA A O 11
ATOM 10734 N N . ASP A 1 3 ? 13.559 -8.042 0.458 1.00 0.00 3 ASP A N 11
ATOM 10735 C CA . ASP A 1 3 ? 13.119 -9.321 -0.086 1.00 0.00 3 ASP A CA 11
ATOM 10736 C C . ASP A 1 3 ? 11.756 -9.710 0.475 1.00 0.00 3 ASP A C 11
ATOM 10737 O O . ASP A 1 3 ? 10.887 -10.190 -0.253 1.00 0.00 3 ASP A O 11
ATOM 10746 N N . GLN A 1 4 ? 11.577 -9.500 1.775 1.00 0.00 4 GLN A N 11
ATOM 10747 C CA . GLN A 1 4 ? 10.318 -9.827 2.435 1.00 0.00 4 GLN A CA 11
ATOM 10748 C C . GLN A 1 4 ? 9.766 -8.614 3.179 1.00 0.00 4 GLN A C 11
ATOM 10749 O O . GLN A 1 4 ? 10.403 -8.090 4.093 1.00 0.00 4 GLN A O 11
ATOM 10763 N N . PRO A 1 5 ? 8.566 -8.151 2.793 1.00 0.00 5 PRO A N 11
ATOM 10764 C CA . PRO A 1 5 ? 7.922 -6.994 3.422 1.00 0.00 5 PRO A CA 11
ATOM 10765 C C . PRO A 1 5 ? 7.817 -7.141 4.936 1.00 0.00 5 PRO A C 11
ATOM 10766 O O . PRO A 1 5 ? 7.276 -8.126 5.439 1.00 0.00 5 PRO A O 11
ATOM 10777 N N . LYS A 1 6 ? 8.337 -6.153 5.658 1.00 0.00 6 LYS A N 11
ATOM 10778 C CA . LYS A 1 6 ? 8.302 -6.172 7.116 1.00 0.00 6 LYS A CA 11
ATOM 10779 C C . LYS A 1 6 ? 6.948 -5.700 7.633 1.00 0.00 6 LYS A C 11
ATOM 10780 O O . LYS A 1 6 ? 5.977 -5.620 6.881 1.00 0.00 6 LYS A O 11
ATOM 10799 N N . GLU A 1 7 ? 6.890 -5.388 8.924 1.00 0.00 7 GLU A N 11
ATOM 10800 C CA . GLU A 1 7 ? 5.654 -4.923 9.543 1.00 0.00 7 GLU A CA 11
ATOM 10801 C C . GLU A 1 7 ? 5.598 -3.401 9.566 1.00 0.00 7 GLU A C 11
ATOM 10802 O O . GLU A 1 7 ? 5.167 -2.801 10.551 1.00 0.00 7 GLU A O 11
ATOM 10814 N N . GLU A 1 8 ? 6.034 -2.780 8.475 1.00 0.00 8 GLU A N 11
ATOM 10815 C CA . GLU A 1 8 ? 6.034 -1.326 8.370 1.00 0.00 8 GLU A CA 11
ATOM 10816 C C . GLU A 1 8 ? 4.629 -0.800 8.097 1.00 0.00 8 GLU A C 11
ATOM 10817 O O . GLU A 1 8 ? 4.002 -1.166 7.102 1.00 0.00 8 GLU A O 11
ATOM 10829 N N . LYS A 1 9 ? 4.140 0.060 8.984 1.00 0.00 9 LYS A N 11
ATOM 10830 C CA . LYS A 1 9 ? 2.808 0.636 8.838 1.00 0.00 9 LYS A CA 11
ATOM 10831 C C . LYS A 1 9 ? 2.889 2.131 8.551 1.00 0.00 9 LYS A C 11
ATOM 10832 O O . LYS A 1 9 ? 3.450 2.897 9.335 1.00 0.00 9 LYS A O 11
ATOM 10851 N N . LYS A 1 10 ? 2.316 2.540 7.423 1.00 0.00 10 LYS A N 11
ATOM 10852 C CA . LYS A 1 10 ? 2.314 3.942 7.029 1.00 0.00 10 LYS A CA 11
ATOM 10853 C C . LYS A 1 10 ? 0.957 4.334 6.458 1.00 0.00 10 LYS A C 11
ATOM 10854 O O . LYS A 1 10 ? 0.007 3.552 6.498 1.00 0.00 10 LYS A O 11
ATOM 10873 N N . GLU A 1 11 ? 0.871 5.547 5.927 1.00 0.00 11 GLU A N 11
ATOM 10874 C CA . GLU A 1 11 ? -0.372 6.038 5.349 1.00 0.00 11 GLU A CA 11
ATOM 10875 C C . GLU A 1 11 ? -0.562 5.504 3.934 1.00 0.00 11 GLU A C 11
ATOM 10876 O O . GLU A 1 11 ? 0.208 5.827 3.029 1.00 0.00 11 GLU A O 11
ATOM 10888 N N . CYS A 1 12 ? -1.601 4.697 3.746 1.00 0.00 12 CYS A N 11
ATOM 10889 C CA . CYS A 1 12 ? -1.899 4.133 2.441 1.00 0.00 12 CYS A CA 11
ATOM 10890 C C . CYS A 1 12 ? -2.176 5.255 1.455 1.00 0.00 12 CYS A C 11
ATOM 10891 O O . CYS A 1 12 ? -2.319 6.409 1.854 1.00 0.00 12 CYS A O 11
ATOM 10898 N N . TYR A 1 13 ? -2.239 4.932 0.173 1.00 0.00 13 TYR A N 11
ATOM 10899 C CA . TYR A 1 13 ? -2.484 5.956 -0.825 1.00 0.00 13 TYR A CA 11
ATOM 10900 C C . TYR A 1 13 ? -3.353 5.460 -1.966 1.00 0.00 13 TYR A C 11
ATOM 10901 O O . TYR A 1 13 ? -3.218 4.328 -2.434 1.00 0.00 13 TYR A O 11
ATOM 10919 N N . TYR A 1 14 ? -4.227 6.342 -2.420 1.00 0.00 14 TYR A N 11
ATOM 10920 C CA . TYR A 1 14 ? -5.119 6.052 -3.527 1.00 0.00 14 TYR A CA 11
ATOM 10921 C C . TYR A 1 14 ? -5.347 7.317 -4.340 1.00 0.00 14 TYR A C 11
ATOM 10922 O O . TYR A 1 14 ? -6.288 7.399 -5.129 1.00 0.00 14 TYR A O 11
ATOM 10940 N N . ASN A 1 15 ? -4.488 8.317 -4.130 1.00 0.00 15 ASN A N 11
ATOM 10941 C CA . ASN A 1 15 ? -4.617 9.577 -4.835 1.00 0.00 15 ASN A CA 11
ATOM 10942 C C . ASN A 1 15 ? -3.262 10.206 -5.159 1.00 0.00 15 ASN A C 11
ATOM 10943 O O . ASN A 1 15 ? -3.220 11.335 -5.636 1.00 0.00 15 ASN A O 11
ATOM 10954 N N . LEU A 1 16 ? -2.150 9.508 -4.887 1.00 0.00 16 LEU A N 11
ATOM 10955 C CA . LEU A 1 16 ? -0.837 10.088 -5.153 1.00 0.00 16 LEU A CA 11
ATOM 10956 C C . LEU A 1 16 ? -0.422 9.902 -6.590 1.00 0.00 16 LEU A C 11
ATOM 10957 O O . LEU A 1 16 ? -1.107 10.409 -7.462 1.00 0.00 16 LEU A O 11
ATOM 10973 N N . ASN A 1 17 ? 0.700 9.224 -6.835 1.00 0.00 17 ASN A N 11
ATOM 10974 C CA . ASN A 1 17 ? 1.170 8.996 -8.190 1.00 0.00 17 ASN A CA 11
ATOM 10975 C C . ASN A 1 17 ? 2.674 8.743 -8.250 1.00 0.00 17 ASN A C 11
ATOM 10976 O O . ASN A 1 17 ? 3.181 8.232 -9.249 1.00 0.00 17 ASN A O 11
ATOM 10987 N N . ASP A 1 18 ? 3.385 9.093 -7.189 1.00 0.00 18 ASP A N 11
ATOM 10988 C CA . ASP A 1 18 ? 4.827 8.890 -7.148 1.00 0.00 18 ASP A CA 11
ATOM 10989 C C . ASP A 1 18 ? 5.426 9.502 -5.893 1.00 0.00 18 ASP A C 11
ATOM 10990 O O . ASP A 1 18 ? 5.114 10.639 -5.544 1.00 0.00 18 ASP A O 11
ATOM 10999 N N . ALA A 1 19 ? 6.285 8.742 -5.221 1.00 0.00 19 ALA A N 11
ATOM 11000 C CA . ALA A 1 19 ? 6.930 9.213 -4.002 1.00 0.00 19 ALA A CA 11
ATOM 11001 C C . ALA A 1 19 ? 7.510 10.611 -4.197 1.00 0.00 19 ALA A C 11
ATOM 11002 O O . ALA A 1 19 ? 8.692 10.766 -4.498 1.00 0.00 19 ALA A O 11
ATOM 11009 N N . SER A 1 20 ? 6.660 11.620 -4.020 1.00 0.00 20 SER A N 11
ATOM 11010 C CA . SER A 1 20 ? 7.058 13.018 -4.170 1.00 0.00 20 SER A CA 11
ATOM 11011 C C . SER A 1 20 ? 5.846 13.882 -4.513 1.00 0.00 20 SER A C 11
ATOM 11012 O O . SER A 1 20 ? 5.119 14.324 -3.626 1.00 0.00 20 SER A O 11
ATOM 11020 N N . LEU A 1 21 ? 5.614 14.094 -5.800 1.00 0.00 21 LEU A N 11
ATOM 11021 C CA . LEU A 1 21 ? 4.462 14.872 -6.247 1.00 0.00 21 LEU A CA 11
ATOM 11022 C C . LEU A 1 21 ? 3.203 14.326 -5.587 1.00 0.00 21 LEU A C 11
ATOM 11023 O O . LEU A 1 21 ? 2.217 15.033 -5.378 1.00 0.00 21 LEU A O 11
ATOM 11039 N N . CYS A 1 22 ? 3.277 13.039 -5.285 1.00 0.00 22 CYS A N 11
ATOM 11040 C CA . CYS A 1 22 ? 2.215 12.276 -4.667 1.00 0.00 22 CYS A CA 11
ATOM 11041 C C . CYS A 1 22 ? 0.960 13.072 -4.330 1.00 0.00 22 CYS A C 11
ATOM 11042 O O . CYS A 1 22 ? 0.954 13.908 -3.427 1.00 0.00 22 CYS A O 11
ATOM 11049 N N . ASP A 1 23 ? -0.129 12.772 -5.019 1.00 0.00 23 ASP A N 11
ATOM 11050 C CA . ASP A 1 23 ? -1.385 13.424 -4.689 1.00 0.00 23 ASP A CA 11
ATOM 11051 C C . ASP A 1 23 ? -2.140 12.607 -3.603 1.00 0.00 23 ASP A C 11
ATOM 11052 O O . ASP A 1 23 ? -1.936 11.392 -3.429 1.00 0.00 23 ASP A O 11
ATOM 11061 N N . ASN A 1 24 ? -2.983 13.276 -2.825 1.00 0.00 24 ASN A N 11
ATOM 11062 C CA . ASN A 1 24 ? -3.695 12.592 -1.746 1.00 0.00 24 ASN A CA 11
ATOM 11063 C C . ASN A 1 24 ? -5.204 12.798 -1.802 1.00 0.00 24 ASN A C 11
ATOM 11064 O O . ASN A 1 24 ? -5.731 13.463 -2.694 1.00 0.00 24 ASN A O 11
ATOM 11075 N N . VAL A 1 25 ? -5.884 12.205 -0.822 1.00 0.00 25 VAL A N 11
ATOM 11076 C CA . VAL A 1 25 ? -7.334 12.285 -0.709 1.00 0.00 25 VAL A CA 11
ATOM 11077 C C . VAL A 1 25 ? -7.825 11.390 0.427 1.00 0.00 25 VAL A C 11
ATOM 11078 O O . VAL A 1 25 ? -8.805 11.698 1.105 1.00 0.00 25 VAL A O 11
ATOM 11091 N N . LEU A 1 26 ? -7.119 10.281 0.627 1.00 0.00 26 LEU A N 11
ATOM 11092 C CA . LEU A 1 26 ? -7.444 9.320 1.675 1.00 0.00 26 LEU A CA 11
ATOM 11093 C C . LEU A 1 26 ? -6.249 8.403 1.912 1.00 0.00 26 LEU A C 11
ATOM 11094 O O . LEU A 1 26 ? -5.891 7.608 1.043 1.00 0.00 26 LEU A O 11
ATOM 11110 N N . ALA A 1 27 ? -5.615 8.530 3.073 1.00 0.00 27 ALA A N 11
ATOM 11111 C CA . ALA A 1 27 ? -4.443 7.722 3.378 1.00 0.00 27 ALA A CA 11
ATOM 11112 C C . ALA A 1 27 ? -4.411 7.270 4.836 1.00 0.00 27 ALA A C 11
ATOM 11113 O O . ALA A 1 27 ? -3.777 7.905 5.679 1.00 0.00 27 ALA A O 11
ATOM 11120 N N . PRO A 1 28 ? -5.075 6.146 5.145 1.00 0.00 28 PRO A N 11
ATOM 11121 C CA . PRO A 1 28 ? -5.100 5.587 6.500 1.00 0.00 28 PRO A CA 11
ATOM 11122 C C . PRO A 1 28 ? -3.769 4.928 6.846 1.00 0.00 28 PRO A C 11
ATOM 11123 O O . PRO A 1 28 ? -3.046 4.493 5.955 1.00 0.00 28 PRO A O 11
ATOM 11134 N N . ASN A 1 29 ? -3.435 4.857 8.128 1.00 0.00 29 ASN A N 11
ATOM 11135 C CA . ASN A 1 29 ? -2.170 4.250 8.532 1.00 0.00 29 ASN A CA 11
ATOM 11136 C C . ASN A 1 29 ? -2.322 2.752 8.770 1.00 0.00 29 ASN A C 11
ATOM 11137 O O . ASN A 1 29 ? -2.872 2.322 9.785 1.00 0.00 29 ASN A O 11
ATOM 11148 N N . VAL A 1 30 ? -1.819 1.964 7.825 1.00 0.00 30 VAL A N 11
ATOM 11149 C CA . VAL A 1 30 ? -1.879 0.510 7.914 1.00 0.00 30 VAL A CA 11
ATOM 11150 C C . VAL A 1 30 ? -0.574 -0.110 7.430 1.00 0.00 30 VAL A C 11
ATOM 11151 O O . VAL A 1 30 ? 0.419 0.589 7.229 1.00 0.00 30 VAL A O 11
ATOM 11164 N N . THR A 1 31 ? -0.586 -1.422 7.232 1.00 0.00 31 THR A N 11
ATOM 11165 C CA . THR A 1 31 ? 0.593 -2.130 6.754 1.00 0.00 31 THR A CA 11
ATOM 11166 C C . THR A 1 31 ? 0.521 -2.311 5.242 1.00 0.00 31 THR A C 11
ATOM 11167 O O . THR A 1 31 ? -0.488 -2.778 4.714 1.00 0.00 31 THR A O 11
ATOM 11178 N N . LYS A 1 32 ? 1.594 -1.928 4.555 1.00 0.00 32 LYS A N 11
ATOM 11179 C CA . LYS A 1 32 ? 1.658 -2.034 3.099 1.00 0.00 32 LYS A CA 11
ATOM 11180 C C . LYS A 1 32 ? 0.844 -3.217 2.590 1.00 0.00 32 LYS A C 11
ATOM 11181 O O . LYS A 1 32 ? 0.138 -3.111 1.586 1.00 0.00 32 LYS A O 11
ATOM 11200 N N . GLN A 1 33 ? 0.940 -4.343 3.287 1.00 0.00 33 GLN A N 11
ATOM 11201 C CA . GLN A 1 33 ? 0.205 -5.539 2.900 1.00 0.00 33 GLN A CA 11
ATOM 11202 C C . GLN A 1 33 ? -1.284 -5.239 2.782 1.00 0.00 33 GLN A C 11
ATOM 11203 O O . GLN A 1 33 ? -1.854 -5.302 1.694 1.00 0.00 33 GLN A O 11
ATOM 11217 N N . GLU A 1 34 ? -1.904 -4.908 3.909 1.00 0.00 34 GLU A N 11
ATOM 11218 C CA . GLU A 1 34 ? -3.327 -4.592 3.937 1.00 0.00 34 GLU A CA 11
ATOM 11219 C C . GLU A 1 34 ? -3.659 -3.480 2.949 1.00 0.00 34 GLU A C 11
ATOM 11220 O O . GLU A 1 34 ? -4.546 -3.623 2.106 1.00 0.00 34 GLU A O 11
ATOM 11232 N N . CYS A 1 35 ? -2.938 -2.370 3.060 1.00 0.00 35 CYS A N 11
ATOM 11233 C CA . CYS A 1 35 ? -3.154 -1.229 2.181 1.00 0.00 35 CYS A CA 11
ATOM 11234 C C . CYS A 1 35 ? -3.146 -1.655 0.714 1.00 0.00 35 CYS A C 11
ATOM 11235 O O . CYS A 1 35 ? -4.196 -1.771 0.085 1.00 0.00 35 CYS A O 11
ATOM 11242 N N . CYS A 1 36 ? -1.952 -1.873 0.177 1.00 0.00 36 CYS A N 11
ATOM 11243 C CA . CYS A 1 36 ? -1.801 -2.273 -1.217 1.00 0.00 36 CYS A CA 11
ATOM 11244 C C . CYS A 1 36 ? -2.783 -3.381 -1.589 1.00 0.00 36 CYS A C 11
ATOM 11245 O O . CYS A 1 36 ? -3.502 -3.271 -2.581 1.00 0.00 36 CYS A O 11
ATOM 11252 N N . CYS A 1 37 ? -2.813 -4.447 -0.796 1.00 0.00 37 CYS A N 11
ATOM 11253 C CA . CYS A 1 37 ? -3.715 -5.559 -1.069 1.00 0.00 37 CYS A CA 11
ATOM 11254 C C . CYS A 1 37 ? -5.151 -5.064 -1.192 1.00 0.00 37 CYS A C 11
ATOM 11255 O O . CYS A 1 37 ? -6.003 -5.739 -1.770 1.00 0.00 37 CYS A O 11
ATOM 11262 N N . THR A 1 38 ? -5.410 -3.875 -0.658 1.00 0.00 38 THR A N 11
ATOM 11263 C CA . THR A 1 38 ? -6.739 -3.285 -0.724 1.00 0.00 38 THR A CA 11
ATOM 11264 C C . THR A 1 38 ? -6.924 -2.548 -2.047 1.00 0.00 38 THR A C 11
ATOM 11265 O O . THR A 1 38 ? -8.035 -2.152 -2.400 1.00 0.00 38 THR A O 11
ATOM 11276 N N . SER A 1 39 ? -5.824 -2.371 -2.776 1.00 0.00 39 SER A N 11
ATOM 11277 C CA . SER A 1 39 ? -5.854 -1.689 -4.062 1.00 0.00 39 SER A CA 11
ATOM 11278 C C . SER A 1 39 ? -6.073 -0.193 -3.884 1.00 0.00 39 SER A C 11
ATOM 11279 O O . SER A 1 39 ? -6.978 0.232 -3.167 1.00 0.00 39 SER A O 11
ATOM 11287 N N . GLY A 1 40 ? -5.233 0.603 -4.538 1.00 0.00 40 GLY A N 11
ATOM 11288 C CA . GLY A 1 40 ? -5.356 2.039 -4.430 1.00 0.00 40 GLY A CA 11
ATOM 11289 C C . GLY A 1 40 ? -4.409 2.804 -5.338 1.00 0.00 40 GLY A C 11
ATOM 11290 O O . GLY A 1 40 ? -4.747 3.113 -6.481 1.00 0.00 40 GLY A O 11
ATOM 11294 N N . ALA A 1 41 ? -3.225 3.128 -4.821 1.00 0.00 41 ALA A N 11
ATOM 11295 C CA . ALA A 1 41 ? -2.235 3.880 -5.578 1.00 0.00 41 ALA A CA 11
ATOM 11296 C C . ALA A 1 41 ? -0.826 3.565 -5.086 1.00 0.00 41 ALA A C 11
ATOM 11297 O O . ALA A 1 41 ? 0.095 3.374 -5.877 1.00 0.00 41 ALA A O 11
ATOM 11304 N N . GLY A 1 42 ? -0.679 3.533 -3.759 1.00 0.00 42 GLY A N 11
ATOM 11305 C CA . GLY A 1 42 ? 0.608 3.258 -3.145 1.00 0.00 42 GLY A CA 11
ATOM 11306 C C . GLY A 1 42 ? 0.542 3.266 -1.631 1.00 0.00 42 GLY A C 11
ATOM 11307 O O . GLY A 1 42 ? -0.451 3.695 -1.046 1.00 0.00 42 GLY A O 11
ATOM 11311 N N . TRP A 1 43 ? 1.608 2.796 -0.998 1.00 0.00 43 TRP A N 11
ATOM 11312 C CA . TRP A 1 43 ? 1.682 2.760 0.457 1.00 0.00 43 TRP A CA 11
ATOM 11313 C C . TRP A 1 43 ? 2.956 3.445 0.951 1.00 0.00 43 TRP A C 11
ATOM 11314 O O . TRP A 1 43 ? 4.058 3.092 0.528 1.00 0.00 43 TRP A O 11
ATOM 11335 N N . GLY A 1 44 ? 2.806 4.422 1.847 1.00 0.00 44 GLY A N 11
ATOM 11336 C CA . GLY A 1 44 ? 3.969 5.119 2.371 1.00 0.00 44 GLY A CA 11
ATOM 11337 C C . GLY A 1 44 ? 3.633 6.338 3.206 1.00 0.00 44 GLY A C 11
ATOM 11338 O O . GLY A 1 44 ? 2.536 6.448 3.758 1.00 0.00 44 GLY A O 11
ATOM 11342 N N . ASP A 1 45 ? 4.599 7.249 3.306 1.00 0.00 45 ASP A N 11
ATOM 11343 C CA . ASP A 1 45 ? 4.430 8.471 4.086 1.00 0.00 45 ASP A CA 11
ATOM 11344 C C . ASP A 1 45 ? 4.468 9.708 3.190 1.00 0.00 45 ASP A C 11
ATOM 11345 O O . ASP A 1 45 ? 5.505 10.040 2.617 1.00 0.00 45 ASP A O 11
ATOM 11354 N N . ASN A 1 46 ? 3.321 10.376 3.085 1.00 0.00 46 ASN A N 11
ATOM 11355 C CA . ASN A 1 46 ? 3.172 11.582 2.270 1.00 0.00 46 ASN A CA 11
ATOM 11356 C C . ASN A 1 46 ? 4.241 11.704 1.189 1.00 0.00 46 ASN A C 11
ATOM 11357 O O . ASN A 1 46 ? 5.271 12.350 1.383 1.00 0.00 46 ASN A O 11
ATOM 11368 N N . CYS A 1 47 ? 3.963 11.107 0.041 1.00 0.00 47 CYS A N 11
ATOM 11369 C CA . CYS A 1 47 ? 4.863 11.165 -1.103 1.00 0.00 47 CYS A CA 11
ATOM 11370 C C . CYS A 1 47 ? 6.126 10.348 -0.892 1.00 0.00 47 CYS A C 11
ATOM 11371 O O . CYS A 1 47 ? 7.050 10.381 -1.702 1.00 0.00 47 CYS A O 11
ATOM 11378 N N . GLU A 1 48 ? 6.118 9.556 0.159 1.00 0.00 48 GLU A N 11
ATOM 11379 C CA . GLU A 1 48 ? 7.209 8.646 0.441 1.00 0.00 48 GLU A CA 11
ATOM 11380 C C . GLU A 1 48 ? 6.618 7.259 0.276 1.00 0.00 48 GLU A C 11
ATOM 11381 O O . GLU A 1 48 ? 6.845 6.348 1.074 1.00 0.00 48 GLU A O 11
ATOM 11393 N N . ILE A 1 49 ? 5.773 7.172 -0.748 1.00 0.00 49 ILE A N 11
ATOM 11394 C CA . ILE A 1 49 ? 5.009 5.980 -1.068 1.00 0.00 49 ILE A CA 11
ATOM 11395 C C . ILE A 1 49 ? 5.571 5.192 -2.245 1.00 0.00 49 ILE A C 11
ATOM 11396 O O . ILE A 1 49 ? 6.385 5.687 -3.024 1.00 0.00 49 ILE A O 11
ATOM 11412 N N . PHE A 1 50 ? 5.081 3.961 -2.369 1.00 0.00 50 PHE A N 11
ATOM 11413 C CA . PHE A 1 50 ? 5.462 3.068 -3.449 1.00 0.00 50 PHE A CA 11
ATOM 11414 C C . PHE A 1 50 ? 4.221 2.708 -4.261 1.00 0.00 50 PHE A C 11
ATOM 11415 O O . PHE A 1 50 ? 3.242 2.193 -3.712 1.00 0.00 50 PHE A O 11
ATOM 11432 N N . PRO A 1 51 ? 4.233 2.982 -5.575 1.00 0.00 51 PRO A N 11
ATOM 11433 C CA . PRO A 1 51 ? 3.099 2.693 -6.454 1.00 0.00 51 PRO A CA 11
ATOM 11434 C C . PRO A 1 51 ? 2.547 1.290 -6.234 1.00 0.00 51 PRO A C 11
ATOM 11435 O O . PRO A 1 51 ? 3.143 0.304 -6.667 1.00 0.00 51 PRO A O 11
ATOM 11446 N N . CYS A 1 52 ? 1.407 1.205 -5.552 1.00 0.00 52 CYS A N 11
ATOM 11447 C CA . CYS A 1 52 ? 0.790 -0.085 -5.275 1.00 0.00 52 CYS A CA 11
ATOM 11448 C C . CYS A 1 52 ? -0.727 -0.002 -5.163 1.00 0.00 52 CYS A C 11
ATOM 11449 O O . CYS A 1 52 ? -1.306 1.032 -4.774 1.00 0.00 52 CYS A O 11
ATOM 11456 N N . PRO A 1 53 ? -1.384 -1.121 -5.492 1.00 0.00 53 PRO A N 11
ATOM 11457 C CA . PRO A 1 53 ? -0.709 -2.336 -5.948 1.00 0.00 53 PRO A CA 11
ATOM 11458 C C . PRO A 1 53 ? -0.511 -2.348 -7.459 1.00 0.00 53 PRO A C 11
ATOM 11459 O O . PRO A 1 53 ? -0.760 -1.352 -8.136 1.00 0.00 53 PRO A O 11
ATOM 11470 N N . VAL A 1 54 ? -0.069 -3.485 -7.982 1.00 0.00 54 VAL A N 11
ATOM 11471 C CA . VAL A 1 54 ? 0.155 -3.631 -9.415 1.00 0.00 54 VAL A CA 11
ATOM 11472 C C . VAL A 1 54 ? -0.659 -4.793 -9.980 1.00 0.00 54 VAL A C 11
ATOM 11473 O O . VAL A 1 54 ? -0.741 -4.973 -11.195 1.00 0.00 54 VAL A O 11
ATOM 11486 N N . LEU A 1 55 ? -1.263 -5.574 -9.088 1.00 0.00 55 LEU A N 11
ATOM 11487 C CA . LEU A 1 55 ? -2.075 -6.719 -9.485 1.00 0.00 55 LEU A CA 11
ATOM 11488 C C . LEU A 1 55 ? -1.282 -7.693 -10.348 1.00 0.00 55 LEU A C 11
ATOM 11489 O O . LEU A 1 55 ? -0.592 -7.292 -11.286 1.00 0.00 55 LEU A O 11
ATOM 11505 N N . GLY A 1 56 ? -1.390 -8.977 -10.025 1.00 0.00 56 GLY A N 11
ATOM 11506 C CA . GLY A 1 56 ? -0.682 -9.995 -10.778 1.00 0.00 56 GLY A CA 11
ATOM 11507 C C . GLY A 1 56 ? 0.755 -9.612 -11.067 1.00 0.00 56 GLY A C 11
ATOM 11508 O O . GLY A 1 56 ? 1.324 -10.030 -12.074 1.00 0.00 56 GLY A O 11
ATOM 11512 N N . THR A 1 57 ? 1.345 -8.816 -10.180 1.00 0.00 57 THR A N 11
ATOM 11513 C CA . THR A 1 57 ? 2.726 -8.380 -10.349 1.00 0.00 57 THR A CA 11
ATOM 11514 C C . THR A 1 57 ? 3.537 -8.628 -9.083 1.00 0.00 57 THR A C 11
ATOM 11515 O O . THR A 1 57 ? 3.147 -9.425 -8.228 1.00 0.00 57 THR A O 11
ATOM 11526 N N . ALA A 1 58 ? 4.670 -7.946 -8.974 1.00 0.00 58 ALA A N 11
ATOM 11527 C CA . ALA A 1 58 ? 5.546 -8.091 -7.820 1.00 0.00 58 ALA A CA 11
ATOM 11528 C C . ALA A 1 58 ? 4.926 -7.482 -6.566 1.00 0.00 58 ALA A C 11
ATOM 11529 O O . ALA A 1 58 ? 4.460 -8.202 -5.684 1.00 0.00 58 ALA A O 11
ATOM 11536 N N . GLU A 1 59 ? 4.933 -6.154 -6.489 1.00 0.00 59 GLU A N 11
ATOM 11537 C CA . GLU A 1 59 ? 4.380 -5.450 -5.336 1.00 0.00 59 GLU A CA 11
ATOM 11538 C C . GLU A 1 59 ? 3.175 -6.192 -4.761 1.00 0.00 59 GLU A C 11
ATOM 11539 O O . GLU A 1 59 ? 3.283 -6.856 -3.730 1.00 0.00 59 GLU A O 11
ATOM 11551 N N . PHE A 1 60 ? 2.029 -6.079 -5.425 1.00 0.00 60 PHE A N 11
ATOM 11552 C CA . PHE A 1 60 ? 0.815 -6.742 -4.964 1.00 0.00 60 PHE A CA 11
ATOM 11553 C C . PHE A 1 60 ? 1.110 -8.126 -4.393 1.00 0.00 60 PHE A C 11
ATOM 11554 O O . PHE A 1 60 ? 0.980 -8.353 -3.191 1.00 0.00 60 PHE A O 11
ATOM 11571 N N . THR A 1 61 ? 1.492 -9.053 -5.261 1.00 0.00 61 THR A N 11
ATOM 11572 C CA . THR A 1 61 ? 1.788 -10.417 -4.838 1.00 0.00 61 THR A CA 11
ATOM 11573 C C . THR A 1 61 ? 2.442 -10.444 -3.457 1.00 0.00 61 THR A C 11
ATOM 11574 O O . THR A 1 61 ? 2.286 -11.410 -2.709 1.00 0.00 61 THR A O 11
ATOM 11585 N N . GLU A 1 62 ? 3.178 -9.387 -3.125 1.00 0.00 62 GLU A N 11
ATOM 11586 C CA . GLU A 1 62 ? 3.855 -9.305 -1.835 1.00 0.00 62 GLU A CA 11
ATOM 11587 C C . GLU A 1 62 ? 2.912 -8.832 -0.731 1.00 0.00 62 GLU A C 11
ATOM 11588 O O . GLU A 1 62 ? 2.869 -9.416 0.351 1.00 0.00 62 GLU A O 11
ATOM 11600 N N . MET A 1 63 ? 2.174 -7.760 -1.001 1.00 0.00 63 MET A N 11
ATOM 11601 C CA . MET A 1 63 ? 1.250 -7.201 -0.019 1.00 0.00 63 MET A CA 11
ATOM 11602 C C . MET A 1 63 ? -0.007 -8.052 0.136 1.00 0.00 63 MET A C 11
ATOM 11603 O O . MET A 1 63 ? -0.450 -8.316 1.254 1.00 0.00 63 MET A O 11
ATOM 11617 N N . CYS A 1 64 ? -0.585 -8.471 -0.982 1.00 0.00 64 CYS A N 11
ATOM 11618 C CA . CYS A 1 64 ? -1.797 -9.280 -0.954 1.00 0.00 64 CYS A CA 11
ATOM 11619 C C . CYS A 1 64 ? -1.495 -10.741 -1.268 1.00 0.00 64 CYS A C 11
ATOM 11620 O O . CYS A 1 64 ? -1.366 -11.125 -2.430 1.00 0.00 64 CYS A O 11
ATOM 11627 N N . PRO A 1 65 ? -1.384 -11.577 -0.226 1.00 0.00 65 PRO A N 11
ATOM 11628 C CA . PRO A 1 65 ? -1.101 -13.005 -0.381 1.00 0.00 65 PRO A CA 11
ATOM 11629 C C . PRO A 1 65 ? -2.330 -13.791 -0.827 1.00 0.00 65 PRO A C 11
ATOM 11630 O O . PRO A 1 65 ? -2.242 -14.981 -1.128 1.00 0.00 65 PRO A O 11
ATOM 11641 N N . LYS A 1 66 ? -3.475 -13.116 -0.865 1.00 0.00 66 LYS A N 11
ATOM 11642 C CA . LYS A 1 66 ? -4.725 -13.751 -1.272 1.00 0.00 66 LYS A CA 11
ATOM 11643 C C . LYS A 1 66 ? -5.251 -13.139 -2.567 1.00 0.00 66 LYS A C 11
ATOM 11644 O O . LYS A 1 66 ? -5.095 -13.714 -3.644 1.00 0.00 66 LYS A O 11
ATOM 11663 N N . GLY A 1 67 ? -5.876 -11.970 -2.455 1.00 0.00 67 GLY A N 11
ATOM 11664 C CA . GLY A 1 67 ? -6.415 -11.303 -3.625 1.00 0.00 67 GLY A CA 11
ATOM 11665 C C . GLY A 1 67 ? -6.964 -9.925 -3.311 1.00 0.00 67 GLY A C 11
ATOM 11666 O O . GLY A 1 67 ? -7.179 -9.584 -2.147 1.00 0.00 67 GLY A O 11
ATOM 11670 N N . LYS A 1 68 ? -7.190 -9.130 -4.352 1.00 0.00 68 LYS A N 11
ATOM 11671 C CA . LYS A 1 68 ? -7.717 -7.780 -4.187 1.00 0.00 68 LYS A CA 11
ATOM 11672 C C . LYS A 1 68 ? -8.791 -7.739 -3.106 1.00 0.00 68 LYS A C 11
ATOM 11673 O O . LYS A 1 68 ? -9.378 -8.764 -2.761 1.00 0.00 68 LYS A O 11
ATOM 11692 N N . GLY A 1 69 ? -9.044 -6.547 -2.574 1.00 0.00 69 GLY A N 11
ATOM 11693 C CA . GLY A 1 69 ? -10.047 -6.396 -1.537 1.00 0.00 69 GLY A CA 11
ATOM 11694 C C . GLY A 1 69 ? -9.980 -7.504 -0.506 1.00 0.00 69 GLY A C 11
ATOM 11695 O O . GLY A 1 69 ? -10.665 -8.519 -0.631 1.00 0.00 69 GLY A O 11
ATOM 11699 N N . PHE A 1 70 ? -9.146 -7.313 0.510 1.00 0.00 70 PHE A N 11
ATOM 11700 C CA . PHE A 1 70 ? -8.987 -8.308 1.563 1.00 0.00 70 PHE A CA 11
ATOM 11701 C C . PHE A 1 70 ? -9.593 -7.829 2.878 1.00 0.00 70 PHE A C 11
ATOM 11702 O O . PHE A 1 70 ? -10.204 -8.608 3.610 1.00 0.00 70 PHE A O 11
ATOM 11719 N N . VAL A 1 71 ? -9.413 -6.547 3.180 1.00 0.00 71 VAL A N 11
ATOM 11720 C CA . VAL A 1 71 ? -9.939 -5.977 4.414 1.00 0.00 71 VAL A CA 11
ATOM 11721 C C . VAL A 1 71 ? -11.330 -5.380 4.199 1.00 0.00 71 VAL A C 11
ATOM 11722 O O . VAL A 1 71 ? -12.253 -5.626 4.975 1.00 0.00 71 VAL A O 11
ATOM 11735 N N . PRO A 1 72 ? -11.485 -4.577 3.141 1.00 0.00 72 PRO A N 11
ATOM 11736 C CA . PRO A 1 72 ? -12.733 -3.922 2.800 1.00 0.00 72 PRO A CA 11
ATOM 11737 C C . PRO A 1 72 ? -13.534 -4.696 1.757 1.00 0.00 72 PRO A C 11
ATOM 11738 O O . PRO A 1 72 ? -14.419 -5.482 2.095 1.00 0.00 72 PRO A O 11
ATOM 11749 N N . ALA A 1 73 ? -13.216 -4.468 0.486 1.00 0.00 73 ALA A N 11
ATOM 11750 C CA . ALA A 1 73 ? -13.902 -5.142 -0.609 1.00 0.00 73 ALA A CA 11
ATOM 11751 C C . ALA A 1 73 ? -13.364 -4.681 -1.958 1.00 0.00 73 ALA A C 11
ATOM 11752 O O . ALA A 1 73 ? -14.103 -4.602 -2.939 1.00 0.00 73 ALA A O 11
ATOM 11759 N N . GLY A 1 74 ? -12.070 -4.376 -2.001 1.00 0.00 74 GLY A N 11
ATOM 11760 C CA . GLY A 1 74 ? -11.452 -3.927 -3.235 1.00 0.00 74 GLY A CA 11
ATOM 11761 C C . GLY A 1 74 ? -11.731 -2.465 -3.529 1.00 0.00 74 GLY A C 11
ATOM 11762 O O . GLY A 1 74 ? -12.252 -2.128 -4.592 1.00 0.00 74 GLY A O 11
ATOM 11766 N N . GLU A 1 75 ? -11.382 -1.595 -2.587 1.00 0.00 75 GLU A N 11
ATOM 11767 C CA . GLU A 1 75 ? -11.596 -0.162 -2.753 1.00 0.00 75 GLU A CA 11
ATOM 11768 C C . GLU A 1 75 ? -10.314 0.616 -2.475 1.00 0.00 75 GLU A C 11
ATOM 11769 O O . GLU A 1 75 ? -10.021 1.562 -3.235 1.00 0.00 75 GLU A O 11
ATOM 11782 N N . SER A 1 1 ? 16.662 -8.888 4.501 1.00 0.00 1 SER A N 12
ATOM 11783 C CA . SER A 1 1 ? 15.743 -9.959 4.967 1.00 0.00 1 SER A CA 12
ATOM 11784 C C . SER A 1 1 ? 14.541 -10.097 4.038 1.00 0.00 1 SER A C 12
ATOM 11785 O O . SER A 1 1 ? 14.065 -9.115 3.470 1.00 0.00 1 SER A O 12
ATOM 11795 N N . ALA A 1 2 ? 14.055 -11.325 3.889 1.00 0.00 2 ALA A N 12
ATOM 11796 C CA . ALA A 1 2 ? 12.909 -11.594 3.031 1.00 0.00 2 ALA A CA 12
ATOM 11797 C C . ALA A 1 2 ? 11.934 -12.553 3.704 1.00 0.00 2 ALA A C 12
ATOM 11798 O O . ALA A 1 2 ? 11.998 -13.766 3.500 1.00 0.00 2 ALA A O 12
ATOM 11805 N N . ASP A 1 3 ? 11.033 -12.003 4.512 1.00 0.00 3 ASP A N 12
ATOM 11806 C CA . ASP A 1 3 ? 10.045 -12.811 5.217 1.00 0.00 3 ASP A CA 12
ATOM 11807 C C . ASP A 1 3 ? 8.629 -12.331 4.914 1.00 0.00 3 ASP A C 12
ATOM 11808 O O . ASP A 1 3 ? 7.897 -12.968 4.155 1.00 0.00 3 ASP A O 12
ATOM 11817 N N . GLN A 1 4 ? 8.248 -11.208 5.512 1.00 0.00 4 GLN A N 12
ATOM 11818 C CA . GLN A 1 4 ? 6.919 -10.646 5.307 1.00 0.00 4 GLN A CA 12
ATOM 11819 C C . GLN A 1 4 ? 6.860 -9.194 5.771 1.00 0.00 4 GLN A C 12
ATOM 11820 O O . GLN A 1 4 ? 6.907 -8.912 6.968 1.00 0.00 4 GLN A O 12
ATOM 11834 N N . PRO A 1 5 ? 6.755 -8.254 4.820 1.00 0.00 5 PRO A N 12
ATOM 11835 C CA . PRO A 1 5 ? 6.686 -6.818 5.120 1.00 0.00 5 PRO A CA 12
ATOM 11836 C C . PRO A 1 5 ? 5.482 -6.467 5.990 1.00 0.00 5 PRO A C 12
ATOM 11837 O O . PRO A 1 5 ? 4.579 -5.752 5.555 1.00 0.00 5 PRO A O 12
ATOM 11848 N N . LYS A 1 6 ? 5.475 -6.974 7.218 1.00 0.00 6 LYS A N 12
ATOM 11849 C CA . LYS A 1 6 ? 4.380 -6.713 8.145 1.00 0.00 6 LYS A CA 12
ATOM 11850 C C . LYS A 1 6 ? 4.890 -6.065 9.426 1.00 0.00 6 LYS A C 12
ATOM 11851 O O . LYS A 1 6 ? 4.393 -6.343 10.517 1.00 0.00 6 LYS A O 12
ATOM 11870 N N . GLU A 1 7 ? 5.886 -5.199 9.284 1.00 0.00 7 GLU A N 12
ATOM 11871 C CA . GLU A 1 7 ? 6.467 -4.508 10.428 1.00 0.00 7 GLU A CA 12
ATOM 11872 C C . GLU A 1 7 ? 6.636 -3.019 10.137 1.00 0.00 7 GLU A C 12
ATOM 11873 O O . GLU A 1 7 ? 7.471 -2.349 10.745 1.00 0.00 7 GLU A O 12
ATOM 11885 N N . GLU A 1 8 ? 5.841 -2.508 9.202 1.00 0.00 8 GLU A N 12
ATOM 11886 C CA . GLU A 1 8 ? 5.907 -1.099 8.831 1.00 0.00 8 GLU A CA 12
ATOM 11887 C C . GLU A 1 8 ? 4.527 -0.559 8.471 1.00 0.00 8 GLU A C 12
ATOM 11888 O O . GLU A 1 8 ? 3.980 -0.881 7.418 1.00 0.00 8 GLU A O 12
ATOM 11900 N N . LYS A 1 9 ? 3.974 0.273 9.349 1.00 0.00 9 LYS A N 12
ATOM 11901 C CA . LYS A 1 9 ? 2.664 0.867 9.117 1.00 0.00 9 LYS A CA 12
ATOM 11902 C C . LYS A 1 9 ? 2.792 2.366 8.872 1.00 0.00 9 LYS A C 12
ATOM 11903 O O . LYS A 1 9 ? 3.324 3.102 9.703 1.00 0.00 9 LYS A O 12
ATOM 11922 N N . LYS A 1 10 ? 2.301 2.807 7.724 1.00 0.00 10 LYS A N 12
ATOM 11923 C CA . LYS A 1 10 ? 2.356 4.213 7.354 1.00 0.00 10 LYS A CA 12
ATOM 11924 C C . LYS A 1 10 ? 1.010 4.662 6.816 1.00 0.00 10 LYS A C 12
ATOM 11925 O O . LYS A 1 10 ? 0.000 3.988 7.012 1.00 0.00 10 LYS A O 12
ATOM 11944 N N . GLU A 1 11 ? 0.998 5.790 6.121 1.00 0.00 11 GLU A N 12
ATOM 11945 C CA . GLU A 1 11 ? -0.233 6.297 5.544 1.00 0.00 11 GLU A CA 12
ATOM 11946 C C . GLU A 1 11 ? -0.436 5.696 4.166 1.00 0.00 11 GLU A C 12
ATOM 11947 O O . GLU A 1 11 ? 0.439 5.791 3.304 1.00 0.00 11 GLU A O 12
ATOM 11959 N N . CYS A 1 12 ? -1.588 5.080 3.953 1.00 0.00 12 CYS A N 12
ATOM 11960 C CA . CYS A 1 12 ? -1.880 4.476 2.669 1.00 0.00 12 CYS A CA 12
ATOM 11961 C C . CYS A 1 12 ? -2.314 5.550 1.690 1.00 0.00 12 CYS A C 12
ATOM 11962 O O . CYS A 1 12 ? -2.989 6.508 2.065 1.00 0.00 12 CYS A O 12
ATOM 11969 N N . TYR A 1 13 ? -1.920 5.394 0.437 1.00 0.00 13 TYR A N 12
ATOM 11970 C CA . TYR A 1 13 ? -2.273 6.365 -0.580 1.00 0.00 13 TYR A CA 12
ATOM 11971 C C . TYR A 1 13 ? -3.284 5.792 -1.558 1.00 0.00 13 TYR A C 12
ATOM 11972 O O . TYR A 1 13 ? -3.207 4.626 -1.944 1.00 0.00 13 TYR A O 12
ATOM 11990 N N . TYR A 1 14 ? -4.234 6.629 -1.943 1.00 0.00 14 TYR A N 12
ATOM 11991 C CA . TYR A 1 14 ? -5.278 6.240 -2.873 1.00 0.00 14 TYR A CA 12
ATOM 11992 C C . TYR A 1 14 ? -5.444 7.318 -3.948 1.00 0.00 14 TYR A C 12
ATOM 11993 O O . TYR A 1 14 ? -6.347 7.249 -4.783 1.00 0.00 14 TYR A O 12
ATOM 12011 N N . ASN A 1 15 ? -4.553 8.312 -3.912 1.00 0.00 15 ASN A N 12
ATOM 12012 C CA . ASN A 1 15 ? -4.568 9.416 -4.865 1.00 0.00 15 ASN A CA 12
ATOM 12013 C C . ASN A 1 15 ? -3.163 9.994 -5.011 1.00 0.00 15 ASN A C 12
ATOM 12014 O O . ASN A 1 15 ? -2.981 11.202 -5.132 1.00 0.00 15 ASN A O 12
ATOM 12025 N N . LEU A 1 16 ? -2.172 9.102 -4.955 1.00 0.00 16 LEU A N 12
ATOM 12026 C CA . LEU A 1 16 ? -0.751 9.454 -5.021 1.00 0.00 16 LEU A CA 12
ATOM 12027 C C . LEU A 1 16 ? -0.322 9.665 -6.455 1.00 0.00 16 LEU A C 12
ATOM 12028 O O . LEU A 1 16 ? -1.071 10.266 -7.212 1.00 0.00 16 LEU A O 12
ATOM 12044 N N . ASN A 1 17 ? 0.860 9.157 -6.822 1.00 0.00 17 ASN A N 12
ATOM 12045 C CA . ASN A 1 17 ? 1.346 9.246 -8.193 1.00 0.00 17 ASN A CA 12
ATOM 12046 C C . ASN A 1 17 ? 2.872 9.215 -8.320 1.00 0.00 17 ASN A C 12
ATOM 12047 O O . ASN A 1 17 ? 3.398 9.223 -9.432 1.00 0.00 17 ASN A O 12
ATOM 12058 N N . ASP A 1 18 ? 3.571 9.157 -7.192 1.00 0.00 18 ASP A N 12
ATOM 12059 C CA . ASP A 1 18 ? 5.031 9.103 -7.182 1.00 0.00 18 ASP A CA 12
ATOM 12060 C C . ASP A 1 18 ? 5.573 9.693 -5.889 1.00 0.00 18 ASP A C 12
ATOM 12061 O O . ASP A 1 18 ? 5.199 10.800 -5.517 1.00 0.00 18 ASP A O 12
ATOM 12070 N N . ALA A 1 19 ? 6.444 8.941 -5.210 1.00 0.00 19 ALA A N 12
ATOM 12071 C CA . ALA A 1 19 ? 7.038 9.385 -3.948 1.00 0.00 19 ALA A CA 12
ATOM 12072 C C . ALA A 1 19 ? 7.729 10.743 -4.086 1.00 0.00 19 ALA A C 12
ATOM 12073 O O . ALA A 1 19 ? 8.950 10.848 -3.977 1.00 0.00 19 ALA A O 12
ATOM 12080 N N . SER A 1 20 ? 6.928 11.775 -4.319 1.00 0.00 20 SER A N 12
ATOM 12081 C CA . SER A 1 20 ? 7.419 13.136 -4.470 1.00 0.00 20 SER A CA 12
ATOM 12082 C C . SER A 1 20 ? 6.246 14.071 -4.745 1.00 0.00 20 SER A C 12
ATOM 12083 O O . SER A 1 20 ? 6.139 15.152 -4.166 1.00 0.00 20 SER A O 12
ATOM 12091 N N . LEU A 1 21 ? 5.358 13.620 -5.624 1.00 0.00 21 LEU A N 12
ATOM 12092 C CA . LEU A 1 21 ? 4.160 14.369 -5.989 1.00 0.00 21 LEU A CA 12
ATOM 12093 C C . LEU A 1 21 ? 2.930 13.653 -5.443 1.00 0.00 21 LEU A C 12
ATOM 12094 O O . LEU A 1 21 ? 1.897 14.263 -5.166 1.00 0.00 21 LEU A O 12
ATOM 12110 N N . CYS A 1 22 ? 3.077 12.342 -5.296 1.00 0.00 22 CYS A N 12
ATOM 12111 C CA . CYS A 1 22 ? 2.030 11.470 -4.788 1.00 0.00 22 CYS A CA 12
ATOM 12112 C C . CYS A 1 22 ? 0.983 12.177 -3.944 1.00 0.00 22 CYS A C 12
ATOM 12113 O O . CYS A 1 22 ? 1.271 12.640 -2.841 1.00 0.00 22 CYS A O 12
ATOM 12120 N N . ASP A 1 23 ? -0.255 12.210 -4.428 1.00 0.00 23 ASP A N 12
ATOM 12121 C CA . ASP A 1 23 ? -1.322 12.812 -3.642 1.00 0.00 23 ASP A CA 12
ATOM 12122 C C . ASP A 1 23 ? -2.084 11.747 -2.826 1.00 0.00 23 ASP A C 12
ATOM 12123 O O . ASP A 1 23 ? -1.968 10.536 -3.063 1.00 0.00 23 ASP A O 12
ATOM 12132 N N . ASN A 1 24 ? -2.865 12.204 -1.853 1.00 0.00 24 ASN A N 12
ATOM 12133 C CA . ASN A 1 24 ? -3.637 11.298 -1.007 1.00 0.00 24 ASN A CA 12
ATOM 12134 C C . ASN A 1 24 ? -5.047 11.833 -0.791 1.00 0.00 24 ASN A C 12
ATOM 12135 O O . ASN A 1 24 ? -5.246 13.043 -0.683 1.00 0.00 24 ASN A O 12
ATOM 12146 N N . VAL A 1 25 ? -6.028 10.934 -0.737 1.00 0.00 25 VAL A N 12
ATOM 12147 C CA . VAL A 1 25 ? -7.410 11.353 -0.541 1.00 0.00 25 VAL A CA 12
ATOM 12148 C C . VAL A 1 25 ? -8.383 10.174 -0.539 1.00 0.00 25 VAL A C 12
ATOM 12149 O O . VAL A 1 25 ? -9.538 10.319 -0.940 1.00 0.00 25 VAL A O 12
ATOM 12162 N N . LEU A 1 26 ? -7.925 9.009 -0.091 1.00 0.00 26 LEU A N 12
ATOM 12163 C CA . LEU A 1 26 ? -8.790 7.832 -0.054 1.00 0.00 26 LEU A CA 12
ATOM 12164 C C . LEU A 1 26 ? -8.089 6.614 0.542 1.00 0.00 26 LEU A C 12
ATOM 12165 O O . LEU A 1 26 ? -8.481 5.484 0.263 1.00 0.00 26 LEU A O 12
ATOM 12181 N N . ALA A 1 27 ? -7.062 6.828 1.361 1.00 0.00 27 ALA A N 12
ATOM 12182 C CA . ALA A 1 27 ? -6.345 5.715 1.961 1.00 0.00 27 ALA A CA 12
ATOM 12183 C C . ALA A 1 27 ? -5.920 6.019 3.397 1.00 0.00 27 ALA A C 12
ATOM 12184 O O . ALA A 1 27 ? -5.379 7.086 3.688 1.00 0.00 27 ALA A O 12
ATOM 12191 N N . PRO A 1 28 ? -6.170 5.070 4.316 1.00 0.00 28 PRO A N 12
ATOM 12192 C CA . PRO A 1 28 ? -5.830 5.205 5.737 1.00 0.00 28 PRO A CA 12
ATOM 12193 C C . PRO A 1 28 ? -4.407 4.749 6.043 1.00 0.00 28 PRO A C 12
ATOM 12194 O O . PRO A 1 28 ? -3.709 4.249 5.165 1.00 0.00 28 PRO A O 12
ATOM 12205 N N . ASN A 1 29 ? -3.985 4.900 7.297 1.00 0.00 29 ASN A N 12
ATOM 12206 C CA . ASN A 1 29 ? -2.646 4.478 7.696 1.00 0.00 29 ASN A CA 12
ATOM 12207 C C . ASN A 1 29 ? -2.665 3.028 8.152 1.00 0.00 29 ASN A C 12
ATOM 12208 O O . ASN A 1 29 ? -3.314 2.682 9.138 1.00 0.00 29 ASN A O 12
ATOM 12219 N N . VAL A 1 30 ? -1.961 2.181 7.414 1.00 0.00 30 VAL A N 12
ATOM 12220 C CA . VAL A 1 30 ? -1.908 0.763 7.727 1.00 0.00 30 VAL A CA 12
ATOM 12221 C C . VAL A 1 30 ? -0.587 0.148 7.285 1.00 0.00 30 VAL A C 12
ATOM 12222 O O . VAL A 1 30 ? 0.393 0.855 7.053 1.00 0.00 30 VAL A O 12
ATOM 12235 N N . THR A 1 31 ? -0.574 -1.173 7.161 1.00 0.00 31 THR A N 12
ATOM 12236 C CA . THR A 1 31 ? 0.620 -1.887 6.734 1.00 0.00 31 THR A CA 12
ATOM 12237 C C . THR A 1 31 ? 0.570 -2.151 5.233 1.00 0.00 31 THR A C 12
ATOM 12238 O O . THR A 1 31 ? -0.408 -2.697 4.723 1.00 0.00 31 THR A O 12
ATOM 12249 N N . LYS A 1 32 ? 1.628 -1.750 4.534 1.00 0.00 32 LYS A N 12
ATOM 12250 C CA . LYS A 1 32 ? 1.718 -1.927 3.087 1.00 0.00 32 LYS A CA 12
ATOM 12251 C C . LYS A 1 32 ? 0.948 -3.159 2.622 1.00 0.00 32 LYS A C 12
ATOM 12252 O O . LYS A 1 32 ? 0.337 -3.155 1.553 1.00 0.00 32 LYS A O 12
ATOM 12271 N N . GLN A 1 33 ? 0.983 -4.213 3.429 1.00 0.00 33 GLN A N 12
ATOM 12272 C CA . GLN A 1 33 ? 0.290 -5.451 3.099 1.00 0.00 33 GLN A CA 12
ATOM 12273 C C . GLN A 1 33 ? -1.210 -5.221 2.966 1.00 0.00 33 GLN A C 12
ATOM 12274 O O . GLN A 1 33 ? -1.803 -5.514 1.927 1.00 0.00 33 GLN A O 12
ATOM 12288 N N . GLU A 1 34 ? -1.819 -4.696 4.023 1.00 0.00 34 GLU A N 12
ATOM 12289 C CA . GLU A 1 34 ? -3.252 -4.429 4.021 1.00 0.00 34 GLU A CA 12
ATOM 12290 C C . GLU A 1 34 ? -3.602 -3.339 3.014 1.00 0.00 34 GLU A C 12
ATOM 12291 O O . GLU A 1 34 ? -4.498 -3.509 2.188 1.00 0.00 34 GLU A O 12
ATOM 12303 N N . CYS A 1 35 ? -2.893 -2.220 3.088 1.00 0.00 35 CYS A N 12
ATOM 12304 C CA . CYS A 1 35 ? -3.137 -1.102 2.185 1.00 0.00 35 CYS A CA 12
ATOM 12305 C C . CYS A 1 35 ? -2.990 -1.530 0.727 1.00 0.00 35 CYS A C 12
ATOM 12306 O O . CYS A 1 35 ? -3.982 -1.736 0.027 1.00 0.00 35 CYS A O 12
ATOM 12313 N N . CYS A 1 36 ? -1.747 -1.655 0.271 1.00 0.00 36 CYS A N 12
ATOM 12314 C CA . CYS A 1 36 ? -1.477 -2.049 -1.108 1.00 0.00 36 CYS A CA 12
ATOM 12315 C C . CYS A 1 36 ? -2.408 -3.170 -1.549 1.00 0.00 36 CYS A C 12
ATOM 12316 O O . CYS A 1 36 ? -2.850 -3.202 -2.699 1.00 0.00 36 CYS A O 12
ATOM 12323 N N . CYS A 1 37 ? -2.712 -4.087 -0.637 1.00 0.00 37 CYS A N 12
ATOM 12324 C CA . CYS A 1 37 ? -3.599 -5.196 -0.957 1.00 0.00 37 CYS A CA 12
ATOM 12325 C C . CYS A 1 37 ? -4.968 -4.669 -1.365 1.00 0.00 37 CYS A C 12
ATOM 12326 O O . CYS A 1 37 ? -5.484 -5.004 -2.429 1.00 0.00 37 CYS A O 12
ATOM 12333 N N . THR A 1 38 ? -5.541 -3.828 -0.512 1.00 0.00 38 THR A N 12
ATOM 12334 C CA . THR A 1 38 ? -6.844 -3.235 -0.780 1.00 0.00 38 THR A CA 12
ATOM 12335 C C . THR A 1 38 ? -6.689 -1.919 -1.529 1.00 0.00 38 THR A C 12
ATOM 12336 O O . THR A 1 38 ? -7.083 -1.805 -2.687 1.00 0.00 38 THR A O 12
ATOM 12347 N N . SER A 1 39 ? -6.112 -0.939 -0.832 1.00 0.00 39 SER A N 12
ATOM 12348 C CA . SER A 1 39 ? -5.875 0.405 -1.364 1.00 0.00 39 SER A CA 12
ATOM 12349 C C . SER A 1 39 ? -6.069 0.484 -2.882 1.00 0.00 39 SER A C 12
ATOM 12350 O O . SER A 1 39 ? -7.192 0.381 -3.372 1.00 0.00 39 SER A O 12
ATOM 12358 N N . GLY A 1 40 ? -4.984 0.676 -3.627 1.00 0.00 40 GLY A N 12
ATOM 12359 C CA . GLY A 1 40 ? -5.098 0.770 -5.069 1.00 0.00 40 GLY A CA 12
ATOM 12360 C C . GLY A 1 40 ? -4.334 1.945 -5.651 1.00 0.00 40 GLY A C 12
ATOM 12361 O O . GLY A 1 40 ? -4.669 2.439 -6.726 1.00 0.00 40 GLY A O 12
ATOM 12365 N N . ALA A 1 41 ? -3.306 2.392 -4.938 1.00 0.00 41 ALA A N 12
ATOM 12366 C CA . ALA A 1 41 ? -2.495 3.512 -5.385 1.00 0.00 41 ALA A CA 12
ATOM 12367 C C . ALA A 1 41 ? -1.056 3.366 -4.880 1.00 0.00 41 ALA A C 12
ATOM 12368 O O . ALA A 1 41 ? -0.132 3.177 -5.671 1.00 0.00 41 ALA A O 12
ATOM 12375 N N . GLY A 1 42 ? -0.868 3.448 -3.557 1.00 0.00 42 GLY A N 12
ATOM 12376 C CA . GLY A 1 42 ? 0.467 3.316 -2.981 1.00 0.00 42 GLY A CA 12
ATOM 12377 C C . GLY A 1 42 ? 0.468 3.299 -1.468 1.00 0.00 42 GLY A C 12
ATOM 12378 O O . GLY A 1 42 ? -0.573 3.466 -0.836 1.00 0.00 42 GLY A O 12
ATOM 12382 N N . TRP A 1 43 ? 1.648 3.093 -0.890 1.00 0.00 43 TRP A N 12
ATOM 12383 C CA . TRP A 1 43 ? 1.797 3.055 0.562 1.00 0.00 43 TRP A CA 12
ATOM 12384 C C . TRP A 1 43 ? 3.128 3.670 0.990 1.00 0.00 43 TRP A C 12
ATOM 12385 O O . TRP A 1 43 ? 4.181 3.320 0.457 1.00 0.00 43 TRP A O 12
ATOM 12406 N N . GLY A 1 44 ? 3.074 4.591 1.954 1.00 0.00 44 GLY A N 12
ATOM 12407 C CA . GLY A 1 44 ? 4.282 5.235 2.432 1.00 0.00 44 GLY A CA 12
ATOM 12408 C C . GLY A 1 44 ? 4.008 6.361 3.411 1.00 0.00 44 GLY A C 12
ATOM 12409 O O . GLY A 1 44 ? 2.886 6.520 3.894 1.00 0.00 44 GLY A O 12
ATOM 12413 N N . ASP A 1 45 ? 5.042 7.148 3.695 1.00 0.00 45 ASP A N 12
ATOM 12414 C CA . ASP A 1 45 ? 4.921 8.280 4.609 1.00 0.00 45 ASP A CA 12
ATOM 12415 C C . ASP A 1 45 ? 4.727 9.555 3.806 1.00 0.00 45 ASP A C 12
ATOM 12416 O O . ASP A 1 45 ? 5.477 9.814 2.865 1.00 0.00 45 ASP A O 12
ATOM 12425 N N . ASN A 1 46 ? 3.703 10.336 4.143 1.00 0.00 46 ASN A N 12
ATOM 12426 C CA . ASN A 1 46 ? 3.427 11.552 3.392 1.00 0.00 46 ASN A CA 12
ATOM 12427 C C . ASN A 1 46 ? 3.567 11.234 1.909 1.00 0.00 46 ASN A C 12
ATOM 12428 O O . ASN A 1 46 ? 3.065 10.207 1.456 1.00 0.00 46 ASN A O 12
ATOM 12439 N N . CYS A 1 47 ? 4.259 12.071 1.148 1.00 0.00 47 CYS A N 12
ATOM 12440 C CA . CYS A 1 47 ? 4.430 11.781 -0.263 1.00 0.00 47 CYS A CA 12
ATOM 12441 C C . CYS A 1 47 ? 5.664 10.914 -0.500 1.00 0.00 47 CYS A C 12
ATOM 12442 O O . CYS A 1 47 ? 6.401 11.107 -1.466 1.00 0.00 47 CYS A O 12
ATOM 12449 N N . GLU A 1 48 ? 5.847 9.930 0.371 1.00 0.00 48 GLU A N 12
ATOM 12450 C CA . GLU A 1 48 ? 6.946 8.983 0.263 1.00 0.00 48 GLU A CA 12
ATOM 12451 C C . GLU A 1 48 ? 6.341 7.598 0.113 1.00 0.00 48 GLU A C 12
ATOM 12452 O O . GLU A 1 48 ? 6.506 6.726 0.969 1.00 0.00 48 GLU A O 12
ATOM 12464 N N . ILE A 1 49 ? 5.575 7.446 -0.960 1.00 0.00 49 ILE A N 12
ATOM 12465 C CA . ILE A 1 49 ? 4.851 6.217 -1.241 1.00 0.00 49 ILE A CA 12
ATOM 12466 C C . ILE A 1 49 ? 5.508 5.365 -2.324 1.00 0.00 49 ILE A C 12
ATOM 12467 O O . ILE A 1 49 ? 6.396 5.810 -3.052 1.00 0.00 49 ILE A O 12
ATOM 12483 N N . PHE A 1 50 ? 5.001 4.143 -2.430 1.00 0.00 50 PHE A N 12
ATOM 12484 C CA . PHE A 1 50 ? 5.440 3.181 -3.424 1.00 0.00 50 PHE A CA 12
ATOM 12485 C C . PHE A 1 50 ? 4.221 2.717 -4.219 1.00 0.00 50 PHE A C 12
ATOM 12486 O O . PHE A 1 50 ? 3.202 2.339 -3.635 1.00 0.00 50 PHE A O 12
ATOM 12503 N N . PRO A 1 51 ? 4.298 2.768 -5.557 1.00 0.00 51 PRO A N 12
ATOM 12504 C CA . PRO A 1 51 ? 3.190 2.377 -6.438 1.00 0.00 51 PRO A CA 12
ATOM 12505 C C . PRO A 1 51 ? 2.673 0.968 -6.161 1.00 0.00 51 PRO A C 12
ATOM 12506 O O . PRO A 1 51 ? 3.281 -0.018 -6.573 1.00 0.00 51 PRO A O 12
ATOM 12517 N N . CYS A 1 52 ? 1.539 0.884 -5.468 1.00 0.00 52 CYS A N 12
ATOM 12518 C CA . CYS A 1 52 ? 0.933 -0.405 -5.146 1.00 0.00 52 CYS A CA 12
ATOM 12519 C C . CYS A 1 52 ? -0.579 -0.295 -5.036 1.00 0.00 52 CYS A C 12
ATOM 12520 O O . CYS A 1 52 ? -1.118 0.744 -4.642 1.00 0.00 52 CYS A O 12
ATOM 12527 N N . PRO A 1 53 ? -1.287 -1.378 -5.374 1.00 0.00 53 PRO A N 12
ATOM 12528 C CA . PRO A 1 53 ? -0.685 -2.621 -5.842 1.00 0.00 53 PRO A CA 12
ATOM 12529 C C . PRO A 1 53 ? -0.557 -2.661 -7.361 1.00 0.00 53 PRO A C 12
ATOM 12530 O O . PRO A 1 53 ? -0.672 -1.636 -8.032 1.00 0.00 53 PRO A O 12
ATOM 12541 N N . VAL A 1 54 ? -0.326 -3.853 -7.898 1.00 0.00 54 VAL A N 12
ATOM 12542 C CA . VAL A 1 54 ? -0.192 -4.032 -9.337 1.00 0.00 54 VAL A CA 12
ATOM 12543 C C . VAL A 1 54 ? -1.181 -5.073 -9.859 1.00 0.00 54 VAL A C 12
ATOM 12544 O O . VAL A 1 54 ? -1.327 -5.253 -11.068 1.00 0.00 54 VAL A O 12
ATOM 12557 N N . LEU A 1 55 ? -1.860 -5.753 -8.937 1.00 0.00 55 LEU A N 12
ATOM 12558 C CA . LEU A 1 55 ? -2.839 -6.775 -9.299 1.00 0.00 55 LEU A CA 12
ATOM 12559 C C . LEU A 1 55 ? -2.211 -7.854 -10.174 1.00 0.00 55 LEU A C 12
ATOM 12560 O O . LEU A 1 55 ? -1.607 -7.560 -11.205 1.00 0.00 55 LEU A O 12
ATOM 12576 N N . GLY A 1 56 ? -2.360 -9.107 -9.756 1.00 0.00 56 GLY A N 12
ATOM 12577 C CA . GLY A 1 56 ? -1.802 -10.210 -10.513 1.00 0.00 56 GLY A CA 12
ATOM 12578 C C . GLY A 1 56 ? -0.413 -9.908 -11.038 1.00 0.00 56 GLY A C 12
ATOM 12579 O O . GLY A 1 56 ? -0.077 -10.265 -12.167 1.00 0.00 56 GLY A O 12
ATOM 12583 N N . THR A 1 57 ? 0.396 -9.247 -10.218 1.00 0.00 57 THR A N 12
ATOM 12584 C CA . THR A 1 57 ? 1.755 -8.896 -10.606 1.00 0.00 57 THR A CA 12
ATOM 12585 C C . THR A 1 57 ? 2.734 -9.159 -9.468 1.00 0.00 57 THR A C 12
ATOM 12586 O O . THR A 1 57 ? 2.433 -9.903 -8.535 1.00 0.00 57 THR A O 12
ATOM 12597 N N . ALA A 1 58 ? 3.907 -8.547 -9.558 1.00 0.00 58 ALA A N 12
ATOM 12598 C CA . ALA A 1 58 ? 4.939 -8.714 -8.542 1.00 0.00 58 ALA A CA 12
ATOM 12599 C C . ALA A 1 58 ? 4.550 -8.040 -7.230 1.00 0.00 58 ALA A C 12
ATOM 12600 O O . ALA A 1 58 ? 4.224 -8.708 -6.250 1.00 0.00 58 ALA A O 12
ATOM 12607 N N . GLU A 1 59 ? 4.600 -6.711 -7.216 1.00 0.00 59 GLU A N 12
ATOM 12608 C CA . GLU A 1 59 ? 4.267 -5.949 -6.017 1.00 0.00 59 GLU A CA 12
ATOM 12609 C C . GLU A 1 59 ? 3.126 -6.600 -5.239 1.00 0.00 59 GLU A C 12
ATOM 12610 O O . GLU A 1 59 ? 3.363 -7.256 -4.224 1.00 0.00 59 GLU A O 12
ATOM 12622 N N . PHE A 1 60 ? 1.891 -6.412 -5.705 1.00 0.00 60 PHE A N 12
ATOM 12623 C CA . PHE A 1 60 ? 0.730 -6.983 -5.032 1.00 0.00 60 PHE A CA 12
ATOM 12624 C C . PHE A 1 60 ? 1.061 -8.333 -4.414 1.00 0.00 60 PHE A C 12
ATOM 12625 O O . PHE A 1 60 ? 1.124 -8.471 -3.193 1.00 0.00 60 PHE A O 12
ATOM 12642 N N . THR A 1 61 ? 1.269 -9.328 -5.267 1.00 0.00 61 THR A N 12
ATOM 12643 C CA . THR A 1 61 ? 1.592 -10.674 -4.808 1.00 0.00 61 THR A CA 12
ATOM 12644 C C . THR A 1 61 ? 2.462 -10.631 -3.555 1.00 0.00 61 THR A C 12
ATOM 12645 O O . THR A 1 61 ? 2.396 -11.524 -2.711 1.00 0.00 61 THR A O 12
ATOM 12656 N N . GLU A 1 62 ? 3.277 -9.584 -3.439 1.00 0.00 62 GLU A N 12
ATOM 12657 C CA . GLU A 1 62 ? 4.157 -9.426 -2.287 1.00 0.00 62 GLU A CA 12
ATOM 12658 C C . GLU A 1 62 ? 3.377 -8.984 -1.052 1.00 0.00 62 GLU A C 12
ATOM 12659 O O . GLU A 1 62 ? 3.401 -9.652 -0.018 1.00 0.00 62 GLU A O 12
ATOM 12671 N N . MET A 1 63 ? 2.696 -7.849 -1.164 1.00 0.00 63 MET A N 12
ATOM 12672 C CA . MET A 1 63 ? 1.919 -7.310 -0.053 1.00 0.00 63 MET A CA 12
ATOM 12673 C C . MET A 1 63 ? 0.736 -8.210 0.295 1.00 0.00 63 MET A C 12
ATOM 12674 O O . MET A 1 63 ? 0.468 -8.469 1.468 1.00 0.00 63 MET A O 12
ATOM 12688 N N . CYS A 1 64 ? 0.027 -8.678 -0.725 1.00 0.00 64 CYS A N 12
ATOM 12689 C CA . CYS A 1 64 ? -1.128 -9.542 -0.516 1.00 0.00 64 CYS A CA 12
ATOM 12690 C C . CYS A 1 64 ? -0.971 -10.859 -1.268 1.00 0.00 64 CYS A C 12
ATOM 12691 O O . CYS A 1 64 ? -1.485 -11.021 -2.375 1.00 0.00 64 CYS A O 12
ATOM 12698 N N . PRO A 1 65 ? -0.254 -11.820 -0.668 1.00 0.00 65 PRO A N 12
ATOM 12699 C CA . PRO A 1 65 ? -0.024 -13.133 -1.276 1.00 0.00 65 PRO A CA 12
ATOM 12700 C C . PRO A 1 65 ? -1.277 -14.000 -1.265 1.00 0.00 65 PRO A C 12
ATOM 12701 O O . PRO A 1 65 ? -1.288 -15.102 -1.816 1.00 0.00 65 PRO A O 12
ATOM 12712 N N . LYS A 1 66 ? -2.334 -13.497 -0.635 1.00 0.00 66 LYS A N 12
ATOM 12713 C CA . LYS A 1 66 ? -3.594 -14.225 -0.553 1.00 0.00 66 LYS A CA 12
ATOM 12714 C C . LYS A 1 66 ? -4.557 -13.775 -1.646 1.00 0.00 66 LYS A C 12
ATOM 12715 O O . LYS A 1 66 ? -4.693 -14.433 -2.678 1.00 0.00 66 LYS A O 12
ATOM 12734 N N . GLY A 1 67 ? -5.225 -12.650 -1.412 1.00 0.00 67 GLY A N 12
ATOM 12735 C CA . GLY A 1 67 ? -6.168 -12.131 -2.386 1.00 0.00 67 GLY A CA 12
ATOM 12736 C C . GLY A 1 67 ? -6.392 -10.640 -2.235 1.00 0.00 67 GLY A C 12
ATOM 12737 O O . GLY A 1 67 ? -6.113 -10.066 -1.183 1.00 0.00 67 GLY A O 12
ATOM 12741 N N . LYS A 1 68 ? -6.895 -10.011 -3.292 1.00 0.00 68 LYS A N 12
ATOM 12742 C CA . LYS A 1 68 ? -7.153 -8.577 -3.274 1.00 0.00 68 LYS A CA 12
ATOM 12743 C C . LYS A 1 68 ? -8.521 -8.275 -2.668 1.00 0.00 68 LYS A C 12
ATOM 12744 O O . LYS A 1 68 ? -9.554 -8.556 -3.276 1.00 0.00 68 LYS A O 12
ATOM 12763 N N . GLY A 1 69 ? -8.520 -7.699 -1.469 1.00 0.00 69 GLY A N 12
ATOM 12764 C CA . GLY A 1 69 ? -9.768 -7.366 -0.807 1.00 0.00 69 GLY A CA 12
ATOM 12765 C C . GLY A 1 69 ? -9.829 -7.871 0.623 1.00 0.00 69 GLY A C 12
ATOM 12766 O O . GLY A 1 69 ? -10.909 -8.168 1.136 1.00 0.00 69 GLY A O 12
ATOM 12770 N N . PHE A 1 70 ? -8.672 -7.964 1.271 1.00 0.00 70 PHE A N 12
ATOM 12771 C CA . PHE A 1 70 ? -8.604 -8.432 2.652 1.00 0.00 70 PHE A CA 12
ATOM 12772 C C . PHE A 1 70 ? -8.647 -7.254 3.622 1.00 0.00 70 PHE A C 12
ATOM 12773 O O . PHE A 1 70 ? -8.271 -7.379 4.787 1.00 0.00 70 PHE A O 12
ATOM 12790 N N . VAL A 1 71 ? -9.104 -6.109 3.125 1.00 0.00 71 VAL A N 12
ATOM 12791 C CA . VAL A 1 71 ? -9.196 -4.896 3.932 1.00 0.00 71 VAL A CA 12
ATOM 12792 C C . VAL A 1 71 ? -10.239 -3.945 3.337 1.00 0.00 71 VAL A C 12
ATOM 12793 O O . VAL A 1 71 ? -10.944 -4.312 2.397 1.00 0.00 71 VAL A O 12
ATOM 12806 N N . PRO A 1 72 ? -10.369 -2.715 3.871 1.00 0.00 72 PRO A N 12
ATOM 12807 C CA . PRO A 1 72 ? -11.346 -1.747 3.371 1.00 0.00 72 PRO A CA 12
ATOM 12808 C C . PRO A 1 72 ? -10.838 -0.971 2.161 1.00 0.00 72 PRO A C 12
ATOM 12809 O O . PRO A 1 72 ? -9.647 -0.992 1.852 1.00 0.00 72 PRO A O 12
ATOM 12820 N N . ALA A 1 73 ? -11.752 -0.286 1.480 1.00 0.00 73 ALA A N 12
ATOM 12821 C CA . ALA A 1 73 ? -11.400 0.498 0.302 1.00 0.00 73 ALA A CA 12
ATOM 12822 C C . ALA A 1 73 ? -11.225 -0.394 -0.920 1.00 0.00 73 ALA A C 12
ATOM 12823 O O . ALA A 1 73 ? -11.824 -0.155 -1.969 1.00 0.00 73 ALA A O 12
ATOM 12830 N N . GLY A 1 74 ? -10.401 -1.424 -0.775 1.00 0.00 74 GLY A N 12
ATOM 12831 C CA . GLY A 1 74 ? -10.159 -2.341 -1.873 1.00 0.00 74 GLY A CA 12
ATOM 12832 C C . GLY A 1 74 ? -11.187 -3.455 -1.934 1.00 0.00 74 GLY A C 12
ATOM 12833 O O . GLY A 1 74 ? -11.479 -3.982 -3.008 1.00 0.00 74 GLY A O 12
ATOM 12837 N N . GLU A 1 75 ? -11.737 -3.814 -0.778 1.00 0.00 75 GLU A N 12
ATOM 12838 C CA . GLU A 1 75 ? -12.737 -4.872 -0.704 1.00 0.00 75 GLU A CA 12
ATOM 12839 C C . GLU A 1 75 ? -13.695 -4.800 -1.888 1.00 0.00 75 GLU A C 12
ATOM 12840 O O . GLU A 1 75 ? -14.336 -5.828 -2.193 1.00 0.00 75 GLU A O 12
ATOM 12853 N N . SER A 1 1 ? 12.209 -3.281 0.227 1.00 0.00 1 SER A N 13
ATOM 12854 C CA . SER A 1 1 ? 11.514 -4.590 0.108 1.00 0.00 1 SER A CA 13
ATOM 12855 C C . SER A 1 1 ? 12.293 -5.550 -0.787 1.00 0.00 1 SER A C 13
ATOM 12856 O O . SER A 1 1 ? 12.397 -5.342 -1.995 1.00 0.00 1 SER A O 13
ATOM 12866 N N . ALA A 1 2 ? 12.840 -6.601 -0.184 1.00 0.00 2 ALA A N 13
ATOM 12867 C CA . ALA A 1 2 ? 13.608 -7.593 -0.924 1.00 0.00 2 ALA A CA 13
ATOM 12868 C C . ALA A 1 2 ? 12.906 -8.946 -0.921 1.00 0.00 2 ALA A C 13
ATOM 12869 O O . ALA A 1 2 ? 12.959 -9.687 -1.902 1.00 0.00 2 ALA A O 13
ATOM 12876 N N . ASP A 1 3 ? 12.248 -9.263 0.190 1.00 0.00 3 ASP A N 13
ATOM 12877 C CA . ASP A 1 3 ? 11.534 -10.528 0.321 1.00 0.00 3 ASP A CA 13
ATOM 12878 C C . ASP A 1 3 ? 10.073 -10.290 0.693 1.00 0.00 3 ASP A C 13
ATOM 12879 O O . ASP A 1 3 ? 9.179 -10.431 -0.142 1.00 0.00 3 ASP A O 13
ATOM 12888 N N . GLN A 1 4 ? 9.840 -9.931 1.950 1.00 0.00 4 GLN A N 13
ATOM 12889 C CA . GLN A 1 4 ? 8.489 -9.673 2.435 1.00 0.00 4 GLN A CA 13
ATOM 12890 C C . GLN A 1 4 ? 8.442 -8.392 3.261 1.00 0.00 4 GLN A C 13
ATOM 12891 O O . GLN A 1 4 ? 9.268 -8.182 4.149 1.00 0.00 4 GLN A O 13
ATOM 12905 N N . PRO A 1 5 ? 7.468 -7.518 2.975 1.00 0.00 5 PRO A N 13
ATOM 12906 C CA . PRO A 1 5 ? 7.306 -6.247 3.689 1.00 0.00 5 PRO A CA 13
ATOM 12907 C C . PRO A 1 5 ? 7.207 -6.440 5.198 1.00 0.00 5 PRO A C 13
ATOM 12908 O O . PRO A 1 5 ? 6.570 -7.381 5.672 1.00 0.00 5 PRO A O 13
ATOM 12919 N N . LYS A 1 6 ? 7.840 -5.544 5.948 1.00 0.00 6 LYS A N 13
ATOM 12920 C CA . LYS A 1 6 ? 7.821 -5.616 7.404 1.00 0.00 6 LYS A CA 13
ATOM 12921 C C . LYS A 1 6 ? 6.505 -5.085 7.959 1.00 0.00 6 LYS A C 13
ATOM 12922 O O . LYS A 1 6 ? 5.531 -4.921 7.224 1.00 0.00 6 LYS A O 13
ATOM 12941 N N . GLU A 1 7 ? 6.482 -4.817 9.261 1.00 0.00 7 GLU A N 13
ATOM 12942 C CA . GLU A 1 7 ? 5.283 -4.305 9.915 1.00 0.00 7 GLU A CA 13
ATOM 12943 C C . GLU A 1 7 ? 5.141 -2.800 9.699 1.00 0.00 7 GLU A C 13
ATOM 12944 O O . GLU A 1 7 ? 4.160 -2.193 10.130 1.00 0.00 7 GLU A O 13
ATOM 12956 N N . GLU A 1 8 ? 6.123 -2.204 9.032 1.00 0.00 8 GLU A N 13
ATOM 12957 C CA . GLU A 1 8 ? 6.103 -0.771 8.761 1.00 0.00 8 GLU A CA 13
ATOM 12958 C C . GLU A 1 8 ? 4.694 -0.303 8.411 1.00 0.00 8 GLU A C 13
ATOM 12959 O O . GLU A 1 8 ? 4.132 -0.703 7.392 1.00 0.00 8 GLU A O 13
ATOM 12971 N N . LYS A 1 9 ? 4.128 0.545 9.265 1.00 0.00 9 LYS A N 13
ATOM 12972 C CA . LYS A 1 9 ? 2.785 1.066 9.044 1.00 0.00 9 LYS A CA 13
ATOM 12973 C C . LYS A 1 9 ? 2.826 2.553 8.703 1.00 0.00 9 LYS A C 13
ATOM 12974 O O . LYS A 1 9 ? 3.361 3.361 9.460 1.00 0.00 9 LYS A O 13
ATOM 12993 N N . LYS A 1 10 ? 2.252 2.904 7.557 1.00 0.00 10 LYS A N 13
ATOM 12994 C CA . LYS A 1 10 ? 2.216 4.290 7.110 1.00 0.00 10 LYS A CA 13
ATOM 12995 C C . LYS A 1 10 ? 0.839 4.634 6.563 1.00 0.00 10 LYS A C 13
ATOM 12996 O O . LYS A 1 10 ? -0.086 3.826 6.635 1.00 0.00 10 LYS A O 13
ATOM 13015 N N . GLU A 1 11 ? 0.707 5.833 6.009 1.00 0.00 11 GLU A N 13
ATOM 13016 C CA . GLU A 1 11 ? -0.562 6.271 5.449 1.00 0.00 11 GLU A CA 13
ATOM 13017 C C . GLU A 1 11 ? -0.706 5.792 4.010 1.00 0.00 11 GLU A C 13
ATOM 13018 O O . GLU A 1 11 ? 0.074 6.177 3.138 1.00 0.00 11 GLU A O 13
ATOM 13030 N N . CYS A 1 12 ? -1.708 4.955 3.765 1.00 0.00 12 CYS A N 13
ATOM 13031 C CA . CYS A 1 12 ? -1.946 4.434 2.428 1.00 0.00 12 CYS A CA 13
ATOM 13032 C C . CYS A 1 12 ? -2.158 5.585 1.456 1.00 0.00 12 CYS A C 13
ATOM 13033 O O . CYS A 1 12 ? -2.381 6.723 1.872 1.00 0.00 12 CYS A O 13
ATOM 13040 N N . TYR A 1 13 ? -2.073 5.302 0.164 1.00 0.00 13 TYR A N 13
ATOM 13041 C CA . TYR A 1 13 ? -2.245 6.343 -0.837 1.00 0.00 13 TYR A CA 13
ATOM 13042 C C . TYR A 1 13 ? -2.956 5.824 -2.080 1.00 0.00 13 TYR A C 13
ATOM 13043 O O . TYR A 1 13 ? -2.348 5.159 -2.919 1.00 0.00 13 TYR A O 13
ATOM 13061 N N . TYR A 1 14 ? -4.234 6.157 -2.214 1.00 0.00 14 TYR A N 13
ATOM 13062 C CA . TYR A 1 14 ? -4.999 5.746 -3.381 1.00 0.00 14 TYR A CA 13
ATOM 13063 C C . TYR A 1 14 ? -5.107 6.911 -4.366 1.00 0.00 14 TYR A C 13
ATOM 13064 O O . TYR A 1 14 ? -5.869 6.856 -5.332 1.00 0.00 14 TYR A O 13
ATOM 13082 N N . ASN A 1 15 ? -4.329 7.965 -4.109 1.00 0.00 15 ASN A N 13
ATOM 13083 C CA . ASN A 1 15 ? -4.319 9.151 -4.961 1.00 0.00 15 ASN A CA 13
ATOM 13084 C C . ASN A 1 15 ? -2.897 9.696 -5.108 1.00 0.00 15 ASN A C 13
ATOM 13085 O O . ASN A 1 15 ? -2.699 10.854 -5.461 1.00 0.00 15 ASN A O 13
ATOM 13096 N N . LEU A 1 16 ? -1.916 8.846 -4.800 1.00 0.00 16 LEU A N 13
ATOM 13097 C CA . LEU A 1 16 ? -0.492 9.206 -4.828 1.00 0.00 16 LEU A CA 13
ATOM 13098 C C . LEU A 1 16 ? 0.026 9.174 -6.243 1.00 0.00 16 LEU A C 13
ATOM 13099 O O . LEU A 1 16 ? -0.719 9.498 -7.156 1.00 0.00 16 LEU A O 13
ATOM 13115 N N . ASN A 1 17 ? 1.291 8.800 -6.412 1.00 0.00 17 ASN A N 13
ATOM 13116 C CA . ASN A 1 17 ? 1.906 8.703 -7.718 1.00 0.00 17 ASN A CA 13
ATOM 13117 C C . ASN A 1 17 ? 3.396 8.996 -7.656 1.00 0.00 17 ASN A C 13
ATOM 13118 O O . ASN A 1 17 ? 3.890 9.918 -8.303 1.00 0.00 17 ASN A O 13
ATOM 13129 N N . ASP A 1 18 ? 4.104 8.185 -6.875 1.00 0.00 18 ASP A N 13
ATOM 13130 C CA . ASP A 1 18 ? 5.546 8.318 -6.718 1.00 0.00 18 ASP A CA 13
ATOM 13131 C C . ASP A 1 18 ? 5.888 9.260 -5.575 1.00 0.00 18 ASP A C 13
ATOM 13132 O O . ASP A 1 18 ? 5.327 10.348 -5.469 1.00 0.00 18 ASP A O 13
ATOM 13141 N N . ALA A 1 19 ? 6.808 8.828 -4.719 1.00 0.00 19 ALA A N 13
ATOM 13142 C CA . ALA A 1 19 ? 7.226 9.623 -3.570 1.00 0.00 19 ALA A CA 13
ATOM 13143 C C . ALA A 1 19 ? 7.908 10.922 -3.994 1.00 0.00 19 ALA A C 13
ATOM 13144 O O . ALA A 1 19 ? 9.046 11.188 -3.608 1.00 0.00 19 ALA A O 13
ATOM 13151 N N . SER A 1 20 ? 7.203 11.733 -4.774 1.00 0.00 20 SER A N 13
ATOM 13152 C CA . SER A 1 20 ? 7.740 13.010 -5.230 1.00 0.00 20 SER A CA 13
ATOM 13153 C C . SER A 1 20 ? 6.709 13.771 -6.069 1.00 0.00 20 SER A C 13
ATOM 13154 O O . SER A 1 20 ? 7.055 14.512 -6.989 1.00 0.00 20 SER A O 13
ATOM 13162 N N . LEU A 1 21 ? 5.447 13.566 -5.725 1.00 0.00 21 LEU A N 13
ATOM 13163 C CA . LEU A 1 21 ? 4.309 14.193 -6.397 1.00 0.00 21 LEU A CA 13
ATOM 13164 C C . LEU A 1 21 ? 3.024 13.553 -5.884 1.00 0.00 21 LEU A C 13
ATOM 13165 O O . LEU A 1 21 ? 1.981 14.195 -5.761 1.00 0.00 21 LEU A O 13
ATOM 13181 N N . CYS A 1 22 ? 3.148 12.271 -5.568 1.00 0.00 22 CYS A N 13
ATOM 13182 C CA . CYS A 1 22 ? 2.068 11.453 -5.034 1.00 0.00 22 CYS A CA 13
ATOM 13183 C C . CYS A 1 22 ? 0.956 12.241 -4.346 1.00 0.00 22 CYS A C 13
ATOM 13184 O O . CYS A 1 22 ? 1.189 12.952 -3.373 1.00 0.00 22 CYS A O 13
ATOM 13191 N N . ASP A 1 23 ? -0.277 12.072 -4.811 1.00 0.00 23 ASP A N 13
ATOM 13192 C CA . ASP A 1 23 ? -1.391 12.750 -4.156 1.00 0.00 23 ASP A CA 13
ATOM 13193 C C . ASP A 1 23 ? -2.140 11.795 -3.205 1.00 0.00 23 ASP A C 13
ATOM 13194 O O . ASP A 1 23 ? -1.873 10.581 -3.159 1.00 0.00 23 ASP A O 13
ATOM 13203 N N . ASN A 1 24 ? -3.077 12.349 -2.445 1.00 0.00 24 ASN A N 13
ATOM 13204 C CA . ASN A 1 24 ? -3.861 11.559 -1.502 1.00 0.00 24 ASN A CA 13
ATOM 13205 C C . ASN A 1 24 ? -5.327 11.975 -1.540 1.00 0.00 24 ASN A C 13
ATOM 13206 O O . ASN A 1 24 ? -5.712 12.846 -2.321 1.00 0.00 24 ASN A O 13
ATOM 13217 N N . VAL A 1 25 ? -6.144 11.353 -0.695 1.00 0.00 25 VAL A N 13
ATOM 13218 C CA . VAL A 1 25 ? -7.565 11.673 -0.647 1.00 0.00 25 VAL A CA 13
ATOM 13219 C C . VAL A 1 25 ? -8.302 10.814 0.377 1.00 0.00 25 VAL A C 13
ATOM 13220 O O . VAL A 1 25 ? -9.175 11.303 1.094 1.00 0.00 25 VAL A O 13
ATOM 13233 N N . LEU A 1 26 ? -7.952 9.535 0.437 1.00 0.00 26 LEU A N 13
ATOM 13234 C CA . LEU A 1 26 ? -8.592 8.614 1.371 1.00 0.00 26 LEU A CA 13
ATOM 13235 C C . LEU A 1 26 ? -7.702 7.410 1.648 1.00 0.00 26 LEU A C 13
ATOM 13236 O O . LEU A 1 26 ? -7.661 6.465 0.862 1.00 0.00 26 LEU A O 13
ATOM 13252 N N . ALA A 1 27 ? -6.990 7.446 2.770 1.00 0.00 27 ALA A N 13
ATOM 13253 C CA . ALA A 1 27 ? -6.107 6.352 3.138 1.00 0.00 27 ALA A CA 13
ATOM 13254 C C . ALA A 1 27 ? -5.683 6.443 4.600 1.00 0.00 27 ALA A C 13
ATOM 13255 O O . ALA A 1 27 ? -5.207 7.483 5.058 1.00 0.00 27 ALA A O 13
ATOM 13262 N N . PRO A 1 28 ? -5.853 5.346 5.349 1.00 0.00 28 PRO A N 13
ATOM 13263 C CA . PRO A 1 28 ? -5.492 5.281 6.764 1.00 0.00 28 PRO A CA 13
ATOM 13264 C C . PRO A 1 28 ? -4.032 4.898 6.972 1.00 0.00 28 PRO A C 13
ATOM 13265 O O . PRO A 1 28 ? -3.320 4.586 6.017 1.00 0.00 28 PRO A O 13
ATOM 13276 N N . ASN A 1 29 ? -3.593 4.905 8.227 1.00 0.00 29 ASN A N 13
ATOM 13277 C CA . ASN A 1 29 ? -2.222 4.537 8.554 1.00 0.00 29 ASN A CA 13
ATOM 13278 C C . ASN A 1 29 ? -2.137 3.039 8.816 1.00 0.00 29 ASN A C 13
ATOM 13279 O O . ASN A 1 29 ? -2.388 2.579 9.931 1.00 0.00 29 ASN A O 13
ATOM 13290 N N . VAL A 1 30 ? -1.804 2.279 7.779 1.00 0.00 30 VAL A N 13
ATOM 13291 C CA . VAL A 1 30 ? -1.713 0.830 7.896 1.00 0.00 30 VAL A CA 13
ATOM 13292 C C . VAL A 1 30 ? -0.407 0.298 7.321 1.00 0.00 30 VAL A C 13
ATOM 13293 O O . VAL A 1 30 ? 0.475 1.064 6.935 1.00 0.00 30 VAL A O 13
ATOM 13306 N N . THR A 1 31 ? -0.304 -1.023 7.251 1.00 0.00 31 THR A N 13
ATOM 13307 C CA . THR A 1 31 ? 0.877 -1.671 6.707 1.00 0.00 31 THR A CA 13
ATOM 13308 C C . THR A 1 31 ? 0.700 -1.897 5.209 1.00 0.00 31 THR A C 13
ATOM 13309 O O . THR A 1 31 ? -0.307 -2.455 4.774 1.00 0.00 31 THR A O 13
ATOM 13320 N N . LYS A 1 32 ? 1.679 -1.448 4.430 1.00 0.00 32 LYS A N 13
ATOM 13321 C CA . LYS A 1 32 ? 1.640 -1.586 2.976 1.00 0.00 32 LYS A CA 13
ATOM 13322 C C . LYS A 1 32 ? 0.860 -2.827 2.553 1.00 0.00 32 LYS A C 13
ATOM 13323 O O . LYS A 1 32 ? 0.045 -2.779 1.633 1.00 0.00 32 LYS A O 13
ATOM 13342 N N . GLN A 1 33 ? 1.122 -3.936 3.232 1.00 0.00 33 GLN A N 13
ATOM 13343 C CA . GLN A 1 33 ? 0.460 -5.200 2.934 1.00 0.00 33 GLN A CA 13
ATOM 13344 C C . GLN A 1 33 ? -1.057 -5.049 2.882 1.00 0.00 33 GLN A C 13
ATOM 13345 O O . GLN A 1 33 ? -1.706 -5.552 1.967 1.00 0.00 33 GLN A O 13
ATOM 13359 N N . GLU A 1 34 ? -1.621 -4.370 3.873 1.00 0.00 34 GLU A N 13
ATOM 13360 C CA . GLU A 1 34 ? -3.067 -4.177 3.939 1.00 0.00 34 GLU A CA 13
ATOM 13361 C C . GLU A 1 34 ? -3.544 -3.131 2.934 1.00 0.00 34 GLU A C 13
ATOM 13362 O O . GLU A 1 34 ? -4.437 -3.393 2.128 1.00 0.00 34 GLU A O 13
ATOM 13374 N N . CYS A 1 35 ? -2.955 -1.945 3.000 1.00 0.00 35 CYS A N 13
ATOM 13375 C CA . CYS A 1 35 ? -3.325 -0.849 2.111 1.00 0.00 35 CYS A CA 13
ATOM 13376 C C . CYS A 1 35 ? -3.491 -1.319 0.665 1.00 0.00 35 CYS A C 13
ATOM 13377 O O . CYS A 1 35 ? -4.527 -1.081 0.046 1.00 0.00 35 CYS A O 13
ATOM 13384 N N . CYS A 1 36 ? -2.466 -1.971 0.125 1.00 0.00 36 CYS A N 13
ATOM 13385 C CA . CYS A 1 36 ? -2.518 -2.447 -1.254 1.00 0.00 36 CYS A CA 13
ATOM 13386 C C . CYS A 1 36 ? -3.407 -3.677 -1.393 1.00 0.00 36 CYS A C 13
ATOM 13387 O O . CYS A 1 36 ? -4.140 -3.806 -2.373 1.00 0.00 36 CYS A O 13
ATOM 13394 N N . CYS A 1 37 ? -3.351 -4.580 -0.419 1.00 0.00 37 CYS A N 13
ATOM 13395 C CA . CYS A 1 37 ? -4.176 -5.781 -0.471 1.00 0.00 37 CYS A CA 13
ATOM 13396 C C . CYS A 1 37 ? -5.632 -5.401 -0.711 1.00 0.00 37 CYS A C 13
ATOM 13397 O O . CYS A 1 37 ? -6.424 -6.204 -1.207 1.00 0.00 37 CYS A O 13
ATOM 13404 N N . THR A 1 38 ? -5.974 -4.164 -0.359 1.00 0.00 38 THR A N 13
ATOM 13405 C CA . THR A 1 38 ? -7.329 -3.660 -0.536 1.00 0.00 38 THR A CA 13
ATOM 13406 C C . THR A 1 38 ? -7.498 -2.997 -1.902 1.00 0.00 38 THR A C 13
ATOM 13407 O O . THR A 1 38 ? -8.581 -2.515 -2.235 1.00 0.00 38 THR A O 13
ATOM 13418 N N . SER A 1 39 ? -6.416 -2.966 -2.677 1.00 0.00 39 SER A N 13
ATOM 13419 C CA . SER A 1 39 ? -6.425 -2.354 -4.002 1.00 0.00 39 SER A CA 13
ATOM 13420 C C . SER A 1 39 ? -6.074 -0.878 -3.903 1.00 0.00 39 SER A C 13
ATOM 13421 O O . SER A 1 39 ? -6.946 -0.012 -3.965 1.00 0.00 39 SER A O 13
ATOM 13429 N N . GLY A 1 40 ? -4.789 -0.604 -3.731 1.00 0.00 40 GLY A N 13
ATOM 13430 C CA . GLY A 1 40 ? -4.335 0.764 -3.603 1.00 0.00 40 GLY A CA 13
ATOM 13431 C C . GLY A 1 40 ? -3.565 1.266 -4.809 1.00 0.00 40 GLY A C 13
ATOM 13432 O O . GLY A 1 40 ? -3.866 0.913 -5.950 1.00 0.00 40 GLY A O 13
ATOM 13436 N N . ALA A 1 41 ? -2.571 2.103 -4.539 1.00 0.00 41 ALA A N 13
ATOM 13437 C CA . ALA A 1 41 ? -1.731 2.692 -5.576 1.00 0.00 41 ALA A CA 13
ATOM 13438 C C . ALA A 1 41 ? -0.340 2.996 -5.025 1.00 0.00 41 ALA A C 13
ATOM 13439 O O . ALA A 1 41 ? 0.661 2.870 -5.729 1.00 0.00 41 ALA A O 13
ATOM 13446 N N . GLY A 1 42 ? -0.293 3.392 -3.750 1.00 0.00 42 GLY A N 13
ATOM 13447 C CA . GLY A 1 42 ? 0.966 3.703 -3.102 1.00 0.00 42 GLY A CA 13
ATOM 13448 C C . GLY A 1 42 ? 0.840 3.754 -1.591 1.00 0.00 42 GLY A C 13
ATOM 13449 O O . GLY A 1 42 ? -0.227 4.066 -1.061 1.00 0.00 42 GLY A O 13
ATOM 13453 N N . TRP A 1 43 ? 1.926 3.427 -0.896 1.00 0.00 43 TRP A N 13
ATOM 13454 C CA . TRP A 1 43 ? 1.930 3.419 0.565 1.00 0.00 43 TRP A CA 13
ATOM 13455 C C . TRP A 1 43 ? 3.170 4.115 1.122 1.00 0.00 43 TRP A C 13
ATOM 13456 O O . TRP A 1 43 ? 4.297 3.797 0.735 1.00 0.00 43 TRP A O 13
ATOM 13477 N N . GLY A 1 44 ? 2.955 5.070 2.027 1.00 0.00 44 GLY A N 13
ATOM 13478 C CA . GLY A 1 44 ? 4.063 5.795 2.624 1.00 0.00 44 GLY A CA 13
ATOM 13479 C C . GLY A 1 44 ? 3.609 6.946 3.504 1.00 0.00 44 GLY A C 13
ATOM 13480 O O . GLY A 1 44 ? 2.446 7.016 3.903 1.00 0.00 44 GLY A O 13
ATOM 13484 N N . ASP A 1 45 ? 4.536 7.854 3.800 1.00 0.00 45 ASP A N 13
ATOM 13485 C CA . ASP A 1 45 ? 4.238 9.024 4.628 1.00 0.00 45 ASP A CA 13
ATOM 13486 C C . ASP A 1 45 ? 4.119 10.257 3.743 1.00 0.00 45 ASP A C 13
ATOM 13487 O O . ASP A 1 45 ? 4.937 10.456 2.846 1.00 0.00 45 ASP A O 13
ATOM 13496 N N . ASN A 1 46 ? 3.086 11.072 3.965 1.00 0.00 46 ASN A N 13
ATOM 13497 C CA . ASN A 1 46 ? 2.880 12.253 3.133 1.00 0.00 46 ASN A CA 13
ATOM 13498 C C . ASN A 1 46 ? 3.132 11.860 1.685 1.00 0.00 46 ASN A C 13
ATOM 13499 O O . ASN A 1 46 ? 2.663 10.816 1.249 1.00 0.00 46 ASN A O 13
ATOM 13510 N N . CYS A 1 47 ? 3.886 12.652 0.935 1.00 0.00 47 CYS A N 13
ATOM 13511 C CA . CYS A 1 47 ? 4.164 12.278 -0.438 1.00 0.00 47 CYS A CA 13
ATOM 13512 C C . CYS A 1 47 ? 5.449 11.465 -0.528 1.00 0.00 47 CYS A C 13
ATOM 13513 O O . CYS A 1 47 ? 6.258 11.644 -1.438 1.00 0.00 47 CYS A O 13
ATOM 13520 N N . GLU A 1 48 ? 5.594 10.540 0.409 1.00 0.00 48 GLU A N 13
ATOM 13521 C CA . GLU A 1 48 ? 6.735 9.638 0.454 1.00 0.00 48 GLU A CA 13
ATOM 13522 C C . GLU A 1 48 ? 6.194 8.229 0.323 1.00 0.00 48 GLU A C 13
ATOM 13523 O O . GLU A 1 48 ? 6.290 7.413 1.243 1.00 0.00 48 GLU A O 13
ATOM 13535 N N . ILE A 1 49 ? 5.551 7.993 -0.812 1.00 0.00 49 ILE A N 13
ATOM 13536 C CA . ILE A 1 49 ? 4.893 6.727 -1.089 1.00 0.00 49 ILE A CA 13
ATOM 13537 C C . ILE A 1 49 ? 5.632 5.873 -2.118 1.00 0.00 49 ILE A C 13
ATOM 13538 O O . ILE A 1 49 ? 6.505 6.349 -2.842 1.00 0.00 49 ILE A O 13
ATOM 13554 N N . PHE A 1 50 ? 5.233 4.603 -2.175 1.00 0.00 50 PHE A N 13
ATOM 13555 C CA . PHE A 1 50 ? 5.800 3.644 -3.115 1.00 0.00 50 PHE A CA 13
ATOM 13556 C C . PHE A 1 50 ? 4.685 2.983 -3.925 1.00 0.00 50 PHE A C 13
ATOM 13557 O O . PHE A 1 50 ? 3.727 2.457 -3.359 1.00 0.00 50 PHE A O 13
ATOM 13574 N N . PRO A 1 51 ? 4.796 3.001 -5.263 1.00 0.00 51 PRO A N 13
ATOM 13575 C CA . PRO A 1 51 ? 3.795 2.402 -6.148 1.00 0.00 51 PRO A CA 13
ATOM 13576 C C . PRO A 1 51 ? 3.336 1.032 -5.657 1.00 0.00 51 PRO A C 13
ATOM 13577 O O . PRO A 1 51 ? 3.986 0.019 -5.916 1.00 0.00 51 PRO A O 13
ATOM 13588 N N . CYS A 1 52 ? 2.217 1.011 -4.940 1.00 0.00 52 CYS A N 13
ATOM 13589 C CA . CYS A 1 52 ? 1.674 -0.230 -4.403 1.00 0.00 52 CYS A CA 13
ATOM 13590 C C . CYS A 1 52 ? 0.151 -0.164 -4.272 1.00 0.00 52 CYS A C 13
ATOM 13591 O O . CYS A 1 52 ? -0.403 0.804 -3.736 1.00 0.00 52 CYS A O 13
ATOM 13598 N N . PRO A 1 53 ? -0.556 -1.196 -4.758 1.00 0.00 53 PRO A N 13
ATOM 13599 C CA . PRO A 1 53 ? 0.034 -2.366 -5.401 1.00 0.00 53 PRO A CA 13
ATOM 13600 C C . PRO A 1 53 ? 0.121 -2.218 -6.917 1.00 0.00 53 PRO A C 13
ATOM 13601 O O . PRO A 1 53 ? -0.037 -1.123 -7.457 1.00 0.00 53 PRO A O 13
ATOM 13612 N N . VAL A 1 54 ? 0.366 -3.334 -7.595 1.00 0.00 54 VAL A N 13
ATOM 13613 C CA . VAL A 1 54 ? 0.468 -3.345 -9.048 1.00 0.00 54 VAL A CA 13
ATOM 13614 C C . VAL A 1 54 ? -0.569 -4.286 -9.659 1.00 0.00 54 VAL A C 13
ATOM 13615 O O . VAL A 1 54 ? -0.807 -4.266 -10.866 1.00 0.00 54 VAL A O 13
ATOM 13628 N N . LEU A 1 55 ? -1.187 -5.106 -8.812 1.00 0.00 55 LEU A N 13
ATOM 13629 C CA . LEU A 1 55 ? -2.201 -6.056 -9.255 1.00 0.00 55 LEU A CA 13
ATOM 13630 C C . LEU A 1 55 ? -1.656 -6.988 -10.331 1.00 0.00 55 LEU A C 13
ATOM 13631 O O . LEU A 1 55 ? -1.011 -6.547 -11.282 1.00 0.00 55 LEU A O 13
ATOM 13647 N N . GLY A 1 56 ? -1.925 -8.280 -10.173 1.00 0.00 56 GLY A N 13
ATOM 13648 C CA . GLY A 1 56 ? -1.459 -9.258 -11.137 1.00 0.00 56 GLY A CA 13
ATOM 13649 C C . GLY A 1 56 ? -0.002 -9.060 -11.506 1.00 0.00 56 GLY A C 13
ATOM 13650 O O . GLY A 1 56 ? 0.423 -9.425 -12.602 1.00 0.00 56 GLY A O 13
ATOM 13654 N N . THR A 1 57 ? 0.765 -8.480 -10.588 1.00 0.00 57 THR A N 13
ATOM 13655 C CA . THR A 1 57 ? 2.183 -8.235 -10.823 1.00 0.00 57 THR A CA 13
ATOM 13656 C C . THR A 1 57 ? 3.033 -8.806 -9.695 1.00 0.00 57 THR A C 13
ATOM 13657 O O . THR A 1 57 ? 2.594 -9.688 -8.956 1.00 0.00 57 THR A O 13
ATOM 13668 N N . ALA A 1 58 ? 4.254 -8.300 -9.576 1.00 0.00 58 ALA A N 13
ATOM 13669 C CA . ALA A 1 58 ? 5.182 -8.755 -8.547 1.00 0.00 58 ALA A CA 13
ATOM 13670 C C . ALA A 1 58 ? 4.765 -8.273 -7.161 1.00 0.00 58 ALA A C 13
ATOM 13671 O O . ALA A 1 58 ? 4.336 -9.061 -6.320 1.00 0.00 58 ALA A O 13
ATOM 13678 N N . GLU A 1 59 ? 4.906 -6.975 -6.924 1.00 0.00 59 GLU A N 13
ATOM 13679 C CA . GLU A 1 59 ? 4.553 -6.395 -5.634 1.00 0.00 59 GLU A CA 13
ATOM 13680 C C . GLU A 1 59 ? 3.297 -7.048 -5.060 1.00 0.00 59 GLU A C 13
ATOM 13681 O O . GLU A 1 59 ? 3.382 -7.954 -4.232 1.00 0.00 59 GLU A O 13
ATOM 13693 N N . PHE A 1 60 ? 2.135 -6.572 -5.496 1.00 0.00 60 PHE A N 13
ATOM 13694 C CA . PHE A 1 60 ? 0.860 -7.098 -5.019 1.00 0.00 60 PHE A CA 13
ATOM 13695 C C . PHE A 1 60 ? 0.909 -8.595 -4.737 1.00 0.00 60 PHE A C 13
ATOM 13696 O O . PHE A 1 60 ? 0.782 -9.020 -3.591 1.00 0.00 60 PHE A O 13
ATOM 13713 N N . THR A 1 61 ? 1.061 -9.398 -5.785 1.00 0.00 61 THR A N 13
ATOM 13714 C CA . THR A 1 61 ? 1.091 -10.848 -5.624 1.00 0.00 61 THR A CA 13
ATOM 13715 C C . THR A 1 61 ? 1.903 -11.242 -4.390 1.00 0.00 61 THR A C 13
ATOM 13716 O O . THR A 1 61 ? 1.532 -12.165 -3.664 1.00 0.00 61 THR A O 13
ATOM 13727 N N . GLU A 1 62 ? 2.998 -10.526 -4.144 1.00 0.00 62 GLU A N 13
ATOM 13728 C CA . GLU A 1 62 ? 3.838 -10.797 -2.980 1.00 0.00 62 GLU A CA 13
ATOM 13729 C C . GLU A 1 62 ? 3.236 -10.139 -1.744 1.00 0.00 62 GLU A C 13
ATOM 13730 O O . GLU A 1 62 ? 3.395 -10.620 -0.622 1.00 0.00 62 GLU A O 13
ATOM 13742 N N . MET A 1 63 ? 2.545 -9.030 -1.974 1.00 0.00 63 MET A N 13
ATOM 13743 C CA . MET A 1 63 ? 1.904 -8.272 -0.911 1.00 0.00 63 MET A CA 13
ATOM 13744 C C . MET A 1 63 ? 0.615 -8.944 -0.452 1.00 0.00 63 MET A C 13
ATOM 13745 O O . MET A 1 63 ? 0.529 -9.455 0.666 1.00 0.00 63 MET A O 13
ATOM 13759 N N . CYS A 1 64 ? -0.388 -8.923 -1.321 1.00 0.00 64 CYS A N 13
ATOM 13760 C CA . CYS A 1 64 ? -1.687 -9.510 -1.013 1.00 0.00 64 CYS A CA 13
ATOM 13761 C C . CYS A 1 64 ? -1.946 -10.756 -1.853 1.00 0.00 64 CYS A C 13
ATOM 13762 O O . CYS A 1 64 ? -2.476 -10.671 -2.961 1.00 0.00 64 CYS A O 13
ATOM 13769 N N . PRO A 1 65 ? -1.578 -11.934 -1.329 1.00 0.00 65 PRO A N 13
ATOM 13770 C CA . PRO A 1 65 ? -1.774 -13.206 -2.026 1.00 0.00 65 PRO A CA 13
ATOM 13771 C C . PRO A 1 65 ? -3.221 -13.685 -1.958 1.00 0.00 65 PRO A C 13
ATOM 13772 O O . PRO A 1 65 ? -3.543 -14.783 -2.413 1.00 0.00 65 PRO A O 13
ATOM 13783 N N . LYS A 1 66 ? -4.088 -12.856 -1.385 1.00 0.00 66 LYS A N 13
ATOM 13784 C CA . LYS A 1 66 ? -5.501 -13.195 -1.255 1.00 0.00 66 LYS A CA 13
ATOM 13785 C C . LYS A 1 66 ? -6.314 -12.609 -2.406 1.00 0.00 66 LYS A C 13
ATOM 13786 O O . LYS A 1 66 ? -6.698 -13.324 -3.331 1.00 0.00 66 LYS A O 13
ATOM 13805 N N . GLY A 1 67 ? -6.571 -11.306 -2.345 1.00 0.00 67 GLY A N 13
ATOM 13806 C CA . GLY A 1 67 ? -7.336 -10.654 -3.391 1.00 0.00 67 GLY A CA 13
ATOM 13807 C C . GLY A 1 67 ? -7.572 -9.181 -3.116 1.00 0.00 67 GLY A C 13
ATOM 13808 O O . GLY A 1 67 ? -6.898 -8.583 -2.278 1.00 0.00 67 GLY A O 13
ATOM 13812 N N . LYS A 1 68 ? -8.531 -8.597 -3.827 1.00 0.00 68 LYS A N 13
ATOM 13813 C CA . LYS A 1 68 ? -8.857 -7.184 -3.664 1.00 0.00 68 LYS A CA 13
ATOM 13814 C C . LYS A 1 68 ? -9.786 -6.968 -2.474 1.00 0.00 68 LYS A C 13
ATOM 13815 O O . LYS A 1 68 ? -10.651 -7.796 -2.189 1.00 0.00 68 LYS A O 13
ATOM 13834 N N . GLY A 1 69 ? -9.603 -5.847 -1.783 1.00 0.00 69 GLY A N 13
ATOM 13835 C CA . GLY A 1 69 ? -10.433 -5.538 -0.633 1.00 0.00 69 GLY A CA 13
ATOM 13836 C C . GLY A 1 69 ? -10.657 -6.742 0.257 1.00 0.00 69 GLY A C 13
ATOM 13837 O O . GLY A 1 69 ? -11.634 -7.472 0.090 1.00 0.00 69 GLY A O 13
ATOM 13841 N N . PHE A 1 70 ? -9.749 -6.954 1.201 1.00 0.00 70 PHE A N 13
ATOM 13842 C CA . PHE A 1 70 ? -9.854 -8.084 2.116 1.00 0.00 70 PHE A CA 13
ATOM 13843 C C . PHE A 1 70 ? -9.954 -7.618 3.566 1.00 0.00 70 PHE A C 13
ATOM 13844 O O . PHE A 1 70 ? -10.411 -8.362 4.433 1.00 0.00 70 PHE A O 13
ATOM 13861 N N . VAL A 1 71 ? -9.519 -6.389 3.828 1.00 0.00 71 VAL A N 13
ATOM 13862 C CA . VAL A 1 71 ? -9.559 -5.842 5.179 1.00 0.00 71 VAL A CA 13
ATOM 13863 C C . VAL A 1 71 ? -10.841 -5.045 5.418 1.00 0.00 71 VAL A C 13
ATOM 13864 O O . VAL A 1 71 ? -11.521 -5.225 6.428 1.00 0.00 71 VAL A O 13
ATOM 13877 N N . PRO A 1 72 ? -11.173 -4.141 4.491 1.00 0.00 72 PRO A N 13
ATOM 13878 C CA . PRO A 1 72 ? -12.347 -3.292 4.574 1.00 0.00 72 PRO A CA 13
ATOM 13879 C C . PRO A 1 72 ? -13.527 -3.846 3.781 1.00 0.00 72 PRO A C 13
ATOM 13880 O O . PRO A 1 72 ? -14.401 -4.514 4.334 1.00 0.00 72 PRO A O 13
ATOM 13891 N N . ALA A 1 73 ? -13.546 -3.562 2.483 1.00 0.00 73 ALA A N 13
ATOM 13892 C CA . ALA A 1 73 ? -14.616 -4.027 1.611 1.00 0.00 73 ALA A CA 13
ATOM 13893 C C . ALA A 1 73 ? -14.469 -3.439 0.213 1.00 0.00 73 ALA A C 13
ATOM 13894 O O . ALA A 1 73 ? -15.449 -3.010 -0.398 1.00 0.00 73 ALA A O 13
ATOM 13901 N N . GLY A 1 74 ? -13.238 -3.419 -0.287 1.00 0.00 74 GLY A N 13
ATOM 13902 C CA . GLY A 1 74 ? -12.982 -2.877 -1.607 1.00 0.00 74 GLY A CA 13
ATOM 13903 C C . GLY A 1 74 ? -13.118 -1.367 -1.646 1.00 0.00 74 GLY A C 13
ATOM 13904 O O . GLY A 1 74 ? -13.711 -0.814 -2.571 1.00 0.00 74 GLY A O 13
ATOM 13908 N N . GLU A 1 75 ? -12.567 -0.701 -0.636 1.00 0.00 75 GLU A N 13
ATOM 13909 C CA . GLU A 1 75 ? -12.631 0.754 -0.556 1.00 0.00 75 GLU A CA 13
ATOM 13910 C C . GLU A 1 75 ? -11.324 1.383 -1.027 1.00 0.00 75 GLU A C 13
ATOM 13911 O O . GLU A 1 75 ? -11.339 2.581 -1.383 1.00 0.00 75 GLU A O 13
ATOM 13924 N N . SER A 1 1 ? 17.832 -6.067 3.313 1.00 0.00 1 SER A N 14
ATOM 13925 C CA . SER A 1 1 ? 17.932 -5.819 1.851 1.00 0.00 1 SER A CA 14
ATOM 13926 C C . SER A 1 1 ? 16.686 -5.115 1.325 1.00 0.00 1 SER A C 14
ATOM 13927 O O . SER A 1 1 ? 15.863 -4.627 2.099 1.00 0.00 1 SER A O 14
ATOM 13937 N N . ALA A 1 2 ? 16.554 -5.065 0.004 1.00 0.00 2 ALA A N 14
ATOM 13938 C CA . ALA A 1 2 ? 15.408 -4.421 -0.626 1.00 0.00 2 ALA A CA 14
ATOM 13939 C C . ALA A 1 2 ? 14.556 -5.435 -1.382 1.00 0.00 2 ALA A C 14
ATOM 13940 O O . ALA A 1 2 ? 13.366 -5.217 -1.606 1.00 0.00 2 ALA A O 14
ATOM 13947 N N . ASP A 1 3 ? 15.175 -6.545 -1.772 1.00 0.00 3 ASP A N 14
ATOM 13948 C CA . ASP A 1 3 ? 14.475 -7.595 -2.502 1.00 0.00 3 ASP A CA 14
ATOM 13949 C C . ASP A 1 3 ? 13.091 -7.841 -1.912 1.00 0.00 3 ASP A C 14
ATOM 13950 O O . ASP A 1 3 ? 12.130 -8.090 -2.641 1.00 0.00 3 ASP A O 14
ATOM 13959 N N . GLN A 1 4 ? 12.996 -7.770 -0.588 1.00 0.00 4 GLN A N 14
ATOM 13960 C CA . GLN A 1 4 ? 11.728 -7.984 0.099 1.00 0.00 4 GLN A CA 14
ATOM 13961 C C . GLN A 1 4 ? 11.214 -6.685 0.712 1.00 0.00 4 GLN A C 14
ATOM 13962 O O . GLN A 1 4 ? 11.993 -5.787 1.034 1.00 0.00 4 GLN A O 14
ATOM 13976 N N . PRO A 1 5 ? 9.888 -6.572 0.882 1.00 0.00 5 PRO A N 14
ATOM 13977 C CA . PRO A 1 5 ? 9.262 -5.379 1.460 1.00 0.00 5 PRO A CA 14
ATOM 13978 C C . PRO A 1 5 ? 9.866 -5.004 2.810 1.00 0.00 5 PRO A C 14
ATOM 13979 O O . PRO A 1 5 ? 10.974 -5.424 3.143 1.00 0.00 5 PRO A O 14
ATOM 13990 N N . LYS A 1 6 ? 9.129 -4.214 3.583 1.00 0.00 6 LYS A N 14
ATOM 13991 C CA . LYS A 1 6 ? 9.592 -3.785 4.898 1.00 0.00 6 LYS A CA 14
ATOM 13992 C C . LYS A 1 6 ? 8.417 -3.585 5.848 1.00 0.00 6 LYS A C 14
ATOM 13993 O O . LYS A 1 6 ? 7.800 -2.520 5.875 1.00 0.00 6 LYS A O 14
ATOM 14012 N N . GLU A 1 7 ? 8.110 -4.617 6.626 1.00 0.00 7 GLU A N 14
ATOM 14013 C CA . GLU A 1 7 ? 7.008 -4.557 7.578 1.00 0.00 7 GLU A CA 14
ATOM 14014 C C . GLU A 1 7 ? 6.979 -3.211 8.297 1.00 0.00 7 GLU A C 14
ATOM 14015 O O . GLU A 1 7 ? 7.938 -2.834 8.969 1.00 0.00 7 GLU A O 14
ATOM 14027 N N . GLU A 1 8 ? 5.870 -2.495 8.148 1.00 0.00 8 GLU A N 14
ATOM 14028 C CA . GLU A 1 8 ? 5.709 -1.190 8.781 1.00 0.00 8 GLU A CA 14
ATOM 14029 C C . GLU A 1 8 ? 4.319 -0.627 8.509 1.00 0.00 8 GLU A C 14
ATOM 14030 O O . GLU A 1 8 ? 3.638 -1.064 7.584 1.00 0.00 8 GLU A O 14
ATOM 14042 N N . LYS A 1 9 ? 3.904 0.341 9.321 1.00 0.00 9 LYS A N 14
ATOM 14043 C CA . LYS A 1 9 ? 2.593 0.964 9.162 1.00 0.00 9 LYS A CA 14
ATOM 14044 C C . LYS A 1 9 ? 2.727 2.465 8.916 1.00 0.00 9 LYS A C 14
ATOM 14045 O O . LYS A 1 9 ? 3.143 3.219 9.793 1.00 0.00 9 LYS A O 14
ATOM 14064 N N . LYS A 1 10 ? 2.366 2.887 7.710 1.00 0.00 10 LYS A N 14
ATOM 14065 C CA . LYS A 1 10 ? 2.432 4.290 7.334 1.00 0.00 10 LYS A CA 14
ATOM 14066 C C . LYS A 1 10 ? 1.082 4.748 6.813 1.00 0.00 10 LYS A C 14
ATOM 14067 O O . LYS A 1 10 ? 0.098 4.012 6.890 1.00 0.00 10 LYS A O 14
ATOM 14086 N N . GLU A 1 11 ? 1.039 5.946 6.255 1.00 0.00 11 GLU A N 14
ATOM 14087 C CA . GLU A 1 11 ? -0.196 6.459 5.695 1.00 0.00 11 GLU A CA 14
ATOM 14088 C C . GLU A 1 11 ? -0.409 5.832 4.332 1.00 0.00 11 GLU A C 14
ATOM 14089 O O . GLU A 1 11 ? 0.425 5.978 3.437 1.00 0.00 11 GLU A O 14
ATOM 14101 N N . CYS A 1 12 ? -1.512 5.121 4.174 1.00 0.00 12 CYS A N 14
ATOM 14102 C CA . CYS A 1 12 ? -1.795 4.471 2.913 1.00 0.00 12 CYS A CA 14
ATOM 14103 C C . CYS A 1 12 ? -2.065 5.506 1.844 1.00 0.00 12 CYS A C 14
ATOM 14104 O O . CYS A 1 12 ? -2.383 6.656 2.144 1.00 0.00 12 CYS A O 14
ATOM 14111 N N . TYR A 1 13 ? -1.932 5.100 0.597 1.00 0.00 13 TYR A N 14
ATOM 14112 C CA . TYR A 1 13 ? -2.158 6.009 -0.506 1.00 0.00 13 TYR A CA 14
ATOM 14113 C C . TYR A 1 13 ? -3.268 5.510 -1.409 1.00 0.00 13 TYR A C 14
ATOM 14114 O O . TYR A 1 13 ? -3.326 4.329 -1.751 1.00 0.00 13 TYR A O 14
ATOM 14132 N N . TYR A 1 14 ? -4.164 6.422 -1.757 1.00 0.00 14 TYR A N 14
ATOM 14133 C CA . TYR A 1 14 ? -5.311 6.099 -2.588 1.00 0.00 14 TYR A CA 14
ATOM 14134 C C . TYR A 1 14 ? -5.687 7.280 -3.490 1.00 0.00 14 TYR A C 14
ATOM 14135 O O . TYR A 1 14 ? -6.757 7.290 -4.096 1.00 0.00 14 TYR A O 14
ATOM 14153 N N . ASN A 1 15 ? -4.803 8.277 -3.577 1.00 0.00 15 ASN A N 14
ATOM 14154 C CA . ASN A 1 15 ? -5.068 9.448 -4.413 1.00 0.00 15 ASN A CA 14
ATOM 14155 C C . ASN A 1 15 ? -3.777 10.171 -4.807 1.00 0.00 15 ASN A C 14
ATOM 14156 O O . ASN A 1 15 ? -3.807 11.341 -5.188 1.00 0.00 15 ASN A O 14
ATOM 14167 N N . LEU A 1 16 ? -2.643 9.486 -4.671 1.00 0.00 16 LEU A N 14
ATOM 14168 C CA . LEU A 1 16 ? -1.343 10.078 -4.965 1.00 0.00 16 LEU A CA 14
ATOM 14169 C C . LEU A 1 16 ? -0.944 9.961 -6.416 1.00 0.00 16 LEU A C 14
ATOM 14170 O O . LEU A 1 16 ? -1.508 10.664 -7.233 1.00 0.00 16 LEU A O 14
ATOM 14186 N N . ASN A 1 17 ? 0.042 9.088 -6.719 1.00 0.00 17 ASN A N 14
ATOM 14187 C CA . ASN A 1 17 ? 0.489 8.865 -8.078 1.00 0.00 17 ASN A CA 14
ATOM 14188 C C . ASN A 1 17 ? 1.950 8.419 -8.184 1.00 0.00 17 ASN A C 14
ATOM 14189 O O . ASN A 1 17 ? 2.293 7.651 -9.084 1.00 0.00 17 ASN A O 14
ATOM 14200 N N . ASP A 1 18 ? 2.814 8.882 -7.289 1.00 0.00 18 ASP A N 14
ATOM 14201 C CA . ASP A 1 18 ? 4.223 8.486 -7.347 1.00 0.00 18 ASP A CA 14
ATOM 14202 C C . ASP A 1 18 ? 5.041 9.095 -6.213 1.00 0.00 18 ASP A C 14
ATOM 14203 O O . ASP A 1 18 ? 4.915 10.282 -5.925 1.00 0.00 18 ASP A O 14
ATOM 14212 N N . ALA A 1 19 ? 5.875 8.259 -5.579 1.00 0.00 19 ALA A N 14
ATOM 14213 C CA . ALA A 1 19 ? 6.734 8.675 -4.464 1.00 0.00 19 ALA A CA 14
ATOM 14214 C C . ALA A 1 19 ? 7.604 9.896 -4.789 1.00 0.00 19 ALA A C 14
ATOM 14215 O O . ALA A 1 19 ? 8.833 9.813 -4.778 1.00 0.00 19 ALA A O 14
ATOM 14222 N N . SER A 1 20 ? 6.962 11.026 -5.057 1.00 0.00 20 SER A N 14
ATOM 14223 C CA . SER A 1 20 ? 7.655 12.269 -5.362 1.00 0.00 20 SER A CA 14
ATOM 14224 C C . SER A 1 20 ? 6.631 13.378 -5.573 1.00 0.00 20 SER A C 14
ATOM 14225 O O . SER A 1 20 ? 6.776 14.495 -5.077 1.00 0.00 20 SER A O 14
ATOM 14233 N N . LEU A 1 21 ? 5.580 13.022 -6.290 1.00 0.00 21 LEU A N 14
ATOM 14234 C CA . LEU A 1 21 ? 4.462 13.916 -6.579 1.00 0.00 21 LEU A CA 14
ATOM 14235 C C . LEU A 1 21 ? 3.227 13.403 -5.845 1.00 0.00 21 LEU A C 14
ATOM 14236 O O . LEU A 1 21 ? 2.312 14.151 -5.502 1.00 0.00 21 LEU A O 14
ATOM 14252 N N . CYS A 1 22 ? 3.244 12.096 -5.626 1.00 0.00 22 CYS A N 14
ATOM 14253 C CA . CYS A 1 22 ? 2.197 11.358 -4.956 1.00 0.00 22 CYS A CA 14
ATOM 14254 C C . CYS A 1 22 ? 1.306 12.174 -4.036 1.00 0.00 22 CYS A C 14
ATOM 14255 O O . CYS A 1 22 ? 1.718 12.599 -2.958 1.00 0.00 22 CYS A O 14
ATOM 14262 N N . ASP A 1 23 ? 0.053 12.337 -4.444 1.00 0.00 23 ASP A N 14
ATOM 14263 C CA . ASP A 1 23 ? -0.919 13.051 -3.606 1.00 0.00 23 ASP A CA 14
ATOM 14264 C C . ASP A 1 23 ? -1.630 12.086 -2.619 1.00 0.00 23 ASP A C 14
ATOM 14265 O O . ASP A 1 23 ? -2.332 11.138 -3.005 1.00 0.00 23 ASP A O 14
ATOM 14274 N N . ASN A 1 24 ? -1.432 12.329 -1.329 1.00 0.00 24 ASN A N 14
ATOM 14275 C CA . ASN A 1 24 ? -2.032 11.496 -0.288 1.00 0.00 24 ASN A CA 14
ATOM 14276 C C . ASN A 1 24 ? -3.555 11.604 -0.294 1.00 0.00 24 ASN A C 14
ATOM 14277 O O . ASN A 1 24 ? -4.145 12.160 -1.219 1.00 0.00 24 ASN A O 14
ATOM 14288 N N . VAL A 1 25 ? -4.181 11.067 0.755 1.00 0.00 25 VAL A N 14
ATOM 14289 C CA . VAL A 1 25 ? -5.635 11.097 0.893 1.00 0.00 25 VAL A CA 14
ATOM 14290 C C . VAL A 1 25 ? -6.284 9.855 0.286 1.00 0.00 25 VAL A C 14
ATOM 14291 O O . VAL A 1 25 ? -5.656 9.132 -0.487 1.00 0.00 25 VAL A O 14
ATOM 14304 N N . LEU A 1 26 ? -7.546 9.621 0.642 1.00 0.00 26 LEU A N 14
ATOM 14305 C CA . LEU A 1 26 ? -8.294 8.474 0.133 1.00 0.00 26 LEU A CA 14
ATOM 14306 C C . LEU A 1 26 ? -7.761 7.155 0.696 1.00 0.00 26 LEU A C 14
ATOM 14307 O O . LEU A 1 26 ? -8.153 6.080 0.243 1.00 0.00 26 LEU A O 14
ATOM 14323 N N . ALA A 1 27 ? -6.873 7.232 1.691 1.00 0.00 27 ALA A N 14
ATOM 14324 C CA . ALA A 1 27 ? -6.314 6.030 2.296 1.00 0.00 27 ALA A CA 14
ATOM 14325 C C . ALA A 1 27 ? -5.950 6.259 3.763 1.00 0.00 27 ALA A C 14
ATOM 14326 O O . ALA A 1 27 ? -5.518 7.346 4.148 1.00 0.00 27 ALA A O 14
ATOM 14333 N N . PRO A 1 28 ? -6.130 5.224 4.601 1.00 0.00 28 PRO A N 14
ATOM 14334 C CA . PRO A 1 28 ? -5.835 5.279 6.037 1.00 0.00 28 PRO A CA 14
ATOM 14335 C C . PRO A 1 28 ? -4.400 4.874 6.353 1.00 0.00 28 PRO A C 14
ATOM 14336 O O . PRO A 1 28 ? -3.660 4.464 5.464 1.00 0.00 28 PRO A O 14
ATOM 14347 N N . ASN A 1 29 ? -4.013 4.960 7.624 1.00 0.00 29 ASN A N 14
ATOM 14348 C CA . ASN A 1 29 ? -2.666 4.569 8.026 1.00 0.00 29 ASN A CA 14
ATOM 14349 C C . ASN A 1 29 ? -2.634 3.093 8.385 1.00 0.00 29 ASN A C 14
ATOM 14350 O O . ASN A 1 29 ? -3.264 2.660 9.351 1.00 0.00 29 ASN A O 14
ATOM 14361 N N . VAL A 1 30 ? -1.906 2.325 7.592 1.00 0.00 30 VAL A N 14
ATOM 14362 C CA . VAL A 1 30 ? -1.792 0.893 7.806 1.00 0.00 30 VAL A CA 14
ATOM 14363 C C . VAL A 1 30 ? -0.449 0.390 7.314 1.00 0.00 30 VAL A C 14
ATOM 14364 O O . VAL A 1 30 ? 0.498 1.163 7.173 1.00 0.00 30 VAL A O 14
ATOM 14377 N N . THR A 1 31 ? -0.377 -0.900 7.026 1.00 0.00 31 THR A N 14
ATOM 14378 C CA . THR A 1 31 ? 0.848 -1.486 6.517 1.00 0.00 31 THR A CA 14
ATOM 14379 C C . THR A 1 31 ? 0.851 -1.406 4.996 1.00 0.00 31 THR A C 14
ATOM 14380 O O . THR A 1 31 ? 0.018 -0.718 4.408 1.00 0.00 31 THR A O 14
ATOM 14391 N N . LYS A 1 32 ? 1.780 -2.100 4.358 1.00 0.00 32 LYS A N 14
ATOM 14392 C CA . LYS A 1 32 ? 1.863 -2.079 2.904 1.00 0.00 32 LYS A CA 14
ATOM 14393 C C . LYS A 1 32 ? 0.966 -3.143 2.280 1.00 0.00 32 LYS A C 14
ATOM 14394 O O . LYS A 1 32 ? 0.311 -2.899 1.268 1.00 0.00 32 LYS A O 14
ATOM 14413 N N . GLN A 1 33 ? 0.936 -4.323 2.884 1.00 0.00 33 GLN A N 14
ATOM 14414 C CA . GLN A 1 33 ? 0.117 -5.416 2.376 1.00 0.00 33 GLN A CA 14
ATOM 14415 C C . GLN A 1 33 ? -1.367 -5.083 2.469 1.00 0.00 33 GLN A C 14
ATOM 14416 O O . GLN A 1 33 ? -2.117 -5.279 1.511 1.00 0.00 33 GLN A O 14
ATOM 14430 N N . GLU A 1 34 ? -1.789 -4.585 3.625 1.00 0.00 34 GLU A N 14
ATOM 14431 C CA . GLU A 1 34 ? -3.187 -4.233 3.836 1.00 0.00 34 GLU A CA 14
ATOM 14432 C C . GLU A 1 34 ? -3.604 -3.079 2.931 1.00 0.00 34 GLU A C 14
ATOM 14433 O O . GLU A 1 34 ? -4.612 -3.162 2.230 1.00 0.00 34 GLU A O 14
ATOM 14445 N N . CYS A 1 35 ? -2.831 -2.001 2.959 1.00 0.00 35 CYS A N 14
ATOM 14446 C CA . CYS A 1 35 ? -3.129 -0.826 2.150 1.00 0.00 35 CYS A CA 14
ATOM 14447 C C . CYS A 1 35 ? -3.176 -1.158 0.660 1.00 0.00 35 CYS A C 14
ATOM 14448 O O . CYS A 1 35 ? -4.244 -1.140 0.047 1.00 0.00 35 CYS A O 14
ATOM 14455 N N . CYS A 1 36 ? -2.016 -1.438 0.078 1.00 0.00 36 CYS A N 14
ATOM 14456 C CA . CYS A 1 36 ? -1.933 -1.749 -1.346 1.00 0.00 36 CYS A CA 14
ATOM 14457 C C . CYS A 1 36 ? -3.073 -2.664 -1.786 1.00 0.00 36 CYS A C 14
ATOM 14458 O O . CYS A 1 36 ? -3.714 -2.419 -2.808 1.00 0.00 36 CYS A O 14
ATOM 14465 N N . CYS A 1 37 ? -3.324 -3.719 -1.017 1.00 0.00 37 CYS A N 14
ATOM 14466 C CA . CYS A 1 37 ? -4.388 -4.663 -1.345 1.00 0.00 37 CYS A CA 14
ATOM 14467 C C . CYS A 1 37 ? -5.751 -4.141 -0.895 1.00 0.00 37 CYS A C 14
ATOM 14468 O O . CYS A 1 37 ? -6.785 -4.734 -1.202 1.00 0.00 37 CYS A O 14
ATOM 14475 N N . THR A 1 38 ? -5.748 -3.027 -0.170 1.00 0.00 38 THR A N 14
ATOM 14476 C CA . THR A 1 38 ? -6.983 -2.424 0.316 1.00 0.00 38 THR A CA 14
ATOM 14477 C C . THR A 1 38 ? -7.518 -1.414 -0.692 1.00 0.00 38 THR A C 14
ATOM 14478 O O . THR A 1 38 ? -8.678 -1.008 -0.624 1.00 0.00 38 THR A O 14
ATOM 14489 N N . SER A 1 39 ? -6.661 -1.007 -1.620 1.00 0.00 39 SER A N 14
ATOM 14490 C CA . SER A 1 39 ? -7.042 -0.039 -2.636 1.00 0.00 39 SER A CA 14
ATOM 14491 C C . SER A 1 39 ? -6.192 -0.210 -3.900 1.00 0.00 39 SER A C 14
ATOM 14492 O O . SER A 1 39 ? -5.961 -1.333 -4.349 1.00 0.00 39 SER A O 14
ATOM 14500 N N . GLY A 1 40 ? -5.729 0.901 -4.469 1.00 0.00 40 GLY A N 14
ATOM 14501 C CA . GLY A 1 40 ? -4.915 0.841 -5.670 1.00 0.00 40 GLY A CA 14
ATOM 14502 C C . GLY A 1 40 ? -4.153 2.128 -5.905 1.00 0.00 40 GLY A C 14
ATOM 14503 O O . GLY A 1 40 ? -4.499 2.915 -6.787 1.00 0.00 40 GLY A O 14
ATOM 14507 N N . ALA A 1 41 ? -3.122 2.348 -5.098 1.00 0.00 41 ALA A N 14
ATOM 14508 C CA . ALA A 1 41 ? -2.311 3.553 -5.196 1.00 0.00 41 ALA A CA 14
ATOM 14509 C C . ALA A 1 41 ? -0.876 3.286 -4.747 1.00 0.00 41 ALA A C 14
ATOM 14510 O O . ALA A 1 41 ? 0.003 3.016 -5.565 1.00 0.00 41 ALA A O 14
ATOM 14517 N N . GLY A 1 42 ? -0.649 3.366 -3.435 1.00 0.00 42 GLY A N 14
ATOM 14518 C CA . GLY A 1 42 ? 0.667 3.137 -2.884 1.00 0.00 42 GLY A CA 14
ATOM 14519 C C . GLY A 1 42 ? 0.648 3.130 -1.367 1.00 0.00 42 GLY A C 14
ATOM 14520 O O . GLY A 1 42 ? -0.394 3.372 -0.755 1.00 0.00 42 GLY A O 14
ATOM 14524 N N . TRP A 1 43 ? 1.789 2.851 -0.751 1.00 0.00 43 TRP A N 14
ATOM 14525 C CA . TRP A 1 43 ? 1.873 2.834 0.707 1.00 0.00 43 TRP A CA 14
ATOM 14526 C C . TRP A 1 43 ? 3.144 3.527 1.188 1.00 0.00 43 TRP A C 14
ATOM 14527 O O . TRP A 1 43 ? 4.250 3.144 0.806 1.00 0.00 43 TRP A O 14
ATOM 14548 N N . GLY A 1 44 ? 2.984 4.551 2.027 1.00 0.00 44 GLY A N 14
ATOM 14549 C CA . GLY A 1 44 ? 4.135 5.269 2.534 1.00 0.00 44 GLY A CA 14
ATOM 14550 C C . GLY A 1 44 ? 3.768 6.452 3.408 1.00 0.00 44 GLY A C 14
ATOM 14551 O O . GLY A 1 44 ? 2.711 6.475 4.040 1.00 0.00 44 GLY A O 14
ATOM 14555 N N . ASP A 1 45 ? 4.661 7.431 3.441 1.00 0.00 45 ASP A N 14
ATOM 14556 C CA . ASP A 1 45 ? 4.468 8.641 4.242 1.00 0.00 45 ASP A CA 14
ATOM 14557 C C . ASP A 1 45 ? 4.257 9.862 3.345 1.00 0.00 45 ASP A C 14
ATOM 14558 O O . ASP A 1 45 ? 4.042 9.713 2.141 1.00 0.00 45 ASP A O 14
ATOM 14567 N N . ASN A 1 46 ? 4.320 11.069 3.928 1.00 0.00 46 ASN A N 14
ATOM 14568 C CA . ASN A 1 46 ? 4.137 12.298 3.151 1.00 0.00 46 ASN A CA 14
ATOM 14569 C C . ASN A 1 46 ? 4.751 12.125 1.773 1.00 0.00 46 ASN A C 14
ATOM 14570 O O . ASN A 1 46 ? 5.970 12.034 1.634 1.00 0.00 46 ASN A O 14
ATOM 14581 N N . CYS A 1 47 ? 3.882 12.022 0.777 1.00 0.00 47 CYS A N 14
ATOM 14582 C CA . CYS A 1 47 ? 4.285 11.784 -0.600 1.00 0.00 47 CYS A CA 14
ATOM 14583 C C . CYS A 1 47 ? 5.654 11.117 -0.677 1.00 0.00 47 CYS A C 14
ATOM 14584 O O . CYS A 1 47 ? 6.595 11.635 -1.277 1.00 0.00 47 CYS A O 14
ATOM 14591 N N . GLU A 1 48 ? 5.717 9.944 -0.075 1.00 0.00 48 GLU A N 14
ATOM 14592 C CA . GLU A 1 48 ? 6.910 9.116 -0.045 1.00 0.00 48 GLU A CA 14
ATOM 14593 C C . GLU A 1 48 ? 6.424 7.686 0.030 1.00 0.00 48 GLU A C 14
ATOM 14594 O O . GLU A 1 48 ? 6.726 6.942 0.965 1.00 0.00 48 GLU A O 14
ATOM 14606 N N . ILE A 1 49 ? 5.590 7.349 -0.944 1.00 0.00 49 ILE A N 14
ATOM 14607 C CA . ILE A 1 49 ? 4.950 6.049 -1.007 1.00 0.00 49 ILE A CA 14
ATOM 14608 C C . ILE A 1 49 ? 5.507 5.178 -2.131 1.00 0.00 49 ILE A C 14
ATOM 14609 O O . ILE A 1 49 ? 6.168 5.662 -3.047 1.00 0.00 49 ILE A O 14
ATOM 14625 N N . PHE A 1 50 ? 5.190 3.889 -2.058 1.00 0.00 50 PHE A N 14
ATOM 14626 C CA . PHE A 1 50 ? 5.603 2.929 -3.064 1.00 0.00 50 PHE A CA 14
ATOM 14627 C C . PHE A 1 50 ? 4.378 2.473 -3.847 1.00 0.00 50 PHE A C 14
ATOM 14628 O O . PHE A 1 50 ? 3.522 1.759 -3.319 1.00 0.00 50 PHE A O 14
ATOM 14645 N N . PRO A 1 51 ? 4.267 2.910 -5.110 1.00 0.00 51 PRO A N 14
ATOM 14646 C CA . PRO A 1 51 ? 3.132 2.575 -5.975 1.00 0.00 51 PRO A CA 14
ATOM 14647 C C . PRO A 1 51 ? 2.760 1.098 -5.923 1.00 0.00 51 PRO A C 14
ATOM 14648 O O . PRO A 1 51 ? 3.507 0.239 -6.394 1.00 0.00 51 PRO A O 14
ATOM 14659 N N . CYS A 1 52 ? 1.595 0.811 -5.350 1.00 0.00 52 CYS A N 14
ATOM 14660 C CA . CYS A 1 52 ? 1.114 -0.563 -5.238 1.00 0.00 52 CYS A CA 14
ATOM 14661 C C . CYS A 1 52 ? -0.406 -0.614 -5.277 1.00 0.00 52 CYS A C 14
ATOM 14662 O O . CYS A 1 52 ? -1.082 0.339 -4.889 1.00 0.00 52 CYS A O 14
ATOM 14669 N N . PRO A 1 53 ? -0.963 -1.740 -5.743 1.00 0.00 53 PRO A N 14
ATOM 14670 C CA . PRO A 1 53 ? -0.191 -2.888 -6.209 1.00 0.00 53 PRO A CA 14
ATOM 14671 C C . PRO A 1 53 ? 0.129 -2.802 -7.698 1.00 0.00 53 PRO A C 14
ATOM 14672 O O . PRO A 1 53 ? -0.072 -1.764 -8.328 1.00 0.00 53 PRO A O 14
ATOM 14683 N N . VAL A 1 54 ? 0.623 -3.902 -8.254 1.00 0.00 54 VAL A N 14
ATOM 14684 C CA . VAL A 1 54 ? 0.963 -3.956 -9.670 1.00 0.00 54 VAL A CA 14
ATOM 14685 C C . VAL A 1 54 ? 0.121 -5.002 -10.396 1.00 0.00 54 VAL A C 14
ATOM 14686 O O . VAL A 1 54 ? 0.274 -5.210 -11.599 1.00 0.00 54 VAL A O 14
ATOM 14699 N N . LEU A 1 55 ? -0.771 -5.655 -9.655 1.00 0.00 55 LEU A N 14
ATOM 14700 C CA . LEU A 1 55 ? -1.642 -6.677 -10.225 1.00 0.00 55 LEU A CA 14
ATOM 14701 C C . LEU A 1 55 ? -0.829 -7.780 -10.892 1.00 0.00 55 LEU A C 14
ATOM 14702 O O . LEU A 1 55 ? -0.017 -7.517 -11.779 1.00 0.00 55 LEU A O 14
ATOM 14718 N N . GLY A 1 56 ? -1.055 -9.016 -10.460 1.00 0.00 56 GLY A N 14
ATOM 14719 C CA . GLY A 1 56 ? -0.337 -10.142 -11.025 1.00 0.00 56 GLY A CA 14
ATOM 14720 C C . GLY A 1 56 ? 1.123 -9.827 -11.277 1.00 0.00 56 GLY A C 14
ATOM 14721 O O . GLY A 1 56 ? 1.684 -10.226 -12.298 1.00 0.00 56 GLY A O 14
ATOM 14725 N N . THR A 1 57 ? 1.741 -9.108 -10.346 1.00 0.00 57 THR A N 14
ATOM 14726 C CA . THR A 1 57 ? 3.144 -8.739 -10.474 1.00 0.00 57 THR A CA 14
ATOM 14727 C C . THR A 1 57 ? 3.867 -8.851 -9.136 1.00 0.00 57 THR A C 14
ATOM 14728 O O . THR A 1 57 ? 3.239 -9.004 -8.088 1.00 0.00 57 THR A O 14
ATOM 14739 N N . ALA A 1 58 ? 5.191 -8.775 -9.187 1.00 0.00 58 ALA A N 14
ATOM 14740 C CA . ALA A 1 58 ? 6.018 -8.869 -7.991 1.00 0.00 58 ALA A CA 14
ATOM 14741 C C . ALA A 1 58 ? 5.331 -8.250 -6.776 1.00 0.00 58 ALA A C 14
ATOM 14742 O O . ALA A 1 58 ? 4.797 -8.960 -5.926 1.00 0.00 58 ALA A O 14
ATOM 14749 N N . GLU A 1 59 ? 5.364 -6.924 -6.694 1.00 0.00 59 GLU A N 14
ATOM 14750 C CA . GLU A 1 59 ? 4.760 -6.208 -5.576 1.00 0.00 59 GLU A CA 14
ATOM 14751 C C . GLU A 1 59 ? 3.503 -6.912 -5.074 1.00 0.00 59 GLU A C 14
ATOM 14752 O O . GLU A 1 59 ? 3.540 -7.631 -4.076 1.00 0.00 59 GLU A O 14
ATOM 14764 N N . PHE A 1 60 ? 2.389 -6.694 -5.764 1.00 0.00 60 PHE A N 14
ATOM 14765 C CA . PHE A 1 60 ? 1.122 -7.299 -5.376 1.00 0.00 60 PHE A CA 14
ATOM 14766 C C . PHE A 1 60 ? 1.309 -8.730 -4.873 1.00 0.00 60 PHE A C 14
ATOM 14767 O O . PHE A 1 60 ? 1.277 -8.980 -3.671 1.00 0.00 60 PHE A O 14
ATOM 14784 N N . THR A 1 61 ? 1.490 -9.668 -5.796 1.00 0.00 61 THR A N 14
ATOM 14785 C CA . THR A 1 61 ? 1.664 -11.072 -5.437 1.00 0.00 61 THR A CA 14
ATOM 14786 C C . THR A 1 61 ? 2.443 -11.227 -4.131 1.00 0.00 61 THR A C 14
ATOM 14787 O O . THR A 1 61 ? 2.242 -12.193 -3.392 1.00 0.00 61 THR A O 14
ATOM 14798 N N . GLU A 1 62 ? 3.336 -10.282 -3.850 1.00 0.00 62 GLU A N 14
ATOM 14799 C CA . GLU A 1 62 ? 4.143 -10.332 -2.633 1.00 0.00 62 GLU A CA 14
ATOM 14800 C C . GLU A 1 62 ? 3.403 -9.724 -1.444 1.00 0.00 62 GLU A C 14
ATOM 14801 O O . GLU A 1 62 ? 3.534 -10.193 -0.314 1.00 0.00 62 GLU A O 14
ATOM 14813 N N . MET A 1 63 ? 2.641 -8.668 -1.703 1.00 0.00 63 MET A N 14
ATOM 14814 C CA . MET A 1 63 ? 1.898 -7.982 -0.652 1.00 0.00 63 MET A CA 14
ATOM 14815 C C . MET A 1 63 ? 0.570 -8.674 -0.349 1.00 0.00 63 MET A C 14
ATOM 14816 O O . MET A 1 63 ? 0.203 -8.842 0.814 1.00 0.00 63 MET A O 14
ATOM 14830 N N . CYS A 1 64 ? -0.149 -9.071 -1.394 1.00 0.00 64 CYS A N 14
ATOM 14831 C CA . CYS A 1 64 ? -1.433 -9.739 -1.223 1.00 0.00 64 CYS A CA 14
ATOM 14832 C C . CYS A 1 64 ? -1.450 -11.086 -1.938 1.00 0.00 64 CYS A C 14
ATOM 14833 O O . CYS A 1 64 ? -1.761 -11.168 -3.125 1.00 0.00 64 CYS A O 14
ATOM 14840 N N . PRO A 1 65 ? -1.116 -12.163 -1.213 1.00 0.00 65 PRO A N 14
ATOM 14841 C CA . PRO A 1 65 ? -1.091 -13.518 -1.771 1.00 0.00 65 PRO A CA 14
ATOM 14842 C C . PRO A 1 65 ? -2.493 -14.076 -1.992 1.00 0.00 65 PRO A C 14
ATOM 14843 O O . PRO A 1 65 ? -2.659 -15.178 -2.517 1.00 0.00 65 PRO A O 14
ATOM 14854 N N . LYS A 1 66 ? -3.500 -13.309 -1.585 1.00 0.00 66 LYS A N 14
ATOM 14855 C CA . LYS A 1 66 ? -4.890 -13.727 -1.735 1.00 0.00 66 LYS A CA 14
ATOM 14856 C C . LYS A 1 66 ? -5.491 -13.174 -3.024 1.00 0.00 66 LYS A C 14
ATOM 14857 O O . LYS A 1 66 ? -5.545 -13.865 -4.042 1.00 0.00 66 LYS A O 14
ATOM 14876 N N . GLY A 1 67 ? -5.942 -11.924 -2.973 1.00 0.00 67 GLY A N 14
ATOM 14877 C CA . GLY A 1 67 ? -6.533 -11.300 -4.141 1.00 0.00 67 GLY A CA 14
ATOM 14878 C C . GLY A 1 67 ? -6.506 -9.786 -4.065 1.00 0.00 67 GLY A C 14
ATOM 14879 O O . GLY A 1 67 ? -5.762 -9.212 -3.268 1.00 0.00 67 GLY A O 14
ATOM 14883 N N . LYS A 1 68 ? -7.316 -9.137 -4.895 1.00 0.00 68 LYS A N 14
ATOM 14884 C CA . LYS A 1 68 ? -7.379 -7.681 -4.917 1.00 0.00 68 LYS A CA 14
ATOM 14885 C C . LYS A 1 68 ? -8.509 -7.170 -4.029 1.00 0.00 68 LYS A C 14
ATOM 14886 O O . LYS A 1 68 ? -9.522 -7.846 -3.846 1.00 0.00 68 LYS A O 14
ATOM 14905 N N . GLY A 1 69 ? -8.329 -5.973 -3.481 1.00 0.00 69 GLY A N 14
ATOM 14906 C CA . GLY A 1 69 ? -9.341 -5.391 -2.619 1.00 0.00 69 GLY A CA 14
ATOM 14907 C C . GLY A 1 69 ? -9.823 -6.357 -1.557 1.00 0.00 69 GLY A C 14
ATOM 14908 O O . GLY A 1 69 ? -10.970 -6.803 -1.587 1.00 0.00 69 GLY A O 14
ATOM 14912 N N . PHE A 1 70 ? -8.944 -6.677 -0.617 1.00 0.00 70 PHE A N 14
ATOM 14913 C CA . PHE A 1 70 ? -9.280 -7.596 0.465 1.00 0.00 70 PHE A CA 14
ATOM 14914 C C . PHE A 1 70 ? -10.101 -6.892 1.540 1.00 0.00 70 PHE A C 14
ATOM 14915 O O . PHE A 1 70 ? -10.906 -7.517 2.230 1.00 0.00 70 PHE A O 14
ATOM 14932 N N . VAL A 1 71 ? -9.891 -5.586 1.679 1.00 0.00 71 VAL A N 14
ATOM 14933 C CA . VAL A 1 71 ? -10.612 -4.798 2.669 1.00 0.00 71 VAL A CA 14
ATOM 14934 C C . VAL A 1 71 ? -10.496 -3.307 2.373 1.00 0.00 71 VAL A C 14
ATOM 14935 O O . VAL A 1 71 ? -9.867 -2.561 3.125 1.00 0.00 71 VAL A O 14
ATOM 14948 N N . PRO A 1 72 ? -11.103 -2.854 1.266 1.00 0.00 72 PRO A N 14
ATOM 14949 C CA . PRO A 1 72 ? -11.070 -1.448 0.862 1.00 0.00 72 PRO A CA 14
ATOM 14950 C C . PRO A 1 72 ? -12.061 -0.592 1.645 1.00 0.00 72 PRO A C 14
ATOM 14951 O O . PRO A 1 72 ? -12.772 0.232 1.071 1.00 0.00 72 PRO A O 14
ATOM 14962 N N . ALA A 1 73 ? -12.104 -0.792 2.959 1.00 0.00 73 ALA A N 14
ATOM 14963 C CA . ALA A 1 73 ? -13.005 -0.040 3.814 1.00 0.00 73 ALA A CA 14
ATOM 14964 C C . ALA A 1 73 ? -12.237 0.955 4.677 1.00 0.00 73 ALA A C 14
ATOM 14965 O O . ALA A 1 73 ? -12.673 1.307 5.773 1.00 0.00 73 ALA A O 14
ATOM 14972 N N . GLY A 1 74 ? -11.089 1.401 4.177 1.00 0.00 74 GLY A N 14
ATOM 14973 C CA . GLY A 1 74 ? -10.278 2.347 4.919 1.00 0.00 74 GLY A CA 14
ATOM 14974 C C . GLY A 1 74 ? -9.778 1.769 6.228 1.00 0.00 74 GLY A C 14
ATOM 14975 O O . GLY A 1 74 ? -9.417 2.508 7.143 1.00 0.00 74 GLY A O 14
ATOM 14979 N N . GLU A 1 75 ? -9.757 0.444 6.313 1.00 0.00 75 GLU A N 14
ATOM 14980 C CA . GLU A 1 75 ? -9.299 -0.238 7.517 1.00 0.00 75 GLU A CA 14
ATOM 14981 C C . GLU A 1 75 ? -7.782 -0.141 7.653 1.00 0.00 75 GLU A C 14
ATOM 14982 O O . GLU A 1 75 ? -7.104 -1.174 7.470 1.00 0.00 75 GLU A O 14
ATOM 14995 N N . SER A 1 1 ? 11.681 -15.527 -3.500 1.00 0.00 1 SER A N 15
ATOM 14996 C CA . SER A 1 1 ? 11.379 -14.273 -2.761 1.00 0.00 1 SER A CA 15
ATOM 14997 C C . SER A 1 1 ? 11.241 -14.535 -1.264 1.00 0.00 1 SER A C 15
ATOM 14998 O O . SER A 1 1 ? 10.182 -14.946 -0.791 1.00 0.00 1 SER A O 15
ATOM 15008 N N . ALA A 1 2 ? 12.319 -14.295 -0.526 1.00 0.00 2 ALA A N 15
ATOM 15009 C CA . ALA A 1 2 ? 12.318 -14.504 0.918 1.00 0.00 2 ALA A CA 15
ATOM 15010 C C . ALA A 1 2 ? 12.022 -13.205 1.660 1.00 0.00 2 ALA A C 15
ATOM 15011 O O . ALA A 1 2 ? 12.566 -12.955 2.735 1.00 0.00 2 ALA A O 15
ATOM 15018 N N . ASP A 1 3 ? 11.156 -12.381 1.078 1.00 0.00 3 ASP A N 15
ATOM 15019 C CA . ASP A 1 3 ? 10.787 -11.107 1.686 1.00 0.00 3 ASP A CA 15
ATOM 15020 C C . ASP A 1 3 ? 9.850 -11.319 2.870 1.00 0.00 3 ASP A C 15
ATOM 15021 O O . ASP A 1 3 ? 9.367 -12.428 3.101 1.00 0.00 3 ASP A O 15
ATOM 15030 N N . GLN A 1 4 ? 9.599 -10.250 3.618 1.00 0.00 4 GLN A N 15
ATOM 15031 C CA . GLN A 1 4 ? 8.720 -10.321 4.780 1.00 0.00 4 GLN A CA 15
ATOM 15032 C C . GLN A 1 4 ? 8.758 -9.019 5.574 1.00 0.00 4 GLN A C 15
ATOM 15033 O O . GLN A 1 4 ? 9.526 -8.883 6.527 1.00 0.00 4 GLN A O 15
ATOM 15047 N N . PRO A 1 5 ? 7.923 -8.044 5.189 1.00 0.00 5 PRO A N 15
ATOM 15048 C CA . PRO A 1 5 ? 7.855 -6.744 5.864 1.00 0.00 5 PRO A CA 15
ATOM 15049 C C . PRO A 1 5 ? 7.636 -6.883 7.367 1.00 0.00 5 PRO A C 15
ATOM 15050 O O . PRO A 1 5 ? 7.324 -7.967 7.860 1.00 0.00 5 PRO A O 15
ATOM 15061 N N . LYS A 1 6 ? 7.802 -5.780 8.088 1.00 0.00 6 LYS A N 15
ATOM 15062 C CA . LYS A 1 6 ? 7.623 -5.780 9.536 1.00 0.00 6 LYS A CA 15
ATOM 15063 C C . LYS A 1 6 ? 6.452 -4.888 9.940 1.00 0.00 6 LYS A C 15
ATOM 15064 O O . LYS A 1 6 ? 5.636 -4.502 9.103 1.00 0.00 6 LYS A O 15
ATOM 15083 N N . GLU A 1 7 ? 6.376 -4.567 11.227 1.00 0.00 7 GLU A N 15
ATOM 15084 C CA . GLU A 1 7 ? 5.305 -3.720 11.741 1.00 0.00 7 GLU A CA 15
ATOM 15085 C C . GLU A 1 7 ? 5.485 -2.277 11.281 1.00 0.00 7 GLU A C 15
ATOM 15086 O O . GLU A 1 7 ? 5.585 -1.362 12.099 1.00 0.00 7 GLU A O 15
ATOM 15098 N N . GLU A 1 8 ? 5.527 -2.081 9.968 1.00 0.00 8 GLU A N 15
ATOM 15099 C CA . GLU A 1 8 ? 5.696 -0.751 9.395 1.00 0.00 8 GLU A CA 15
ATOM 15100 C C . GLU A 1 8 ? 4.363 -0.195 8.905 1.00 0.00 8 GLU A C 15
ATOM 15101 O O . GLU A 1 8 ? 3.883 -0.567 7.834 1.00 0.00 8 GLU A O 15
ATOM 15113 N N . LYS A 1 9 ? 3.770 0.696 9.692 1.00 0.00 9 LYS A N 15
ATOM 15114 C CA . LYS A 1 9 ? 2.493 1.301 9.332 1.00 0.00 9 LYS A CA 15
ATOM 15115 C C . LYS A 1 9 ? 2.674 2.756 8.919 1.00 0.00 9 LYS A C 15
ATOM 15116 O O . LYS A 1 9 ? 3.252 3.559 9.652 1.00 0.00 9 LYS A O 15
ATOM 15135 N N . LYS A 1 10 ? 2.158 3.088 7.746 1.00 0.00 10 LYS A N 15
ATOM 15136 C CA . LYS A 1 10 ? 2.229 4.444 7.226 1.00 0.00 10 LYS A CA 15
ATOM 15137 C C . LYS A 1 10 ? 0.894 4.814 6.602 1.00 0.00 10 LYS A C 15
ATOM 15138 O O . LYS A 1 10 ? -0.008 3.981 6.513 1.00 0.00 10 LYS A O 15
ATOM 15157 N N . GLU A 1 11 ? 0.766 6.054 6.161 1.00 0.00 11 GLU A N 15
ATOM 15158 C CA . GLU A 1 11 ? -0.472 6.494 5.540 1.00 0.00 11 GLU A CA 15
ATOM 15159 C C . GLU A 1 11 ? -0.587 5.909 4.144 1.00 0.00 11 GLU A C 15
ATOM 15160 O O . GLU A 1 11 ? 0.254 6.171 3.283 1.00 0.00 11 GLU A O 15
ATOM 15172 N N . CYS A 1 12 ? -1.627 5.122 3.917 1.00 0.00 12 CYS A N 15
ATOM 15173 C CA . CYS A 1 12 ? -1.831 4.516 2.616 1.00 0.00 12 CYS A CA 15
ATOM 15174 C C . CYS A 1 12 ? -2.029 5.606 1.580 1.00 0.00 12 CYS A C 15
ATOM 15175 O O . CYS A 1 12 ? -2.246 6.767 1.927 1.00 0.00 12 CYS A O 15
ATOM 15182 N N . TYR A 1 13 ? -1.950 5.244 0.313 1.00 0.00 13 TYR A N 15
ATOM 15183 C CA . TYR A 1 13 ? -2.117 6.218 -0.748 1.00 0.00 13 TYR A CA 15
ATOM 15184 C C . TYR A 1 13 ? -3.109 5.733 -1.796 1.00 0.00 13 TYR A C 15
ATOM 15185 O O . TYR A 1 13 ? -3.114 4.562 -2.176 1.00 0.00 13 TYR A O 15
ATOM 15203 N N . TYR A 1 14 ? -3.944 6.653 -2.252 1.00 0.00 14 TYR A N 15
ATOM 15204 C CA . TYR A 1 14 ? -4.953 6.358 -3.258 1.00 0.00 14 TYR A CA 15
ATOM 15205 C C . TYR A 1 14 ? -4.922 7.432 -4.347 1.00 0.00 14 TYR A C 15
ATOM 15206 O O . TYR A 1 14 ? -4.989 7.129 -5.539 1.00 0.00 14 TYR A O 15
ATOM 15224 N N . ASN A 1 15 ? -4.788 8.689 -3.919 1.00 0.00 15 ASN A N 15
ATOM 15225 C CA . ASN A 1 15 ? -4.709 9.824 -4.839 1.00 0.00 15 ASN A CA 15
ATOM 15226 C C . ASN A 1 15 ? -3.263 10.304 -4.926 1.00 0.00 15 ASN A C 15
ATOM 15227 O O . ASN A 1 15 ? -2.985 11.497 -5.003 1.00 0.00 15 ASN A O 15
ATOM 15238 N N . LEU A 1 16 ? -2.358 9.336 -4.846 1.00 0.00 16 LEU A N 15
ATOM 15239 C CA . LEU A 1 16 ? -0.914 9.545 -4.834 1.00 0.00 16 LEU A CA 15
ATOM 15240 C C . LEU A 1 16 ? -0.349 9.694 -6.238 1.00 0.00 16 LEU A C 15
ATOM 15241 O O . LEU A 1 16 ? -0.980 10.333 -7.070 1.00 0.00 16 LEU A O 15
ATOM 15257 N N . ASN A 1 17 ? 0.830 9.109 -6.484 1.00 0.00 17 ASN A N 15
ATOM 15258 C CA . ASN A 1 17 ? 1.478 9.144 -7.790 1.00 0.00 17 ASN A CA 15
ATOM 15259 C C . ASN A 1 17 ? 2.998 9.233 -7.678 1.00 0.00 17 ASN A C 15
ATOM 15260 O O . ASN A 1 17 ? 3.601 10.246 -8.028 1.00 0.00 17 ASN A O 15
ATOM 15271 N N . ASP A 1 18 ? 3.615 8.152 -7.212 1.00 0.00 18 ASP A N 15
ATOM 15272 C CA . ASP A 1 18 ? 5.064 8.095 -7.080 1.00 0.00 18 ASP A CA 15
ATOM 15273 C C . ASP A 1 18 ? 5.560 8.903 -5.884 1.00 0.00 18 ASP A C 15
ATOM 15274 O O . ASP A 1 18 ? 5.326 10.105 -5.807 1.00 0.00 18 ASP A O 15
ATOM 15283 N N . ALA A 1 19 ? 6.239 8.221 -4.956 1.00 0.00 19 ALA A N 15
ATOM 15284 C CA . ALA A 1 19 ? 6.780 8.852 -3.749 1.00 0.00 19 ALA A CA 15
ATOM 15285 C C . ALA A 1 19 ? 7.625 10.094 -4.060 1.00 0.00 19 ALA A C 15
ATOM 15286 O O . ALA A 1 19 ? 8.843 10.084 -3.882 1.00 0.00 19 ALA A O 15
ATOM 15293 N N . SER A 1 20 ? 6.973 11.163 -4.509 1.00 0.00 20 SER A N 15
ATOM 15294 C CA . SER A 1 20 ? 7.661 12.412 -4.827 1.00 0.00 20 SER A CA 15
ATOM 15295 C C . SER A 1 20 ? 6.663 13.535 -5.088 1.00 0.00 20 SER A C 15
ATOM 15296 O O . SER A 1 20 ? 6.767 14.628 -4.532 1.00 0.00 20 SER A O 15
ATOM 15304 N N . LEU A 1 21 ? 5.701 13.239 -5.939 1.00 0.00 21 LEU A N 15
ATOM 15305 C CA . LEU A 1 21 ? 4.649 14.180 -6.316 1.00 0.00 21 LEU A CA 15
ATOM 15306 C C . LEU A 1 21 ? 3.319 13.702 -5.750 1.00 0.00 21 LEU A C 15
ATOM 15307 O O . LEU A 1 21 ? 2.458 14.484 -5.346 1.00 0.00 21 LEU A O 15
ATOM 15323 N N . CYS A 1 22 ? 3.196 12.385 -5.738 1.00 0.00 22 CYS A N 15
ATOM 15324 C CA . CYS A 1 22 ? 2.031 11.672 -5.248 1.00 0.00 22 CYS A CA 15
ATOM 15325 C C . CYS A 1 22 ? 1.205 12.419 -4.216 1.00 0.00 22 CYS A C 15
ATOM 15326 O O . CYS A 1 22 ? 1.730 13.002 -3.270 1.00 0.00 22 CYS A O 15
ATOM 15333 N N . ASP A 1 23 ? -0.113 12.336 -4.381 1.00 0.00 23 ASP A N 15
ATOM 15334 C CA . ASP A 1 23 ? -1.027 12.945 -3.424 1.00 0.00 23 ASP A CA 15
ATOM 15335 C C . ASP A 1 23 ? -1.647 11.880 -2.493 1.00 0.00 23 ASP A C 15
ATOM 15336 O O . ASP A 1 23 ? -2.031 10.770 -2.918 1.00 0.00 23 ASP A O 15
ATOM 15345 N N . ASN A 1 24 ? -1.739 12.227 -1.213 1.00 0.00 24 ASN A N 15
ATOM 15346 C CA . ASN A 1 24 ? -2.300 11.329 -0.210 1.00 0.00 24 ASN A CA 15
ATOM 15347 C C . ASN A 1 24 ? -3.824 11.332 -0.271 1.00 0.00 24 ASN A C 15
ATOM 15348 O O . ASN A 1 24 ? -4.412 11.565 -1.326 1.00 0.00 24 ASN A O 15
ATOM 15359 N N . VAL A 1 25 ? -4.462 11.070 0.868 1.00 0.00 25 VAL A N 15
ATOM 15360 C CA . VAL A 1 25 ? -5.917 11.041 0.937 1.00 0.00 25 VAL A CA 15
ATOM 15361 C C . VAL A 1 25 ? -6.472 9.831 0.196 1.00 0.00 25 VAL A C 15
ATOM 15362 O O . VAL A 1 25 ? -5.761 9.187 -0.574 1.00 0.00 25 VAL A O 15
ATOM 15375 N N . LEU A 1 26 ? -7.745 9.524 0.437 1.00 0.00 26 LEU A N 15
ATOM 15376 C CA . LEU A 1 26 ? -8.393 8.387 -0.208 1.00 0.00 26 LEU A CA 15
ATOM 15377 C C . LEU A 1 26 ? -7.815 7.064 0.284 1.00 0.00 26 LEU A C 15
ATOM 15378 O O . LEU A 1 26 ? -8.207 6.002 -0.191 1.00 0.00 26 LEU A O 15
ATOM 15394 N N . ALA A 1 27 ? -6.884 7.125 1.237 1.00 0.00 27 ALA A N 15
ATOM 15395 C CA . ALA A 1 27 ? -6.266 5.922 1.769 1.00 0.00 27 ALA A CA 15
ATOM 15396 C C . ALA A 1 27 ? -5.975 6.053 3.264 1.00 0.00 27 ALA A C 15
ATOM 15397 O O . ALA A 1 27 ? -5.509 7.095 3.726 1.00 0.00 27 ALA A O 15
ATOM 15404 N N . PRO A 1 28 ? -6.247 4.989 4.037 1.00 0.00 28 PRO A N 15
ATOM 15405 C CA . PRO A 1 28 ? -6.018 4.971 5.484 1.00 0.00 28 PRO A CA 15
ATOM 15406 C C . PRO A 1 28 ? -4.575 4.623 5.839 1.00 0.00 28 PRO A C 15
ATOM 15407 O O . PRO A 1 28 ? -3.821 4.147 4.995 1.00 0.00 28 PRO A O 15
ATOM 15418 N N . ASN A 1 29 ? -4.194 4.855 7.092 1.00 0.00 29 ASN A N 15
ATOM 15419 C CA . ASN A 1 29 ? -2.836 4.554 7.538 1.00 0.00 29 ASN A CA 15
ATOM 15420 C C . ASN A 1 29 ? -2.742 3.131 8.072 1.00 0.00 29 ASN A C 15
ATOM 15421 O O . ASN A 1 29 ? -3.334 2.801 9.100 1.00 0.00 29 ASN A O 15
ATOM 15432 N N . VAL A 1 30 ? -1.996 2.293 7.363 1.00 0.00 30 VAL A N 15
ATOM 15433 C CA . VAL A 1 30 ? -1.825 0.902 7.759 1.00 0.00 30 VAL A CA 15
ATOM 15434 C C . VAL A 1 30 ? -0.473 0.360 7.307 1.00 0.00 30 VAL A C 15
ATOM 15435 O O . VAL A 1 30 ? 0.492 1.109 7.185 1.00 0.00 30 VAL A O 15
ATOM 15448 N N . THR A 1 31 ? -0.409 -0.947 7.059 1.00 0.00 31 THR A N 15
ATOM 15449 C CA . THR A 1 31 ? 0.829 -1.578 6.617 1.00 0.00 31 THR A CA 15
ATOM 15450 C C . THR A 1 31 ? 0.808 -1.805 5.108 1.00 0.00 31 THR A C 15
ATOM 15451 O O . THR A 1 31 ? -0.233 -2.118 4.529 1.00 0.00 31 THR A O 15
ATOM 15462 N N . LYS A 1 32 ? 1.963 -1.633 4.475 1.00 0.00 32 LYS A N 15
ATOM 15463 C CA . LYS A 1 32 ? 2.085 -1.806 3.032 1.00 0.00 32 LYS A CA 15
ATOM 15464 C C . LYS A 1 32 ? 1.270 -2.998 2.538 1.00 0.00 32 LYS A C 15
ATOM 15465 O O . LYS A 1 32 ? 0.653 -2.939 1.474 1.00 0.00 32 LYS A O 15
ATOM 15484 N N . GLN A 1 33 ? 1.273 -4.080 3.306 1.00 0.00 33 GLN A N 15
ATOM 15485 C CA . GLN A 1 33 ? 0.534 -5.280 2.930 1.00 0.00 33 GLN A CA 15
ATOM 15486 C C . GLN A 1 33 ? -0.967 -5.026 2.952 1.00 0.00 33 GLN A C 15
ATOM 15487 O O . GLN A 1 33 ? -1.672 -5.325 1.987 1.00 0.00 33 GLN A O 15
ATOM 15501 N N . GLU A 1 34 ? -1.451 -4.471 4.055 1.00 0.00 34 GLU A N 15
ATOM 15502 C CA . GLU A 1 34 ? -2.871 -4.177 4.199 1.00 0.00 34 GLU A CA 15
ATOM 15503 C C . GLU A 1 34 ? -3.297 -3.089 3.220 1.00 0.00 34 GLU A C 15
ATOM 15504 O O . GLU A 1 34 ? -4.274 -3.246 2.490 1.00 0.00 34 GLU A O 15
ATOM 15516 N N . CYS A 1 35 ? -2.555 -1.988 3.212 1.00 0.00 35 CYS A N 15
ATOM 15517 C CA . CYS A 1 35 ? -2.854 -0.871 2.326 1.00 0.00 35 CYS A CA 15
ATOM 15518 C C . CYS A 1 35 ? -2.811 -1.302 0.862 1.00 0.00 35 CYS A C 15
ATOM 15519 O O . CYS A 1 35 ? -3.848 -1.432 0.215 1.00 0.00 35 CYS A O 15
ATOM 15526 N N . CYS A 1 36 ? -1.607 -1.510 0.346 1.00 0.00 36 CYS A N 15
ATOM 15527 C CA . CYS A 1 36 ? -1.433 -1.912 -1.045 1.00 0.00 36 CYS A CA 15
ATOM 15528 C C . CYS A 1 36 ? -2.512 -2.900 -1.479 1.00 0.00 36 CYS A C 15
ATOM 15529 O O . CYS A 1 36 ? -3.137 -2.726 -2.524 1.00 0.00 36 CYS A O 15
ATOM 15536 N N . CYS A 1 37 ? -2.723 -3.939 -0.678 1.00 0.00 37 CYS A N 15
ATOM 15537 C CA . CYS A 1 37 ? -3.724 -4.953 -0.994 1.00 0.00 37 CYS A CA 15
ATOM 15538 C C . CYS A 1 37 ? -5.138 -4.433 -0.750 1.00 0.00 37 CYS A C 15
ATOM 15539 O O . CYS A 1 37 ? -6.102 -4.944 -1.321 1.00 0.00 37 CYS A O 15
ATOM 15546 N N . THR A 1 38 ? -5.258 -3.417 0.098 1.00 0.00 38 THR A N 15
ATOM 15547 C CA . THR A 1 38 ? -6.558 -2.835 0.411 1.00 0.00 38 THR A CA 15
ATOM 15548 C C . THR A 1 38 ? -6.882 -1.689 -0.538 1.00 0.00 38 THR A C 15
ATOM 15549 O O . THR A 1 38 ? -7.890 -1.715 -1.244 1.00 0.00 38 THR A O 15
ATOM 15560 N N . SER A 1 39 ? -6.019 -0.681 -0.537 1.00 0.00 39 SER A N 15
ATOM 15561 C CA . SER A 1 39 ? -6.203 0.488 -1.384 1.00 0.00 39 SER A CA 15
ATOM 15562 C C . SER A 1 39 ? -5.930 0.156 -2.852 1.00 0.00 39 SER A C 15
ATOM 15563 O O . SER A 1 39 ? -6.389 -0.869 -3.355 1.00 0.00 39 SER A O 15
ATOM 15571 N N . GLY A 1 40 ? -5.190 1.025 -3.542 1.00 0.00 40 GLY A N 15
ATOM 15572 C CA . GLY A 1 40 ? -4.895 0.784 -4.941 1.00 0.00 40 GLY A CA 15
ATOM 15573 C C . GLY A 1 40 ? -4.065 1.882 -5.579 1.00 0.00 40 GLY A C 15
ATOM 15574 O O . GLY A 1 40 ? -4.336 2.291 -6.707 1.00 0.00 40 GLY A O 15
ATOM 15578 N N . ALA A 1 41 ? -3.050 2.361 -4.865 1.00 0.00 41 ALA A N 15
ATOM 15579 C CA . ALA A 1 41 ? -2.191 3.413 -5.392 1.00 0.00 41 ALA A CA 15
ATOM 15580 C C . ALA A 1 41 ? -0.774 3.314 -4.831 1.00 0.00 41 ALA A C 15
ATOM 15581 O O . ALA A 1 41 ? 0.199 3.326 -5.586 1.00 0.00 41 ALA A O 15
ATOM 15588 N N . GLY A 1 42 ? -0.657 3.235 -3.506 1.00 0.00 42 GLY A N 15
ATOM 15589 C CA . GLY A 1 42 ? 0.646 3.158 -2.884 1.00 0.00 42 GLY A CA 15
ATOM 15590 C C . GLY A 1 42 ? 0.580 3.271 -1.376 1.00 0.00 42 GLY A C 15
ATOM 15591 O O . GLY A 1 42 ? -0.455 3.626 -0.819 1.00 0.00 42 GLY A O 15
ATOM 15595 N N . TRP A 1 43 ? 1.690 2.966 -0.718 1.00 0.00 43 TRP A N 15
ATOM 15596 C CA . TRP A 1 43 ? 1.760 3.032 0.739 1.00 0.00 43 TRP A CA 15
ATOM 15597 C C . TRP A 1 43 ? 2.996 3.801 1.195 1.00 0.00 43 TRP A C 15
ATOM 15598 O O . TRP A 1 43 ? 4.100 3.562 0.705 1.00 0.00 43 TRP A O 15
ATOM 15619 N N . GLY A 1 44 ? 2.810 4.721 2.141 1.00 0.00 44 GLY A N 15
ATOM 15620 C CA . GLY A 1 44 ? 3.928 5.497 2.640 1.00 0.00 44 GLY A CA 15
ATOM 15621 C C . GLY A 1 44 ? 3.507 6.684 3.483 1.00 0.00 44 GLY A C 15
ATOM 15622 O O . GLY A 1 44 ? 2.442 6.683 4.104 1.00 0.00 44 GLY A O 15
ATOM 15626 N N . ASP A 1 45 ? 4.360 7.696 3.498 1.00 0.00 45 ASP A N 15
ATOM 15627 C CA . ASP A 1 45 ? 4.105 8.918 4.270 1.00 0.00 45 ASP A CA 15
ATOM 15628 C C . ASP A 1 45 ? 4.412 10.170 3.449 1.00 0.00 45 ASP A C 15
ATOM 15629 O O . ASP A 1 45 ? 5.343 10.177 2.653 1.00 0.00 45 ASP A O 15
ATOM 15638 N N . ASN A 1 46 ? 3.624 11.227 3.658 1.00 0.00 46 ASN A N 15
ATOM 15639 C CA . ASN A 1 46 ? 3.811 12.489 2.935 1.00 0.00 46 ASN A CA 15
ATOM 15640 C C . ASN A 1 46 ? 4.397 12.241 1.552 1.00 0.00 46 ASN A C 15
ATOM 15641 O O . ASN A 1 46 ? 5.597 12.399 1.330 1.00 0.00 46 ASN A O 15
ATOM 15652 N N . CYS A 1 47 ? 3.538 11.834 0.636 1.00 0.00 47 CYS A N 15
ATOM 15653 C CA . CYS A 1 47 ? 3.936 11.531 -0.728 1.00 0.00 47 CYS A CA 15
ATOM 15654 C C . CYS A 1 47 ? 5.261 10.770 -0.788 1.00 0.00 47 CYS A C 15
ATOM 15655 O O . CYS A 1 47 ? 5.990 10.841 -1.777 1.00 0.00 47 CYS A O 15
ATOM 15662 N N . GLU A 1 48 ? 5.525 9.989 0.249 1.00 0.00 48 GLU A N 15
ATOM 15663 C CA . GLU A 1 48 ? 6.711 9.143 0.301 1.00 0.00 48 GLU A CA 15
ATOM 15664 C C . GLU A 1 48 ? 6.202 7.719 0.278 1.00 0.00 48 GLU A C 15
ATOM 15665 O O . GLU A 1 48 ? 6.493 6.904 1.154 1.00 0.00 48 GLU A O 15
ATOM 15677 N N . ILE A 1 49 ? 5.364 7.478 -0.718 1.00 0.00 49 ILE A N 15
ATOM 15678 C CA . ILE A 1 49 ? 4.689 6.206 -0.896 1.00 0.00 49 ILE A CA 15
ATOM 15679 C C . ILE A 1 49 ? 5.360 5.315 -1.943 1.00 0.00 49 ILE A C 15
ATOM 15680 O O . ILE A 1 49 ? 6.101 5.785 -2.804 1.00 0.00 49 ILE A O 15
ATOM 15696 N N . PHE A 1 50 ? 5.043 4.017 -1.872 1.00 0.00 50 PHE A N 15
ATOM 15697 C CA . PHE A 1 50 ? 5.555 3.033 -2.818 1.00 0.00 50 PHE A CA 15
ATOM 15698 C C . PHE A 1 50 ? 4.405 2.526 -3.690 1.00 0.00 50 PHE A C 15
ATOM 15699 O O . PHE A 1 50 ? 3.514 1.821 -3.212 1.00 0.00 50 PHE A O 15
ATOM 15716 N N . PRO A 1 51 ? 4.401 2.915 -4.976 1.00 0.00 51 PRO A N 15
ATOM 15717 C CA . PRO A 1 51 ? 3.354 2.538 -5.933 1.00 0.00 51 PRO A CA 15
ATOM 15718 C C . PRO A 1 51 ? 2.898 1.088 -5.799 1.00 0.00 51 PRO A C 15
ATOM 15719 O O . PRO A 1 51 ? 3.572 0.167 -6.260 1.00 0.00 51 PRO A O 15
ATOM 15730 N N . CYS A 1 52 ? 1.740 0.898 -5.172 1.00 0.00 52 CYS A N 15
ATOM 15731 C CA . CYS A 1 52 ? 1.174 -0.433 -4.982 1.00 0.00 52 CYS A CA 15
ATOM 15732 C C . CYS A 1 52 ? -0.347 -0.382 -4.913 1.00 0.00 52 CYS A C 15
ATOM 15733 O O . CYS A 1 52 ? -0.933 0.607 -4.453 1.00 0.00 52 CYS A O 15
ATOM 15740 N N . PRO A 1 53 ? -1.011 -1.455 -5.358 1.00 0.00 53 PRO A N 15
ATOM 15741 C CA . PRO A 1 53 ? -0.360 -2.641 -5.907 1.00 0.00 53 PRO A CA 15
ATOM 15742 C C . PRO A 1 53 ? -0.163 -2.537 -7.416 1.00 0.00 53 PRO A C 15
ATOM 15743 O O . PRO A 1 53 ? -0.284 -1.455 -7.993 1.00 0.00 53 PRO A O 15
ATOM 15754 N N . VAL A 1 54 ? 0.130 -3.665 -8.050 1.00 0.00 54 VAL A N 15
ATOM 15755 C CA . VAL A 1 54 ? 0.329 -3.696 -9.493 1.00 0.00 54 VAL A CA 15
ATOM 15756 C C . VAL A 1 54 ? -0.684 -4.617 -10.166 1.00 0.00 54 VAL A C 15
ATOM 15757 O O . VAL A 1 54 ? -0.760 -4.683 -11.393 1.00 0.00 54 VAL A O 15
ATOM 15770 N N . LEU A 1 55 ? -1.466 -5.324 -9.354 1.00 0.00 55 LEU A N 15
ATOM 15771 C CA . LEU A 1 55 ? -2.482 -6.238 -9.867 1.00 0.00 55 LEU A CA 15
ATOM 15772 C C . LEU A 1 55 ? -1.860 -7.317 -10.747 1.00 0.00 55 LEU A C 15
ATOM 15773 O O . LEU A 1 55 ? -1.170 -7.017 -11.721 1.00 0.00 55 LEU A O 15
ATOM 15789 N N . GLY A 1 56 ? -2.115 -8.575 -10.400 1.00 0.00 56 GLY A N 15
ATOM 15790 C CA . GLY A 1 56 ? -1.579 -9.681 -11.169 1.00 0.00 56 GLY A CA 15
ATOM 15791 C C . GLY A 1 56 ? -0.147 -9.446 -11.607 1.00 0.00 56 GLY A C 15
ATOM 15792 O O . GLY A 1 56 ? 0.223 -9.758 -12.739 1.00 0.00 56 GLY A O 15
ATOM 15796 N N . THR A 1 57 ? 0.662 -8.895 -10.707 1.00 0.00 57 THR A N 15
ATOM 15797 C CA . THR A 1 57 ? 2.062 -8.618 -11.007 1.00 0.00 57 THR A CA 15
ATOM 15798 C C . THR A 1 57 ? 2.967 -9.098 -9.881 1.00 0.00 57 THR A C 15
ATOM 15799 O O . THR A 1 57 ? 2.600 -9.981 -9.106 1.00 0.00 57 THR A O 15
ATOM 15810 N N . ALA A 1 58 ? 4.155 -8.516 -9.809 1.00 0.00 58 ALA A N 15
ATOM 15811 C CA . ALA A 1 58 ? 5.132 -8.880 -8.791 1.00 0.00 58 ALA A CA 15
ATOM 15812 C C . ALA A 1 58 ? 4.731 -8.375 -7.408 1.00 0.00 58 ALA A C 15
ATOM 15813 O O . ALA A 1 58 ? 4.465 -9.163 -6.502 1.00 0.00 58 ALA A O 15
ATOM 15820 N N . GLU A 1 59 ? 4.706 -7.057 -7.243 1.00 0.00 59 GLU A N 15
ATOM 15821 C CA . GLU A 1 59 ? 4.356 -6.454 -5.960 1.00 0.00 59 GLU A CA 15
ATOM 15822 C C . GLU A 1 59 ? 3.141 -7.132 -5.330 1.00 0.00 59 GLU A C 15
ATOM 15823 O O . GLU A 1 59 ? 3.286 -7.972 -4.441 1.00 0.00 59 GLU A O 15
ATOM 15835 N N . PHE A 1 60 ? 1.945 -6.756 -5.777 1.00 0.00 60 PHE A N 15
ATOM 15836 C CA . PHE A 1 60 ? 0.713 -7.323 -5.237 1.00 0.00 60 PHE A CA 15
ATOM 15837 C C . PHE A 1 60 ? 0.886 -8.782 -4.823 1.00 0.00 60 PHE A C 15
ATOM 15838 O O . PHE A 1 60 ? 1.019 -9.087 -3.641 1.00 0.00 60 PHE A O 15
ATOM 15855 N N . THR A 1 61 ? 0.865 -9.682 -5.798 1.00 0.00 61 THR A N 15
ATOM 15856 C CA . THR A 1 61 ? 1.000 -11.112 -5.525 1.00 0.00 61 THR A CA 15
ATOM 15857 C C . THR A 1 61 ? 1.996 -11.384 -4.397 1.00 0.00 61 THR A C 15
ATOM 15858 O O . THR A 1 61 ? 1.881 -12.386 -3.692 1.00 0.00 61 THR A O 15
ATOM 15869 N N . GLU A 1 62 ? 2.974 -10.499 -4.232 1.00 0.00 62 GLU A N 15
ATOM 15870 C CA . GLU A 1 62 ? 3.984 -10.667 -3.190 1.00 0.00 62 GLU A CA 15
ATOM 15871 C C . GLU A 1 62 ? 3.484 -10.167 -1.837 1.00 0.00 62 GLU A C 15
ATOM 15872 O O . GLU A 1 62 ? 3.856 -10.702 -0.792 1.00 0.00 62 GLU A O 15
ATOM 15884 N N . MET A 1 63 ? 2.654 -9.130 -1.861 1.00 0.00 63 MET A N 15
ATOM 15885 C CA . MET A 1 63 ? 2.120 -8.551 -0.634 1.00 0.00 63 MET A CA 15
ATOM 15886 C C . MET A 1 63 ? 0.818 -9.227 -0.206 1.00 0.00 63 MET A C 15
ATOM 15887 O O . MET A 1 63 ? 0.586 -9.440 0.985 1.00 0.00 63 MET A O 15
ATOM 15901 N N . CYS A 1 64 ? -0.030 -9.554 -1.175 1.00 0.00 64 CYS A N 15
ATOM 15902 C CA . CYS A 1 64 ? -1.307 -10.197 -0.884 1.00 0.00 64 CYS A CA 15
ATOM 15903 C C . CYS A 1 64 ? -1.460 -11.498 -1.665 1.00 0.00 64 CYS A C 15
ATOM 15904 O O . CYS A 1 64 ? -1.640 -11.487 -2.884 1.00 0.00 64 CYS A O 15
ATOM 15911 N N . PRO A 1 65 ? -1.396 -12.641 -0.966 1.00 0.00 65 PRO A N 15
ATOM 15912 C CA . PRO A 1 65 ? -1.532 -13.960 -1.587 1.00 0.00 65 PRO A CA 15
ATOM 15913 C C . PRO A 1 65 ? -2.981 -14.293 -1.927 1.00 0.00 65 PRO A C 15
ATOM 15914 O O . PRO A 1 65 ? -3.258 -14.955 -2.927 1.00 0.00 65 PRO A O 15
ATOM 15925 N N . LYS A 1 66 ? -3.901 -13.829 -1.087 1.00 0.00 66 LYS A N 15
ATOM 15926 C CA . LYS A 1 66 ? -5.323 -14.076 -1.296 1.00 0.00 66 LYS A CA 15
ATOM 15927 C C . LYS A 1 66 ? -5.806 -13.413 -2.583 1.00 0.00 66 LYS A C 15
ATOM 15928 O O . LYS A 1 66 ? -6.022 -14.081 -3.594 1.00 0.00 66 LYS A O 15
ATOM 15947 N N . GLY A 1 67 ? -5.974 -12.096 -2.535 1.00 0.00 67 GLY A N 15
ATOM 15948 C CA . GLY A 1 67 ? -6.432 -11.363 -3.700 1.00 0.00 67 GLY A CA 15
ATOM 15949 C C . GLY A 1 67 ? -6.884 -9.957 -3.359 1.00 0.00 67 GLY A C 15
ATOM 15950 O O . GLY A 1 67 ? -6.811 -9.538 -2.204 1.00 0.00 67 GLY A O 15
ATOM 15954 N N . LYS A 1 68 ? -7.350 -9.227 -4.366 1.00 0.00 68 LYS A N 15
ATOM 15955 C CA . LYS A 1 68 ? -7.816 -7.859 -4.166 1.00 0.00 68 LYS A CA 15
ATOM 15956 C C . LYS A 1 68 ? -8.727 -7.767 -2.946 1.00 0.00 68 LYS A C 15
ATOM 15957 O O . LYS A 1 68 ? -9.343 -8.755 -2.543 1.00 0.00 68 LYS A O 15
ATOM 15976 N N . GLY A 1 69 ? -8.809 -6.576 -2.362 1.00 0.00 69 GLY A N 15
ATOM 15977 C CA . GLY A 1 69 ? -9.648 -6.379 -1.195 1.00 0.00 69 GLY A CA 15
ATOM 15978 C C . GLY A 1 69 ? -9.535 -7.520 -0.205 1.00 0.00 69 GLY A C 15
ATOM 15979 O O . GLY A 1 69 ? -10.321 -8.466 -0.246 1.00 0.00 69 GLY A O 15
ATOM 15983 N N . PHE A 1 70 ? -8.553 -7.434 0.685 1.00 0.00 70 PHE A N 15
ATOM 15984 C CA . PHE A 1 70 ? -8.338 -8.469 1.687 1.00 0.00 70 PHE A CA 15
ATOM 15985 C C . PHE A 1 70 ? -9.191 -8.217 2.925 1.00 0.00 70 PHE A C 15
ATOM 15986 O O . PHE A 1 70 ? -9.881 -9.116 3.409 1.00 0.00 70 PHE A O 15
ATOM 16003 N N . VAL A 1 71 ? -9.135 -6.996 3.438 1.00 0.00 71 VAL A N 15
ATOM 16004 C CA . VAL A 1 71 ? -9.899 -6.631 4.624 1.00 0.00 71 VAL A CA 15
ATOM 16005 C C . VAL A 1 71 ? -11.247 -6.017 4.246 1.00 0.00 71 VAL A C 15
ATOM 16006 O O . VAL A 1 71 ? -12.288 -6.398 4.781 1.00 0.00 71 VAL A O 15
ATOM 16019 N N . PRO A 1 72 ? -11.235 -5.048 3.324 1.00 0.00 72 PRO A N 15
ATOM 16020 C CA . PRO A 1 72 ? -12.425 -4.356 2.866 1.00 0.00 72 PRO A CA 15
ATOM 16021 C C . PRO A 1 72 ? -12.967 -4.928 1.557 1.00 0.00 72 PRO A C 15
ATOM 16022 O O . PRO A 1 72 ? -13.838 -5.797 1.563 1.00 0.00 72 PRO A O 15
ATOM 16033 N N . ALA A 1 73 ? -12.444 -4.433 0.438 1.00 0.00 73 ALA A N 15
ATOM 16034 C CA . ALA A 1 73 ? -12.871 -4.890 -0.878 1.00 0.00 73 ALA A CA 15
ATOM 16035 C C . ALA A 1 73 ? -12.252 -4.032 -1.976 1.00 0.00 73 ALA A C 15
ATOM 16036 O O . ALA A 1 73 ? -12.887 -3.756 -2.995 1.00 0.00 73 ALA A O 15
ATOM 16043 N N . GLY A 1 74 ? -11.010 -3.611 -1.760 1.00 0.00 74 GLY A N 15
ATOM 16044 C CA . GLY A 1 74 ? -10.325 -2.786 -2.738 1.00 0.00 74 GLY A CA 15
ATOM 16045 C C . GLY A 1 74 ? -10.619 -1.310 -2.557 1.00 0.00 74 GLY A C 15
ATOM 16046 O O . GLY A 1 74 ? -10.789 -0.579 -3.533 1.00 0.00 74 GLY A O 15
ATOM 16050 N N . GLU A 1 75 ? -10.679 -0.870 -1.304 1.00 0.00 75 GLU A N 15
ATOM 16051 C CA . GLU A 1 75 ? -10.954 0.529 -0.997 1.00 0.00 75 GLU A CA 15
ATOM 16052 C C . GLU A 1 75 ? -10.049 1.028 0.125 1.00 0.00 75 GLU A C 15
ATOM 16053 O O . GLU A 1 75 ? -9.478 0.181 0.844 1.00 0.00 75 GLU A O 15
ATOM 16066 N N . SER A 1 1 ? 14.595 -0.841 -1.875 1.00 0.00 1 SER A N 16
ATOM 16067 C CA . SER A 1 1 ? 13.631 -1.970 -1.808 1.00 0.00 1 SER A CA 16
ATOM 16068 C C . SER A 1 1 ? 13.707 -2.682 -0.461 1.00 0.00 1 SER A C 16
ATOM 16069 O O . SER A 1 1 ? 14.364 -2.207 0.467 1.00 0.00 1 SER A O 16
ATOM 16079 N N . ALA A 1 2 ? 13.032 -3.821 -0.359 1.00 0.00 2 ALA A N 16
ATOM 16080 C CA . ALA A 1 2 ? 13.022 -4.597 0.874 1.00 0.00 2 ALA A CA 16
ATOM 16081 C C . ALA A 1 2 ? 12.965 -6.092 0.583 1.00 0.00 2 ALA A C 16
ATOM 16082 O O . ALA A 1 2 ? 12.504 -6.511 -0.478 1.00 0.00 2 ALA A O 16
ATOM 16089 N N . ASP A 1 3 ? 13.435 -6.893 1.533 1.00 0.00 3 ASP A N 16
ATOM 16090 C CA . ASP A 1 3 ? 13.435 -8.343 1.379 1.00 0.00 3 ASP A CA 16
ATOM 16091 C C . ASP A 1 3 ? 12.383 -8.984 2.277 1.00 0.00 3 ASP A C 16
ATOM 16092 O O . ASP A 1 3 ? 11.737 -9.961 1.896 1.00 0.00 3 ASP A O 16
ATOM 16101 N N . GLN A 1 4 ? 12.214 -8.426 3.472 1.00 0.00 4 GLN A N 16
ATOM 16102 C CA . GLN A 1 4 ? 11.239 -8.939 4.426 1.00 0.00 4 GLN A CA 16
ATOM 16103 C C . GLN A 1 4 ? 10.419 -7.801 5.026 1.00 0.00 4 GLN A C 16
ATOM 16104 O O . GLN A 1 4 ? 10.824 -7.180 6.008 1.00 0.00 4 GLN A O 16
ATOM 16118 N N . PRO A 1 5 ? 9.250 -7.516 4.435 1.00 0.00 5 PRO A N 16
ATOM 16119 C CA . PRO A 1 5 ? 8.361 -6.447 4.904 1.00 0.00 5 PRO A CA 16
ATOM 16120 C C . PRO A 1 5 ? 8.020 -6.579 6.384 1.00 0.00 5 PRO A C 16
ATOM 16121 O O . PRO A 1 5 ? 7.136 -7.346 6.762 1.00 0.00 5 PRO A O 16
ATOM 16132 N N . LYS A 1 6 ? 8.729 -5.823 7.217 1.00 0.00 6 LYS A N 16
ATOM 16133 C CA . LYS A 1 6 ? 8.501 -5.854 8.658 1.00 0.00 6 LYS A CA 16
ATOM 16134 C C . LYS A 1 6 ? 7.240 -5.077 9.024 1.00 0.00 6 LYS A C 16
ATOM 16135 O O . LYS A 1 6 ? 6.455 -4.702 8.153 1.00 0.00 6 LYS A O 16
ATOM 16154 N N . GLU A 1 7 ? 7.052 -4.841 10.318 1.00 0.00 7 GLU A N 16
ATOM 16155 C CA . GLU A 1 7 ? 5.887 -4.109 10.799 1.00 0.00 7 GLU A CA 16
ATOM 16156 C C . GLU A 1 7 ? 5.945 -2.648 10.365 1.00 0.00 7 GLU A C 16
ATOM 16157 O O . GLU A 1 7 ? 5.946 -1.742 11.198 1.00 0.00 7 GLU A O 16
ATOM 16169 N N . GLU A 1 8 ? 5.990 -2.426 9.056 1.00 0.00 8 GLU A N 16
ATOM 16170 C CA . GLU A 1 8 ? 6.046 -1.075 8.511 1.00 0.00 8 GLU A CA 16
ATOM 16171 C C . GLU A 1 8 ? 4.649 -0.571 8.165 1.00 0.00 8 GLU A C 16
ATOM 16172 O O . GLU A 1 8 ? 4.096 -0.919 7.122 1.00 0.00 8 GLU A O 16
ATOM 16184 N N . LYS A 1 9 ? 4.084 0.248 9.047 1.00 0.00 9 LYS A N 16
ATOM 16185 C CA . LYS A 1 9 ? 2.751 0.798 8.831 1.00 0.00 9 LYS A CA 16
ATOM 16186 C C . LYS A 1 9 ? 2.804 2.310 8.647 1.00 0.00 9 LYS A C 16
ATOM 16187 O O . LYS A 1 9 ? 3.212 3.046 9.544 1.00 0.00 9 LYS A O 16
ATOM 16206 N N . LYS A 1 10 ? 2.374 2.759 7.477 1.00 0.00 10 LYS A N 16
ATOM 16207 C CA . LYS A 1 10 ? 2.346 4.176 7.156 1.00 0.00 10 LYS A CA 16
ATOM 16208 C C . LYS A 1 10 ? 0.965 4.547 6.649 1.00 0.00 10 LYS A C 16
ATOM 16209 O O . LYS A 1 10 ? -0.010 3.854 6.935 1.00 0.00 10 LYS A O 16
ATOM 16228 N N . GLU A 1 11 ? 0.875 5.623 5.884 1.00 0.00 11 GLU A N 16
ATOM 16229 C CA . GLU A 1 11 ? -0.404 6.039 5.341 1.00 0.00 11 GLU A CA 16
ATOM 16230 C C . GLU A 1 11 ? -0.612 5.420 3.967 1.00 0.00 11 GLU A C 16
ATOM 16231 O O . GLU A 1 11 ? 0.280 5.464 3.117 1.00 0.00 11 GLU A O 16
ATOM 16243 N N . CYS A 1 12 ? -1.792 4.849 3.745 1.00 0.00 12 CYS A N 16
ATOM 16244 C CA . CYS A 1 12 ? -2.095 4.242 2.466 1.00 0.00 12 CYS A CA 16
ATOM 16245 C C . CYS A 1 12 ? -2.312 5.342 1.450 1.00 0.00 12 CYS A C 16
ATOM 16246 O O . CYS A 1 12 ? -2.407 6.506 1.821 1.00 0.00 12 CYS A O 16
ATOM 16253 N N . TYR A 1 13 ? -2.381 4.989 0.178 1.00 0.00 13 TYR A N 16
ATOM 16254 C CA . TYR A 1 13 ? -2.576 5.984 -0.867 1.00 0.00 13 TYR A CA 16
ATOM 16255 C C . TYR A 1 13 ? -3.294 5.367 -2.070 1.00 0.00 13 TYR A C 16
ATOM 16256 O O . TYR A 1 13 ? -2.935 4.281 -2.523 1.00 0.00 13 TYR A O 16
ATOM 16274 N N . TYR A 1 14 ? -4.332 6.049 -2.562 1.00 0.00 14 TYR A N 16
ATOM 16275 C CA . TYR A 1 14 ? -5.114 5.538 -3.689 1.00 0.00 14 TYR A CA 16
ATOM 16276 C C . TYR A 1 14 ? -5.040 6.451 -4.926 1.00 0.00 14 TYR A C 16
ATOM 16277 O O . TYR A 1 14 ? -4.737 5.991 -6.025 1.00 0.00 14 TYR A O 16
ATOM 16295 N N . ASN A 1 15 ? -5.315 7.745 -4.753 1.00 0.00 15 ASN A N 16
ATOM 16296 C CA . ASN A 1 15 ? -5.261 8.690 -5.871 1.00 0.00 15 ASN A CA 16
ATOM 16297 C C . ASN A 1 15 ? -4.033 9.566 -5.707 1.00 0.00 15 ASN A C 16
ATOM 16298 O O . ASN A 1 15 ? -4.091 10.774 -5.871 1.00 0.00 15 ASN A O 16
ATOM 16309 N N . LEU A 1 16 ? -2.966 8.899 -5.280 1.00 0.00 16 LEU A N 16
ATOM 16310 C CA . LEU A 1 16 ? -1.668 9.462 -4.916 1.00 0.00 16 LEU A CA 16
ATOM 16311 C C . LEU A 1 16 ? -0.705 9.708 -6.057 1.00 0.00 16 LEU A C 16
ATOM 16312 O O . LEU A 1 16 ? -1.032 10.461 -6.956 1.00 0.00 16 LEU A O 16
ATOM 16328 N N . ASN A 1 17 ? 0.505 9.136 -5.946 1.00 0.00 17 ASN A N 16
ATOM 16329 C CA . ASN A 1 17 ? 1.583 9.300 -6.902 1.00 0.00 17 ASN A CA 16
ATOM 16330 C C . ASN A 1 17 ? 2.857 9.595 -6.142 1.00 0.00 17 ASN A C 16
ATOM 16331 O O . ASN A 1 17 ? 3.966 9.373 -6.625 1.00 0.00 17 ASN A O 16
ATOM 16342 N N . ASP A 1 18 ? 2.645 10.087 -4.932 1.00 0.00 18 ASP A N 16
ATOM 16343 C CA . ASP A 1 18 ? 3.696 10.442 -4.003 1.00 0.00 18 ASP A CA 16
ATOM 16344 C C . ASP A 1 18 ? 5.083 10.450 -4.624 1.00 0.00 18 ASP A C 16
ATOM 16345 O O . ASP A 1 18 ? 5.291 11.027 -5.691 1.00 0.00 18 ASP A O 16
ATOM 16354 N N . ALA A 1 19 ? 6.049 9.834 -3.936 1.00 0.00 19 ALA A N 16
ATOM 16355 C CA . ALA A 1 19 ? 7.400 9.817 -4.421 1.00 0.00 19 ALA A CA 16
ATOM 16356 C C . ALA A 1 19 ? 7.830 11.248 -4.731 1.00 0.00 19 ALA A C 16
ATOM 16357 O O . ALA A 1 19 ? 8.733 11.490 -5.531 1.00 0.00 19 ALA A O 16
ATOM 16364 N N . SER A 1 20 ? 7.147 12.187 -4.063 1.00 0.00 20 SER A N 16
ATOM 16365 C CA . SER A 1 20 ? 7.396 13.618 -4.203 1.00 0.00 20 SER A CA 16
ATOM 16366 C C . SER A 1 20 ? 6.402 14.265 -5.168 1.00 0.00 20 SER A C 16
ATOM 16367 O O . SER A 1 20 ? 6.778 14.702 -6.255 1.00 0.00 20 SER A O 16
ATOM 16375 N N . LEU A 1 21 ? 5.135 14.313 -4.746 1.00 0.00 21 LEU A N 16
ATOM 16376 C CA . LEU A 1 21 ? 4.046 14.886 -5.548 1.00 0.00 21 LEU A CA 16
ATOM 16377 C C . LEU A 1 21 ? 2.710 14.533 -4.894 1.00 0.00 21 LEU A C 16
ATOM 16378 O O . LEU A 1 21 ? 1.763 15.319 -4.847 1.00 0.00 21 LEU A O 16
ATOM 16394 N N . CYS A 1 22 ? 2.715 13.329 -4.369 1.00 0.00 22 CYS A N 16
ATOM 16395 C CA . CYS A 1 22 ? 1.618 12.700 -3.642 1.00 0.00 22 CYS A CA 16
ATOM 16396 C C . CYS A 1 22 ? 0.218 13.292 -3.812 1.00 0.00 22 CYS A C 16
ATOM 16397 O O . CYS A 1 22 ? -0.025 14.450 -3.472 1.00 0.00 22 CYS A O 16
ATOM 16404 N N . ASP A 1 23 ? -0.725 12.446 -4.274 1.00 0.00 23 ASP A N 16
ATOM 16405 C CA . ASP A 1 23 ? -2.121 12.860 -4.399 1.00 0.00 23 ASP A CA 16
ATOM 16406 C C . ASP A 1 23 ? -3.042 11.992 -3.487 1.00 0.00 23 ASP A C 16
ATOM 16407 O O . ASP A 1 23 ? -3.353 10.815 -3.765 1.00 0.00 23 ASP A O 16
ATOM 16416 N N . ASN A 1 24 ? -3.445 12.570 -2.364 1.00 0.00 24 ASN A N 16
ATOM 16417 C CA . ASN A 1 24 ? -4.275 11.869 -1.390 1.00 0.00 24 ASN A CA 16
ATOM 16418 C C . ASN A 1 24 ? -5.612 11.416 -1.975 1.00 0.00 24 ASN A C 16
ATOM 16419 O O . ASN A 1 24 ? -5.734 11.208 -3.182 1.00 0.00 24 ASN A O 16
ATOM 16430 N N . VAL A 1 25 ? -6.599 11.243 -1.092 1.00 0.00 25 VAL A N 16
ATOM 16431 C CA . VAL A 1 25 ? -7.934 10.787 -1.478 1.00 0.00 25 VAL A CA 16
ATOM 16432 C C . VAL A 1 25 ? -8.047 9.279 -1.273 1.00 0.00 25 VAL A C 16
ATOM 16433 O O . VAL A 1 25 ? -7.512 8.498 -2.059 1.00 0.00 25 VAL A O 16
ATOM 16446 N N . LEU A 1 26 ? -8.719 8.871 -0.196 1.00 0.00 26 LEU A N 16
ATOM 16447 C CA . LEU A 1 26 ? -8.855 7.451 0.109 1.00 0.00 26 LEU A CA 16
ATOM 16448 C C . LEU A 1 26 ? -7.499 6.897 0.515 1.00 0.00 26 LEU A C 16
ATOM 16449 O O . LEU A 1 26 ? -6.682 6.584 -0.348 1.00 0.00 26 LEU A O 16
ATOM 16465 N N . ALA A 1 27 ? -7.233 6.800 1.820 1.00 0.00 27 ALA A N 16
ATOM 16466 C CA . ALA A 1 27 ? -5.945 6.306 2.266 1.00 0.00 27 ALA A CA 16
ATOM 16467 C C . ALA A 1 27 ? -5.696 6.553 3.755 1.00 0.00 27 ALA A C 16
ATOM 16468 O O . ALA A 1 27 ? -5.250 7.630 4.148 1.00 0.00 27 ALA A O 16
ATOM 16475 N N . PRO A 1 28 ? -5.954 5.540 4.597 1.00 0.00 28 PRO A N 16
ATOM 16476 C CA . PRO A 1 28 ? -5.733 5.625 6.044 1.00 0.00 28 PRO A CA 16
ATOM 16477 C C . PRO A 1 28 ? -4.271 5.303 6.389 1.00 0.00 28 PRO A C 16
ATOM 16478 O O . PRO A 1 28 ? -3.368 5.700 5.657 1.00 0.00 28 PRO A O 16
ATOM 16489 N N . ASN A 1 29 ? -4.030 4.575 7.481 1.00 0.00 29 ASN A N 16
ATOM 16490 C CA . ASN A 1 29 ? -2.667 4.205 7.860 1.00 0.00 29 ASN A CA 16
ATOM 16491 C C . ASN A 1 29 ? -2.615 2.740 8.273 1.00 0.00 29 ASN A C 16
ATOM 16492 O O . ASN A 1 29 ? -3.219 2.344 9.269 1.00 0.00 29 ASN A O 16
ATOM 16503 N N . VAL A 1 30 ? -1.901 1.935 7.494 1.00 0.00 30 VAL A N 16
ATOM 16504 C CA . VAL A 1 30 ? -1.788 0.511 7.778 1.00 0.00 30 VAL A CA 16
ATOM 16505 C C . VAL A 1 30 ? -0.462 -0.051 7.283 1.00 0.00 30 VAL A C 16
ATOM 16506 O O . VAL A 1 30 ? 0.485 0.692 7.028 1.00 0.00 30 VAL A O 16
ATOM 16519 N N . THR A 1 31 ? -0.409 -1.372 7.140 1.00 0.00 31 THR A N 16
ATOM 16520 C CA . THR A 1 31 ? 0.793 -2.040 6.663 1.00 0.00 31 THR A CA 16
ATOM 16521 C C . THR A 1 31 ? 0.740 -2.212 5.149 1.00 0.00 31 THR A C 16
ATOM 16522 O O . THR A 1 31 ? -0.249 -2.705 4.606 1.00 0.00 31 THR A O 16
ATOM 16533 N N . LYS A 1 32 ? 1.806 -1.790 4.478 1.00 0.00 32 LYS A N 16
ATOM 16534 C CA . LYS A 1 32 ? 1.893 -1.881 3.024 1.00 0.00 32 LYS A CA 16
ATOM 16535 C C . LYS A 1 32 ? 1.123 -3.084 2.487 1.00 0.00 32 LYS A C 16
ATOM 16536 O O . LYS A 1 32 ? 0.499 -3.010 1.430 1.00 0.00 32 LYS A O 16
ATOM 16555 N N . GLN A 1 33 ? 1.174 -4.191 3.218 1.00 0.00 33 GLN A N 16
ATOM 16556 C CA . GLN A 1 33 ? 0.486 -5.410 2.807 1.00 0.00 33 GLN A CA 16
ATOM 16557 C C . GLN A 1 33 ? -1.020 -5.197 2.721 1.00 0.00 33 GLN A C 16
ATOM 16558 O O . GLN A 1 33 ? -1.615 -5.337 1.652 1.00 0.00 33 GLN A O 16
ATOM 16572 N N . GLU A 1 34 ? -1.635 -4.856 3.848 1.00 0.00 34 GLU A N 16
ATOM 16573 C CA . GLU A 1 34 ? -3.070 -4.624 3.889 1.00 0.00 34 GLU A CA 16
ATOM 16574 C C . GLU A 1 34 ? -3.452 -3.481 2.959 1.00 0.00 34 GLU A C 16
ATOM 16575 O O . GLU A 1 34 ? -4.389 -3.593 2.167 1.00 0.00 34 GLU A O 16
ATOM 16587 N N . CYS A 1 35 ? -2.714 -2.380 3.056 1.00 0.00 35 CYS A N 16
ATOM 16588 C CA . CYS A 1 35 ? -2.979 -1.223 2.218 1.00 0.00 35 CYS A CA 16
ATOM 16589 C C . CYS A 1 35 ? -2.817 -1.578 0.745 1.00 0.00 35 CYS A C 16
ATOM 16590 O O . CYS A 1 35 ? -3.799 -1.832 0.062 1.00 0.00 35 CYS A O 16
ATOM 16597 N N . CYS A 1 36 ? -1.574 -1.589 0.266 1.00 0.00 36 CYS A N 16
ATOM 16598 C CA . CYS A 1 36 ? -1.296 -1.906 -1.135 1.00 0.00 36 CYS A CA 16
ATOM 16599 C C . CYS A 1 36 ? -2.321 -2.889 -1.689 1.00 0.00 36 CYS A C 16
ATOM 16600 O O . CYS A 1 36 ? -2.828 -2.707 -2.796 1.00 0.00 36 CYS A O 16
ATOM 16607 N N . CYS A 1 37 ? -2.644 -3.917 -0.910 1.00 0.00 37 CYS A N 16
ATOM 16608 C CA . CYS A 1 37 ? -3.633 -4.899 -1.337 1.00 0.00 37 CYS A CA 16
ATOM 16609 C C . CYS A 1 37 ? -4.897 -4.180 -1.798 1.00 0.00 37 CYS A C 16
ATOM 16610 O O . CYS A 1 37 ? -5.390 -4.406 -2.904 1.00 0.00 37 CYS A O 16
ATOM 16617 N N . THR A 1 38 ? -5.398 -3.296 -0.942 1.00 0.00 38 THR A N 16
ATOM 16618 C CA . THR A 1 38 ? -6.589 -2.508 -1.245 1.00 0.00 38 THR A CA 16
ATOM 16619 C C . THR A 1 38 ? -6.199 -1.200 -1.929 1.00 0.00 38 THR A C 16
ATOM 16620 O O . THR A 1 38 ? -6.761 -0.835 -2.961 1.00 0.00 38 THR A O 16
ATOM 16631 N N . SER A 1 39 ? -5.228 -0.512 -1.327 1.00 0.00 39 SER A N 16
ATOM 16632 C CA . SER A 1 39 ? -4.714 0.761 -1.832 1.00 0.00 39 SER A CA 16
ATOM 16633 C C . SER A 1 39 ? -5.034 0.962 -3.301 1.00 0.00 39 SER A C 16
ATOM 16634 O O . SER A 1 39 ? -5.866 1.793 -3.663 1.00 0.00 39 SER A O 16
ATOM 16642 N N . GLY A 1 40 ? -4.359 0.196 -4.143 1.00 0.00 40 GLY A N 16
ATOM 16643 C CA . GLY A 1 40 ? -4.573 0.305 -5.565 1.00 0.00 40 GLY A CA 16
ATOM 16644 C C . GLY A 1 40 ? -3.701 1.373 -6.196 1.00 0.00 40 GLY A C 16
ATOM 16645 O O . GLY A 1 40 ? -3.751 1.588 -7.407 1.00 0.00 40 GLY A O 16
ATOM 16649 N N . ALA A 1 41 ? -2.920 2.065 -5.367 1.00 0.00 41 ALA A N 16
ATOM 16650 C CA . ALA A 1 41 ? -2.061 3.137 -5.850 1.00 0.00 41 ALA A CA 16
ATOM 16651 C C . ALA A 1 41 ? -0.668 3.111 -5.204 1.00 0.00 41 ALA A C 16
ATOM 16652 O O . ALA A 1 41 ? 0.332 2.956 -5.904 1.00 0.00 41 ALA A O 16
ATOM 16659 N N . GLY A 1 42 ? -0.594 3.268 -3.875 1.00 0.00 42 GLY A N 16
ATOM 16660 C CA . GLY A 1 42 ? 0.701 3.258 -3.205 1.00 0.00 42 GLY A CA 16
ATOM 16661 C C . GLY A 1 42 ? 0.613 3.304 -1.690 1.00 0.00 42 GLY A C 16
ATOM 16662 O O . GLY A 1 42 ? -0.406 3.705 -1.126 1.00 0.00 42 GLY A O 16
ATOM 16666 N N . TRP A 1 43 ? 1.701 2.896 -1.034 1.00 0.00 43 TRP A N 16
ATOM 16667 C CA . TRP A 1 43 ? 1.779 2.889 0.426 1.00 0.00 43 TRP A CA 16
ATOM 16668 C C . TRP A 1 43 ? 3.136 3.403 0.890 1.00 0.00 43 TRP A C 16
ATOM 16669 O O . TRP A 1 43 ? 4.178 2.935 0.426 1.00 0.00 43 TRP A O 16
ATOM 16690 N N . GLY A 1 44 ? 3.119 4.398 1.777 1.00 0.00 44 GLY A N 16
ATOM 16691 C CA . GLY A 1 44 ? 4.354 4.975 2.267 1.00 0.00 44 GLY A CA 16
ATOM 16692 C C . GLY A 1 44 ? 4.128 6.211 3.106 1.00 0.00 44 GLY A C 16
ATOM 16693 O O . GLY A 1 44 ? 3.085 6.360 3.751 1.00 0.00 44 GLY A O 16
ATOM 16697 N N . ASP A 1 45 ? 5.112 7.095 3.097 1.00 0.00 45 ASP A N 16
ATOM 16698 C CA . ASP A 1 45 ? 5.037 8.334 3.858 1.00 0.00 45 ASP A CA 16
ATOM 16699 C C . ASP A 1 45 ? 4.799 9.526 2.937 1.00 0.00 45 ASP A C 16
ATOM 16700 O O . ASP A 1 45 ? 5.747 10.107 2.412 1.00 0.00 45 ASP A O 16
ATOM 16709 N N . ASN A 1 46 ? 3.521 9.870 2.762 1.00 0.00 46 ASN A N 16
ATOM 16710 C CA . ASN A 1 46 ? 3.091 10.991 1.920 1.00 0.00 46 ASN A CA 16
ATOM 16711 C C . ASN A 1 46 ? 4.207 11.548 1.041 1.00 0.00 46 ASN A C 16
ATOM 16712 O O . ASN A 1 46 ? 5.170 12.136 1.534 1.00 0.00 46 ASN A O 16
ATOM 16723 N N . CYS A 1 47 ? 4.051 11.383 -0.270 1.00 0.00 47 CYS A N 16
ATOM 16724 C CA . CYS A 1 47 ? 5.029 11.887 -1.230 1.00 0.00 47 CYS A CA 16
ATOM 16725 C C . CYS A 1 47 ? 6.360 11.136 -1.108 1.00 0.00 47 CYS A C 16
ATOM 16726 O O . CYS A 1 47 ? 7.352 11.488 -1.745 1.00 0.00 47 CYS A O 16
ATOM 16733 N N . GLU A 1 48 ? 6.340 10.067 -0.312 1.00 0.00 48 GLU A N 16
ATOM 16734 C CA . GLU A 1 48 ? 7.496 9.194 -0.106 1.00 0.00 48 GLU A CA 16
ATOM 16735 C C . GLU A 1 48 ? 6.977 7.766 -0.103 1.00 0.00 48 GLU A C 16
ATOM 16736 O O . GLU A 1 48 ? 7.354 6.930 0.720 1.00 0.00 48 GLU A O 16
ATOM 16748 N N . ILE A 1 49 ? 6.033 7.556 -1.003 1.00 0.00 49 ILE A N 16
ATOM 16749 C CA . ILE A 1 49 ? 5.313 6.307 -1.155 1.00 0.00 49 ILE A CA 16
ATOM 16750 C C . ILE A 1 49 ? 5.963 5.313 -2.111 1.00 0.00 49 ILE A C 16
ATOM 16751 O O . ILE A 1 49 ? 7.008 5.579 -2.707 1.00 0.00 49 ILE A O 16
ATOM 16767 N N . PHE A 1 50 ? 5.294 4.169 -2.257 1.00 0.00 50 PHE A N 16
ATOM 16768 C CA . PHE A 1 50 ? 5.745 3.112 -3.149 1.00 0.00 50 PHE A CA 16
ATOM 16769 C C . PHE A 1 50 ? 4.547 2.564 -3.934 1.00 0.00 50 PHE A C 16
ATOM 16770 O O . PHE A 1 50 ? 3.712 1.839 -3.391 1.00 0.00 50 PHE A O 16
ATOM 16787 N N . PRO A 1 51 ? 4.443 2.941 -5.219 1.00 0.00 51 PRO A N 16
ATOM 16788 C CA . PRO A 1 51 ? 3.341 2.531 -6.102 1.00 0.00 51 PRO A CA 16
ATOM 16789 C C . PRO A 1 51 ? 2.937 1.065 -5.962 1.00 0.00 51 PRO A C 16
ATOM 16790 O O . PRO A 1 51 ? 3.682 0.164 -6.347 1.00 0.00 51 PRO A O 16
ATOM 16801 N N . CYS A 1 52 ? 1.737 0.840 -5.426 1.00 0.00 52 CYS A N 16
ATOM 16802 C CA . CYS A 1 52 ? 1.209 -0.510 -5.254 1.00 0.00 52 CYS A CA 16
ATOM 16803 C C . CYS A 1 52 ? -0.315 -0.516 -5.315 1.00 0.00 52 CYS A C 16
ATOM 16804 O O . CYS A 1 52 ? -0.975 0.459 -4.929 1.00 0.00 52 CYS A O 16
ATOM 16811 N N . PRO A 1 53 ? -0.901 -1.622 -5.797 1.00 0.00 53 PRO A N 16
ATOM 16812 C CA . PRO A 1 53 ? -0.181 -2.799 -6.265 1.00 0.00 53 PRO A CA 16
ATOM 16813 C C . PRO A 1 53 ? -0.041 -2.810 -7.786 1.00 0.00 53 PRO A C 16
ATOM 16814 O O . PRO A 1 53 ? -0.160 -1.772 -8.435 1.00 0.00 53 PRO A O 16
ATOM 16825 N N . VAL A 1 54 ? 0.198 -3.989 -8.349 1.00 0.00 54 VAL A N 16
ATOM 16826 C CA . VAL A 1 54 ? 0.336 -4.129 -9.793 1.00 0.00 54 VAL A CA 16
ATOM 16827 C C . VAL A 1 54 ? -0.594 -5.217 -10.327 1.00 0.00 54 VAL A C 16
ATOM 16828 O O . VAL A 1 54 ? -0.623 -5.490 -11.527 1.00 0.00 54 VAL A O 16
ATOM 16841 N N . LEU A 1 55 ? -1.361 -5.829 -9.427 1.00 0.00 55 LEU A N 16
ATOM 16842 C CA . LEU A 1 55 ? -2.299 -6.881 -9.802 1.00 0.00 55 LEU A CA 16
ATOM 16843 C C . LEU A 1 55 ? -1.578 -8.059 -10.449 1.00 0.00 55 LEU A C 16
ATOM 16844 O O . LEU A 1 55 ? -0.740 -7.877 -11.331 1.00 0.00 55 LEU A O 16
ATOM 16860 N N . GLY A 1 56 ? -1.915 -9.266 -10.002 1.00 0.00 56 GLY A N 16
ATOM 16861 C CA . GLY A 1 56 ? -1.296 -10.462 -10.545 1.00 0.00 56 GLY A CA 16
ATOM 16862 C C . GLY A 1 56 ? 0.155 -10.244 -10.923 1.00 0.00 56 GLY A C 16
ATOM 16863 O O . GLY A 1 56 ? 0.506 -10.270 -12.103 1.00 0.00 56 GLY A O 16
ATOM 16867 N N . THR A 1 57 ? 0.999 -10.023 -9.921 1.00 0.00 57 THR A N 16
ATOM 16868 C CA . THR A 1 57 ? 2.419 -9.796 -10.158 1.00 0.00 57 THR A CA 16
ATOM 16869 C C . THR A 1 57 ? 3.209 -9.864 -8.854 1.00 0.00 57 THR A C 16
ATOM 16870 O O . THR A 1 57 ? 2.694 -10.307 -7.827 1.00 0.00 57 THR A O 16
ATOM 16881 N N . ALA A 1 58 ? 4.462 -9.428 -8.905 1.00 0.00 58 ALA A N 16
ATOM 16882 C CA . ALA A 1 58 ? 5.328 -9.443 -7.732 1.00 0.00 58 ALA A CA 16
ATOM 16883 C C . ALA A 1 58 ? 4.783 -8.551 -6.620 1.00 0.00 58 ALA A C 16
ATOM 16884 O O . ALA A 1 58 ? 4.349 -9.040 -5.578 1.00 0.00 58 ALA A O 16
ATOM 16891 N N . GLU A 1 59 ? 4.819 -7.241 -6.843 1.00 0.00 59 GLU A N 16
ATOM 16892 C CA . GLU A 1 59 ? 4.337 -6.286 -5.850 1.00 0.00 59 GLU A CA 16
ATOM 16893 C C . GLU A 1 59 ? 3.083 -6.805 -5.146 1.00 0.00 59 GLU A C 16
ATOM 16894 O O . GLU A 1 59 ? 3.163 -7.323 -4.032 1.00 0.00 59 GLU A O 16
ATOM 16906 N N . PHE A 1 60 ? 1.926 -6.664 -5.790 1.00 0.00 60 PHE A N 16
ATOM 16907 C CA . PHE A 1 60 ? 0.671 -7.120 -5.205 1.00 0.00 60 PHE A CA 16
ATOM 16908 C C . PHE A 1 60 ? 0.857 -8.399 -4.395 1.00 0.00 60 PHE A C 16
ATOM 16909 O O . PHE A 1 60 ? 0.825 -8.378 -3.166 1.00 0.00 60 PHE A O 16
ATOM 16926 N N . THR A 1 61 ? 1.038 -9.515 -5.091 1.00 0.00 61 THR A N 16
ATOM 16927 C CA . THR A 1 61 ? 1.214 -10.807 -4.435 1.00 0.00 61 THR A CA 16
ATOM 16928 C C . THR A 1 61 ? 1.990 -10.667 -3.126 1.00 0.00 61 THR A C 16
ATOM 16929 O O . THR A 1 61 ? 1.795 -11.447 -2.195 1.00 0.00 61 THR A O 16
ATOM 16940 N N . GLU A 1 62 ? 2.872 -9.673 -3.060 1.00 0.00 62 GLU A N 16
ATOM 16941 C CA . GLU A 1 62 ? 3.674 -9.444 -1.863 1.00 0.00 62 GLU A CA 16
ATOM 16942 C C . GLU A 1 62 ? 2.867 -8.744 -0.772 1.00 0.00 62 GLU A C 16
ATOM 16943 O O . GLU A 1 62 ? 2.916 -9.138 0.393 1.00 0.00 62 GLU A O 16
ATOM 16955 N N . MET A 1 63 ? 2.139 -7.697 -1.147 1.00 0.00 63 MET A N 16
ATOM 16956 C CA . MET A 1 63 ? 1.344 -6.943 -0.187 1.00 0.00 63 MET A CA 16
ATOM 16957 C C . MET A 1 63 ? 0.035 -7.651 0.152 1.00 0.00 63 MET A C 16
ATOM 16958 O O . MET A 1 63 ? -0.351 -7.727 1.319 1.00 0.00 63 MET A O 16
ATOM 16972 N N . CYS A 1 64 ? -0.650 -8.165 -0.864 1.00 0.00 64 CYS A N 16
ATOM 16973 C CA . CYS A 1 64 ? -1.914 -8.856 -0.649 1.00 0.00 64 CYS A CA 16
ATOM 16974 C C . CYS A 1 64 ? -1.755 -10.364 -0.815 1.00 0.00 64 CYS A C 16
ATOM 16975 O O . CYS A 1 64 ? -1.768 -10.882 -1.932 1.00 0.00 64 CYS A O 16
ATOM 16982 N N . PRO A 1 65 ? -1.605 -11.087 0.304 1.00 0.00 65 PRO A N 16
ATOM 16983 C CA . PRO A 1 65 ? -1.446 -12.541 0.294 1.00 0.00 65 PRO A CA 16
ATOM 16984 C C . PRO A 1 65 ? -2.773 -13.269 0.110 1.00 0.00 65 PRO A C 16
ATOM 16985 O O . PRO A 1 65 ? -2.814 -14.496 0.026 1.00 0.00 65 PRO A O 16
ATOM 16996 N N . LYS A 1 66 ? -3.860 -12.504 0.052 1.00 0.00 66 LYS A N 16
ATOM 16997 C CA . LYS A 1 66 ? -5.191 -13.078 -0.119 1.00 0.00 66 LYS A CA 16
ATOM 16998 C C . LYS A 1 66 ? -5.863 -12.539 -1.380 1.00 0.00 66 LYS A C 16
ATOM 16999 O O . LYS A 1 66 ? -5.966 -13.239 -2.386 1.00 0.00 66 LYS A O 16
ATOM 17018 N N . GLY A 1 67 ? -6.319 -11.291 -1.316 1.00 0.00 67 GLY A N 16
ATOM 17019 C CA . GLY A 1 67 ? -6.975 -10.684 -2.459 1.00 0.00 67 GLY A CA 16
ATOM 17020 C C . GLY A 1 67 ? -7.386 -9.248 -2.196 1.00 0.00 67 GLY A C 16
ATOM 17021 O O . GLY A 1 67 ? -7.516 -8.832 -1.046 1.00 0.00 67 GLY A O 16
ATOM 17025 N N . LYS A 1 68 ? -7.589 -8.490 -3.268 1.00 0.00 68 LYS A N 16
ATOM 17026 C CA . LYS A 1 68 ? -7.985 -7.091 -3.153 1.00 0.00 68 LYS A CA 16
ATOM 17027 C C . LYS A 1 68 ? -9.101 -6.921 -2.127 1.00 0.00 68 LYS A C 16
ATOM 17028 O O . LYS A 1 68 ? -9.975 -7.779 -1.996 1.00 0.00 68 LYS A O 16
ATOM 17047 N N . GLY A 1 69 ? -9.067 -5.806 -1.403 1.00 0.00 69 GLY A N 16
ATOM 17048 C CA . GLY A 1 69 ? -10.080 -5.541 -0.399 1.00 0.00 69 GLY A CA 16
ATOM 17049 C C . GLY A 1 69 ? -9.705 -6.084 0.965 1.00 0.00 69 GLY A C 16
ATOM 17050 O O . GLY A 1 69 ? -10.265 -7.082 1.420 1.00 0.00 69 GLY A O 16
ATOM 17054 N N . PHE A 1 70 ? -8.755 -5.426 1.617 1.00 0.00 70 PHE A N 16
ATOM 17055 C CA . PHE A 1 70 ? -8.302 -5.844 2.937 1.00 0.00 70 PHE A CA 16
ATOM 17056 C C . PHE A 1 70 ? -7.643 -4.687 3.680 1.00 0.00 70 PHE A C 16
ATOM 17057 O O . PHE A 1 70 ? -6.552 -4.830 4.232 1.00 0.00 70 PHE A O 16
ATOM 17074 N N . VAL A 1 71 ? -8.313 -3.540 3.688 1.00 0.00 71 VAL A N 16
ATOM 17075 C CA . VAL A 1 71 ? -7.796 -2.357 4.359 1.00 0.00 71 VAL A CA 16
ATOM 17076 C C . VAL A 1 71 ? -8.820 -1.222 4.314 1.00 0.00 71 VAL A C 16
ATOM 17077 O O . VAL A 1 71 ? -9.530 -1.057 3.321 1.00 0.00 71 VAL A O 16
ATOM 17090 N N . PRO A 1 72 ? -8.911 -0.425 5.389 1.00 0.00 72 PRO A N 16
ATOM 17091 C CA . PRO A 1 72 ? -9.848 0.697 5.473 1.00 0.00 72 PRO A CA 16
ATOM 17092 C C . PRO A 1 72 ? -9.862 1.539 4.202 1.00 0.00 72 PRO A C 16
ATOM 17093 O O . PRO A 1 72 ? -9.091 2.489 4.067 1.00 0.00 72 PRO A O 16
ATOM 17104 N N . ALA A 1 73 ? -10.747 1.187 3.274 1.00 0.00 73 ALA A N 16
ATOM 17105 C CA . ALA A 1 73 ? -10.865 1.912 2.014 1.00 0.00 73 ALA A CA 16
ATOM 17106 C C . ALA A 1 73 ? -11.550 1.060 0.951 1.00 0.00 73 ALA A C 16
ATOM 17107 O O . ALA A 1 73 ? -12.223 1.582 0.063 1.00 0.00 73 ALA A O 16
ATOM 17114 N N . GLY A 1 74 ? -11.370 -0.254 1.045 1.00 0.00 74 GLY A N 16
ATOM 17115 C CA . GLY A 1 74 ? -11.977 -1.155 0.082 1.00 0.00 74 GLY A CA 16
ATOM 17116 C C . GLY A 1 74 ? -13.051 -2.029 0.700 1.00 0.00 74 GLY A C 16
ATOM 17117 O O . GLY A 1 74 ? -13.247 -3.171 0.285 1.00 0.00 74 GLY A O 16
ATOM 17121 N N . GLU A 1 75 ? -13.750 -1.491 1.695 1.00 0.00 75 GLU A N 16
ATOM 17122 C CA . GLU A 1 75 ? -14.811 -2.230 2.371 1.00 0.00 75 GLU A CA 16
ATOM 17123 C C . GLU A 1 75 ? -16.182 -1.680 1.994 1.00 0.00 75 GLU A C 16
ATOM 17124 O O . GLU A 1 75 ? -16.605 -0.677 2.608 1.00 0.00 75 GLU A O 16
ATOM 17137 N N . SER A 1 1 ? 16.886 -3.835 -1.317 1.00 0.00 1 SER A N 17
ATOM 17138 C CA . SER A 1 1 ? 16.649 -5.149 -0.663 1.00 0.00 1 SER A CA 17
ATOM 17139 C C . SER A 1 1 ? 15.198 -5.289 -0.215 1.00 0.00 1 SER A C 17
ATOM 17140 O O . SER A 1 1 ? 14.790 -4.708 0.791 1.00 0.00 1 SER A O 17
ATOM 17150 N N . ALA A 1 2 ? 14.423 -6.063 -0.967 1.00 0.00 2 ALA A N 17
ATOM 17151 C CA . ALA A 1 2 ? 13.018 -6.279 -0.648 1.00 0.00 2 ALA A CA 17
ATOM 17152 C C . ALA A 1 2 ? 12.833 -7.532 0.201 1.00 0.00 2 ALA A C 17
ATOM 17153 O O . ALA A 1 2 ? 12.868 -8.652 -0.311 1.00 0.00 2 ALA A O 17
ATOM 17160 N N . ASP A 1 3 ? 12.638 -7.337 1.502 1.00 0.00 3 ASP A N 17
ATOM 17161 C CA . ASP A 1 3 ? 12.448 -8.453 2.422 1.00 0.00 3 ASP A CA 17
ATOM 17162 C C . ASP A 1 3 ? 11.005 -8.518 2.911 1.00 0.00 3 ASP A C 17
ATOM 17163 O O . ASP A 1 3 ? 10.141 -7.785 2.427 1.00 0.00 3 ASP A O 17
ATOM 17172 N N . GLN A 1 4 ? 10.750 -9.398 3.874 1.00 0.00 4 GLN A N 17
ATOM 17173 C CA . GLN A 1 4 ? 9.411 -9.557 4.429 1.00 0.00 4 GLN A CA 17
ATOM 17174 C C . GLN A 1 4 ? 8.999 -8.316 5.214 1.00 0.00 4 GLN A C 17
ATOM 17175 O O . GLN A 1 4 ? 9.639 -7.952 6.201 1.00 0.00 4 GLN A O 17
ATOM 17189 N N . PRO A 1 5 ? 7.919 -7.648 4.782 1.00 0.00 5 PRO A N 17
ATOM 17190 C CA . PRO A 1 5 ? 7.417 -6.442 5.445 1.00 0.00 5 PRO A CA 17
ATOM 17191 C C . PRO A 1 5 ? 7.333 -6.604 6.959 1.00 0.00 5 PRO A C 17
ATOM 17192 O O . PRO A 1 5 ? 6.759 -7.571 7.459 1.00 0.00 5 PRO A O 17
ATOM 17203 N N . LYS A 1 6 ? 7.912 -5.651 7.683 1.00 0.00 6 LYS A N 17
ATOM 17204 C CA . LYS A 1 6 ? 7.905 -5.685 9.141 1.00 0.00 6 LYS A CA 17
ATOM 17205 C C . LYS A 1 6 ? 6.765 -4.840 9.700 1.00 0.00 6 LYS A C 17
ATOM 17206 O O . LYS A 1 6 ? 5.834 -4.481 8.979 1.00 0.00 6 LYS A O 17
ATOM 17225 N N . GLU A 1 7 ? 6.848 -4.524 10.988 1.00 0.00 7 GLU A N 17
ATOM 17226 C CA . GLU A 1 7 ? 5.824 -3.718 11.644 1.00 0.00 7 GLU A CA 17
ATOM 17227 C C . GLU A 1 7 ? 5.898 -2.268 11.181 1.00 0.00 7 GLU A C 17
ATOM 17228 O O . GLU A 1 7 ? 6.084 -1.356 11.988 1.00 0.00 7 GLU A O 17
ATOM 17240 N N . GLU A 1 8 ? 5.753 -2.060 9.876 1.00 0.00 8 GLU A N 17
ATOM 17241 C CA . GLU A 1 8 ? 5.804 -0.720 9.305 1.00 0.00 8 GLU A CA 17
ATOM 17242 C C . GLU A 1 8 ? 4.419 -0.264 8.858 1.00 0.00 8 GLU A C 17
ATOM 17243 O O . GLU A 1 8 ? 3.860 -0.793 7.898 1.00 0.00 8 GLU A O 17
ATOM 17255 N N . LYS A 1 9 ? 3.871 0.724 9.559 1.00 0.00 9 LYS A N 17
ATOM 17256 C CA . LYS A 1 9 ? 2.553 1.252 9.230 1.00 0.00 9 LYS A CA 17
ATOM 17257 C C . LYS A 1 9 ? 2.628 2.745 8.930 1.00 0.00 9 LYS A C 17
ATOM 17258 O O . LYS A 1 9 ? 2.958 3.550 9.801 1.00 0.00 9 LYS A O 17
ATOM 17277 N N . LYS A 1 10 ? 2.315 3.105 7.693 1.00 0.00 10 LYS A N 17
ATOM 17278 C CA . LYS A 1 10 ? 2.338 4.498 7.269 1.00 0.00 10 LYS A CA 17
ATOM 17279 C C . LYS A 1 10 ? 0.986 4.893 6.694 1.00 0.00 10 LYS A C 17
ATOM 17280 O O . LYS A 1 10 ? -0.006 4.188 6.883 1.00 0.00 10 LYS A O 17
ATOM 17299 N N . GLU A 1 11 ? 0.947 6.011 5.980 1.00 0.00 11 GLU A N 17
ATOM 17300 C CA . GLU A 1 11 ? -0.293 6.468 5.372 1.00 0.00 11 GLU A CA 17
ATOM 17301 C C . GLU A 1 11 ? -0.458 5.835 4.000 1.00 0.00 11 GLU A C 17
ATOM 17302 O O . GLU A 1 11 ? 0.507 5.706 3.247 1.00 0.00 11 GLU A O 17
ATOM 17314 N N . CYS A 1 12 ? -1.679 5.430 3.677 1.00 0.00 12 CYS A N 17
ATOM 17315 C CA . CYS A 1 12 ? -1.943 4.802 2.395 1.00 0.00 12 CYS A CA 17
ATOM 17316 C C . CYS A 1 12 ? -2.437 5.819 1.378 1.00 0.00 12 CYS A C 17
ATOM 17317 O O . CYS A 1 12 ? -2.968 6.869 1.735 1.00 0.00 12 CYS A O 17
ATOM 17324 N N . TYR A 1 13 ? -2.252 5.491 0.106 1.00 0.00 13 TYR A N 17
ATOM 17325 C CA . TYR A 1 13 ? -2.673 6.356 -0.983 1.00 0.00 13 TYR A CA 17
ATOM 17326 C C . TYR A 1 13 ? -3.537 5.562 -1.963 1.00 0.00 13 TYR A C 17
ATOM 17327 O O . TYR A 1 13 ? -3.327 4.360 -2.141 1.00 0.00 13 TYR A O 17
ATOM 17345 N N . TYR A 1 14 ? -4.493 6.237 -2.600 1.00 0.00 14 TYR A N 17
ATOM 17346 C CA . TYR A 1 14 ? -5.381 5.597 -3.577 1.00 0.00 14 TYR A CA 17
ATOM 17347 C C . TYR A 1 14 ? -5.162 6.212 -4.961 1.00 0.00 14 TYR A C 17
ATOM 17348 O O . TYR A 1 14 ? -5.028 5.502 -5.958 1.00 0.00 14 TYR A O 17
ATOM 17366 N N . ASN A 1 15 ? -5.099 7.541 -4.997 1.00 0.00 15 ASN A N 17
ATOM 17367 C CA . ASN A 1 15 ? -4.860 8.289 -6.232 1.00 0.00 15 ASN A CA 17
ATOM 17368 C C . ASN A 1 15 ? -3.748 9.301 -5.979 1.00 0.00 15 ASN A C 17
ATOM 17369 O O . ASN A 1 15 ? -3.976 10.509 -5.963 1.00 0.00 15 ASN A O 17
ATOM 17380 N N . LEU A 1 16 ? -2.576 8.767 -5.662 1.00 0.00 16 LEU A N 17
ATOM 17381 C CA . LEU A 1 16 ? -1.426 9.549 -5.263 1.00 0.00 16 LEU A CA 17
ATOM 17382 C C . LEU A 1 16 ? -0.508 10.104 -6.295 1.00 0.00 16 LEU A C 17
ATOM 17383 O O . LEU A 1 16 ? -0.576 11.290 -6.604 1.00 0.00 16 LEU A O 17
ATOM 17399 N N . ASN A 1 17 ? 0.481 9.350 -6.653 1.00 0.00 17 ASN A N 17
ATOM 17400 C CA . ASN A 1 17 ? 1.501 9.925 -7.460 1.00 0.00 17 ASN A CA 17
ATOM 17401 C C . ASN A 1 17 ? 2.432 8.932 -8.162 1.00 0.00 17 ASN A C 17
ATOM 17402 O O . ASN A 1 17 ? 2.101 8.356 -9.200 1.00 0.00 17 ASN A O 17
ATOM 17413 N N . ASP A 1 18 ? 3.618 8.781 -7.574 1.00 0.00 18 ASP A N 17
ATOM 17414 C CA . ASP A 1 18 ? 4.663 7.927 -8.073 1.00 0.00 18 ASP A CA 17
ATOM 17415 C C . ASP A 1 18 ? 5.846 8.045 -7.123 1.00 0.00 18 ASP A C 17
ATOM 17416 O O . ASP A 1 18 ? 7.003 8.071 -7.541 1.00 0.00 18 ASP A O 17
ATOM 17425 N N . ALA A 1 19 ? 5.526 8.155 -5.832 1.00 0.00 19 ALA A N 17
ATOM 17426 C CA . ALA A 1 19 ? 6.532 8.320 -4.797 1.00 0.00 19 ALA A CA 17
ATOM 17427 C C . ALA A 1 19 ? 7.088 9.741 -4.822 1.00 0.00 19 ALA A C 17
ATOM 17428 O O . ALA A 1 19 ? 8.285 9.946 -4.624 1.00 0.00 19 ALA A O 17
ATOM 17435 N N . SER A 1 20 ? 6.217 10.725 -5.078 1.00 0.00 20 SER A N 17
ATOM 17436 C CA . SER A 1 20 ? 6.663 12.116 -5.135 1.00 0.00 20 SER A CA 17
ATOM 17437 C C . SER A 1 20 ? 5.516 13.131 -5.036 1.00 0.00 20 SER A C 17
ATOM 17438 O O . SER A 1 20 ? 5.288 13.706 -3.972 1.00 0.00 20 SER A O 17
ATOM 17446 N N . LEU A 1 21 ? 4.827 13.384 -6.152 1.00 0.00 21 LEU A N 17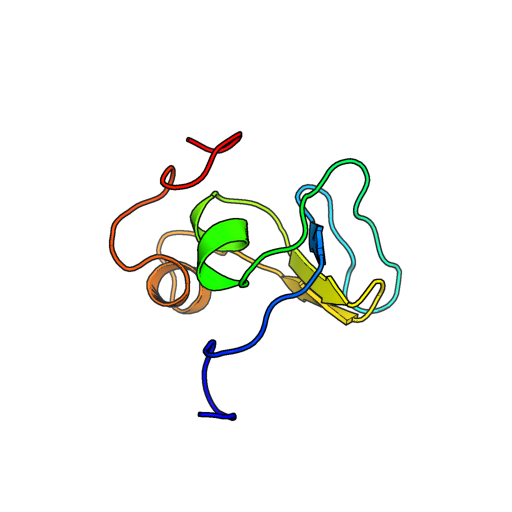
ATOM 17447 C CA . LEU A 1 21 ? 3.742 14.379 -6.168 1.00 0.00 21 LEU A CA 17
ATOM 17448 C C . LEU A 1 21 ? 2.973 14.401 -4.838 1.00 0.00 21 LEU A C 17
ATOM 17449 O O . LEU A 1 21 ? 2.857 15.463 -4.226 1.00 0.00 21 LEU A O 17
ATOM 17465 N N . CYS A 1 22 ? 2.507 13.228 -4.362 1.00 0.00 22 CYS A N 17
ATOM 17466 C CA . CYS A 1 22 ? 1.824 13.128 -3.050 1.00 0.00 22 CYS A CA 17
ATOM 17467 C C . CYS A 1 22 ? 0.282 13.215 -3.068 1.00 0.00 22 CYS A C 17
ATOM 17468 O O . CYS A 1 22 ? -0.269 14.168 -2.516 1.00 0.00 22 CYS A O 17
ATOM 17475 N N . ASP A 1 23 ? -0.438 12.225 -3.635 1.00 0.00 23 ASP A N 17
ATOM 17476 C CA . ASP A 1 23 ? -1.908 12.287 -3.590 1.00 0.00 23 ASP A CA 17
ATOM 17477 C C . ASP A 1 23 ? -2.543 11.022 -2.936 1.00 0.00 23 ASP A C 17
ATOM 17478 O O . ASP A 1 23 ? -3.112 10.125 -3.615 1.00 0.00 23 ASP A O 17
ATOM 17487 N N . ASN A 1 24 ? -2.436 10.956 -1.613 1.00 0.00 24 ASN A N 17
ATOM 17488 C CA . ASN A 1 24 ? -2.975 9.833 -0.855 1.00 0.00 24 ASN A CA 17
ATOM 17489 C C . ASN A 1 24 ? -4.471 9.674 -1.091 1.00 0.00 24 ASN A C 17
ATOM 17490 O O . ASN A 1 24 ? -4.928 8.640 -1.579 1.00 0.00 24 ASN A O 17
ATOM 17501 N N . VAL A 1 25 ? -5.229 10.702 -0.737 1.00 0.00 25 VAL A N 17
ATOM 17502 C CA . VAL A 1 25 ? -6.677 10.679 -0.906 1.00 0.00 25 VAL A CA 17
ATOM 17503 C C . VAL A 1 25 ? -7.302 9.563 -0.071 1.00 0.00 25 VAL A C 17
ATOM 17504 O O . VAL A 1 25 ? -6.745 9.157 0.949 1.00 0.00 25 VAL A O 17
ATOM 17517 N N . LEU A 1 26 ? -8.459 9.072 -0.508 1.00 0.00 26 LEU A N 17
ATOM 17518 C CA . LEU A 1 26 ? -9.154 8.004 0.204 1.00 0.00 26 LEU A CA 17
ATOM 17519 C C . LEU A 1 26 ? -8.201 6.860 0.543 1.00 0.00 26 LEU A C 17
ATOM 17520 O O . LEU A 1 26 ? -8.088 5.891 -0.208 1.00 0.00 26 LEU A O 17
ATOM 17536 N N . ALA A 1 27 ? -7.521 6.979 1.678 1.00 0.00 27 ALA A N 17
ATOM 17537 C CA . ALA A 1 27 ? -6.582 5.958 2.116 1.00 0.00 27 ALA A CA 17
ATOM 17538 C C . ALA A 1 27 ? -6.137 6.212 3.555 1.00 0.00 27 ALA A C 17
ATOM 17539 O O . ALA A 1 27 ? -5.726 7.318 3.903 1.00 0.00 27 ALA A O 17
ATOM 17546 N N . PRO A 1 28 ? -6.236 5.186 4.411 1.00 0.00 28 PRO A N 17
ATOM 17547 C CA . PRO A 1 28 ? -5.869 5.279 5.826 1.00 0.00 28 PRO A CA 17
ATOM 17548 C C . PRO A 1 28 ? -4.409 4.932 6.090 1.00 0.00 28 PRO A C 17
ATOM 17549 O O . PRO A 1 28 ? -3.672 4.557 5.178 1.00 0.00 28 PRO A O 17
ATOM 17560 N N . ASN A 1 29 ? -4.007 5.030 7.356 1.00 0.00 29 ASN A N 17
ATOM 17561 C CA . ASN A 1 29 ? -2.647 4.693 7.754 1.00 0.00 29 ASN A CA 17
ATOM 17562 C C . ASN A 1 29 ? -2.607 3.255 8.246 1.00 0.00 29 ASN A C 17
ATOM 17563 O O . ASN A 1 29 ? -3.227 2.917 9.255 1.00 0.00 29 ASN A O 17
ATOM 17574 N N . VAL A 1 30 ? -1.898 2.405 7.519 1.00 0.00 30 VAL A N 17
ATOM 17575 C CA . VAL A 1 30 ? -1.809 0.999 7.876 1.00 0.00 30 VAL A CA 17
ATOM 17576 C C . VAL A 1 30 ? -0.482 0.402 7.440 1.00 0.00 30 VAL A C 17
ATOM 17577 O O . VAL A 1 30 ? 0.488 1.120 7.197 1.00 0.00 30 VAL A O 17
ATOM 17590 N N . THR A 1 31 ? -0.457 -0.918 7.323 1.00 0.00 31 THR A N 17
ATOM 17591 C CA . THR A 1 31 ? 0.739 -1.619 6.892 1.00 0.00 31 THR A CA 17
ATOM 17592 C C . THR A 1 31 ? 0.648 -1.918 5.402 1.00 0.00 31 THR A C 17
ATOM 17593 O O . THR A 1 31 ? -0.372 -2.416 4.924 1.00 0.00 31 THR A O 17
ATOM 17604 N N . LYS A 1 32 ? 1.713 -1.598 4.675 1.00 0.00 32 LYS A N 17
ATOM 17605 C CA . LYS A 1 32 ? 1.762 -1.816 3.232 1.00 0.00 32 LYS A CA 17
ATOM 17606 C C . LYS A 1 32 ? 0.903 -3.011 2.820 1.00 0.00 32 LYS A C 17
ATOM 17607 O O . LYS A 1 32 ? 0.009 -2.889 1.982 1.00 0.00 32 LYS A O 17
ATOM 17626 N N . GLN A 1 33 ? 1.186 -4.158 3.420 1.00 0.00 33 GLN A N 17
ATOM 17627 C CA . GLN A 1 33 ? 0.454 -5.387 3.133 1.00 0.00 33 GLN A CA 17
ATOM 17628 C C . GLN A 1 33 ? -1.037 -5.126 2.943 1.00 0.00 33 GLN A C 17
ATOM 17629 O O . GLN A 1 33 ? -1.626 -5.542 1.946 1.00 0.00 33 GLN A O 17
ATOM 17643 N N . GLU A 1 34 ? -1.647 -4.447 3.907 1.00 0.00 34 GLU A N 17
ATOM 17644 C CA . GLU A 1 34 ? -3.073 -4.147 3.845 1.00 0.00 34 GLU A CA 17
ATOM 17645 C C . GLU A 1 34 ? -3.370 -3.058 2.820 1.00 0.00 34 GLU A C 17
ATOM 17646 O O . GLU A 1 34 ? -4.141 -3.265 1.881 1.00 0.00 34 GLU A O 17
ATOM 17658 N N . CYS A 1 35 ? -2.763 -1.895 3.015 1.00 0.00 35 CYS A N 17
ATOM 17659 C CA . CYS A 1 35 ? -2.971 -0.763 2.121 1.00 0.00 35 CYS A CA 17
ATOM 17660 C C . CYS A 1 35 ? -2.936 -1.185 0.651 1.00 0.00 35 CYS A C 17
ATOM 17661 O O . CYS A 1 35 ? -3.929 -1.035 -0.061 1.00 0.00 35 CYS A O 17
ATOM 17668 N N . CYS A 1 36 ? -1.801 -1.707 0.192 1.00 0.00 36 CYS A N 17
ATOM 17669 C CA . CYS A 1 36 ? -1.679 -2.132 -1.202 1.00 0.00 36 CYS A CA 17
ATOM 17670 C C . CYS A 1 36 ? -2.686 -3.228 -1.525 1.00 0.00 36 CYS A C 17
ATOM 17671 O O . CYS A 1 36 ? -3.415 -3.141 -2.512 1.00 0.00 36 CYS A O 17
ATOM 17678 N N . CYS A 1 37 ? -2.727 -4.257 -0.685 1.00 0.00 37 CYS A N 17
ATOM 17679 C CA . CYS A 1 37 ? -3.656 -5.361 -0.891 1.00 0.00 37 CYS A CA 17
ATOM 17680 C C . CYS A 1 37 ? -5.021 -4.834 -1.322 1.00 0.00 37 CYS A C 17
ATOM 17681 O O . CYS A 1 37 ? -5.773 -5.521 -2.013 1.00 0.00 37 CYS A O 17
ATOM 17688 N N . THR A 1 38 ? -5.330 -3.604 -0.917 1.00 0.00 38 THR A N 17
ATOM 17689 C CA . THR A 1 38 ? -6.599 -2.980 -1.271 1.00 0.00 38 THR A CA 17
ATOM 17690 C C . THR A 1 38 ? -6.656 -2.702 -2.768 1.00 0.00 38 THR A C 17
ATOM 17691 O O . THR A 1 38 ? -7.685 -2.910 -3.410 1.00 0.00 38 THR A O 17
ATOM 17702 N N . SER A 1 39 ? -5.533 -2.235 -3.315 1.00 0.00 39 SER A N 17
ATOM 17703 C CA . SER A 1 39 ? -5.434 -1.932 -4.739 1.00 0.00 39 SER A CA 17
ATOM 17704 C C . SER A 1 39 ? -5.841 -0.495 -5.037 1.00 0.00 39 SER A C 17
ATOM 17705 O O . SER A 1 39 ? -7.021 -0.157 -4.957 1.00 0.00 39 SER A O 17
ATOM 17713 N N . GLY A 1 40 ? -4.873 0.359 -5.395 1.00 0.00 40 GLY A N 17
ATOM 17714 C CA . GLY A 1 40 ? -5.233 1.730 -5.696 1.00 0.00 40 GLY A CA 17
ATOM 17715 C C . GLY A 1 40 ? -4.084 2.707 -5.939 1.00 0.00 40 GLY A C 17
ATOM 17716 O O . GLY A 1 40 ? -4.159 3.505 -6.874 1.00 0.00 40 GLY A O 17
ATOM 17720 N N . ALA A 1 41 ? -3.060 2.728 -5.080 1.00 0.00 41 ALA A N 17
ATOM 17721 C CA . ALA A 1 41 ? -1.994 3.717 -5.237 1.00 0.00 41 ALA A CA 17
ATOM 17722 C C . ALA A 1 41 ? -0.642 3.267 -4.712 1.00 0.00 41 ALA A C 17
ATOM 17723 O O . ALA A 1 41 ? 0.201 2.793 -5.471 1.00 0.00 41 ALA A O 17
ATOM 17730 N N . GLY A 1 42 ? -0.423 3.458 -3.414 1.00 0.00 42 GLY A N 17
ATOM 17731 C CA . GLY A 1 42 ? 0.849 3.103 -2.828 1.00 0.00 42 GLY A CA 17
ATOM 17732 C C . GLY A 1 42 ? 0.837 3.187 -1.319 1.00 0.00 42 GLY A C 17
ATOM 17733 O O . GLY A 1 42 ? -0.185 3.513 -0.715 1.00 0.00 42 GLY A O 17
ATOM 17737 N N . TRP A 1 43 ? 1.976 2.891 -0.706 1.00 0.00 43 TRP A N 17
ATOM 17738 C CA . TRP A 1 43 ? 2.086 2.935 0.747 1.00 0.00 43 TRP A CA 17
ATOM 17739 C C . TRP A 1 43 ? 3.391 3.598 1.182 1.00 0.00 43 TRP A C 17
ATOM 17740 O O . TRP A 1 43 ? 4.479 3.128 0.845 1.00 0.00 43 TRP A O 17
ATOM 17761 N N . GLY A 1 44 ? 3.278 4.694 1.933 1.00 0.00 44 GLY A N 17
ATOM 17762 C CA . GLY A 1 44 ? 4.463 5.394 2.397 1.00 0.00 44 GLY A CA 17
ATOM 17763 C C . GLY A 1 44 ? 4.148 6.542 3.341 1.00 0.00 44 GLY A C 17
ATOM 17764 O O . GLY A 1 44 ? 3.049 6.625 3.891 1.00 0.00 44 GLY A O 17
ATOM 17768 N N . ASP A 1 45 ? 5.126 7.424 3.529 1.00 0.00 45 ASP A N 17
ATOM 17769 C CA . ASP A 1 45 ? 4.968 8.572 4.415 1.00 0.00 45 ASP A CA 17
ATOM 17770 C C . ASP A 1 45 ? 4.795 9.868 3.626 1.00 0.00 45 ASP A C 17
ATOM 17771 O O . ASP A 1 45 ? 5.764 10.431 3.117 1.00 0.00 45 ASP A O 17
ATOM 17780 N N . ASN A 1 46 ? 3.551 10.335 3.544 1.00 0.00 46 ASN A N 17
ATOM 17781 C CA . ASN A 1 46 ? 3.218 11.569 2.832 1.00 0.00 46 ASN A CA 17
ATOM 17782 C C . ASN A 1 46 ? 4.214 11.882 1.715 1.00 0.00 46 ASN A C 17
ATOM 17783 O O . ASN A 1 46 ? 5.246 12.509 1.955 1.00 0.00 46 ASN A O 17
ATOM 17794 N N . CYS A 1 47 ? 3.876 11.468 0.492 1.00 0.00 47 CYS A N 17
ATOM 17795 C CA . CYS A 1 47 ? 4.713 11.733 -0.680 1.00 0.00 47 CYS A CA 17
ATOM 17796 C C . CYS A 1 47 ? 5.716 10.614 -0.950 1.00 0.00 47 CYS A C 17
ATOM 17797 O O . CYS A 1 47 ? 5.955 10.257 -2.104 1.00 0.00 47 CYS A O 17
ATOM 17804 N N . GLU A 1 48 ? 6.296 10.056 0.103 1.00 0.00 48 GLU A N 17
ATOM 17805 C CA . GLU A 1 48 ? 7.261 8.974 -0.056 1.00 0.00 48 GLU A CA 17
ATOM 17806 C C . GLU A 1 48 ? 6.538 7.635 -0.053 1.00 0.00 48 GLU A C 17
ATOM 17807 O O . GLU A 1 48 ? 6.653 6.854 0.891 1.00 0.00 48 GLU A O 17
ATOM 17819 N N . ILE A 1 49 ? 5.769 7.398 -1.111 1.00 0.00 49 ILE A N 17
ATOM 17820 C CA . ILE A 1 49 ? 4.987 6.177 -1.242 1.00 0.00 49 ILE A CA 17
ATOM 17821 C C . ILE A 1 49 ? 5.669 5.129 -2.104 1.00 0.00 49 ILE A C 17
ATOM 17822 O O . ILE A 1 49 ? 6.581 5.421 -2.878 1.00 0.00 49 ILE A O 17
ATOM 17838 N N . PHE A 1 50 ? 5.167 3.911 -1.980 1.00 0.00 50 PHE A N 17
ATOM 17839 C CA . PHE A 1 50 ? 5.647 2.784 -2.753 1.00 0.00 50 PHE A CA 17
ATOM 17840 C C . PHE A 1 50 ? 4.526 2.329 -3.676 1.00 0.00 50 PHE A C 17
ATOM 17841 O O . PHE A 1 50 ? 3.612 1.617 -3.255 1.00 0.00 50 PHE A O 17
ATOM 17858 N N . PRO A 1 51 ? 4.568 2.767 -4.944 1.00 0.00 51 PRO A N 17
ATOM 17859 C CA . PRO A 1 51 ? 3.550 2.438 -5.936 1.00 0.00 51 PRO A CA 17
ATOM 17860 C C . PRO A 1 51 ? 3.045 1.009 -5.809 1.00 0.00 51 PRO A C 17
ATOM 17861 O O . PRO A 1 51 ? 3.696 0.065 -6.257 1.00 0.00 51 PRO A O 17
ATOM 17872 N N . CYS A 1 52 ? 1.874 0.858 -5.202 1.00 0.00 52 CYS A N 17
ATOM 17873 C CA . CYS A 1 52 ? 1.277 -0.455 -5.025 1.00 0.00 52 CYS A CA 17
ATOM 17874 C C . CYS A 1 52 ? -0.242 -0.387 -5.029 1.00 0.00 52 CYS A C 17
ATOM 17875 O O . CYS A 1 52 ? -0.865 0.613 -4.618 1.00 0.00 52 CYS A O 17
ATOM 17882 N N . PRO A 1 53 ? -0.863 -1.467 -5.498 1.00 0.00 53 PRO A N 17
ATOM 17883 C CA . PRO A 1 53 ? -0.178 -2.655 -5.989 1.00 0.00 53 PRO A CA 17
ATOM 17884 C C . PRO A 1 53 ? -0.089 -2.671 -7.512 1.00 0.00 53 PRO A C 17
ATOM 17885 O O . PRO A 1 53 ? -0.229 -1.634 -8.161 1.00 0.00 53 PRO A O 17
ATOM 17896 N N . VAL A 1 54 ? 0.128 -3.852 -8.080 1.00 0.00 54 VAL A N 17
ATOM 17897 C CA . VAL A 1 54 ? 0.215 -4.000 -9.523 1.00 0.00 54 VAL A CA 17
ATOM 17898 C C . VAL A 1 54 ? -0.894 -4.915 -10.042 1.00 0.00 54 VAL A C 17
ATOM 17899 O O . VAL A 1 54 ? -1.057 -5.086 -11.250 1.00 0.00 54 VAL A O 17
ATOM 17912 N N . LEU A 1 55 ? -1.654 -5.497 -9.115 1.00 0.00 55 LEU A N 17
ATOM 17913 C CA . LEU A 1 55 ? -2.753 -6.392 -9.468 1.00 0.00 55 LEU A CA 17
ATOM 17914 C C . LEU A 1 55 ? -2.258 -7.579 -10.287 1.00 0.00 55 LEU A C 17
ATOM 17915 O O . LEU A 1 55 ? -1.635 -7.409 -11.335 1.00 0.00 55 LEU A O 17
ATOM 17931 N N . GLY A 1 56 ? -2.542 -8.784 -9.801 1.00 0.00 56 GLY A N 17
ATOM 17932 C CA . GLY A 1 56 ? -2.120 -9.983 -10.499 1.00 0.00 56 GLY A CA 17
ATOM 17933 C C . GLY A 1 56 ? -0.727 -9.850 -11.079 1.00 0.00 56 GLY A C 17
ATOM 17934 O O . GLY A 1 56 ? -0.512 -10.107 -12.264 1.00 0.00 56 GLY A O 17
ATOM 17938 N N . THR A 1 57 ? 0.221 -9.443 -10.242 1.00 0.00 57 THR A N 17
ATOM 17939 C CA . THR A 1 57 ? 1.601 -9.269 -10.677 1.00 0.00 57 THR A CA 17
ATOM 17940 C C . THR A 1 57 ? 2.574 -9.682 -9.582 1.00 0.00 57 THR A C 17
ATOM 17941 O O . THR A 1 57 ? 2.236 -10.462 -8.694 1.00 0.00 57 THR A O 17
ATOM 17952 N N . ALA A 1 58 ? 3.787 -9.153 -9.662 1.00 0.00 58 ALA A N 17
ATOM 17953 C CA . ALA A 1 58 ? 4.830 -9.458 -8.691 1.00 0.00 58 ALA A CA 17
ATOM 17954 C C . ALA A 1 58 ? 4.592 -8.743 -7.365 1.00 0.00 58 ALA A C 17
ATOM 17955 O O . ALA A 1 58 ? 4.473 -9.379 -6.317 1.00 0.00 58 ALA A O 17
ATOM 17962 N N . GLU A 1 59 ? 4.538 -7.417 -7.416 1.00 0.00 59 GLU A N 17
ATOM 17963 C CA . GLU A 1 59 ? 4.331 -6.611 -6.220 1.00 0.00 59 GLU A CA 17
ATOM 17964 C C . GLU A 1 59 ? 3.143 -7.116 -5.405 1.00 0.00 59 GLU A C 17
ATOM 17965 O O . GLU A 1 59 ? 3.316 -7.841 -4.425 1.00 0.00 59 GLU A O 17
ATOM 17977 N N . PHE A 1 60 ? 1.940 -6.718 -5.811 1.00 0.00 60 PHE A N 17
ATOM 17978 C CA . PHE A 1 60 ? 0.720 -7.113 -5.120 1.00 0.00 60 PHE A CA 17
ATOM 17979 C C . PHE A 1 60 ? 0.844 -8.489 -4.472 1.00 0.00 60 PHE A C 17
ATOM 17980 O O . PHE A 1 60 ? 0.902 -8.601 -3.253 1.00 0.00 60 PHE A O 17
ATOM 17997 N N . THR A 1 61 ? 0.845 -9.539 -5.281 1.00 0.00 61 THR A N 17
ATOM 17998 C CA . THR A 1 61 ? 0.928 -10.895 -4.750 1.00 0.00 61 THR A CA 17
ATOM 17999 C C . THR A 1 61 ? 1.907 -10.969 -3.582 1.00 0.00 61 THR A C 17
ATOM 18000 O O . THR A 1 61 ? 1.574 -11.487 -2.516 1.00 0.00 61 THR A O 17
ATOM 18011 N N . GLU A 1 62 ? 3.111 -10.440 -3.781 1.00 0.00 62 GLU A N 17
ATOM 18012 C CA . GLU A 1 62 ? 4.123 -10.443 -2.730 1.00 0.00 62 GLU A CA 17
ATOM 18013 C C . GLU A 1 62 ? 3.610 -9.693 -1.505 1.00 0.00 62 GLU A C 17
ATOM 18014 O O . GLU A 1 62 ? 4.001 -9.978 -0.373 1.00 0.00 62 GLU A O 17
ATOM 18026 N N . MET A 1 63 ? 2.725 -8.735 -1.751 1.00 0.00 63 MET A N 17
ATOM 18027 C CA . MET A 1 63 ? 2.131 -7.930 -0.693 1.00 0.00 63 MET A CA 17
ATOM 18028 C C . MET A 1 63 ? 1.050 -8.712 0.044 1.00 0.00 63 MET A C 17
ATOM 18029 O O . MET A 1 63 ? 1.215 -9.080 1.207 1.00 0.00 63 MET A O 17
ATOM 18043 N N . CYS A 1 64 ? -0.061 -8.954 -0.645 1.00 0.00 64 CYS A N 17
ATOM 18044 C CA . CYS A 1 64 ? -1.180 -9.684 -0.063 1.00 0.00 64 CYS A CA 17
ATOM 18045 C C . CYS A 1 64 ? -1.109 -11.167 -0.412 1.00 0.00 64 CYS A C 17
ATOM 18046 O O . CYS A 1 64 ? -1.460 -11.574 -1.519 1.00 0.00 64 CYS A O 17
ATOM 18053 N N . PRO A 1 65 ? -0.654 -11.995 0.540 1.00 0.00 65 PRO A N 17
ATOM 18054 C CA . PRO A 1 65 ? -0.539 -13.442 0.342 1.00 0.00 65 PRO A CA 17
ATOM 18055 C C . PRO A 1 65 ? -1.900 -14.129 0.329 1.00 0.00 65 PRO A C 17
ATOM 18056 O O . PRO A 1 65 ? -1.994 -15.341 0.134 1.00 0.00 65 PRO A O 17
ATOM 18067 N N . LYS A 1 66 ? -2.953 -13.345 0.538 1.00 0.00 66 LYS A N 17
ATOM 18068 C CA . LYS A 1 66 ? -4.311 -13.872 0.550 1.00 0.00 66 LYS A CA 17
ATOM 18069 C C . LYS A 1 66 ? -5.033 -13.547 -0.756 1.00 0.00 66 LYS A C 17
ATOM 18070 O O . LYS A 1 66 ? -5.283 -14.432 -1.574 1.00 0.00 66 LYS A O 17
ATOM 18089 N N . GLY A 1 67 ? -5.364 -12.274 -0.942 1.00 0.00 67 GLY A N 17
ATOM 18090 C CA . GLY A 1 67 ? -6.053 -11.857 -2.149 1.00 0.00 67 GLY A CA 17
ATOM 18091 C C . GLY A 1 67 ? -6.203 -10.351 -2.242 1.00 0.00 67 GLY A C 17
ATOM 18092 O O . GLY A 1 67 ? -5.471 -9.605 -1.592 1.00 0.00 67 GLY A O 17
ATOM 18096 N N . LYS A 1 68 ? -7.157 -9.905 -3.053 1.00 0.00 68 LYS A N 17
ATOM 18097 C CA . LYS A 1 68 ? -7.403 -8.479 -3.230 1.00 0.00 68 LYS A CA 17
ATOM 18098 C C . LYS A 1 68 ? -8.792 -8.101 -2.727 1.00 0.00 68 LYS A C 17
ATOM 18099 O O . LYS A 1 68 ? -9.761 -8.831 -2.940 1.00 0.00 68 LYS A O 17
ATOM 18118 N N . GLY A 1 69 ? -8.883 -6.956 -2.060 1.00 0.00 69 GLY A N 17
ATOM 18119 C CA . GLY A 1 69 ? -10.158 -6.501 -1.539 1.00 0.00 69 GLY A CA 17
ATOM 18120 C C . GLY A 1 69 ? -10.277 -6.692 -0.041 1.00 0.00 69 GLY A C 17
ATOM 18121 O O . GLY A 1 69 ? -11.200 -6.171 0.587 1.00 0.00 69 GLY A O 17
ATOM 18125 N N . PHE A 1 70 ? -9.342 -7.440 0.537 1.00 0.00 70 PHE A N 17
ATOM 18126 C CA . PHE A 1 70 ? -9.350 -7.697 1.972 1.00 0.00 70 PHE A CA 17
ATOM 18127 C C . PHE A 1 70 ? -9.395 -6.388 2.755 1.00 0.00 70 PHE A C 17
ATOM 18128 O O . PHE A 1 70 ? -9.762 -6.366 3.929 1.00 0.00 70 PHE A O 17
ATOM 18145 N N . VAL A 1 71 ? -9.022 -5.299 2.091 1.00 0.00 71 VAL A N 17
ATOM 18146 C CA . VAL A 1 71 ? -9.021 -3.982 2.718 1.00 0.00 71 VAL A CA 17
ATOM 18147 C C . VAL A 1 71 ? -10.200 -3.146 2.228 1.00 0.00 71 VAL A C 17
ATOM 18148 O O . VAL A 1 71 ? -10.597 -3.238 1.067 1.00 0.00 71 VAL A O 17
ATOM 18161 N N . PRO A 1 72 ? -10.774 -2.317 3.112 1.00 0.00 72 PRO A N 17
ATOM 18162 C CA . PRO A 1 72 ? -11.910 -1.457 2.779 1.00 0.00 72 PRO A CA 17
ATOM 18163 C C . PRO A 1 72 ? -11.735 -0.755 1.437 1.00 0.00 72 PRO A C 17
ATOM 18164 O O . PRO A 1 72 ? -10.666 -0.811 0.830 1.00 0.00 72 PRO A O 17
ATOM 18175 N N . ALA A 1 73 ? -12.796 -0.096 0.979 1.00 0.00 73 ALA A N 17
ATOM 18176 C CA . ALA A 1 73 ? -12.763 0.616 -0.293 1.00 0.00 73 ALA A CA 17
ATOM 18177 C C . ALA A 1 73 ? -12.799 -0.356 -1.464 1.00 0.00 73 ALA A C 17
ATOM 18178 O O . ALA A 1 73 ? -13.810 -0.474 -2.157 1.00 0.00 73 ALA A O 17
ATOM 18185 N N . GLY A 1 74 ? -11.690 -1.052 -1.678 1.00 0.00 74 GLY A N 17
ATOM 18186 C CA . GLY A 1 74 ? -11.611 -2.009 -2.765 1.00 0.00 74 GLY A CA 17
ATOM 18187 C C . GLY A 1 74 ? -12.592 -3.153 -2.601 1.00 0.00 74 GLY A C 17
ATOM 18188 O O . GLY A 1 74 ? -12.868 -3.886 -3.550 1.00 0.00 74 GLY A O 17
ATOM 18192 N N . GLU A 1 75 ? -13.121 -3.307 -1.390 1.00 0.00 75 GLU A N 17
ATOM 18193 C CA . GLU A 1 75 ? -14.077 -4.370 -1.102 1.00 0.00 75 GLU A CA 17
ATOM 18194 C C . GLU A 1 75 ? -15.340 -4.209 -1.943 1.00 0.00 75 GLU A C 17
ATOM 18195 O O . GLU A 1 75 ? -16.087 -5.199 -2.082 1.00 0.00 75 GLU A O 17
ATOM 18208 N N . SER A 1 1 ? 14.171 -7.943 6.322 1.00 0.00 1 SER A N 18
ATOM 18209 C CA . SER A 1 1 ? 14.334 -6.558 6.838 1.00 0.00 1 SER A CA 18
ATOM 18210 C C . SER A 1 1 ? 14.198 -5.533 5.718 1.00 0.00 1 SER A C 18
ATOM 18211 O O . SER A 1 1 ? 13.191 -4.831 5.622 1.00 0.00 1 SER A O 18
ATOM 18221 N N . ALA A 1 2 ? 15.219 -5.452 4.870 1.00 0.00 2 ALA A N 18
ATOM 18222 C CA . ALA A 1 2 ? 15.213 -4.513 3.755 1.00 0.00 2 ALA A CA 18
ATOM 18223 C C . ALA A 1 2 ? 14.998 -5.236 2.431 1.00 0.00 2 ALA A C 18
ATOM 18224 O O . ALA A 1 2 ? 15.741 -5.031 1.471 1.00 0.00 2 ALA A O 18
ATOM 18231 N N . ASP A 1 3 ? 13.977 -6.086 2.386 1.00 0.00 3 ASP A N 18
ATOM 18232 C CA . ASP A 1 3 ? 13.664 -6.842 1.179 1.00 0.00 3 ASP A CA 18
ATOM 18233 C C . ASP A 1 3 ? 12.228 -7.355 1.215 1.00 0.00 3 ASP A C 18
ATOM 18234 O O . ASP A 1 3 ? 11.517 -7.310 0.211 1.00 0.00 3 ASP A O 18
ATOM 18243 N N . GLN A 1 4 ? 11.808 -7.843 2.378 1.00 0.00 4 GLN A N 18
ATOM 18244 C CA . GLN A 1 4 ? 10.456 -8.365 2.543 1.00 0.00 4 GLN A CA 18
ATOM 18245 C C . GLN A 1 4 ? 9.615 -7.434 3.408 1.00 0.00 4 GLN A C 18
ATOM 18246 O O . GLN A 1 4 ? 10.133 -6.746 4.289 1.00 0.00 4 GLN A O 18
ATOM 18260 N N . PRO A 1 5 ? 8.296 -7.403 3.166 1.00 0.00 5 PRO A N 18
ATOM 18261 C CA . PRO A 1 5 ? 7.368 -6.556 3.922 1.00 0.00 5 PRO A CA 18
ATOM 18262 C C . PRO A 1 5 ? 7.462 -6.791 5.425 1.00 0.00 5 PRO A C 18
ATOM 18263 O O . PRO A 1 5 ? 7.433 -7.931 5.888 1.00 0.00 5 PRO A O 18
ATOM 18274 N N . LYS A 1 6 ? 7.577 -5.705 6.182 1.00 0.00 6 LYS A N 18
ATOM 18275 C CA . LYS A 1 6 ? 7.676 -5.794 7.634 1.00 0.00 6 LYS A CA 18
ATOM 18276 C C . LYS A 1 6 ? 6.513 -5.069 8.305 1.00 0.00 6 LYS A C 18
ATOM 18277 O O . LYS A 1 6 ? 5.545 -4.687 7.647 1.00 0.00 6 LYS A O 18
ATOM 18296 N N . GLU A 1 7 ? 6.616 -4.883 9.616 1.00 0.00 7 GLU A N 18
ATOM 18297 C CA . GLU A 1 7 ? 5.574 -4.202 10.377 1.00 0.00 7 GLU A CA 18
ATOM 18298 C C . GLU A 1 7 ? 5.710 -2.689 10.252 1.00 0.00 7 GLU A C 18
ATOM 18299 O O . GLU A 1 7 ? 5.820 -1.980 11.252 1.00 0.00 7 GLU A O 18
ATOM 18311 N N . GLU A 1 8 ? 5.699 -2.198 9.016 1.00 0.00 8 GLU A N 18
ATOM 18312 C CA . GLU A 1 8 ? 5.820 -0.769 8.760 1.00 0.00 8 GLU A CA 18
ATOM 18313 C C . GLU A 1 8 ? 4.456 -0.154 8.464 1.00 0.00 8 GLU A C 18
ATOM 18314 O O . GLU A 1 8 ? 3.839 -0.452 7.442 1.00 0.00 8 GLU A O 18
ATOM 18326 N N . LYS A 1 9 ? 3.992 0.705 9.365 1.00 0.00 9 LYS A N 18
ATOM 18327 C CA . LYS A 1 9 ? 2.701 1.361 9.199 1.00 0.00 9 LYS A CA 18
ATOM 18328 C C . LYS A 1 9 ? 2.880 2.802 8.727 1.00 0.00 9 LYS A C 18
ATOM 18329 O O . LYS A 1 9 ? 3.682 3.554 9.278 1.00 0.00 9 LYS A O 18
ATOM 18348 N N . LYS A 1 10 ? 2.114 3.169 7.706 1.00 0.00 10 LYS A N 18
ATOM 18349 C CA . LYS A 1 10 ? 2.156 4.510 7.140 1.00 0.00 10 LYS A CA 18
ATOM 18350 C C . LYS A 1 10 ? 0.782 4.872 6.603 1.00 0.00 10 LYS A C 18
ATOM 18351 O O . LYS A 1 10 ? -0.173 4.116 6.780 1.00 0.00 10 LYS A O 18
ATOM 18370 N N . GLU A 1 11 ? 0.676 6.012 5.937 1.00 0.00 11 GLU A N 18
ATOM 18371 C CA . GLU A 1 11 ? -0.599 6.431 5.380 1.00 0.00 11 GLU A CA 18
ATOM 18372 C C . GLU A 1 11 ? -0.813 5.796 4.016 1.00 0.00 11 GLU A C 18
ATOM 18373 O O . GLU A 1 11 ? -0.041 6.027 3.084 1.00 0.00 11 GLU A O 18
ATOM 18385 N N . CYS A 1 12 ? -1.865 4.993 3.900 1.00 0.00 12 CYS A N 18
ATOM 18386 C CA . CYS A 1 12 ? -2.168 4.332 2.643 1.00 0.00 12 CYS A CA 18
ATOM 18387 C C . CYS A 1 12 ? -2.353 5.368 1.545 1.00 0.00 12 CYS A C 18
ATOM 18388 O O . CYS A 1 12 ? -2.930 6.428 1.770 1.00 0.00 12 CYS A O 18
ATOM 18395 N N . TYR A 1 13 ? -1.839 5.079 0.362 1.00 0.00 13 TYR A N 18
ATOM 18396 C CA . TYR A 1 13 ? -1.951 6.017 -0.747 1.00 0.00 13 TYR A CA 18
ATOM 18397 C C . TYR A 1 13 ? -2.705 5.379 -1.914 1.00 0.00 13 TYR A C 18
ATOM 18398 O O . TYR A 1 13 ? -2.117 4.676 -2.730 1.00 0.00 13 TYR A O 18
ATOM 18416 N N . TYR A 1 14 ? -4.019 5.609 -1.972 1.00 0.00 14 TYR A N 18
ATOM 18417 C CA . TYR A 1 14 ? -4.854 5.029 -3.029 1.00 0.00 14 TYR A CA 18
ATOM 18418 C C . TYR A 1 14 ? -4.610 5.673 -4.395 1.00 0.00 14 TYR A C 18
ATOM 18419 O O . TYR A 1 14 ? -4.389 4.971 -5.380 1.00 0.00 14 TYR A O 18
ATOM 18437 N N . ASN A 1 15 ? -4.668 7.001 -4.462 1.00 0.00 15 ASN A N 18
ATOM 18438 C CA . ASN A 1 15 ? -4.464 7.703 -5.729 1.00 0.00 15 ASN A CA 18
ATOM 18439 C C . ASN A 1 15 ? -3.415 8.796 -5.585 1.00 0.00 15 ASN A C 18
ATOM 18440 O O . ASN A 1 15 ? -3.682 9.950 -5.873 1.00 0.00 15 ASN A O 18
ATOM 18451 N N . LEU A 1 16 ? -2.256 8.405 -5.060 1.00 0.00 16 LEU A N 18
ATOM 18452 C CA . LEU A 1 16 ? -1.129 9.289 -4.754 1.00 0.00 16 LEU A CA 18
ATOM 18453 C C . LEU A 1 16 ? -0.167 9.586 -5.855 1.00 0.00 16 LEU A C 18
ATOM 18454 O O . LEU A 1 16 ? 0.309 10.713 -5.955 1.00 0.00 16 LEU A O 18
ATOM 18470 N N . ASN A 1 17 ? 0.147 8.626 -6.649 1.00 0.00 17 ASN A N 18
ATOM 18471 C CA . ASN A 1 17 ? 1.079 8.853 -7.710 1.00 0.00 17 ASN A CA 18
ATOM 18472 C C . ASN A 1 17 ? 2.525 8.903 -7.211 1.00 0.00 17 ASN A C 18
ATOM 18473 O O . ASN A 1 17 ? 3.043 9.946 -6.822 1.00 0.00 17 ASN A O 18
ATOM 18484 N N . ASP A 1 18 ? 3.165 7.739 -7.283 1.00 0.00 18 ASP A N 18
ATOM 18485 C CA . ASP A 1 18 ? 4.562 7.560 -6.916 1.00 0.00 18 ASP A CA 18
ATOM 18486 C C . ASP A 1 18 ? 4.932 8.224 -5.604 1.00 0.00 18 ASP A C 18
ATOM 18487 O O . ASP A 1 18 ? 4.165 8.989 -5.022 1.00 0.00 18 ASP A O 18
ATOM 18496 N N . ALA A 1 19 ? 6.139 7.905 -5.163 1.00 0.00 19 ALA A N 18
ATOM 18497 C CA . ALA A 1 19 ? 6.694 8.432 -3.933 1.00 0.00 19 ALA A CA 18
ATOM 18498 C C . ALA A 1 19 ? 7.271 9.825 -4.153 1.00 0.00 19 ALA A C 18
ATOM 18499 O O . ALA A 1 19 ? 8.408 10.108 -3.779 1.00 0.00 19 ALA A O 18
ATOM 18506 N N . SER A 1 20 ? 6.474 10.685 -4.772 1.00 0.00 20 SER A N 18
ATOM 18507 C CA . SER A 1 20 ? 6.884 12.050 -5.059 1.00 0.00 20 SER A CA 18
ATOM 18508 C C . SER A 1 20 ? 5.700 12.839 -5.591 1.00 0.00 20 SER A C 18
ATOM 18509 O O . SER A 1 20 ? 5.260 13.812 -4.978 1.00 0.00 20 SER A O 18
ATOM 18517 N N . LEU A 1 21 ? 5.168 12.393 -6.721 1.00 0.00 21 LEU A N 18
ATOM 18518 C CA . LEU A 1 21 ? 4.002 13.037 -7.320 1.00 0.00 21 LEU A CA 18
ATOM 18519 C C . LEU A 1 21 ? 3.039 13.439 -6.202 1.00 0.00 21 LEU A C 18
ATOM 18520 O O . LEU A 1 21 ? 2.642 14.599 -6.097 1.00 0.00 21 LEU A O 18
ATOM 18536 N N . CYS A 1 22 ? 2.740 12.479 -5.323 1.00 0.00 22 CYS A N 18
ATOM 18537 C CA . CYS A 1 22 ? 1.908 12.736 -4.145 1.00 0.00 22 CYS A CA 18
ATOM 18538 C C . CYS A 1 22 ? 0.445 13.048 -4.458 1.00 0.00 22 CYS A C 18
ATOM 18539 O O . CYS A 1 22 ? 0.126 14.133 -4.945 1.00 0.00 22 CYS A O 18
ATOM 18546 N N . ASP A 1 23 ? -0.449 12.105 -4.148 1.00 0.00 23 ASP A N 18
ATOM 18547 C CA . ASP A 1 23 ? -1.875 12.319 -4.374 1.00 0.00 23 ASP A CA 18
ATOM 18548 C C . ASP A 1 23 ? -2.766 11.493 -3.402 1.00 0.00 23 ASP A C 18
ATOM 18549 O O . ASP A 1 23 ? -3.083 10.301 -3.643 1.00 0.00 23 ASP A O 18
ATOM 18558 N N . ASN A 1 24 ? -3.157 12.122 -2.302 1.00 0.00 24 ASN A N 18
ATOM 18559 C CA . ASN A 1 24 ? -3.987 11.462 -1.301 1.00 0.00 24 ASN A CA 18
ATOM 18560 C C . ASN A 1 24 ? -5.463 11.763 -1.532 1.00 0.00 24 ASN A C 18
ATOM 18561 O O . ASN A 1 24 ? -5.812 12.612 -2.352 1.00 0.00 24 ASN A O 18
ATOM 18572 N N . VAL A 1 25 ? -6.327 11.062 -0.805 1.00 0.00 25 VAL A N 18
ATOM 18573 C CA . VAL A 1 25 ? -7.765 11.262 -0.935 1.00 0.00 25 VAL A CA 18
ATOM 18574 C C . VAL A 1 25 ? -8.528 10.561 0.184 1.00 0.00 25 VAL A C 18
ATOM 18575 O O . VAL A 1 25 ? -9.367 11.168 0.853 1.00 0.00 25 VAL A O 18
ATOM 18588 N N . LEU A 1 26 ? -8.229 9.286 0.385 1.00 0.00 26 LEU A N 18
ATOM 18589 C CA . LEU A 1 26 ? -8.880 8.501 1.425 1.00 0.00 26 LEU A CA 18
ATOM 18590 C C . LEU A 1 26 ? -8.068 7.248 1.719 1.00 0.00 26 LEU A C 18
ATOM 18591 O O . LEU A 1 26 ? -8.015 6.324 0.909 1.00 0.00 26 LEU A O 18
ATOM 18607 N N . ALA A 1 27 ? -7.416 7.229 2.873 1.00 0.00 27 ALA A N 18
ATOM 18608 C CA . ALA A 1 27 ? -6.595 6.093 3.248 1.00 0.00 27 ALA A CA 18
ATOM 18609 C C . ALA A 1 27 ? -6.191 6.149 4.716 1.00 0.00 27 ALA A C 18
ATOM 18610 O O . ALA A 1 27 ? -5.803 7.200 5.226 1.00 0.00 27 ALA A O 18
ATOM 18617 N N . PRO A 1 28 ? -6.269 5.007 5.412 1.00 0.00 28 PRO A N 18
ATOM 18618 C CA . PRO A 1 28 ? -5.905 4.907 6.821 1.00 0.00 28 PRO A CA 18
ATOM 18619 C C . PRO A 1 28 ? -4.425 4.595 7.006 1.00 0.00 28 PRO A C 18
ATOM 18620 O O . PRO A 1 28 ? -3.725 4.283 6.042 1.00 0.00 28 PRO A O 18
ATOM 18631 N N . ASN A 1 29 ? -3.951 4.661 8.246 1.00 0.00 29 ASN A N 18
ATOM 18632 C CA . ASN A 1 29 ? -2.553 4.358 8.534 1.00 0.00 29 ASN A CA 18
ATOM 18633 C C . ASN A 1 29 ? -2.400 2.874 8.834 1.00 0.00 29 ASN A C 18
ATOM 18634 O O . ASN A 1 29 ? -2.817 2.397 9.890 1.00 0.00 29 ASN A O 18
ATOM 18645 N N . VAL A 1 30 ? -1.821 2.139 7.890 1.00 0.00 30 VAL A N 18
ATOM 18646 C CA . VAL A 1 30 ? -1.642 0.702 8.051 1.00 0.00 30 VAL A CA 18
ATOM 18647 C C . VAL A 1 30 ? -0.322 0.225 7.464 1.00 0.00 30 VAL A C 18
ATOM 18648 O O . VAL A 1 30 ? 0.542 1.026 7.107 1.00 0.00 30 VAL A O 18
ATOM 18661 N N . THR A 1 31 ? -0.188 -1.092 7.351 1.00 0.00 31 THR A N 18
ATOM 18662 C CA . THR A 1 31 ? 1.010 -1.696 6.790 1.00 0.00 31 THR A CA 18
ATOM 18663 C C . THR A 1 31 ? 0.855 -1.866 5.284 1.00 0.00 31 THR A C 18
ATOM 18664 O O . THR A 1 31 ? -0.167 -2.362 4.810 1.00 0.00 31 THR A O 18
ATOM 18675 N N . LYS A 1 32 ? 1.871 -1.442 4.543 1.00 0.00 32 LYS A N 18
ATOM 18676 C CA . LYS A 1 32 ? 1.862 -1.533 3.087 1.00 0.00 32 LYS A CA 18
ATOM 18677 C C . LYS A 1 32 ? 1.040 -2.723 2.604 1.00 0.00 32 LYS A C 18
ATOM 18678 O O . LYS A 1 32 ? 0.144 -2.575 1.774 1.00 0.00 32 LYS A O 18
ATOM 18697 N N . GLN A 1 33 ? 1.351 -3.901 3.128 1.00 0.00 33 GLN A N 18
ATOM 18698 C CA . GLN A 1 33 ? 0.640 -5.112 2.748 1.00 0.00 33 GLN A CA 18
ATOM 18699 C C . GLN A 1 33 ? -0.864 -4.874 2.709 1.00 0.00 33 GLN A C 18
ATOM 18700 O O . GLN A 1 33 ? -1.479 -4.920 1.645 1.00 0.00 33 GLN A O 18
ATOM 18714 N N . GLU A 1 34 ? -1.451 -4.622 3.874 1.00 0.00 34 GLU A N 18
ATOM 18715 C CA . GLU A 1 34 ? -2.886 -4.382 3.972 1.00 0.00 34 GLU A CA 18
ATOM 18716 C C . GLU A 1 34 ? -3.337 -3.310 2.985 1.00 0.00 34 GLU A C 18
ATOM 18717 O O . GLU A 1 34 ? -4.221 -3.542 2.156 1.00 0.00 34 GLU A O 18
ATOM 18729 N N . CYS A 1 35 ? -2.727 -2.133 3.078 1.00 0.00 35 CYS A N 18
ATOM 18730 C CA . CYS A 1 35 ? -3.076 -1.033 2.193 1.00 0.00 35 CYS A CA 18
ATOM 18731 C C . CYS A 1 35 ? -2.971 -1.458 0.733 1.00 0.00 35 CYS A C 18
ATOM 18732 O O . CYS A 1 35 ? -3.982 -1.654 0.060 1.00 0.00 35 CYS A O 18
ATOM 18739 N N . CYS A 1 36 ? -1.742 -1.599 0.249 1.00 0.00 36 CYS A N 18
ATOM 18740 C CA . CYS A 1 36 ? -1.512 -2.000 -1.132 1.00 0.00 36 CYS A CA 18
ATOM 18741 C C . CYS A 1 36 ? -2.475 -3.110 -1.539 1.00 0.00 36 CYS A C 18
ATOM 18742 O O . CYS A 1 36 ? -2.899 -3.179 -2.692 1.00 0.00 36 CYS A O 18
ATOM 18749 N N . CYS A 1 37 ? -2.830 -3.970 -0.588 1.00 0.00 37 CYS A N 18
ATOM 18750 C CA . CYS A 1 37 ? -3.756 -5.060 -0.866 1.00 0.00 37 CYS A CA 18
ATOM 18751 C C . CYS A 1 37 ? -5.020 -4.515 -1.514 1.00 0.00 37 CYS A C 18
ATOM 18752 O O . CYS A 1 37 ? -5.383 -4.908 -2.624 1.00 0.00 37 CYS A O 18
ATOM 18759 N N . THR A 1 38 ? -5.684 -3.598 -0.815 1.00 0.00 38 THR A N 18
ATOM 18760 C CA . THR A 1 38 ? -6.904 -2.988 -1.331 1.00 0.00 38 THR A CA 18
ATOM 18761 C C . THR A 1 38 ? -6.731 -2.607 -2.798 1.00 0.00 38 THR A C 18
ATOM 18762 O O . THR A 1 38 ? -7.703 -2.538 -3.550 1.00 0.00 38 THR A O 18
ATOM 18773 N N . SER A 1 39 ? -5.482 -2.362 -3.193 1.00 0.00 39 SER A N 18
ATOM 18774 C CA . SER A 1 39 ? -5.156 -1.990 -4.568 1.00 0.00 39 SER A CA 18
ATOM 18775 C C . SER A 1 39 ? -5.495 -0.530 -4.840 1.00 0.00 39 SER A C 18
ATOM 18776 O O . SER A 1 39 ? -6.593 -0.211 -5.298 1.00 0.00 39 SER A O 18
ATOM 18784 N N . GLY A 1 40 ? -4.547 0.355 -4.550 1.00 0.00 40 GLY A N 18
ATOM 18785 C CA . GLY A 1 40 ? -4.768 1.770 -4.764 1.00 0.00 40 GLY A CA 18
ATOM 18786 C C . GLY A 1 40 ? -3.800 2.394 -5.759 1.00 0.00 40 GLY A C 18
ATOM 18787 O O . GLY A 1 40 ? -4.072 2.447 -6.959 1.00 0.00 40 GLY A O 18
ATOM 18791 N N . ALA A 1 41 ? -2.676 2.880 -5.244 1.00 0.00 41 ALA A N 18
ATOM 18792 C CA . ALA A 1 41 ? -1.649 3.527 -6.056 1.00 0.00 41 ALA A CA 18
ATOM 18793 C C . ALA A 1 41 ? -0.274 3.379 -5.402 1.00 0.00 41 ALA A C 18
ATOM 18794 O O . ALA A 1 41 ? 0.738 3.211 -6.080 1.00 0.00 41 ALA A O 18
ATOM 18801 N N . GLY A 1 42 ? -0.264 3.454 -4.067 1.00 0.00 42 GLY A N 18
ATOM 18802 C CA . GLY A 1 42 ? 0.963 3.337 -3.296 1.00 0.00 42 GLY A CA 18
ATOM 18803 C C . GLY A 1 42 ? 0.696 3.392 -1.798 1.00 0.00 42 GLY A C 18
ATOM 18804 O O . GLY A 1 42 ? -0.439 3.606 -1.373 1.00 0.00 42 GLY A O 18
ATOM 18808 N N . TRP A 1 43 ? 1.742 3.202 -0.997 1.00 0.00 43 TRP A N 18
ATOM 18809 C CA . TRP A 1 43 ? 1.618 3.234 0.461 1.00 0.00 43 TRP A CA 18
ATOM 18810 C C . TRP A 1 43 ? 2.886 3.785 1.105 1.00 0.00 43 TRP A C 18
ATOM 18811 O O . TRP A 1 43 ? 3.976 3.251 0.899 1.00 0.00 43 TRP A O 18
ATOM 18832 N N . GLY A 1 44 ? 2.744 4.864 1.873 1.00 0.00 44 GLY A N 18
ATOM 18833 C CA . GLY A 1 44 ? 3.897 5.457 2.520 1.00 0.00 44 GLY A CA 18
ATOM 18834 C C . GLY A 1 44 ? 3.592 6.761 3.223 1.00 0.00 44 GLY A C 18
ATOM 18835 O O . GLY A 1 44 ? 2.466 6.996 3.672 1.00 0.00 44 GLY A O 18
ATOM 18839 N N . ASP A 1 45 ? 4.612 7.603 3.328 1.00 0.00 45 ASP A N 18
ATOM 18840 C CA . ASP A 1 45 ? 4.482 8.898 3.984 1.00 0.00 45 ASP A CA 18
ATOM 18841 C C . ASP A 1 45 ? 4.703 10.036 2.990 1.00 0.00 45 ASP A C 18
ATOM 18842 O O . ASP A 1 45 ? 5.834 10.312 2.589 1.00 0.00 45 ASP A O 18
ATOM 18851 N N . ASN A 1 46 ? 3.604 10.685 2.608 1.00 0.00 46 ASN A N 18
ATOM 18852 C CA . ASN A 1 46 ? 3.621 11.804 1.663 1.00 0.00 46 ASN A CA 18
ATOM 18853 C C . ASN A 1 46 ? 4.912 11.890 0.855 1.00 0.00 46 ASN A C 18
ATOM 18854 O O . ASN A 1 46 ? 5.961 12.284 1.364 1.00 0.00 46 ASN A O 18
ATOM 18865 N N . CYS A 1 47 ? 4.803 11.547 -0.421 1.00 0.00 47 CYS A N 18
ATOM 18866 C CA . CYS A 1 47 ? 5.925 11.604 -1.347 1.00 0.00 47 CYS A CA 18
ATOM 18867 C C . CYS A 1 47 ? 7.019 10.603 -0.974 1.00 0.00 47 CYS A C 18
ATOM 18868 O O . CYS A 1 47 ? 8.113 10.622 -1.536 1.00 0.00 47 CYS A O 18
ATOM 18875 N N . GLU A 1 48 ? 6.690 9.707 -0.054 1.00 0.00 48 GLU A N 18
ATOM 18876 C CA . GLU A 1 48 ? 7.604 8.653 0.374 1.00 0.00 48 GLU A CA 18
ATOM 18877 C C . GLU A 1 48 ? 6.845 7.334 0.325 1.00 0.00 48 GLU A C 18
ATOM 18878 O O . GLU A 1 48 ? 6.861 6.538 1.264 1.00 0.00 48 GLU A O 18
ATOM 18890 N N . ILE A 1 49 ? 6.124 7.171 -0.775 1.00 0.00 49 ILE A N 18
ATOM 18891 C CA . ILE A 1 49 ? 5.262 6.024 -1.014 1.00 0.00 49 ILE A CA 18
ATOM 18892 C C . ILE A 1 49 ? 5.882 4.975 -1.929 1.00 0.00 49 ILE A C 18
ATOM 18893 O O . ILE A 1 49 ? 6.852 5.233 -2.636 1.00 0.00 49 ILE A O 18
ATOM 18909 N N . PHE A 1 50 ? 5.263 3.799 -1.936 1.00 0.00 50 PHE A N 18
ATOM 18910 C CA . PHE A 1 50 ? 5.687 2.705 -2.796 1.00 0.00 50 PHE A CA 18
ATOM 18911 C C . PHE A 1 50 ? 4.548 2.367 -3.752 1.00 0.00 50 PHE A C 18
ATOM 18912 O O . PHE A 1 50 ? 3.484 1.910 -3.325 1.00 0.00 50 PHE A O 18
ATOM 18929 N N . PRO A 1 51 ? 4.745 2.617 -5.053 1.00 0.00 51 PRO A N 18
ATOM 18930 C CA . PRO A 1 51 ? 3.727 2.367 -6.079 1.00 0.00 51 PRO A CA 18
ATOM 18931 C C . PRO A 1 51 ? 3.092 0.984 -5.971 1.00 0.00 51 PRO A C 18
ATOM 18932 O O . PRO A 1 51 ? 3.715 -0.025 -6.302 1.00 0.00 51 PRO A O 18
ATOM 18943 N N . CYS A 1 52 ? 1.840 0.948 -5.518 1.00 0.00 52 CYS A N 18
ATOM 18944 C CA . CYS A 1 52 ? 1.111 -0.306 -5.383 1.00 0.00 52 CYS A CA 18
ATOM 18945 C C . CYS A 1 52 ? -0.388 -0.108 -5.572 1.00 0.00 52 CYS A C 18
ATOM 18946 O O . CYS A 1 52 ? -0.964 0.927 -5.194 1.00 0.00 52 CYS A O 18
ATOM 18953 N N . PRO A 1 53 ? -1.037 -1.116 -6.169 1.00 0.00 53 PRO A N 18
ATOM 18954 C CA . PRO A 1 53 ? -0.383 -2.341 -6.620 1.00 0.00 53 PRO A CA 18
ATOM 18955 C C . PRO A 1 53 ? 0.019 -2.291 -8.088 1.00 0.00 53 PRO A C 18
ATOM 18956 O O . PRO A 1 53 ? -0.081 -1.252 -8.742 1.00 0.00 53 PRO A O 18
ATOM 18967 N N . VAL A 1 54 ? 0.451 -3.436 -8.602 1.00 0.00 54 VAL A N 18
ATOM 18968 C CA . VAL A 1 54 ? 0.845 -3.557 -9.996 1.00 0.00 54 VAL A CA 18
ATOM 18969 C C . VAL A 1 54 ? -0.089 -4.525 -10.723 1.00 0.00 54 VAL A C 18
ATOM 18970 O O . VAL A 1 54 ? -0.070 -4.626 -11.949 1.00 0.00 54 VAL A O 18
ATOM 18983 N N . LEU A 1 55 ? -0.912 -5.229 -9.945 1.00 0.00 55 LEU A N 18
ATOM 18984 C CA . LEU A 1 55 ? -1.868 -6.187 -10.490 1.00 0.00 55 LEU A CA 18
ATOM 18985 C C . LEU A 1 55 ? -1.164 -7.417 -11.047 1.00 0.00 55 LEU A C 18
ATOM 18986 O O . LEU A 1 55 ? -0.273 -7.310 -11.890 1.00 0.00 55 LEU A O 18
ATOM 19002 N N . GLY A 1 56 ? -1.574 -8.588 -10.567 1.00 0.00 56 GLY A N 18
ATOM 19003 C CA . GLY A 1 56 ? -0.976 -9.827 -11.024 1.00 0.00 56 GLY A CA 18
ATOM 19004 C C . GLY A 1 56 ? 0.508 -9.684 -11.285 1.00 0.00 56 GLY A C 18
ATOM 19005 O O . GLY A 1 56 ? 1.028 -10.220 -12.264 1.00 0.00 56 GLY A O 18
ATOM 19009 N N . THR A 1 57 ? 1.193 -8.957 -10.409 1.00 0.00 57 THR A N 18
ATOM 19010 C CA . THR A 1 57 ? 2.627 -8.745 -10.554 1.00 0.00 57 THR A CA 18
ATOM 19011 C C . THR A 1 57 ? 3.344 -8.884 -9.218 1.00 0.00 57 THR A C 18
ATOM 19012 O O . THR A 1 57 ? 2.730 -8.796 -8.154 1.00 0.00 57 THR A O 18
ATOM 19023 N N . ALA A 1 58 ? 4.651 -9.104 -9.290 1.00 0.00 58 ALA A N 18
ATOM 19024 C CA . ALA A 1 58 ? 5.484 -9.264 -8.104 1.00 0.00 58 ALA A CA 18
ATOM 19025 C C . ALA A 1 58 ? 4.954 -8.470 -6.915 1.00 0.00 58 ALA A C 18
ATOM 19026 O O . ALA A 1 58 ? 4.509 -9.043 -5.921 1.00 0.00 58 ALA A O 18
ATOM 19033 N N . GLU A 1 59 ? 5.022 -7.149 -7.015 1.00 0.00 59 GLU A N 18
ATOM 19034 C CA . GLU A 1 59 ? 4.570 -6.278 -5.942 1.00 0.00 59 GLU A CA 18
ATOM 19035 C C . GLU A 1 59 ? 3.253 -6.765 -5.348 1.00 0.00 59 GLU A C 18
ATOM 19036 O O . GLU A 1 59 ? 3.245 -7.511 -4.368 1.00 0.00 59 GLU A O 18
ATOM 19048 N N . PHE A 1 60 ? 2.143 -6.332 -5.935 1.00 0.00 60 PHE A N 18
ATOM 19049 C CA . PHE A 1 60 ? 0.825 -6.719 -5.450 1.00 0.00 60 PHE A CA 18
ATOM 19050 C C . PHE A 1 60 ? 0.822 -8.142 -4.908 1.00 0.00 60 PHE A C 18
ATOM 19051 O O . PHE A 1 60 ? 0.657 -8.359 -3.711 1.00 0.00 60 PHE A O 18
ATOM 19068 N N . THR A 1 61 ? 0.999 -9.107 -5.797 1.00 0.00 61 THR A N 18
ATOM 19069 C CA . THR A 1 61 ? 1.005 -10.512 -5.405 1.00 0.00 61 THR A CA 18
ATOM 19070 C C . THR A 1 61 ? 1.672 -10.703 -4.043 1.00 0.00 61 THR A C 18
ATOM 19071 O O . THR A 1 61 ? 1.338 -11.630 -3.305 1.00 0.00 61 THR A O 18
ATOM 19082 N N . GLU A 1 62 ? 2.618 -9.828 -3.719 1.00 0.00 62 GLU A N 18
ATOM 19083 C CA . GLU A 1 62 ? 3.333 -9.911 -2.450 1.00 0.00 62 GLU A CA 18
ATOM 19084 C C . GLU A 1 62 ? 2.514 -9.330 -1.298 1.00 0.00 62 GLU A C 18
ATOM 19085 O O . GLU A 1 62 ? 2.291 -9.995 -0.287 1.00 0.00 62 GLU A O 18
ATOM 19097 N N . MET A 1 63 ? 2.086 -8.083 -1.450 1.00 0.00 63 MET A N 18
ATOM 19098 C CA . MET A 1 63 ? 1.311 -7.406 -0.411 1.00 0.00 63 MET A CA 18
ATOM 19099 C C . MET A 1 63 ? -0.096 -7.982 -0.276 1.00 0.00 63 MET A C 18
ATOM 19100 O O . MET A 1 63 ? -0.608 -8.132 0.833 1.00 0.00 63 MET A O 18
ATOM 19114 N N . CYS A 1 64 ? -0.723 -8.289 -1.405 1.00 0.00 64 CYS A N 18
ATOM 19115 C CA . CYS A 1 64 ? -2.077 -8.828 -1.401 1.00 0.00 64 CYS A CA 18
ATOM 19116 C C . CYS A 1 64 ? -2.089 -10.310 -1.761 1.00 0.00 64 CYS A C 18
ATOM 19117 O O . CYS A 1 64 ? -2.195 -10.677 -2.931 1.00 0.00 64 CYS A O 18
ATOM 19124 N N . PRO A 1 65 ? -1.986 -11.180 -0.747 1.00 0.00 65 PRO A N 18
ATOM 19125 C CA . PRO A 1 65 ? -1.989 -12.628 -0.938 1.00 0.00 65 PRO A CA 18
ATOM 19126 C C . PRO A 1 65 ? -3.402 -13.192 -1.053 1.00 0.00 65 PRO A C 18
ATOM 19127 O O . PRO A 1 65 ? -3.601 -14.307 -1.533 1.00 0.00 65 PRO A O 18
ATOM 19138 N N . LYS A 1 66 ? -4.381 -12.412 -0.602 1.00 0.00 66 LYS A N 18
ATOM 19139 C CA . LYS A 1 66 ? -5.777 -12.831 -0.650 1.00 0.00 66 LYS A CA 18
ATOM 19140 C C . LYS A 1 66 ? -6.536 -12.097 -1.753 1.00 0.00 66 LYS A C 18
ATOM 19141 O O . LYS A 1 66 ? -7.704 -12.385 -2.012 1.00 0.00 66 LYS A O 18
ATOM 19160 N N . GLY A 1 67 ? -5.866 -11.147 -2.399 1.00 0.00 67 GLY A N 18
ATOM 19161 C CA . GLY A 1 67 ? -6.496 -10.389 -3.464 1.00 0.00 67 GLY A CA 18
ATOM 19162 C C . GLY A 1 67 ? -7.104 -9.090 -2.971 1.00 0.00 67 GLY A C 18
ATOM 19163 O O . GLY A 1 67 ? -7.307 -8.909 -1.770 1.00 0.00 67 GLY A O 18
ATOM 19167 N N . LYS A 1 68 ? -7.394 -8.183 -3.899 1.00 0.00 68 LYS A N 18
ATOM 19168 C CA . LYS A 1 68 ? -7.981 -6.893 -3.550 1.00 0.00 68 LYS A CA 18
ATOM 19169 C C . LYS A 1 68 ? -9.277 -7.080 -2.769 1.00 0.00 68 LYS A C 18
ATOM 19170 O O . LYS A 1 68 ? -10.230 -7.686 -3.260 1.00 0.00 68 LYS A O 18
ATOM 19189 N N . GLY A 1 69 ? -9.308 -6.552 -1.551 1.00 0.00 69 GLY A N 18
ATOM 19190 C CA . GLY A 1 69 ? -10.492 -6.669 -0.722 1.00 0.00 69 GLY A CA 18
ATOM 19191 C C . GLY A 1 69 ? -10.189 -7.234 0.650 1.00 0.00 69 GLY A C 18
ATOM 19192 O O . GLY A 1 69 ? -10.548 -8.372 0.955 1.00 0.00 69 GLY A O 18
ATOM 19196 N N . PHE A 1 70 ? -9.528 -6.437 1.478 1.00 0.00 70 PHE A N 18
ATOM 19197 C CA . PHE A 1 70 ? -9.174 -6.858 2.828 1.00 0.00 70 PHE A CA 18
ATOM 19198 C C . PHE A 1 70 ? -9.324 -5.703 3.811 1.00 0.00 70 PHE A C 18
ATOM 19199 O O . PHE A 1 70 ? -9.927 -5.850 4.874 1.00 0.00 70 PHE A O 18
ATOM 19216 N N . VAL A 1 71 ? -8.774 -4.553 3.443 1.00 0.00 71 VAL A N 18
ATOM 19217 C CA . VAL A 1 71 ? -8.844 -3.365 4.280 1.00 0.00 71 VAL A CA 18
ATOM 19218 C C . VAL A 1 71 ? -10.241 -2.746 4.230 1.00 0.00 71 VAL A C 18
ATOM 19219 O O . VAL A 1 71 ? -11.008 -2.998 3.301 1.00 0.00 71 VAL A O 18
ATOM 19232 N N . PRO A 1 72 ? -10.590 -1.923 5.233 1.00 0.00 72 PRO A N 18
ATOM 19233 C CA . PRO A 1 72 ? -11.899 -1.265 5.298 1.00 0.00 72 PRO A CA 18
ATOM 19234 C C . PRO A 1 72 ? -12.204 -0.465 4.037 1.00 0.00 72 PRO A C 18
ATOM 19235 O O . PRO A 1 72 ? -12.089 0.761 4.024 1.00 0.00 72 PRO A O 18
ATOM 19246 N N . ALA A 1 73 ? -12.592 -1.167 2.978 1.00 0.00 73 ALA A N 18
ATOM 19247 C CA . ALA A 1 73 ? -12.915 -0.523 1.710 1.00 0.00 73 ALA A CA 18
ATOM 19248 C C . ALA A 1 73 ? -13.133 -1.555 0.611 1.00 0.00 73 ALA A C 18
ATOM 19249 O O . ALA A 1 73 ? -14.256 -1.762 0.151 1.00 0.00 73 ALA A O 18
ATOM 19256 N N . GLY A 1 74 ? -12.050 -2.200 0.195 1.00 0.00 74 GLY A N 18
ATOM 19257 C CA . GLY A 1 74 ? -12.138 -3.204 -0.848 1.00 0.00 74 GLY A CA 18
ATOM 19258 C C . GLY A 1 74 ? -13.255 -4.200 -0.602 1.00 0.00 74 GLY A C 18
ATOM 19259 O O . GLY A 1 74 ? -14.025 -4.516 -1.509 1.00 0.00 74 GLY A O 18
ATOM 19263 N N . GLU A 1 75 ? -13.341 -4.697 0.628 1.00 0.00 75 GLU A N 18
ATOM 19264 C CA . GLU A 1 75 ? -14.372 -5.663 0.991 1.00 0.00 75 GLU A CA 18
ATOM 19265 C C . GLU A 1 75 ? -15.754 -5.019 0.968 1.00 0.00 75 GLU A C 18
ATOM 19266 O O . GLU A 1 75 ? -16.675 -5.617 0.372 1.00 0.00 75 GLU A O 18
ATOM 19279 N N . SER A 1 1 ? 11.609 -18.556 8.445 1.00 0.00 1 SER A N 19
ATOM 19280 C CA . SER A 1 1 ? 12.742 -17.610 8.267 1.00 0.00 1 SER A CA 19
ATOM 19281 C C . SER A 1 1 ? 12.856 -17.152 6.817 1.00 0.00 1 SER A C 19
ATOM 19282 O O . SER A 1 1 ? 13.316 -17.899 5.954 1.00 0.00 1 SER A O 19
ATOM 19292 N N . ALA A 1 2 ? 12.431 -15.920 6.556 1.00 0.00 2 ALA A N 19
ATOM 19293 C CA . ALA A 1 2 ? 12.485 -15.361 5.211 1.00 0.00 2 ALA A CA 19
ATOM 19294 C C . ALA A 1 2 ? 12.239 -13.856 5.233 1.00 0.00 2 ALA A C 19
ATOM 19295 O O . ALA A 1 2 ? 13.142 -13.064 4.968 1.00 0.00 2 ALA A O 19
ATOM 19302 N N . ASP A 1 3 ? 11.008 -13.470 5.554 1.00 0.00 3 ASP A N 19
ATOM 19303 C CA . ASP A 1 3 ? 10.639 -12.061 5.612 1.00 0.00 3 ASP A CA 19
ATOM 19304 C C . ASP A 1 3 ? 9.191 -11.898 6.058 1.00 0.00 3 ASP A C 19
ATOM 19305 O O . ASP A 1 3 ? 8.478 -12.881 6.258 1.00 0.00 3 ASP A O 19
ATOM 19314 N N . GLN A 1 4 ? 8.762 -10.650 6.213 1.00 0.00 4 GLN A N 19
ATOM 19315 C CA . GLN A 1 4 ? 7.397 -10.360 6.635 1.00 0.00 4 GLN A CA 19
ATOM 19316 C C . GLN A 1 4 ? 7.174 -8.857 6.761 1.00 0.00 4 GLN A C 19
ATOM 19317 O O . GLN A 1 4 ? 7.408 -8.270 7.817 1.00 0.00 4 GLN A O 19
ATOM 19331 N N . PRO A 1 5 ? 6.719 -8.215 5.675 1.00 0.00 5 PRO A N 19
ATOM 19332 C CA . PRO A 1 5 ? 6.462 -6.771 5.651 1.00 0.00 5 PRO A CA 19
ATOM 19333 C C . PRO A 1 5 ? 5.345 -6.363 6.608 1.00 0.00 5 PRO A C 19
ATOM 19334 O O . PRO A 1 5 ? 4.362 -5.746 6.200 1.00 0.00 5 PRO A O 19
ATOM 19345 N N . LYS A 1 6 ? 5.501 -6.711 7.882 1.00 0.00 6 LYS A N 19
ATOM 19346 C CA . LYS A 1 6 ? 4.504 -6.378 8.891 1.00 0.00 6 LYS A CA 19
ATOM 19347 C C . LYS A 1 6 ? 5.128 -5.575 10.025 1.00 0.00 6 LYS A C 19
ATOM 19348 O O . LYS A 1 6 ? 4.737 -5.707 11.185 1.00 0.00 6 LYS A O 19
ATOM 19367 N N . GLU A 1 7 ? 6.099 -4.742 9.677 1.00 0.00 7 GLU A N 19
ATOM 19368 C CA . GLU A 1 7 ? 6.786 -3.912 10.659 1.00 0.00 7 GLU A CA 19
ATOM 19369 C C . GLU A 1 7 ? 6.891 -2.468 10.173 1.00 0.00 7 GLU A C 19
ATOM 19370 O O . GLU A 1 7 ? 7.557 -1.640 10.796 1.00 0.00 7 GLU A O 19
ATOM 19382 N N . GLU A 1 8 ? 6.233 -2.172 9.056 1.00 0.00 8 GLU A N 19
ATOM 19383 C CA . GLU A 1 8 ? 6.255 -0.830 8.487 1.00 0.00 8 GLU A CA 19
ATOM 19384 C C . GLU A 1 8 ? 4.847 -0.364 8.133 1.00 0.00 8 GLU A C 19
ATOM 19385 O O . GLU A 1 8 ? 4.325 -0.690 7.068 1.00 0.00 8 GLU A O 19
ATOM 19397 N N . LYS A 1 9 ? 4.238 0.403 9.033 1.00 0.00 9 LYS A N 19
ATOM 19398 C CA . LYS A 1 9 ? 2.890 0.914 8.811 1.00 0.00 9 LYS A CA 19
ATOM 19399 C C . LYS A 1 9 ? 2.910 2.421 8.576 1.00 0.00 9 LYS A C 19
ATOM 19400 O O . LYS A 1 9 ? 3.410 3.184 9.403 1.00 0.00 9 LYS A O 19
ATOM 19419 N N . LYS A 1 10 ? 2.359 2.839 7.444 1.00 0.00 10 LYS A N 19
ATOM 19420 C CA . LYS A 1 10 ? 2.303 4.251 7.090 1.00 0.00 10 LYS A CA 19
ATOM 19421 C C . LYS A 1 10 ? 0.919 4.610 6.567 1.00 0.00 10 LYS A C 19
ATOM 19422 O O . LYS A 1 10 ? -0.027 3.833 6.708 1.00 0.00 10 LYS A O 19
ATOM 19441 N N . GLU A 1 11 ? 0.801 5.783 5.959 1.00 0.00 11 GLU A N 19
ATOM 19442 C CA . GLU A 1 11 ? -0.475 6.228 5.416 1.00 0.00 11 GLU A CA 19
ATOM 19443 C C . GLU A 1 11 ? -0.692 5.657 4.021 1.00 0.00 11 GLU A C 19
ATOM 19444 O O . GLU A 1 11 ? 0.181 5.749 3.158 1.00 0.00 11 GLU A O 19
ATOM 19456 N N . CYS A 1 12 ? -1.861 5.066 3.804 1.00 0.00 12 CYS A N 19
ATOM 19457 C CA . CYS A 1 12 ? -2.189 4.480 2.513 1.00 0.00 12 CYS A CA 19
ATOM 19458 C C . CYS A 1 12 ? -2.557 5.565 1.510 1.00 0.00 12 CYS A C 19
ATOM 19459 O O . CYS A 1 12 ? -2.915 6.680 1.889 1.00 0.00 12 CYS A O 19
ATOM 19466 N N . TYR A 1 13 ? -2.458 5.239 0.226 1.00 0.00 13 TYR A N 19
ATOM 19467 C CA . TYR A 1 13 ? -2.778 6.196 -0.825 1.00 0.00 13 TYR A CA 19
ATOM 19468 C C . TYR A 1 13 ? -3.590 5.538 -1.933 1.00 0.00 13 TYR A C 19
ATOM 19469 O O . TYR A 1 13 ? -3.078 4.698 -2.672 1.00 0.00 13 TYR A O 19
ATOM 19487 N N . TYR A 1 14 ? -4.846 5.940 -2.065 1.00 0.00 14 TYR A N 19
ATOM 19488 C CA . TYR A 1 14 ? -5.702 5.400 -3.111 1.00 0.00 14 TYR A CA 19
ATOM 19489 C C . TYR A 1 14 ? -5.618 6.273 -4.360 1.00 0.00 14 TYR A C 19
ATOM 19490 O O . TYR A 1 14 ? -6.307 6.027 -5.350 1.00 0.00 14 TYR A O 19
ATOM 19508 N N . ASN A 1 15 ? -4.764 7.295 -4.302 1.00 0.00 15 ASN A N 19
ATOM 19509 C CA . ASN A 1 15 ? -4.582 8.209 -5.422 1.00 0.00 15 ASN A CA 19
ATOM 19510 C C . ASN A 1 15 ? -3.340 9.074 -5.223 1.00 0.00 15 ASN A C 19
ATOM 19511 O O . ASN A 1 15 ? -3.429 10.293 -5.266 1.00 0.00 15 ASN A O 19
ATOM 19522 N N . LEU A 1 16 ? -2.201 8.406 -4.974 1.00 0.00 16 LEU A N 19
ATOM 19523 C CA . LEU A 1 16 ? -0.892 9.015 -4.705 1.00 0.00 16 LEU A CA 19
ATOM 19524 C C . LEU A 1 16 ? -0.196 9.410 -5.982 1.00 0.00 16 LEU A C 19
ATOM 19525 O O . LEU A 1 16 ? -0.366 10.526 -6.447 1.00 0.00 16 LEU A O 19
ATOM 19541 N N . ASN A 1 17 ? 0.576 8.480 -6.519 1.00 0.00 17 ASN A N 19
ATOM 19542 C CA . ASN A 1 17 ? 1.312 8.648 -7.761 1.00 0.00 17 ASN A CA 19
ATOM 19543 C C . ASN A 1 17 ? 2.791 8.303 -7.627 1.00 0.00 17 ASN A C 19
ATOM 19544 O O . ASN A 1 17 ? 3.326 7.549 -8.439 1.00 0.00 17 ASN A O 19
ATOM 19555 N N . ASP A 1 18 ? 3.458 8.849 -6.619 1.00 0.00 18 ASP A N 19
ATOM 19556 C CA . ASP A 1 18 ? 4.874 8.570 -6.429 1.00 0.00 18 ASP A CA 19
ATOM 19557 C C . ASP A 1 18 ? 5.414 9.263 -5.188 1.00 0.00 18 ASP A C 19
ATOM 19558 O O . ASP A 1 18 ? 4.813 10.206 -4.674 1.00 0.00 18 ASP A O 19
ATOM 19567 N N . ALA A 1 19 ? 6.558 8.786 -4.714 1.00 0.00 19 ALA A N 19
ATOM 19568 C CA . ALA A 1 19 ? 7.191 9.355 -3.536 1.00 0.00 19 ALA A CA 19
ATOM 19569 C C . ALA A 1 19 ? 7.817 10.707 -3.856 1.00 0.00 19 ALA A C 19
ATOM 19570 O O . ALA A 1 19 ? 9.019 10.905 -3.679 1.00 0.00 19 ALA A O 19
ATOM 19577 N N . SER A 1 20 ? 6.990 11.634 -4.323 1.00 0.00 20 SER A N 19
ATOM 19578 C CA . SER A 1 20 ? 7.457 12.973 -4.665 1.00 0.00 20 SER A CA 19
ATOM 19579 C C . SER A 1 20 ? 6.312 13.818 -5.212 1.00 0.00 20 SER A C 19
ATOM 19580 O O . SER A 1 20 ? 6.117 14.963 -4.806 1.00 0.00 20 SER A O 19
ATOM 19588 N N . LEU A 1 21 ? 5.542 13.227 -6.116 1.00 0.00 21 LEU A N 19
ATOM 19589 C CA . LEU A 1 21 ? 4.387 13.891 -6.707 1.00 0.00 21 LEU A CA 19
ATOM 19590 C C . LEU A 1 21 ? 3.112 13.354 -6.061 1.00 0.00 21 LEU A C 19
ATOM 19591 O O . LEU A 1 21 ? 2.000 13.633 -6.507 1.00 0.00 21 LEU A O 19
ATOM 19607 N N . CYS A 1 22 ? 3.311 12.559 -5.016 1.00 0.00 22 CYS A N 19
ATOM 19608 C CA . CYS A 1 22 ? 2.243 11.922 -4.269 1.00 0.00 22 CYS A CA 19
ATOM 19609 C C . CYS A 1 22 ? 0.898 12.627 -4.351 1.00 0.00 22 CYS A C 19
ATOM 19610 O O . CYS A 1 22 ? 0.806 13.841 -4.534 1.00 0.00 22 CYS A O 19
ATOM 19617 N N . ASP A 1 23 ? -0.137 11.824 -4.147 1.00 0.00 23 ASP A N 19
ATOM 19618 C CA . ASP A 1 23 ? -1.515 12.298 -4.123 1.00 0.00 23 ASP A CA 19
ATOM 19619 C C . ASP A 1 23 ? -2.426 11.444 -3.198 1.00 0.00 23 ASP A C 19
ATOM 19620 O O . ASP A 1 23 ? -2.501 10.200 -3.285 1.00 0.00 23 ASP A O 19
ATOM 19629 N N . ASN A 1 24 ? -3.119 12.125 -2.292 1.00 0.00 24 ASN A N 19
ATOM 19630 C CA . ASN A 1 24 ? -4.008 11.452 -1.352 1.00 0.00 24 ASN A CA 19
ATOM 19631 C C . ASN A 1 24 ? -5.432 11.982 -1.467 1.00 0.00 24 ASN A C 19
ATOM 19632 O O . ASN A 1 24 ? -5.682 12.978 -2.146 1.00 0.00 24 ASN A O 19
ATOM 19643 N N . VAL A 1 25 ? -6.364 11.308 -0.800 1.00 0.00 25 VAL A N 19
ATOM 19644 C CA . VAL A 1 25 ? -7.764 11.712 -0.828 1.00 0.00 25 VAL A CA 19
ATOM 19645 C C . VAL A 1 25 ? -8.595 10.904 0.162 1.00 0.00 25 VAL A C 19
ATOM 19646 O O . VAL A 1 25 ? -9.523 11.425 0.780 1.00 0.00 25 VAL A O 19
ATOM 19659 N N . LEU A 1 26 ? -8.256 9.628 0.309 1.00 0.00 26 LEU A N 19
ATOM 19660 C CA . LEU A 1 26 ? -8.971 8.748 1.224 1.00 0.00 26 LEU A CA 19
ATOM 19661 C C . LEU A 1 26 ? -8.184 7.466 1.467 1.00 0.00 26 LEU A C 19
ATOM 19662 O O . LEU A 1 26 ? -8.212 6.547 0.649 1.00 0.00 26 LEU A O 19
ATOM 19678 N N . ALA A 1 27 ? -7.476 7.413 2.591 1.00 0.00 27 ALA A N 19
ATOM 19679 C CA . ALA A 1 27 ? -6.681 6.242 2.928 1.00 0.00 27 ALA A CA 19
ATOM 19680 C C . ALA A 1 27 ? -6.208 6.290 4.377 1.00 0.00 27 ALA A C 19
ATOM 19681 O O . ALA A 1 27 ? -5.781 7.334 4.871 1.00 0.00 27 ALA A O 19
ATOM 19688 N N . PRO A 1 28 ? -6.284 5.149 5.077 1.00 0.00 28 PRO A N 19
ATOM 19689 C CA . PRO A 1 28 ? -5.875 5.033 6.475 1.00 0.00 28 PRO A CA 19
ATOM 19690 C C . PRO A 1 28 ? -4.407 4.649 6.626 1.00 0.00 28 PRO A C 19
ATOM 19691 O O . PRO A 1 28 ? -3.737 4.323 5.646 1.00 0.00 28 PRO A O 19
ATOM 19702 N N . ASN A 1 29 ? -3.916 4.668 7.863 1.00 0.00 29 ASN A N 19
ATOM 19703 C CA . ASN A 1 29 ? -2.532 4.301 8.140 1.00 0.00 29 ASN A CA 19
ATOM 19704 C C . ASN A 1 29 ? -2.454 2.833 8.543 1.00 0.00 29 ASN A C 19
ATOM 19705 O O . ASN A 1 29 ? -2.924 2.448 9.613 1.00 0.00 29 ASN A O 19
ATOM 19716 N N . VAL A 1 30 ? -1.871 2.015 7.675 1.00 0.00 30 VAL A N 19
ATOM 19717 C CA . VAL A 1 30 ? -1.750 0.588 7.941 1.00 0.00 30 VAL A CA 19
ATOM 19718 C C . VAL A 1 30 ? -0.428 0.036 7.421 1.00 0.00 30 VAL A C 19
ATOM 19719 O O . VAL A 1 30 ? 0.528 0.781 7.205 1.00 0.00 30 VAL A O 19
ATOM 19732 N N . THR A 1 31 ? -0.386 -1.276 7.217 1.00 0.00 31 THR A N 19
ATOM 19733 C CA . THR A 1 31 ? 0.812 -1.932 6.714 1.00 0.00 31 THR A CA 19
ATOM 19734 C C . THR A 1 31 ? 0.728 -2.116 5.203 1.00 0.00 31 THR A C 19
ATOM 19735 O O . THR A 1 31 ? -0.230 -2.694 4.688 1.00 0.00 31 THR A O 19
ATOM 19746 N N . LYS A 1 32 ? 1.736 -1.612 4.502 1.00 0.00 32 LYS A N 19
ATOM 19747 C CA . LYS A 1 32 ? 1.798 -1.700 3.046 1.00 0.00 32 LYS A CA 19
ATOM 19748 C C . LYS A 1 32 ? 1.099 -2.951 2.522 1.00 0.00 32 LYS A C 19
ATOM 19749 O O . LYS A 1 32 ? 0.464 -2.921 1.468 1.00 0.00 32 LYS A O 19
ATOM 19768 N N . GLN A 1 33 ? 1.221 -4.050 3.258 1.00 0.00 33 GLN A N 19
ATOM 19769 C CA . GLN A 1 33 ? 0.602 -5.307 2.858 1.00 0.00 33 GLN A CA 19
ATOM 19770 C C . GLN A 1 33 ? -0.913 -5.163 2.748 1.00 0.00 33 GLN A C 19
ATOM 19771 O O . GLN A 1 33 ? -1.515 -5.575 1.757 1.00 0.00 33 GLN A O 19
ATOM 19785 N N . GLU A 1 34 ? -1.523 -4.581 3.774 1.00 0.00 34 GLU A N 19
ATOM 19786 C CA . GLU A 1 34 ? -2.969 -4.390 3.796 1.00 0.00 34 GLU A CA 19
ATOM 19787 C C . GLU A 1 34 ? -3.404 -3.320 2.799 1.00 0.00 34 GLU A C 19
ATOM 19788 O O . GLU A 1 34 ? -4.241 -3.571 1.930 1.00 0.00 34 GLU A O 19
ATOM 19800 N N . CYS A 1 35 ? -2.837 -2.125 2.930 1.00 0.00 35 CYS A N 19
ATOM 19801 C CA . CYS A 1 35 ? -3.180 -1.019 2.043 1.00 0.00 35 CYS A CA 19
ATOM 19802 C C . CYS A 1 35 ? -3.099 -1.444 0.580 1.00 0.00 35 CYS A C 19
ATOM 19803 O O . CYS A 1 35 ? -4.105 -1.462 -0.128 1.00 0.00 35 CYS A O 19
ATOM 19810 N N . CYS A 1 36 ? -1.896 -1.780 0.131 1.00 0.00 36 CYS A N 19
ATOM 19811 C CA . CYS A 1 36 ? -1.685 -2.199 -1.249 1.00 0.00 36 CYS A CA 19
ATOM 19812 C C . CYS A 1 36 ? -2.627 -3.335 -1.630 1.00 0.00 36 CYS A C 19
ATOM 19813 O O . CYS A 1 36 ? -3.314 -3.264 -2.650 1.00 0.00 36 CYS A O 19
ATOM 19820 N N . CYS A 1 37 ? -2.660 -4.382 -0.812 1.00 0.00 37 CYS A N 19
ATOM 19821 C CA . CYS A 1 37 ? -3.527 -5.524 -1.081 1.00 0.00 37 CYS A CA 19
ATOM 19822 C C . CYS A 1 37 ? -4.967 -5.068 -1.286 1.00 0.00 37 CYS A C 19
ATOM 19823 O O . CYS A 1 37 ? -5.778 -5.788 -1.870 1.00 0.00 37 CYS A O 19
ATOM 19830 N N . THR A 1 38 ? -5.277 -3.865 -0.813 1.00 0.00 38 THR A N 19
ATOM 19831 C CA . THR A 1 38 ? -6.619 -3.313 -0.957 1.00 0.00 38 THR A CA 19
ATOM 19832 C C . THR A 1 38 ? -6.759 -2.609 -2.302 1.00 0.00 38 THR A C 19
ATOM 19833 O O . THR A 1 38 ? -7.868 -2.332 -2.758 1.00 0.00 38 THR A O 19
ATOM 19844 N N . SER A 1 39 ? -5.621 -2.327 -2.932 1.00 0.00 39 SER A N 19
ATOM 19845 C CA . SER A 1 39 ? -5.603 -1.659 -4.229 1.00 0.00 39 SER A CA 19
ATOM 19846 C C . SER A 1 39 ? -5.802 -0.157 -4.075 1.00 0.00 39 SER A C 19
ATOM 19847 O O . SER A 1 39 ? -6.714 0.291 -3.381 1.00 0.00 39 SER A O 19
ATOM 19855 N N . GLY A 1 40 ? -4.940 0.617 -4.728 1.00 0.00 40 GLY A N 19
ATOM 19856 C CA . GLY A 1 40 ? -5.039 2.058 -4.646 1.00 0.00 40 GLY A CA 19
ATOM 19857 C C . GLY A 1 40 ? -4.064 2.792 -5.552 1.00 0.00 40 GLY A C 19
ATOM 19858 O O . GLY A 1 40 ? -4.353 3.029 -6.725 1.00 0.00 40 GLY A O 19
ATOM 19862 N N . ALA A 1 41 ? -2.914 3.171 -4.998 1.00 0.00 41 ALA A N 19
ATOM 19863 C CA . ALA A 1 41 ? -1.899 3.906 -5.748 1.00 0.00 41 ALA A CA 19
ATOM 19864 C C . ALA A 1 41 ? -0.507 3.643 -5.187 1.00 0.00 41 ALA A C 19
ATOM 19865 O O . ALA A 1 41 ? 0.442 3.408 -5.932 1.00 0.00 41 ALA A O 19
ATOM 19872 N N . GLY A 1 42 ? -0.402 3.708 -3.856 1.00 0.00 42 GLY A N 19
ATOM 19873 C CA . GLY A 1 42 ? 0.861 3.494 -3.180 1.00 0.00 42 GLY A CA 19
ATOM 19874 C C . GLY A 1 42 ? 0.727 3.570 -1.674 1.00 0.00 42 GLY A C 19
ATOM 19875 O O . GLY A 1 42 ? -0.283 4.040 -1.154 1.00 0.00 42 GLY A O 19
ATOM 19879 N N . TRP A 1 43 ? 1.752 3.107 -0.972 1.00 0.00 43 TRP A N 19
ATOM 19880 C CA . TRP A 1 43 ? 1.753 3.129 0.485 1.00 0.00 43 TRP A CA 19
ATOM 19881 C C . TRP A 1 43 ? 3.062 3.714 1.013 1.00 0.00 43 TRP A C 19
ATOM 19882 O O . TRP A 1 43 ? 4.147 3.294 0.606 1.00 0.00 43 TRP A O 19
ATOM 19903 N N . GLY A 1 44 ? 2.954 4.693 1.910 1.00 0.00 44 GLY A N 19
ATOM 19904 C CA . GLY A 1 44 ? 4.137 5.322 2.472 1.00 0.00 44 GLY A CA 19
ATOM 19905 C C . GLY A 1 44 ? 3.820 6.558 3.286 1.00 0.00 44 GLY A C 19
ATOM 19906 O O . GLY A 1 44 ? 2.747 6.662 3.884 1.00 0.00 44 GLY A O 19
ATOM 19910 N N . ASP A 1 45 ? 4.764 7.490 3.316 1.00 0.00 45 ASP A N 19
ATOM 19911 C CA . ASP A 1 45 ? 4.597 8.729 4.073 1.00 0.00 45 ASP A CA 19
ATOM 19912 C C . ASP A 1 45 ? 4.742 9.962 3.182 1.00 0.00 45 ASP A C 19
ATOM 19913 O O . ASP A 1 45 ? 5.834 10.272 2.712 1.00 0.00 45 ASP A O 19
ATOM 19922 N N . ASN A 1 46 ? 3.629 10.665 2.977 1.00 0.00 46 ASN A N 19
ATOM 19923 C CA . ASN A 1 46 ? 3.597 11.884 2.163 1.00 0.00 46 ASN A CA 19
ATOM 19924 C C . ASN A 1 46 ? 4.773 11.973 1.189 1.00 0.00 46 ASN A C 19
ATOM 19925 O O . ASN A 1 46 ? 5.891 12.309 1.579 1.00 0.00 46 ASN A O 19
ATOM 19936 N N . CYS A 1 47 ? 4.502 11.684 -0.078 1.00 0.00 47 CYS A N 19
ATOM 19937 C CA . CYS A 1 47 ? 5.519 11.740 -1.125 1.00 0.00 47 CYS A CA 19
ATOM 19938 C C . CYS A 1 47 ? 6.744 10.904 -0.779 1.00 0.00 47 CYS A C 19
ATOM 19939 O O . CYS A 1 47 ? 7.826 11.090 -1.334 1.00 0.00 47 CYS A O 19
ATOM 19946 N N . GLU A 1 48 ? 6.528 9.936 0.093 1.00 0.00 48 GLU A N 19
ATOM 19947 C CA . GLU A 1 48 ? 7.555 8.985 0.482 1.00 0.00 48 GLU A CA 19
ATOM 19948 C C . GLU A 1 48 ? 6.919 7.612 0.380 1.00 0.00 48 GLU A C 19
ATOM 19949 O O . GLU A 1 48 ? 7.165 6.714 1.185 1.00 0.00 48 GLU A O 19
ATOM 19961 N N . ILE A 1 49 ? 6.040 7.509 -0.614 1.00 0.00 49 ILE A N 19
ATOM 19962 C CA . ILE A 1 49 ? 5.265 6.310 -0.875 1.00 0.00 49 ILE A CA 19
ATOM 19963 C C . ILE A 1 49 ? 5.768 5.560 -2.105 1.00 0.00 49 ILE A C 19
ATOM 19964 O O . ILE A 1 49 ? 6.552 6.089 -2.893 1.00 0.00 49 ILE A O 19
ATOM 19980 N N . PHE A 1 50 ? 5.296 4.325 -2.267 1.00 0.00 50 PHE A N 19
ATOM 19981 C CA . PHE A 1 50 ? 5.681 3.504 -3.407 1.00 0.00 50 PHE A CA 19
ATOM 19982 C C . PHE A 1 50 ? 4.439 3.050 -4.174 1.00 0.00 50 PHE A C 19
ATOM 19983 O O . PHE A 1 50 ? 3.456 2.604 -3.579 1.00 0.00 50 PHE A O 19
ATOM 20000 N N . PRO A 1 51 ? 4.465 3.179 -5.508 1.00 0.00 51 PRO A N 19
ATOM 20001 C CA . PRO A 1 51 ? 3.341 2.800 -6.371 1.00 0.00 51 PRO A CA 19
ATOM 20002 C C . PRO A 1 51 ? 2.842 1.383 -6.104 1.00 0.00 51 PRO A C 19
ATOM 20003 O O . PRO A 1 51 ? 3.482 0.407 -6.494 1.00 0.00 51 PRO A O 19
ATOM 20014 N N . CYS A 1 52 ? 1.691 1.279 -5.443 1.00 0.00 52 CYS A N 19
ATOM 20015 C CA . CYS A 1 52 ? 1.104 -0.018 -5.132 1.00 0.00 52 CYS A CA 19
ATOM 20016 C C . CYS A 1 52 ? -0.414 0.040 -5.061 1.00 0.00 52 CYS A C 19
ATOM 20017 O O . CYS A 1 52 ? -1.017 1.066 -4.687 1.00 0.00 52 CYS A O 19
ATOM 20024 N N . PRO A 1 53 ? -1.050 -1.084 -5.409 1.00 0.00 53 PRO A N 19
ATOM 20025 C CA . PRO A 1 53 ? -0.360 -2.295 -5.851 1.00 0.00 53 PRO A CA 19
ATOM 20026 C C . PRO A 1 53 ? -0.143 -2.307 -7.361 1.00 0.00 53 PRO A C 19
ATOM 20027 O O . PRO A 1 53 ? -0.208 -1.266 -8.015 1.00 0.00 53 PRO A O 19
ATOM 20038 N N . VAL A 1 54 ? 0.115 -3.489 -7.910 1.00 0.00 54 VAL A N 19
ATOM 20039 C CA . VAL A 1 54 ? 0.339 -3.631 -9.343 1.00 0.00 54 VAL A CA 19
ATOM 20040 C C . VAL A 1 54 ? -0.672 -4.587 -9.967 1.00 0.00 54 VAL A C 19
ATOM 20041 O O . VAL A 1 54 ? -0.743 -4.719 -11.188 1.00 0.00 54 VAL A O 19
ATOM 20054 N N . LEU A 1 55 ? -1.454 -5.251 -9.120 1.00 0.00 55 LEU A N 19
ATOM 20055 C CA . LEU A 1 55 ? -2.463 -6.194 -9.588 1.00 0.00 55 LEU A CA 19
ATOM 20056 C C . LEU A 1 55 ? -1.833 -7.284 -10.449 1.00 0.00 55 LEU A C 19
ATOM 20057 O O . LEU A 1 55 ? -1.151 -6.998 -11.433 1.00 0.00 55 LEU A O 19
ATOM 20073 N N . GLY A 1 56 ? -2.068 -8.537 -10.074 1.00 0.00 56 GLY A N 19
ATOM 20074 C CA . GLY A 1 56 ? -1.518 -9.651 -10.823 1.00 0.00 56 GLY A CA 19
ATOM 20075 C C . GLY A 1 56 ? -0.071 -9.424 -11.217 1.00 0.00 56 GLY A C 19
ATOM 20076 O O . GLY A 1 56 ? 0.320 -9.692 -12.354 1.00 0.00 56 GLY A O 19
ATOM 20080 N N . THR A 1 57 ? 0.725 -8.927 -10.277 1.00 0.00 57 THR A N 19
ATOM 20081 C CA . THR A 1 57 ? 2.137 -8.663 -10.528 1.00 0.00 57 THR A CA 19
ATOM 20082 C C . THR A 1 57 ? 2.980 -9.002 -9.304 1.00 0.00 57 THR A C 19
ATOM 20083 O O . THR A 1 57 ? 2.542 -9.735 -8.418 1.00 0.00 57 THR A O 19
ATOM 20094 N N . ALA A 1 58 ? 4.196 -8.467 -9.265 1.00 0.00 58 ALA A N 19
ATOM 20095 C CA . ALA A 1 58 ? 5.106 -8.714 -8.154 1.00 0.00 58 ALA A CA 19
ATOM 20096 C C . ALA A 1 58 ? 4.632 -8.026 -6.877 1.00 0.00 58 ALA A C 19
ATOM 20097 O O . ALA A 1 58 ? 4.175 -8.683 -5.941 1.00 0.00 58 ALA A O 19
ATOM 20104 N N . GLU A 1 59 ? 4.750 -6.702 -6.842 1.00 0.00 59 GLU A N 19
ATOM 20105 C CA . GLU A 1 59 ? 4.340 -5.930 -5.673 1.00 0.00 59 GLU A CA 19
ATOM 20106 C C . GLU A 1 59 ? 3.091 -6.529 -5.029 1.00 0.00 59 GLU A C 19
ATOM 20107 O O . GLU A 1 59 ? 3.185 -7.227 -4.020 1.00 0.00 59 GLU A O 19
ATOM 20119 N N . PHE A 1 60 ? 1.921 -6.250 -5.607 1.00 0.00 60 PHE A N 19
ATOM 20120 C CA . PHE A 1 60 ? 0.667 -6.765 -5.069 1.00 0.00 60 PHE A CA 19
ATOM 20121 C C . PHE A 1 60 ? 0.840 -8.144 -4.441 1.00 0.00 60 PHE A C 19
ATOM 20122 O O . PHE A 1 60 ? 0.817 -8.282 -3.223 1.00 0.00 60 PHE A O 19
ATOM 20139 N N . THR A 1 61 ? 0.994 -9.163 -5.281 1.00 0.00 61 THR A N 19
ATOM 20140 C CA . THR A 1 61 ? 1.152 -10.532 -4.797 1.00 0.00 61 THR A CA 19
ATOM 20141 C C . THR A 1 61 ? 1.909 -10.565 -3.472 1.00 0.00 61 THR A C 19
ATOM 20142 O O . THR A 1 61 ? 1.662 -11.427 -2.628 1.00 0.00 61 THR A O 19
ATOM 20153 N N . GLU A 1 62 ? 2.824 -9.617 -3.290 1.00 0.00 62 GLU A N 19
ATOM 20154 C CA . GLU A 1 62 ? 3.605 -9.538 -2.061 1.00 0.00 62 GLU A CA 19
ATOM 20155 C C . GLU A 1 62 ? 2.779 -8.948 -0.920 1.00 0.00 62 GLU A C 19
ATOM 20156 O O . GLU A 1 62 ? 2.777 -9.474 0.193 1.00 0.00 62 GLU A O 19
ATOM 20168 N N . MET A 1 63 ? 2.082 -7.850 -1.201 1.00 0.00 63 MET A N 19
ATOM 20169 C CA . MET A 1 63 ? 1.259 -7.186 -0.195 1.00 0.00 63 MET A CA 19
ATOM 20170 C C . MET A 1 63 ? -0.088 -7.882 -0.021 1.00 0.00 63 MET A C 19
ATOM 20171 O O . MET A 1 63 ? -0.795 -7.645 0.958 1.00 0.00 63 MET A O 19
ATOM 20185 N N . CYS A 1 64 ? -0.439 -8.740 -0.971 1.00 0.00 64 CYS A N 19
ATOM 20186 C CA . CYS A 1 64 ? -1.704 -9.464 -0.919 1.00 0.00 64 CYS A CA 19
ATOM 20187 C C . CYS A 1 64 ? -1.521 -10.911 -1.367 1.00 0.00 64 CYS A C 19
ATOM 20188 O O . CYS A 1 64 ? -1.543 -11.209 -2.561 1.00 0.00 64 CYS A O 19
ATOM 20195 N N . PRO A 1 65 ? -1.337 -11.828 -0.407 1.00 0.00 65 PRO A N 19
ATOM 20196 C CA . PRO A 1 65 ? -1.148 -13.251 -0.698 1.00 0.00 65 PRO A CA 19
ATOM 20197 C C . PRO A 1 65 ? -2.448 -13.939 -1.104 1.00 0.00 65 PRO A C 19
ATOM 20198 O O . PRO A 1 65 ? -2.430 -15.001 -1.727 1.00 0.00 65 PRO A O 19
ATOM 20209 N N . LYS A 1 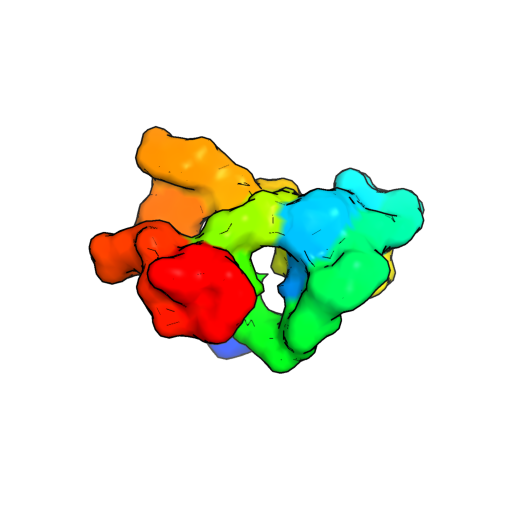66 ? -3.574 -13.328 -0.748 1.00 0.00 66 LYS A N 19
ATOM 20210 C CA . LYS A 1 66 ? -4.881 -13.884 -1.076 1.00 0.00 66 LYS A CA 19
ATOM 20211 C C . LYS A 1 66 ? -5.402 -13.311 -2.390 1.00 0.00 66 LYS A C 19
ATOM 20212 O O . LYS A 1 66 ? -5.356 -13.973 -3.428 1.00 0.00 66 LYS A O 19
ATOM 20231 N N . GLY A 1 67 ? -5.898 -12.079 -2.341 1.00 0.00 67 GLY A N 19
ATOM 20232 C CA . GLY A 1 67 ? -6.419 -11.441 -3.535 1.00 0.00 67 GLY A CA 19
ATOM 20233 C C . GLY A 1 67 ? -6.919 -10.034 -3.275 1.00 0.00 67 GLY A C 19
ATOM 20234 O O . GLY A 1 67 ? -7.042 -9.612 -2.126 1.00 0.00 67 GLY A O 19
ATOM 20238 N N . LYS A 1 68 ? -7.209 -9.306 -4.349 1.00 0.00 68 LYS A N 19
ATOM 20239 C CA . LYS A 1 68 ? -7.699 -7.936 -4.239 1.00 0.00 68 LYS A CA 19
ATOM 20240 C C . LYS A 1 68 ? -8.734 -7.814 -3.124 1.00 0.00 68 LYS A C 19
ATOM 20241 O O . LYS A 1 68 ? -9.495 -8.745 -2.866 1.00 0.00 68 LYS A O 19
ATOM 20260 N N . GLY A 1 69 ? -8.754 -6.658 -2.468 1.00 0.00 69 GLY A N 19
ATOM 20261 C CA . GLY A 1 69 ? -9.699 -6.436 -1.390 1.00 0.00 69 GLY A CA 19
ATOM 20262 C C . GLY A 1 69 ? -9.890 -7.666 -0.526 1.00 0.00 69 GLY A C 19
ATOM 20263 O O . GLY A 1 69 ? -10.819 -8.444 -0.740 1.00 0.00 69 GLY A O 19
ATOM 20267 N N . PHE A 1 70 ? -9.006 -7.845 0.449 1.00 0.00 70 PHE A N 19
ATOM 20268 C CA . PHE A 1 70 ? -9.081 -8.992 1.345 1.00 0.00 70 PHE A CA 19
ATOM 20269 C C . PHE A 1 70 ? -9.313 -8.553 2.787 1.00 0.00 70 PHE A C 19
ATOM 20270 O O . PHE A 1 70 ? -9.862 -9.305 3.592 1.00 0.00 70 PHE A O 19
ATOM 20287 N N . VAL A 1 71 ? -8.887 -7.336 3.111 1.00 0.00 71 VAL A N 19
ATOM 20288 C CA . VAL A 1 71 ? -9.049 -6.810 4.462 1.00 0.00 71 VAL A CA 19
ATOM 20289 C C . VAL A 1 71 ? -10.382 -6.075 4.609 1.00 0.00 71 VAL A C 19
ATOM 20290 O O . VAL A 1 71 ? -11.137 -6.313 5.552 1.00 0.00 71 VAL A O 19
ATOM 20303 N N . PRO A 1 72 ? -10.675 -5.164 3.676 1.00 0.00 72 PRO A N 19
ATOM 20304 C CA . PRO A 1 72 ? -11.891 -4.372 3.671 1.00 0.00 72 PRO A CA 19
ATOM 20305 C C . PRO A 1 72 ? -12.974 -4.980 2.785 1.00 0.00 72 PRO A C 19
ATOM 20306 O O . PRO A 1 72 ? -13.861 -5.685 3.266 1.00 0.00 72 PRO A O 19
ATOM 20317 N N . ALA A 1 73 ? -12.891 -4.698 1.489 1.00 0.00 73 ALA A N 19
ATOM 20318 C CA . ALA A 1 73 ? -13.857 -5.212 0.527 1.00 0.00 73 ALA A CA 19
ATOM 20319 C C . ALA A 1 73 ? -13.574 -4.668 -0.868 1.00 0.00 73 ALA A C 19
ATOM 20320 O O . ALA A 1 73 ? -14.494 -4.420 -1.648 1.00 0.00 73 ALA A O 19
ATOM 20327 N N . GLY A 1 74 ? -12.294 -4.480 -1.175 1.00 0.00 74 GLY A N 19
ATOM 20328 C CA . GLY A 1 74 ? -11.909 -3.964 -2.474 1.00 0.00 74 GLY A CA 19
ATOM 20329 C C . GLY A 1 74 ? -11.928 -2.448 -2.523 1.00 0.00 74 GLY A C 19
ATOM 20330 O O . GLY A 1 74 ? -12.252 -1.858 -3.553 1.00 0.00 74 GLY A O 19
ATOM 20334 N N . GLU A 1 75 ? -11.581 -1.819 -1.405 1.00 0.00 75 GLU A N 19
ATOM 20335 C CA . GLU A 1 75 ? -11.560 -0.363 -1.323 1.00 0.00 75 GLU A CA 19
ATOM 20336 C C . GLU A 1 75 ? -10.215 0.188 -1.782 1.00 0.00 75 GLU A C 19
ATOM 20337 O O . GLU A 1 75 ? -9.969 1.395 -1.573 1.00 0.00 75 GLU A O 19
ATOM 20350 N N . SER A 1 1 ? 11.645 -3.158 -3.471 1.00 0.00 1 SER A N 20
ATOM 20351 C CA . SER A 1 1 ? 11.030 -4.474 -3.154 1.00 0.00 1 SER A CA 20
ATOM 20352 C C . SER A 1 1 ? 11.207 -4.824 -1.680 1.00 0.00 1 SER A C 20
ATOM 20353 O O . SER A 1 1 ? 11.945 -4.153 -0.958 1.00 0.00 1 SER A O 20
ATOM 20363 N N . ALA A 1 2 ? 10.526 -5.876 -1.239 1.00 0.00 2 ALA A N 20
ATOM 20364 C CA . ALA A 1 2 ? 10.610 -6.312 0.149 1.00 0.00 2 ALA A CA 20
ATOM 20365 C C . ALA A 1 2 ? 10.294 -7.798 0.280 1.00 0.00 2 ALA A C 20
ATOM 20366 O O . ALA A 1 2 ? 9.195 -8.241 -0.054 1.00 0.00 2 ALA A O 20
ATOM 20373 N N . ASP A 1 3 ? 11.265 -8.563 0.770 1.00 0.00 3 ASP A N 20
ATOM 20374 C CA . ASP A 1 3 ? 11.089 -9.999 0.947 1.00 0.00 3 ASP A CA 20
ATOM 20375 C C . ASP A 1 3 ? 9.970 -10.289 1.941 1.00 0.00 3 ASP A C 20
ATOM 20376 O O . ASP A 1 3 ? 9.302 -11.319 1.857 1.00 0.00 3 ASP A O 20
ATOM 20385 N N . GLN A 1 4 ? 9.772 -9.371 2.881 1.00 0.00 4 GLN A N 20
ATOM 20386 C CA . GLN A 1 4 ? 8.734 -9.524 3.894 1.00 0.00 4 GLN A CA 20
ATOM 20387 C C . GLN A 1 4 ? 8.588 -8.250 4.718 1.00 0.00 4 GLN A C 20
ATOM 20388 O O . GLN A 1 4 ? 9.422 -7.952 5.573 1.00 0.00 4 GLN A O 20
ATOM 20402 N N . PRO A 1 5 ? 7.519 -7.480 4.468 1.00 0.00 5 PRO A N 20
ATOM 20403 C CA . PRO A 1 5 ? 7.254 -6.229 5.185 1.00 0.00 5 PRO A CA 20
ATOM 20404 C C . PRO A 1 5 ? 7.263 -6.414 6.698 1.00 0.00 5 PRO A C 20
ATOM 20405 O O . PRO A 1 5 ? 7.537 -7.505 7.199 1.00 0.00 5 PRO A O 20
ATOM 20416 N N . LYS A 1 6 ? 6.966 -5.339 7.423 1.00 0.00 6 LYS A N 20
ATOM 20417 C CA . LYS A 1 6 ? 6.943 -5.384 8.881 1.00 0.00 6 LYS A CA 20
ATOM 20418 C C . LYS A 1 6 ? 5.845 -4.484 9.439 1.00 0.00 6 LYS A C 20
ATOM 20419 O O . LYS A 1 6 ? 4.923 -4.094 8.722 1.00 0.00 6 LYS A O 20
ATOM 20438 N N . GLU A 1 7 ? 5.948 -4.160 10.723 1.00 0.00 7 GLU A N 20
ATOM 20439 C CA . GLU A 1 7 ? 4.965 -3.307 11.382 1.00 0.00 7 GLU A CA 20
ATOM 20440 C C . GLU A 1 7 ? 4.884 -1.941 10.709 1.00 0.00 7 GLU A C 20
ATOM 20441 O O . GLU A 1 7 ? 3.932 -1.190 10.917 1.00 0.00 7 GLU A O 20
ATOM 20453 N N . GLU A 1 8 ? 5.890 -1.625 9.898 1.00 0.00 8 GLU A N 20
ATOM 20454 C CA . GLU A 1 8 ? 5.934 -0.350 9.194 1.00 0.00 8 GLU A CA 20
ATOM 20455 C C . GLU A 1 8 ? 4.535 0.089 8.770 1.00 0.00 8 GLU A C 20
ATOM 20456 O O . GLU A 1 8 ? 3.997 -0.398 7.776 1.00 0.00 8 GLU A O 20
ATOM 20468 N N . LYS A 1 9 ? 3.952 1.011 9.531 1.00 0.00 9 LYS A N 20
ATOM 20469 C CA . LYS A 1 9 ? 2.616 1.513 9.232 1.00 0.00 9 LYS A CA 20
ATOM 20470 C C . LYS A 1 9 ? 2.649 3.011 8.936 1.00 0.00 9 LYS A C 20
ATOM 20471 O O . LYS A 1 9 ? 2.992 3.819 9.798 1.00 0.00 9 LYS A O 20
ATOM 20490 N N . LYS A 1 10 ? 2.280 3.372 7.712 1.00 0.00 10 LYS A N 20
ATOM 20491 C CA . LYS A 1 10 ? 2.257 4.770 7.301 1.00 0.00 10 LYS A CA 20
ATOM 20492 C C . LYS A 1 10 ? 0.881 5.134 6.766 1.00 0.00 10 LYS A C 20
ATOM 20493 O O . LYS A 1 10 ? -0.106 4.468 7.075 1.00 0.00 10 LYS A O 20
ATOM 20512 N N . GLU A 1 11 ? 0.816 6.182 5.954 1.00 0.00 11 GLU A N 20
ATOM 20513 C CA . GLU A 1 11 ? -0.451 6.603 5.381 1.00 0.00 11 GLU A CA 20
ATOM 20514 C C . GLU A 1 11 ? -0.684 5.910 4.048 1.00 0.00 11 GLU A C 20
ATOM 20515 O O . GLU A 1 11 ? 0.199 5.880 3.191 1.00 0.00 11 GLU A O 20
ATOM 20527 N N . CYS A 1 12 ? -1.878 5.361 3.875 1.00 0.00 12 CYS A N 20
ATOM 20528 C CA . CYS A 1 12 ? -2.217 4.678 2.641 1.00 0.00 12 CYS A CA 20
ATOM 20529 C C . CYS A 1 12 ? -2.648 5.690 1.592 1.00 0.00 12 CYS A C 20
ATOM 20530 O O . CYS A 1 12 ? -3.428 6.598 1.875 1.00 0.00 12 CYS A O 20
ATOM 20537 N N . TYR A 1 13 ? -2.116 5.540 0.387 1.00 0.00 13 TYR A N 20
ATOM 20538 C CA . TYR A 1 13 ? -2.429 6.444 -0.710 1.00 0.00 13 TYR A CA 20
ATOM 20539 C C . TYR A 1 13 ? -3.318 5.714 -1.736 1.00 0.00 13 TYR A C 20
ATOM 20540 O O . TYR A 1 13 ? -3.038 4.569 -2.092 1.00 0.00 13 TYR A O 20
ATOM 20558 N N . TYR A 1 14 ? -4.409 6.357 -2.178 1.00 0.00 14 TYR A N 20
ATOM 20559 C CA . TYR A 1 14 ? -5.342 5.736 -3.135 1.00 0.00 14 TYR A CA 20
ATOM 20560 C C . TYR A 1 14 ? -5.488 6.561 -4.424 1.00 0.00 14 TYR A C 20
ATOM 20561 O O . TYR A 1 14 ? -6.574 6.647 -4.998 1.00 0.00 14 TYR A O 20
ATOM 20579 N N . ASN A 1 15 ? -4.393 7.170 -4.855 1.00 0.00 15 ASN A N 20
ATOM 20580 C CA . ASN A 1 15 ? -4.361 8.009 -6.060 1.00 0.00 15 ASN A CA 20
ATOM 20581 C C . ASN A 1 15 ? -3.269 9.037 -5.855 1.00 0.00 15 ASN A C 20
ATOM 20582 O O . ASN A 1 15 ? -3.500 10.242 -5.886 1.00 0.00 15 ASN A O 20
ATOM 20593 N N . LEU A 1 16 ? -2.123 8.496 -5.478 1.00 0.00 16 LEU A N 20
ATOM 20594 C CA . LEU A 1 16 ? -0.958 9.236 -5.044 1.00 0.00 16 LEU A CA 20
ATOM 20595 C C . LEU A 1 16 ? 0.035 9.779 -6.024 1.00 0.00 16 LEU A C 20
ATOM 20596 O O . LEU A 1 16 ? 0.331 10.970 -5.962 1.00 0.00 16 LEU A O 20
ATOM 20612 N N . ASN A 1 17 ? 0.680 8.956 -6.784 1.00 0.00 17 ASN A N 20
ATOM 20613 C CA . ASN A 1 17 ? 1.760 9.470 -7.572 1.00 0.00 17 ASN A CA 20
ATOM 20614 C C . ASN A 1 17 ? 2.512 8.373 -8.350 1.00 0.00 17 ASN A C 20
ATOM 20615 O O . ASN A 1 17 ? 2.055 7.885 -9.384 1.00 0.00 17 ASN A O 20
ATOM 20626 N N . ASP A 1 18 ? 3.681 8.011 -7.812 1.00 0.00 18 ASP A N 20
ATOM 20627 C CA . ASP A 1 18 ? 4.565 7.007 -8.362 1.00 0.00 18 ASP A CA 20
ATOM 20628 C C . ASP A 1 18 ? 5.822 6.983 -7.493 1.00 0.00 18 ASP A C 20
ATOM 20629 O O . ASP A 1 18 ? 6.940 6.840 -7.986 1.00 0.00 18 ASP A O 20
ATOM 20638 N N . ALA A 1 19 ? 5.609 7.173 -6.184 1.00 0.00 19 ALA A N 20
ATOM 20639 C CA . ALA A 1 19 ? 6.688 7.228 -5.206 1.00 0.00 19 ALA A CA 20
ATOM 20640 C C . ALA A 1 19 ? 7.594 8.425 -5.475 1.00 0.00 19 ALA A C 20
ATOM 20641 O O . ALA A 1 19 ? 8.820 8.311 -5.444 1.00 0.00 19 ALA A O 20
ATOM 20648 N N . SER A 1 20 ? 6.975 9.578 -5.735 1.00 0.00 20 SER A N 20
ATOM 20649 C CA . SER A 1 20 ? 7.724 10.808 -6.005 1.00 0.00 20 SER A CA 20
ATOM 20650 C C . SER A 1 20 ? 6.815 11.939 -6.508 1.00 0.00 20 SER A C 20
ATOM 20651 O O . SER A 1 20 ? 7.251 12.795 -7.278 1.00 0.00 20 SER A O 20
ATOM 20659 N N . LEU A 1 21 ? 5.558 11.939 -6.067 1.00 0.00 21 LEU A N 20
ATOM 20660 C CA . LEU A 1 21 ? 4.595 12.968 -6.474 1.00 0.00 21 LEU A CA 20
ATOM 20661 C C . LEU A 1 21 ? 3.518 13.190 -5.388 1.00 0.00 21 LEU A C 20
ATOM 20662 O O . LEU A 1 21 ? 2.949 14.275 -5.279 1.00 0.00 21 LEU A O 20
ATOM 20678 N N . CYS A 1 22 ? 3.300 12.167 -4.551 1.00 0.00 22 CYS A N 20
ATOM 20679 C CA . CYS A 1 22 ? 2.363 12.213 -3.412 1.00 0.00 22 CYS A CA 20
ATOM 20680 C C . CYS A 1 22 ? 0.949 12.715 -3.724 1.00 0.00 22 CYS A C 20
ATOM 20681 O O . CYS A 1 22 ? 0.729 13.913 -3.909 1.00 0.00 22 CYS A O 20
ATOM 20688 N N . ASP A 1 23 ? -0.020 11.787 -3.697 1.00 0.00 23 ASP A N 20
ATOM 20689 C CA . ASP A 1 23 ? -1.430 12.134 -3.886 1.00 0.00 23 ASP A CA 20
ATOM 20690 C C . ASP A 1 23 ? -2.359 11.151 -3.126 1.00 0.00 23 ASP A C 20
ATOM 20691 O O . ASP A 1 23 ? -2.842 10.129 -3.674 1.00 0.00 23 ASP A O 20
ATOM 20700 N N . ASN A 1 24 ? -2.592 11.454 -1.857 1.00 0.00 24 ASN A N 20
ATOM 20701 C CA . ASN A 1 24 ? -3.439 10.624 -1.016 1.00 0.00 24 ASN A CA 20
ATOM 20702 C C . ASN A 1 24 ? -4.899 10.980 -1.247 1.00 0.00 24 ASN A C 20
ATOM 20703 O O . ASN A 1 24 ? -5.222 11.713 -2.182 1.00 0.00 24 ASN A O 20
ATOM 20714 N N . VAL A 1 25 ? -5.782 10.469 -0.398 1.00 0.00 25 VAL A N 20
ATOM 20715 C CA . VAL A 1 25 ? -7.202 10.761 -0.542 1.00 0.00 25 VAL A CA 20
ATOM 20716 C C . VAL A 1 25 ? -8.073 9.768 0.236 1.00 0.00 25 VAL A C 20
ATOM 20717 O O . VAL A 1 25 ? -8.336 9.966 1.423 1.00 0.00 25 VAL A O 20
ATOM 20730 N N . LEU A 1 26 ? -8.531 8.716 -0.436 1.00 0.00 26 LEU A N 20
ATOM 20731 C CA . LEU A 1 26 ? -9.384 7.713 0.195 1.00 0.00 26 LEU A CA 20
ATOM 20732 C C . LEU A 1 26 ? -8.571 6.527 0.702 1.00 0.00 26 LEU A C 20
ATOM 20733 O O . LEU A 1 26 ? -8.860 5.381 0.363 1.00 0.00 26 LEU A O 20
ATOM 20749 N N . ALA A 1 27 ? -7.559 6.801 1.514 1.00 0.00 27 ALA A N 20
ATOM 20750 C CA . ALA A 1 27 ? -6.721 5.744 2.053 1.00 0.00 27 ALA A CA 20
ATOM 20751 C C . ALA A 1 27 ? -6.211 6.103 3.449 1.00 0.00 27 ALA A C 20
ATOM 20752 O O . ALA A 1 27 ? -5.651 7.180 3.659 1.00 0.00 27 ALA A O 20
ATOM 20759 N N . PRO A 1 28 ? -6.422 5.205 4.427 1.00 0.00 28 PRO A N 20
ATOM 20760 C CA . PRO A 1 28 ? -6.013 5.415 5.824 1.00 0.00 28 PRO A CA 20
ATOM 20761 C C . PRO A 1 28 ? -4.569 5.005 6.096 1.00 0.00 28 PRO A C 20
ATOM 20762 O O . PRO A 1 28 ? -3.892 4.468 5.224 1.00 0.00 28 PRO A O 20
ATOM 20773 N N . ASN A 1 29 ? -4.110 5.240 7.324 1.00 0.00 29 ASN A N 20
ATOM 20774 C CA . ASN A 1 29 ? -2.754 4.869 7.712 1.00 0.00 29 ASN A CA 20
ATOM 20775 C C . ASN A 1 29 ? -2.743 3.452 8.266 1.00 0.00 29 ASN A C 20
ATOM 20776 O O . ASN A 1 29 ? -3.404 3.157 9.261 1.00 0.00 29 ASN A O 20
ATOM 20787 N N . VAL A 1 30 ? -2.005 2.571 7.603 1.00 0.00 30 VAL A N 20
ATOM 20788 C CA . VAL A 1 30 ? -1.928 1.181 8.021 1.00 0.00 30 VAL A CA 20
ATOM 20789 C C . VAL A 1 30 ? -0.591 0.564 7.641 1.00 0.00 30 VAL A C 20
ATOM 20790 O O . VAL A 1 30 ? 0.396 1.270 7.445 1.00 0.00 30 VAL A O 20
ATOM 20803 N N . THR A 1 31 ? -0.575 -0.757 7.519 1.00 0.00 31 THR A N 20
ATOM 20804 C CA . THR A 1 31 ? 0.630 -1.475 7.137 1.00 0.00 31 THR A CA 20
ATOM 20805 C C . THR A 1 31 ? 0.573 -1.822 5.654 1.00 0.00 31 THR A C 20
ATOM 20806 O O . THR A 1 31 ? -0.383 -2.444 5.192 1.00 0.00 31 THR A O 20
ATOM 20817 N N . LYS A 1 32 ? 1.593 -1.398 4.915 1.00 0.00 32 LYS A N 20
ATOM 20818 C CA . LYS A 1 32 ? 1.666 -1.642 3.477 1.00 0.00 32 LYS A CA 20
ATOM 20819 C C . LYS A 1 32 ? 0.953 -2.931 3.088 1.00 0.00 32 LYS A C 20
ATOM 20820 O O . LYS A 1 32 ? 0.183 -2.961 2.128 1.00 0.00 32 LYS A O 20
ATOM 20839 N N . GLN A 1 33 ? 1.214 -3.994 3.837 1.00 0.00 33 GLN A N 20
ATOM 20840 C CA . GLN A 1 33 ? 0.598 -5.284 3.568 1.00 0.00 33 GLN A CA 20
ATOM 20841 C C . GLN A 1 33 ? -0.913 -5.146 3.418 1.00 0.00 33 GLN A C 20
ATOM 20842 O O . GLN A 1 33 ? -1.502 -5.669 2.473 1.00 0.00 33 GLN A O 20
ATOM 20856 N N . GLU A 1 34 ? -1.536 -4.441 4.359 1.00 0.00 34 GLU A N 20
ATOM 20857 C CA . GLU A 1 34 ? -2.980 -4.235 4.337 1.00 0.00 34 GLU A CA 20
ATOM 20858 C C . GLU A 1 34 ? -3.385 -3.222 3.268 1.00 0.00 34 GLU A C 20
ATOM 20859 O O . GLU A 1 34 ? -4.134 -3.545 2.343 1.00 0.00 34 GLU A O 20
ATOM 20871 N N . CYS A 1 35 ? -2.891 -1.996 3.405 1.00 0.00 35 CYS A N 20
ATOM 20872 C CA . CYS A 1 35 ? -3.209 -0.936 2.456 1.00 0.00 35 CYS A CA 20
ATOM 20873 C C . CYS A 1 35 ? -3.061 -1.424 1.017 1.00 0.00 35 CYS A C 20
ATOM 20874 O O . CYS A 1 35 ? -4.012 -1.380 0.238 1.00 0.00 35 CYS A O 20
ATOM 20881 N N . CYS A 1 36 ? -1.865 -1.885 0.671 1.00 0.00 36 CYS A N 20
ATOM 20882 C CA . CYS A 1 36 ? -1.601 -2.376 -0.676 1.00 0.00 36 CYS A CA 20
ATOM 20883 C C . CYS A 1 36 ? -2.598 -3.461 -1.066 1.00 0.00 36 CYS A C 20
ATOM 20884 O O . CYS A 1 36 ? -3.247 -3.375 -2.108 1.00 0.00 36 CYS A O 20
ATOM 20891 N N . CYS A 1 37 ? -2.711 -4.484 -0.227 1.00 0.00 37 CYS A N 20
ATOM 20892 C CA . CYS A 1 37 ? -3.627 -5.589 -0.486 1.00 0.00 37 CYS A CA 20
ATOM 20893 C C . CYS A 1 37 ? -4.922 -5.093 -1.121 1.00 0.00 37 CYS A C 20
ATOM 20894 O O . CYS A 1 37 ? -5.424 -5.691 -2.072 1.00 0.00 37 CYS A O 20
ATOM 20901 N N . THR A 1 38 ? -5.461 -4.001 -0.589 1.00 0.00 38 THR A N 20
ATOM 20902 C CA . THR A 1 38 ? -6.700 -3.436 -1.109 1.00 0.00 38 THR A CA 20
ATOM 20903 C C . THR A 1 38 ? -6.564 -3.103 -2.589 1.00 0.00 38 THR A C 20
ATOM 20904 O O . THR A 1 38 ? -7.508 -3.269 -3.358 1.00 0.00 38 THR A O 20
ATOM 20915 N N . SER A 1 39 ? -5.379 -2.635 -2.973 1.00 0.00 39 SER A N 20
ATOM 20916 C CA . SER A 1 39 ? -5.097 -2.277 -4.360 1.00 0.00 39 SER A CA 20
ATOM 20917 C C . SER A 1 39 ? -5.687 -0.918 -4.706 1.00 0.00 39 SER A C 20
ATOM 20918 O O . SER A 1 39 ? -6.897 -0.794 -4.900 1.00 0.00 39 SER A O 20
ATOM 20926 N N . GLY A 1 40 ? -4.841 0.108 -4.781 1.00 0.00 40 GLY A N 20
ATOM 20927 C CA . GLY A 1 40 ? -5.346 1.426 -5.101 1.00 0.00 40 GLY A CA 20
ATOM 20928 C C . GLY A 1 40 ? -4.306 2.413 -5.614 1.00 0.00 40 GLY A C 20
ATOM 20929 O O . GLY A 1 40 ? -4.502 3.026 -6.663 1.00 0.00 40 GLY A O 20
ATOM 20933 N N . ALA A 1 41 ? -3.225 2.611 -4.863 1.00 0.00 41 ALA A N 20
ATOM 20934 C CA . ALA A 1 41 ? -2.203 3.580 -5.252 1.00 0.00 41 ALA A CA 20
ATOM 20935 C C . ALA A 1 41 ? -0.829 3.224 -4.706 1.00 0.00 41 ALA A C 20
ATOM 20936 O O . ALA A 1 41 ? 0.063 2.836 -5.457 1.00 0.00 41 ALA A O 20
ATOM 20943 N N . GLY A 1 42 ? -0.663 3.385 -3.396 1.00 0.00 42 GLY A N 20
ATOM 20944 C CA . GLY A 1 42 ? 0.612 3.097 -2.768 1.00 0.00 42 GLY A CA 20
ATOM 20945 C C . GLY A 1 42 ? 0.569 3.238 -1.260 1.00 0.00 42 GLY A C 20
ATOM 20946 O O . GLY A 1 42 ? -0.419 3.717 -0.704 1.00 0.00 42 GLY A O 20
ATOM 20950 N N . TRP A 1 43 ? 1.641 2.815 -0.599 1.00 0.00 43 TRP A N 20
ATOM 20951 C CA . TRP A 1 43 ? 1.718 2.894 0.857 1.00 0.00 43 TRP A CA 20
ATOM 20952 C C . TRP A 1 43 ? 3.049 3.474 1.316 1.00 0.00 43 TRP A C 20
ATOM 20953 O O . TRP A 1 43 ? 4.111 2.943 1.000 1.00 0.00 43 TRP A O 20
ATOM 20974 N N . GLY A 1 44 ? 2.980 4.569 2.060 1.00 0.00 44 GLY A N 20
ATOM 20975 C CA . GLY A 1 44 ? 4.181 5.202 2.553 1.00 0.00 44 GLY A CA 20
ATOM 20976 C C . GLY A 1 44 ? 3.904 6.541 3.188 1.00 0.00 44 GLY A C 20
ATOM 20977 O O . GLY A 1 44 ? 2.807 6.787 3.695 1.00 0.00 44 GLY A O 20
ATOM 20981 N N . ASP A 1 45 ? 4.902 7.405 3.161 1.00 0.00 45 ASP A N 20
ATOM 20982 C CA . ASP A 1 45 ? 4.769 8.730 3.733 1.00 0.00 45 ASP A CA 20
ATOM 20983 C C . ASP A 1 45 ? 4.528 9.761 2.634 1.00 0.00 45 ASP A C 20
ATOM 20984 O O . ASP A 1 45 ? 4.252 9.405 1.488 1.00 0.00 45 ASP A O 20
ATOM 20993 N N . ASN A 1 46 ? 4.608 11.036 2.988 1.00 0.00 46 ASN A N 20
ATOM 20994 C CA . ASN A 1 46 ? 4.368 12.109 2.026 1.00 0.00 46 ASN A CA 20
ATOM 20995 C C . ASN A 1 46 ? 5.361 12.076 0.866 1.00 0.00 46 ASN A C 20
ATOM 20996 O O . ASN A 1 46 ? 6.486 12.560 0.982 1.00 0.00 46 ASN A O 20
ATOM 21007 N N . CYS A 1 47 ? 4.920 11.522 -0.260 1.00 0.00 47 CYS A N 20
ATOM 21008 C CA . CYS A 1 47 ? 5.749 11.444 -1.458 1.00 0.00 47 CYS A CA 20
ATOM 21009 C C . CYS A 1 47 ? 6.690 10.246 -1.416 1.00 0.00 47 CYS A C 20
ATOM 21010 O O . CYS A 1 47 ? 7.294 9.883 -2.426 1.00 0.00 47 CYS A O 20
ATOM 21017 N N . GLU A 1 48 ? 6.802 9.626 -0.249 1.00 0.00 48 GLU A N 20
ATOM 21018 C CA . GLU A 1 48 ? 7.661 8.460 -0.082 1.00 0.00 48 GLU A CA 20
ATOM 21019 C C . GLU A 1 48 ? 6.807 7.197 -0.004 1.00 0.00 48 GLU A C 20
ATOM 21020 O O . GLU A 1 48 ? 6.924 6.397 0.921 1.00 0.00 48 GLU A O 20
ATOM 21032 N N . ILE A 1 49 ? 5.922 7.054 -0.979 1.00 0.00 49 ILE A N 20
ATOM 21033 C CA . ILE A 1 49 ? 5.008 5.928 -1.041 1.00 0.00 49 ILE A CA 20
ATOM 21034 C C . ILE A 1 49 ? 5.526 4.797 -1.918 1.00 0.00 49 ILE A C 20
ATOM 21035 O O . ILE A 1 49 ? 6.452 4.969 -2.711 1.00 0.00 49 ILE A O 20
ATOM 21051 N N . PHE A 1 50 ? 4.887 3.643 -1.774 1.00 0.00 50 PHE A N 20
ATOM 21052 C CA . PHE A 1 50 ? 5.223 2.459 -2.544 1.00 0.00 50 PHE A CA 20
ATOM 21053 C C . PHE A 1 50 ? 4.055 2.110 -3.456 1.00 0.00 50 PHE A C 20
ATOM 21054 O O . PHE A 1 50 ? 3.154 1.361 -3.075 1.00 0.00 50 PHE A O 20
ATOM 21071 N N . PRO A 1 51 ? 4.048 2.684 -4.669 1.00 0.00 51 PRO A N 20
ATOM 21072 C CA . PRO A 1 51 ? 2.984 2.476 -5.653 1.00 0.00 51 PRO A CA 20
ATOM 21073 C C . PRO A 1 51 ? 2.513 1.028 -5.740 1.00 0.00 51 PRO A C 20
ATOM 21074 O O . PRO A 1 51 ? 3.190 0.178 -6.319 1.00 0.00 51 PRO A O 20
ATOM 21085 N N . CYS A 1 52 ? 1.339 0.760 -5.174 1.00 0.00 52 CYS A N 20
ATOM 21086 C CA . CYS A 1 52 ? 0.769 -0.578 -5.203 1.00 0.00 52 CYS A CA 20
ATOM 21087 C C . CYS A 1 52 ? -0.732 -0.536 -5.455 1.00 0.00 52 CYS A C 20
ATOM 21088 O O . CYS A 1 52 ? -1.435 0.412 -5.054 1.00 0.00 52 CYS A O 20
ATOM 21095 N N . PRO A 1 53 ? -1.238 -1.574 -6.132 1.00 0.00 53 PRO A N 20
ATOM 21096 C CA . PRO A 1 53 ? -0.450 -2.697 -6.614 1.00 0.00 53 PRO A CA 20
ATOM 21097 C C . PRO A 1 53 ? -0.204 -2.628 -8.118 1.00 0.00 53 PRO A C 20
ATOM 21098 O O . PRO A 1 53 ? -0.353 -1.574 -8.737 1.00 0.00 53 PRO A O 20
ATOM 21109 N N . VAL A 1 54 ? 0.149 -3.769 -8.701 1.00 0.00 54 VAL A N 20
ATOM 21110 C CA . VAL A 1 54 ? 0.390 -3.855 -10.134 1.00 0.00 54 VAL A CA 20
ATOM 21111 C C . VAL A 1 54 ? -0.609 -4.815 -10.782 1.00 0.00 54 VAL A C 20
ATOM 21112 O O . VAL A 1 54 ? -0.741 -4.860 -12.005 1.00 0.00 54 VAL A O 20
ATOM 21125 N N . LEU A 1 55 ? -1.320 -5.569 -9.944 1.00 0.00 55 LEU A N 20
ATOM 21126 C CA . LEU A 1 55 ? -2.323 -6.520 -10.415 1.00 0.00 55 LEU A CA 20
ATOM 21127 C C . LEU A 1 55 ? -1.690 -7.654 -11.212 1.00 0.00 55 LEU A C 20
ATOM 21128 O O . LEU A 1 55 ? -0.973 -7.420 -12.185 1.00 0.00 55 LEU A O 20
ATOM 21144 N N . GLY A 1 56 ? -1.970 -8.886 -10.796 1.00 0.00 56 GLY A N 20
ATOM 21145 C CA . GLY A 1 56 ? -1.427 -10.043 -11.482 1.00 0.00 56 GLY A CA 20
ATOM 21146 C C . GLY A 1 56 ? 0.024 -9.859 -11.873 1.00 0.00 56 GLY A C 20
ATOM 21147 O O . GLY A 1 56 ? 0.500 -10.469 -12.831 1.00 0.00 56 GLY A O 20
ATOM 21151 N N . THR A 1 57 ? 0.732 -9.013 -11.130 1.00 0.00 57 THR A N 20
ATOM 21152 C CA . THR A 1 57 ? 2.139 -8.749 -11.404 1.00 0.00 57 THR A CA 20
ATOM 21153 C C . THR A 1 57 ? 3.001 -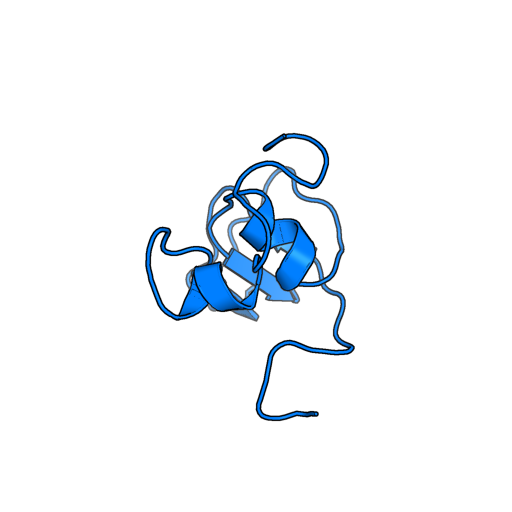9.085 -10.194 1.00 0.00 57 THR A C 20
ATOM 21154 O O . THR A 1 57 ? 2.568 -9.804 -9.294 1.00 0.00 57 THR A O 20
ATOM 21165 N N . ALA A 1 58 ? 4.222 -8.561 -10.181 1.00 0.00 58 ALA A N 20
ATOM 21166 C CA . ALA A 1 58 ? 5.150 -8.806 -9.083 1.00 0.00 58 ALA A CA 20
ATOM 21167 C C . ALA A 1 58 ? 4.694 -8.115 -7.802 1.00 0.00 58 ALA A C 20
ATOM 21168 O O . ALA A 1 58 ? 4.315 -8.772 -6.833 1.00 0.00 58 ALA A O 20
ATOM 21175 N N . GLU A 1 59 ? 4.742 -6.786 -7.802 1.00 0.00 59 GLU A N 20
ATOM 21176 C CA . GLU A 1 59 ? 4.344 -6.005 -6.636 1.00 0.00 59 GLU A CA 20
ATOM 21177 C C . GLU A 1 59 ? 3.179 -6.663 -5.901 1.00 0.00 59 GLU A C 20
ATOM 21178 O O . GLU A 1 59 ? 3.374 -7.309 -4.872 1.00 0.00 59 GLU A O 20
ATOM 21190 N N . PHE A 1 60 ? 1.970 -6.490 -6.425 1.00 0.00 60 PHE A N 20
ATOM 21191 C CA . PHE A 1 60 ? 0.784 -7.060 -5.805 1.00 0.00 60 PHE A CA 20
ATOM 21192 C C . PHE A 1 60 ? 1.073 -8.413 -5.163 1.00 0.00 60 PHE A C 20
ATOM 21193 O O . PHE A 1 60 ? 1.180 -8.517 -3.942 1.00 0.00 60 PHE A O 20
ATOM 21210 N N . THR A 1 61 ? 1.190 -9.448 -5.988 1.00 0.00 61 THR A N 20
ATOM 21211 C CA . THR A 1 61 ? 1.454 -10.796 -5.495 1.00 0.00 61 THR A CA 20
ATOM 21212 C C . THR A 1 61 ? 2.360 -10.774 -4.264 1.00 0.00 61 THR A C 20
ATOM 21213 O O . THR A 1 61 ? 2.269 -11.647 -3.401 1.00 0.00 61 THR A O 20
ATOM 21224 N N . GLU A 1 62 ? 3.236 -9.776 -4.190 1.00 0.00 62 GLU A N 20
ATOM 21225 C CA . GLU A 1 62 ? 4.158 -9.653 -3.067 1.00 0.00 62 GLU A CA 20
ATOM 21226 C C . GLU A 1 62 ? 3.467 -9.089 -1.828 1.00 0.00 62 GLU A C 20
ATOM 21227 O O . GLU A 1 62 ? 3.713 -9.545 -0.711 1.00 0.00 62 GLU A O 20
ATOM 21239 N N . MET A 1 63 ? 2.611 -8.089 -2.023 1.00 0.00 63 MET A N 20
ATOM 21240 C CA . MET A 1 63 ? 1.904 -7.465 -0.910 1.00 0.00 63 MET A CA 20
ATOM 21241 C C . MET A 1 63 ? 0.620 -8.211 -0.561 1.00 0.00 63 MET A C 20
ATOM 21242 O O . MET A 1 63 ? 0.306 -8.403 0.615 1.00 0.00 63 MET A O 20
ATOM 21256 N N . CYS A 1 64 ? -0.125 -8.627 -1.579 1.00 0.00 64 CYS A N 20
ATOM 21257 C CA . CYS A 1 64 ? -1.375 -9.345 -1.361 1.00 0.00 64 CYS A CA 20
ATOM 21258 C C . CYS A 1 64 ? -1.281 -10.777 -1.879 1.00 0.00 64 CYS A C 20
ATOM 21259 O O . CYS A 1 64 ? -1.563 -11.047 -3.046 1.00 0.00 64 CYS A O 20
ATOM 21266 N N . PRO A 1 65 ? -0.884 -11.715 -1.006 1.00 0.00 65 PRO A N 20
ATOM 21267 C CA . PRO A 1 65 ? -0.753 -13.127 -1.368 1.00 0.00 65 PRO A CA 20
ATOM 21268 C C . PRO A 1 65 ? -2.107 -13.819 -1.482 1.00 0.00 65 PRO A C 20
ATOM 21269 O O . PRO A 1 65 ? -2.292 -14.713 -2.307 1.00 0.00 65 PRO A O 20
ATOM 21280 N N . LYS A 1 66 ? -3.050 -13.394 -0.648 1.00 0.00 66 LYS A N 20
ATOM 21281 C CA . LYS A 1 66 ? -4.390 -13.968 -0.652 1.00 0.00 66 LYS A CA 20
ATOM 21282 C C . LYS A 1 66 ? -5.163 -13.534 -1.894 1.00 0.00 66 LYS A C 20
ATOM 21283 O O . LYS A 1 66 ? -5.402 -14.332 -2.800 1.00 0.00 66 LYS A O 20
ATOM 21302 N N . GLY A 1 67 ? -5.547 -12.263 -1.929 1.00 0.00 67 GLY A N 20
ATOM 21303 C CA . GLY A 1 67 ? -6.287 -11.741 -3.063 1.00 0.00 67 GLY A CA 20
ATOM 21304 C C . GLY A 1 67 ? -6.627 -10.272 -2.907 1.00 0.00 67 GLY A C 20
ATOM 21305 O O . GLY A 1 67 ? -6.533 -9.720 -1.812 1.00 0.00 67 GLY A O 20
ATOM 21309 N N . LYS A 1 68 ? -7.022 -9.638 -4.005 1.00 0.00 68 LYS A N 20
ATOM 21310 C CA . LYS A 1 68 ? -7.376 -8.224 -3.985 1.00 0.00 68 LYS A CA 20
ATOM 21311 C C . LYS A 1 68 ? -8.791 -8.022 -3.451 1.00 0.00 68 LYS A C 20
ATOM 21312 O O . LYS A 1 68 ? -9.767 -8.432 -4.080 1.00 0.00 68 LYS A O 20
ATOM 21331 N N . GLY A 1 69 ? -8.895 -7.385 -2.289 1.00 0.00 69 GLY A N 20
ATOM 21332 C CA . GLY A 1 69 ? -10.195 -7.138 -1.693 1.00 0.00 69 GLY A CA 20
ATOM 21333 C C . GLY A 1 69 ? -10.347 -7.784 -0.332 1.00 0.00 69 GLY A C 20
ATOM 21334 O O . GLY A 1 69 ? -11.280 -8.554 -0.102 1.00 0.00 69 GLY A O 20
ATOM 21338 N N . PHE A 1 70 ? -9.431 -7.464 0.570 1.00 0.00 70 PHE A N 20
ATOM 21339 C CA . PHE A 1 70 ? -9.463 -8.009 1.922 1.00 0.00 70 PHE A CA 20
ATOM 21340 C C . PHE A 1 70 ? -9.758 -6.910 2.935 1.00 0.00 70 PHE A C 20
ATOM 21341 O O . PHE A 1 70 ? -10.585 -7.078 3.831 1.00 0.00 70 PHE A O 20
ATOM 21358 N N . VAL A 1 71 ? -9.076 -5.782 2.779 1.00 0.00 71 VAL A N 20
ATOM 21359 C CA . VAL A 1 71 ? -9.259 -4.642 3.668 1.00 0.00 71 VAL A CA 20
ATOM 21360 C C . VAL A 1 71 ? -10.415 -3.766 3.176 1.00 0.00 71 VAL A C 20
ATOM 21361 O O . VAL A 1 71 ? -10.947 -3.987 2.089 1.00 0.00 71 VAL A O 20
ATOM 21374 N N . PRO A 1 72 ? -10.819 -2.756 3.966 1.00 0.00 72 PRO A N 20
ATOM 21375 C CA . PRO A 1 72 ? -11.914 -1.855 3.593 1.00 0.00 72 PRO A CA 20
ATOM 21376 C C . PRO A 1 72 ? -11.713 -1.246 2.209 1.00 0.00 72 PRO A C 20
ATOM 21377 O O . PRO A 1 72 ? -10.805 -1.635 1.476 1.00 0.00 72 PRO A O 20
ATOM 21388 N N . ALA A 1 73 ? -12.568 -0.292 1.859 1.00 0.00 73 ALA A N 20
ATOM 21389 C CA . ALA A 1 73 ? -12.484 0.367 0.562 1.00 0.00 73 ALA A CA 20
ATOM 21390 C C . ALA A 1 73 ? -12.751 -0.618 -0.570 1.00 0.00 73 ALA A C 20
ATOM 21391 O O . ALA A 1 73 ? -13.840 -0.642 -1.144 1.00 0.00 73 ALA A O 20
ATOM 21398 N N . GLY A 1 74 ? -11.749 -1.430 -0.882 1.00 0.00 74 GLY A N 20
ATOM 21399 C CA . GLY A 1 74 ? -11.889 -2.410 -1.942 1.00 0.00 74 GLY A CA 20
ATOM 21400 C C . GLY A 1 74 ? -12.973 -3.429 -1.652 1.00 0.00 74 GLY A C 20
ATOM 21401 O O . GLY A 1 74 ? -13.450 -4.112 -2.558 1.00 0.00 74 GLY A O 20
ATOM 21405 N N . GLU A 1 75 ? -13.363 -3.532 -0.386 1.00 0.00 75 GLU A N 20
ATOM 21406 C CA . GLU A 1 75 ? -14.398 -4.475 0.020 1.00 0.00 75 GLU A CA 20
ATOM 21407 C C . GLU A 1 75 ? -15.655 -4.299 -0.826 1.00 0.00 75 GLU A C 20
ATOM 21408 O O . GLU A 1 75 ? -16.225 -3.188 -0.812 1.00 0.00 75 GLU A O 20
#

Nearest PDB structures (foldseek):
  1ksq-assembly1_A  TM=9.083E-01  e=2.697E-13  Homo sapiens
  1uzj-assembly3_C  TM=7.276E-01  e=4.434E-04  Homo sapiens
  1ksq-assembly1_A  TM=8.973E-01  e=6.227E-13  Homo sapiens
  1ksq-assembly1_A  TM=9.024E-01  e=5.902E-14  Homo sapiens
  1ksq-assembly1_A  TM=9.581E-01  e=3.437E-15  Homo sapiens

Sequence (75 aa):
SADQPKEEKKECYYNLNDASLCDNVLAPNVTKQECCCTSGAGWGDNCEIFPCPVLGTAEFTEMCPKGKGFVPAGESADQPKEEKKECYYNLNDASLCDNVLAPNVTKQECCCTSGAGWGDNCEIFPCPVLGTAEFTEMCPKGKGFVPAGESADQPKEEKKECYYNLNDASLCDNVLAPNVTKQECCCTSGAGWGDNCEIFPCPVLGTAEFTEMCPKGKGFVPAGESADQPKEEKKECYYNLNDASLCDNVLAPNVTKQECCCTSGAGWGDNCEIFPCPVLGTAEFTEMCPKGKGFVPAGESADQPKEEKKECYYNLNDASLCDNVLAPNVTKQECCCTSGAGWGDNCEIFPCPVLGTAEFTEMCPKGKGFVPAGESADQPKEEKKECYYNLNDASLCDNVLAPNVTKQECCCTSGAGWGDNCEIFPCPVLGTAEFTEMCPKGKGFVPAGESADQPKEEKKECYYNLNDASLCDNVLAPNVTKQECCCTSGAGWGDNCEIFPCPVLGTAEFTEMCPKGKGFVPAGESADQPKEEKKECYYNLNDASLCDNVLAPNVTKQECCCTSGAGWGDNCEIFPCPVLGTAEFTEMCPKGKGFVPAGESADQPKEEKKECYYNLNDASLCDNVLAPNVTKQECCCTSGAGWGDNCEIFPCPVLGTAEFTEMCPKGKGFVPAGESADQPKEEKKECYYNLNDASLCDNVLAPNVTKQECCCTSGAGWGDNCEIFPCPVLGTAEFTEMCPKGKGFVPAGESADQPKEEKKECYYNLNDASLCDNVLAPNVTKQECCCTSGAGWGDNCEIFPCPVLGTAEFTEMCPKGKGFVPAGESADQPKEEKKECYYNLNDASLCDNVLAPNVTKQECCCTSGAGWGDNCEIFPCPVLGTAEFTEMCPKGKGFVPAGESADQPKEEKKECYYNLNDASLCDNVLAPNVTKQECCCTSGAGWGDNCEIFPCPVLGTAEFTEMCPKGKGFVPAGESADQPKEEKKECYYNLNDASLCDNVLAPNVTKQECCCTSGAGWGDNCEIFPCPVLGTAEFTEMCPKGKGFVPAGESADQPKEEKKECYYNLNDASLCDNVLAPNVTKQECCCTSGAGWGDNCEIFPCPVLGTAEFTEMCPKGKGFVPAGESADQPKEEKKECYYNLNDASLCDNVLAPNVTKQECCCTSGAGWGDNCEIFPCPVLGTAEFTEMCPKGKGFVPAGESADQPKEEKKECYYNLNDASLCDNVLAPNVTKQECCCTSGAGWGDNCEIFPCPVLGTAEFTEMCPKGKGFVPAGESADQPKEEKKECYYNLNDASLCDNVLAPNVTKQECCCTSGAGWGDNCEIFPCPVLGTAEFTEMCPKGKGFVPAGESADQPKEEKKECYYNLNDASLCDNVLAPNVTKQECCCTSGAGWGDNCEIFPCPVLGTAEFTEMCPKGKGFVPAGESADQPKEEKKECYYNLNDASLCDNVLAPNVTKQECCCTSGAGWGDNCEIFPCPVLGTAEFTEMCPKGKGFVPAGE